Protein AF-0000000084383436 (afdb_homodimer)

Foldseek 3Di:
DAFDKFFQAFQFFRHTDDIDTFDDLVRLVCLLVLQQVLLVVLQVDDLVLLLQLLLQLLVLQLVCLLVQLVLLCRLFVAFSLCSSVLSVVLSVLLVVCSVCLPVLQDWAFDDDDPQWGKIKGWGFQEEEEEEEESLSGSNGCSLQPNLLSSRRYAYEYEYDSSRPCVLVSSVVSSVVSPDDPSSYHYTYDDDLVSVLVSLLDPSHAEYEYEEALVVQVSSCVSNVVDPHYYWYFHAFQAEEEEEPAFPLLLVLLQLLCQCCRSQNQDRFRHQYYEYEQVCQVVNLVSNLVNLQCAAEERSHPSRHRHTFGRDPVLLVLLVVLVVQQVVVPKDFSHYDHPCQVDYDPRRHTHRQTEIEPGDDVGCSLEPDSSGRYYYYYYDHDLVRSQVSLQPYQWAQEYEYEHPPVVVRVVSQVSHRHPYYYYNHTDDDDQQDWGAIDGSSIDATTHHSRNSVSRTDMDIDIGGRDDD/DAFDKFFQAFQFFRHTDDIDTFDDLVRLVCLLVLQQVLLVVLQVDDLVLLLQLLLQLLVVQLVCLLVQLVLLCRLFVAFSLCSSVLSVVLSVLLVVCSVCLPVLQDWAFDDDDPQWGWIKGWGFQEEEEEEEESLSGSNGCSLQPNLLSSRRYAYEYEYDSSRPCVLVSSVVSSVVSPDDPSSYHYTYDDDLVSVLVSLLDPSHAEYEYEEALVVQVSSCVSNVVDPHYYWYFHAFQAEEEEEPAFDLLLVLLQLLCQCCRSQNQDRFGHQEYEYEQVCQVVNLVSNLVNLQCAAEERSHPSRHRHTFGRDPVLLVLLVVLVVQQVVVPKDFSHDDHPCQVPYDPRRHTHRQTEIEPGDDVGCSLEPDSSGRYYYYYYDHDLVRRQVSLQPYQWAQEYEYEHPPVVVRVVSQVSHRHPYYYYNHTDDDDQQDWGAIDGSSIDATTHHSRNSVSRTDMDIDIGGRDPD

Radius of gyration: 29.97 Å; Cα contacts (8 Å, |Δi|>4): 2295; chains: 2; bounding box: 59×89×69 Å

InterPro domains:
  IPR015590 Aldehyde dehydrogenase domain [PF00171] (6-459)
  IPR016161 Aldehyde/histidinol dehydrogenase [SSF53720] (5-465)
  IPR016162 Aldehyde dehydrogenase, N-terminal [G3DSA:3.40.605.10] (6-454)
  IPR016163 Aldehyde dehydrogenase, C-terminal [G3DSA:3.40.309.10] (238-431)
  IPR029510 Aldehyde dehydrogenase, glutamic acid active site [PS00687] (232-239)

pLDDT: mean 97.5, std 3.69, range [47.88, 98.94]

Nearest PDB structures (foldseek):
  3k2w-assembly1_D  TM=9.476E-01  e=6.023E-53  Paraglaciecola sp. T6c
  6j76-assembly1_B  TM=9.454E-01  e=7.874E-52  Vibrio variabilis
  5eyu-assembly1_A  TM=9.416E-01  e=7.130E-51  Staphylococcus aureus
  4mpy-assembly1_C  TM=9.404E-01  e=8.567E-51  Staphylococcus aureus subsp. aureus COL
  4o6r-assembly1_C  TM=9.472E-01  e=2.982E-49  Burkholderia cenocepacia J2315

Secondary structure (DSSP, 8-state):
-PPPEEEEEPTTTSSEEEEEEPPPHHHHHHHHHHHHHHHHHHTTS-HHHHHHHHHHHHHHHHHTHHHHHHHHHHHH---HHHHHHHHHHHHHHHHHHHHHHHHHTS-EE----TTEEEEEEEEE-SEEEEE--SSSHHHHHHHHHHHHHHHT-EEEEE--TTSTHHHHHHHHHHHHTTPPTTSEEE-----HHHHHHHHH-TT--EEEEES-HHHHHHHHHHTTTSS-EEEEE----EEEEE-TTS-HHHHHHHHHHHHHGGGG--TT-EEEEEEEGGGHHHHHHHHHHHHHT--BS-TTSTT-SB---S-HHHHHHHHHHHHHHHHTT-EE-PPP-HHHHS--SSS-----EEEES--TTSGGGTS---SSEEEEEEESSHHHHHHHHH-SSEESEEEEE-S-HHHHHHHHHHS--SEEEES--S---TTS-B--EETTEES-BSTGGGGGGGEEEEEEEEEPP--/-PPPEEEEEPTTTSSEEEEEEPPPHHHHHHHHHHHHHHHHHHTTS-HHHHHHHHHHHHHHHHHTHHHHHHHHHHHH---HHHHHHHHHHHHHHHHHHHHHHHHHTS-EE----TTEEEEEEEEE-SEEEEE--SSSHHHHHHHHHHHHHHHT-EEEEE--TTSTHHHHHHHHHHHHTTPPTTSEEE-----HHHHHHHHH-TT--EEEEES-HHHHHHHHHHTTTSS-EEEEE----EEEEE-TTS-HHHHHHHHHHHHHGGGG--TT-EEEEEEEGGGHHHHHHHHHHHHHT--BS-TTSTT-SB---S-HHHHHHHHHHHHHHHHTT-EE-PPP-HHHHS--SSS-----EEEES--TTSGGGTS---SSEEEEEEESSHHHHHHHHH-SSEESEEEEE-S-HHHHHHHHHHS--SEEEES--S---TTS-B--EETTEES-BSTGGGGGGGEEEEEEEEEPS--

Solvent-accessible surface area (backbone atoms only — not comparable to full-atom values): 45049 Å² total; per-residue (Å²): 132,86,54,53,76,43,66,19,48,20,6,54,62,66,40,74,76,46,76,45,67,26,55,42,72,71,58,55,66,41,49,47,55,43,16,49,61,27,28,68,56,47,50,69,51,50,59,69,60,42,48,52,27,51,53,45,18,41,53,51,48,50,74,40,21,66,65,53,12,53,51,45,23,55,36,44,11,36,24,46,73,51,35,34,53,44,43,47,49,24,38,50,41,38,49,50,55,58,67,46,41,67,70,63,58,43,68,46,75,30,74,91,46,92,63,46,52,44,32,30,37,63,35,44,59,40,22,29,36,39,37,39,44,58,72,49,43,58,45,59,44,35,44,52,51,45,42,28,43,57,46,24,25,11,37,38,37,34,49,27,66,53,41,56,62,56,60,57,54,52,51,50,31,33,46,74,34,61,49,62,80,41,32,66,46,70,51,45,63,89,50,67,69,60,53,40,51,57,55,51,33,82,61,44,42,31,39,38,35,35,42,47,50,70,59,44,39,50,53,42,44,44,33,26,85,52,74,58,58,68,35,31,43,30,39,25,60,13,29,32,38,39,44,74,67,38,60,50,62,58,51,24,48,53,49,50,48,34,13,30,47,61,22,6,43,43,63,50,22,38,35,32,35,35,25,28,56,92,37,33,68,61,34,53,52,35,35,28,56,50,54,47,73,55,33,42,35,58,25,82,40,71,78,29,57,24,16,22,32,63,31,65,66,53,39,51,51,36,51,48,29,52,49,49,28,42,76,72,60,23,42,82,58,50,55,81,37,71,34,58,77,56,49,63,88,50,39,19,67,61,61,70,38,33,32,32,67,51,54,75,89,27,52,50,54,61,44,66,59,64,32,25,39,45,39,35,25,76,29,90,43,73,67,56,42,46,53,54,59,46,64,48,68,37,8,24,32,35,24,28,34,34,55,52,46,69,59,26,48,60,54,44,71,71,42,63,32,6,26,32,20,20,58,48,65,71,70,92,48,52,58,34,50,47,31,24,27,58,51,2,21,39,63,53,26,32,27,73,65,22,40,53,83,33,34,41,65,29,18,41,43,38,31,52,42,86,124,129,84,53,52,75,44,66,20,48,19,6,53,60,66,40,74,76,45,76,42,67,26,57,41,71,72,59,55,65,42,48,48,53,43,16,50,61,29,29,68,57,46,51,68,50,51,60,69,60,41,46,52,28,50,53,45,18,41,51,50,48,51,74,39,20,65,65,51,10,52,52,44,24,56,35,45,10,38,25,45,74,50,35,34,54,45,42,48,49,21,37,50,40,39,49,50,54,57,67,47,42,68,69,65,58,44,68,44,76,31,74,90,47,93,64,47,54,43,34,29,36,62,37,42,59,40,23,29,37,38,38,38,42,57,74,49,43,58,45,60,44,35,44,53,50,46,42,27,43,56,48,24,24,12,36,37,38,34,50,28,67,53,42,57,62,58,61,56,53,52,50,49,32,33,47,75,34,62,50,62,80,40,33,64,45,69,52,45,62,89,50,67,68,60,53,41,52,57,56,50,33,84,61,44,42,31,39,39,36,35,43,48,51,69,57,45,40,52,53,42,45,43,33,27,86,53,73,56,56,69,35,33,44,30,38,26,61,12,30,33,38,39,46,74,67,39,61,49,62,59,51,24,50,52,49,49,47,33,12,28,46,63,21,7,44,42,64,49,22,38,35,30,35,35,26,28,54,90,38,31,69,60,34,52,51,35,34,30,58,50,54,46,72,54,33,44,36,59,22,81,41,70,78,30,58,25,17,21,33,61,31,65,66,52,38,51,52,37,52,47,30,52,48,47,27,42,76,72,60,24,41,81,58,48,53,77,36,72,35,58,77,55,48,63,90,50,38,19,69,63,58,72,37,34,32,32,67,50,54,76,88,26,51,49,55,61,45,66,58,63,30,27,41,45,39,35,24,76,29,89,42,72,66,54,43,47,53,54,60,47,64,49,68,36,8,26,32,34,24,28,34,35,55,52,46,70,59,27,50,60,54,43,71,72,41,64,33,6,27,32,19,20,59,47,66,69,69,91,48,52,60,32,50,47,30,22,28,56,51,3,20,40,64,52,26,32,26,74,65,21,40,55,84,33,36,42,64,30,18,40,43,37,31,52,38,89,124

Structure (mmCIF, N/CA/C/O backbone):
data_AF-0000000084383436-model_v1
#
loop_
_entity.id
_entity.type
_entity.pdbx_description
1 polymer 'aldehyde dehydrogenase (NAD(+))'
#
loop_
_atom_site.group_PDB
_atom_site.id
_atom_site.type_symbol
_atom_site.label_atom_id
_atom_site.label_alt_id
_atom_site.label_comp_id
_atom_site.label_asym_id
_atom_site.label_entity_id
_atom_site.label_seq_id
_atom_site.pdbx_PDB_ins_code
_atom_site.Cartn_x
_atom_site.Cartn_y
_atom_site.Cartn_z
_atom_site.occupancy
_atom_site.B_iso_or_equiv
_atom_site.auth_seq_id
_atom_site.auth_comp_id
_atom_site.auth_asym_id
_atom_site.auth_atom_id
_atom_site.pdbx_PDB_model_num
ATOM 1 N N . MET A 1 1 ? -29.438 0.866 -24.297 1 54.78 1 MET A N 1
ATOM 2 C CA . MET A 1 1 ? -28.469 0.108 -25.062 1 54.78 1 MET A CA 1
ATOM 3 C C . MET A 1 1 ? -28.375 -1.333 -24.578 1 54.78 1 MET A C 1
ATOM 5 O O . MET A 1 1 ? -28.516 -1.596 -23.391 1 54.78 1 MET A O 1
ATOM 9 N N . SER A 1 2 ? -28.328 -2.24 -25.422 1 75.88 2 SER A N 1
ATOM 10 C CA . SER A 1 2 ? -28.359 -3.664 -25.109 1 75.88 2 SER A CA 1
ATOM 11 C C . SER A 1 2 ? -27.125 -4.082 -24.328 1 75.88 2 SER A C 1
ATOM 13 O O . SER A 1 2 ? -26.047 -3.529 -24.531 1 75.88 2 SER A O 1
ATOM 15 N N . VAL A 1 3 ? -27.344 -4.91 -23.203 1 86.81 3 VAL A N 1
ATOM 16 C CA . VAL A 1 3 ? -26.25 -5.387 -22.375 1 86.81 3 VAL A CA 1
ATOM 17 C C . VAL A 1 3 ? -25.438 -6.438 -23.141 1 86.81 3 VAL A C 1
ATOM 19 O O . VAL A 1 3 ? -25.969 -7.109 -24.016 1 86.81 3 VAL A O 1
ATOM 22 N N . GLU A 1 4 ? -24.156 -6.363 -22.906 1 91.62 4 GLU A N 1
ATOM 23 C CA . GLU A 1 4 ? -23.312 -7.371 -23.547 1 91.62 4 GLU A CA 1
ATOM 24 C C . GLU A 1 4 ? -23.734 -8.781 -23.156 1 91.62 4 GLU A C 1
ATOM 26 O O . GLU A 1 4 ? -24.281 -8.984 -22.062 1 91.62 4 GLU A O 1
ATOM 31 N N . VAL A 1 5 ? -23.641 -9.664 -24.078 1 95.81 5 VAL A N 1
ATOM 32 C CA . VAL A 1 5 ? -23.859 -11.078 -23.797 1 95.81 5 VAL A CA 1
ATOM 33 C C . VAL A 1 5 ? -22.516 -11.805 -23.719 1 95.81 5 VAL A C 1
ATOM 35 O O . VAL A 1 5 ? -21.766 -11.828 -24.688 1 95.81 5 VAL A O 1
ATOM 38 N N . LEU A 1 6 ? -22.344 -12.32 -22.516 1 97.25 6 LEU A N 1
ATOM 39 C CA . LEU A 1 6 ? -21.094 -13.023 -22.266 1 97.25 6 LEU A CA 1
ATOM 40 C C . LEU A 1 6 ? -21.281 -14.531 -22.406 1 97.25 6 LEU A C 1
ATOM 42 O O . LEU A 1 6 ? -22.172 -15.102 -21.781 1 97.25 6 LEU A O 1
ATOM 46 N N . LYS A 1 7 ? -20.469 -15.086 -23.219 1 97.44 7 LYS A N 1
ATOM 47 C CA . LYS A 1 7 ? -20.516 -16.531 -23.391 1 97.44 7 LYS A CA 1
ATOM 48 C C . LYS A 1 7 ? -19.25 -17.188 -22.844 1 97.44 7 LYS A C 1
ATOM 50 O O . LYS A 1 7 ? -18.141 -16.797 -23.203 1 97.44 7 LYS A O 1
ATOM 55 N N . THR A 1 8 ? -19.484 -18.109 -21.953 1 97.75 8 THR A N 1
ATOM 56 C CA . THR A 1 8 ? -18.375 -18.938 -21.516 1 97.75 8 THR A CA 1
ATOM 57 C C . THR A 1 8 ? -18.156 -20.109 -22.484 1 97.75 8 THR A C 1
ATOM 59 O O . THR A 1 8 ? -19.078 -20.891 -22.734 1 97.75 8 THR A O 1
ATOM 62 N N . ILE A 1 9 ? -16.953 -20.188 -23.031 1 97.81 9 ILE A N 1
ATOM 63 C CA . ILE A 1 9 ? -16.625 -21.234 -24 1 97.81 9 ILE A CA 1
ATOM 64 C C . ILE A 1 9 ? -15.906 -22.375 -23.281 1 97.81 9 ILE A C 1
ATOM 66 O O . ILE A 1 9 ? -14.953 -22.156 -22.531 1 97.81 9 ILE A O 1
ATOM 70 N N . SER A 1 10 ? -16.391 -23.594 -23.469 1 97.44 10 SER A N 1
ATOM 71 C CA . SER A 1 10 ? -15.758 -24.766 -22.875 1 97.44 10 SER A CA 1
ATOM 72 C C . SER A 1 10 ? -14.367 -24.984 -23.453 1 97.44 10 SER A C 1
ATOM 74 O O . SER A 1 10 ? -14.211 -25.141 -24.672 1 97.44 10 SER A O 1
ATOM 76 N N . PRO A 1 11 ? -13.359 -25.062 -22.578 1 98 11 PRO A N 1
ATOM 77 C CA . PRO A 1 11 ? -12.023 -25.391 -23.094 1 98 11 PRO A CA 1
ATOM 78 C C . PRO A 1 11 ? -11.938 -26.812 -23.625 1 98 11 PRO A C 1
ATOM 80 O O . PRO A 1 11 ? -11.023 -27.141 -24.391 1 98 11 PRO A O 1
ATOM 83 N N . THR A 1 12 ? -12.867 -27.656 -23.234 1 97.44 12 THR A N 1
ATOM 84 C CA . THR A 1 12 ? -12.859 -29.078 -23.578 1 97.44 12 THR A CA 1
ATOM 85 C C . THR A 1 12 ? -13.469 -29.297 -24.969 1 97.44 12 THR A C 1
ATOM 87 O O . THR A 1 12 ? -13.047 -30.188 -25.688 1 97.44 12 THR A O 1
ATOM 90 N N . THR A 1 13 ? -14.484 -28.422 -25.375 1 96.44 13 THR A N 1
ATOM 91 C CA . THR A 1 13 ? -15.219 -28.688 -26.609 1 96.44 13 THR A CA 1
ATOM 92 C C . THR A 1 13 ? -15.156 -27.484 -27.531 1 96.44 13 THR A C 1
ATOM 94 O O . THR A 1 13 ? -15.492 -27.594 -28.719 1 96.44 13 THR A O 1
ATOM 97 N N . ASN A 1 14 ? -14.773 -26.297 -27.016 1 96.69 14 ASN A N 1
ATOM 98 C CA . ASN A 1 14 ? -14.781 -25.016 -27.734 1 96.69 14 ASN A CA 1
ATOM 99 C C . ASN A 1 14 ? -16.203 -24.578 -28.078 1 96.69 14 ASN A C 1
ATOM 101 O O . ASN A 1 14 ? -16.406 -23.844 -29.047 1 96.69 14 ASN A O 1
ATOM 105 N N . GLU A 1 15 ? -17.141 -25.047 -27.375 1 97.06 15 GLU A N 1
ATOM 106 C CA . GLU A 1 15 ? -18.531 -24.672 -27.531 1 97.06 15 GLU A CA 1
ATOM 107 C C . GLU A 1 15 ? -19.016 -23.812 -26.359 1 97.06 15 GLU A C 1
ATOM 109 O O . GLU A 1 15 ? -18.516 -23.969 -25.234 1 97.06 15 GLU A O 1
ATOM 114 N N . PRO A 1 16 ? -19.969 -22.922 -26.609 1 97.25 16 PRO A N 1
ATOM 115 C CA . PRO A 1 16 ? -20.516 -22.172 -25.484 1 97.25 16 PRO A CA 1
ATOM 116 C C . PRO A 1 16 ? -21.266 -23.047 -24.484 1 97.25 16 PRO A C 1
ATOM 118 O O . PRO A 1 16 ? -21.969 -23.984 -24.891 1 97.25 16 PRO A O 1
ATOM 121 N N . ILE A 1 17 ? -21.141 -22.797 -23.234 1 97 17 ILE A N 1
ATOM 122 C CA . ILE A 1 17 ? -21.766 -23.656 -22.234 1 97 17 ILE A CA 1
ATOM 123 C C . ILE A 1 17 ? -22.578 -22.797 -21.266 1 97 17 ILE A C 1
ATOM 125 O O . ILE A 1 17 ? -23.516 -23.297 -20.625 1 97 17 ILE A O 1
ATOM 129 N N . ILE A 1 18 ? -22.219 -21.594 -21.031 1 97.19 18 ILE A N 1
ATOM 130 C CA . ILE A 1 18 ? -22.922 -20.688 -20.125 1 97.19 18 ILE A CA 1
ATOM 131 C C . ILE A 1 18 ? -23.062 -19.312 -20.781 1 97.19 18 ILE A C 1
ATOM 133 O O . ILE A 1 18 ? -22.156 -18.859 -21.484 1 97.19 18 ILE A O 1
ATOM 137 N N . THR A 1 19 ? -24.141 -18.766 -20.641 1 97.38 19 THR A N 1
ATOM 138 C CA . THR A 1 19 ? -24.375 -17.391 -21.094 1 97.38 19 THR A CA 1
ATOM 139 C C . THR A 1 19 ? -24.797 -16.5 -19.922 1 97.38 19 THR A C 1
ATOM 141 O O . THR A 1 19 ? -25.625 -16.906 -19.094 1 97.38 19 THR A O 1
ATOM 144 N N . ARG A 1 20 ? -24.234 -15.359 -19.797 1 97.44 20 ARG A N 1
ATOM 145 C CA . ARG A 1 20 ? -24.641 -14.336 -18.844 1 97.44 20 ARG A CA 1
ATOM 146 C C . ARG A 1 20 ? -24.812 -12.984 -19.547 1 97.44 20 ARG A C 1
ATOM 148 O O . ARG A 1 20 ? -24.047 -12.648 -20.453 1 97.44 20 ARG A O 1
ATOM 155 N N . ASN A 1 21 ? -25.828 -12.312 -19.094 1 96.38 21 ASN A N 1
ATOM 156 C CA . ASN A 1 21 ? -25.922 -10.914 -19.484 1 96.38 21 ASN A CA 1
ATOM 157 C C . ASN A 1 21 ? -24.938 -10.047 -18.703 1 96.38 21 ASN A C 1
ATOM 159 O O . ASN A 1 21 ? -24.797 -10.211 -17.484 1 96.38 21 ASN A O 1
ATOM 163 N N . GLY A 1 22 ? -24.234 -9.227 -19.406 1 97.25 22 GLY A N 1
ATOM 164 C CA . GLY A 1 22 ? -23.422 -8.234 -18.734 1 97.25 22 GLY A CA 1
ATOM 165 C C . GLY A 1 22 ? -24.219 -7.195 -17.984 1 97.25 22 GLY A C 1
ATOM 166 O O . GLY A 1 22 ? -25.438 -7.078 -18.188 1 97.25 22 GLY A O 1
ATOM 167 N N . VAL A 1 23 ? -23.531 -6.48 -17.156 1 97.56 23 VAL A N 1
ATOM 168 C CA . VAL A 1 23 ? -24.172 -5.441 -16.344 1 97.56 23 VAL A CA 1
ATOM 169 C C . VAL A 1 23 ? -24.531 -4.25 -17.234 1 97.56 23 VAL A C 1
ATOM 171 O O . VAL A 1 23 ? -23.781 -3.908 -18.156 1 97.56 23 VAL A O 1
ATOM 174 N N . SER A 1 24 ? -25.656 -3.66 -16.984 1 96.5 24 SER A N 1
ATOM 175 C CA . SER A 1 24 ? -25.984 -2.389 -17.625 1 96.5 24 SER A CA 1
ATOM 176 C C . SER A 1 24 ? -25.234 -1.235 -16.969 1 96.5 24 SER A C 1
ATOM 178 O O . SER A 1 24 ? -24.781 -1.346 -15.828 1 96.5 24 SER A O 1
ATOM 180 N N . GLN A 1 25 ? -25.094 -0.161 -17.719 1 94.38 25 GLN A N 1
ATOM 181 C CA . GLN A 1 25 ? -24.438 1.01 -17.156 1 94.38 25 GLN A CA 1
ATOM 182 C C . GLN A 1 25 ? -25.141 1.495 -15.891 1 94.38 25 GLN A C 1
ATOM 184 O O . GLN A 1 25 ? -24.484 1.831 -14.898 1 94.38 25 GLN A O 1
ATOM 189 N N . ALA A 1 26 ? -26.406 1.541 -15.969 1 95.94 26 ALA A N 1
ATOM 190 C CA . ALA A 1 26 ? -27.203 2.002 -14.828 1 95.94 26 ALA A CA 1
ATOM 191 C C . ALA A 1 26 ? -26.969 1.121 -13.609 1 95.94 26 ALA A C 1
ATOM 193 O O . ALA A 1 26 ? -26.797 1.626 -12.492 1 95.94 26 ALA A O 1
ATOM 194 N N . ASP A 1 27 ? -26.984 -0.179 -13.797 1 97.06 27 ASP A N 1
ATOM 195 C CA . ASP A 1 27 ? -26.766 -1.111 -12.695 1 97.06 27 ASP A CA 1
ATOM 196 C C . ASP A 1 27 ? -25.344 -0.991 -12.156 1 97.06 27 ASP A C 1
ATOM 198 O O . ASP A 1 27 ? -25.125 -1.06 -10.945 1 97.06 27 ASP A O 1
ATOM 202 N N . LEU A 1 28 ? -24.453 -0.84 -13.125 1 97.94 28 LEU A N 1
ATOM 203 C CA . LEU A 1 28 ? -23.047 -0.693 -12.742 1 97.94 28 LEU A CA 1
ATOM 204 C C . LEU A 1 28 ? -22.859 0.521 -11.836 1 97.94 28 LEU A C 1
ATOM 206 O O . LEU A 1 28 ? -22.141 0.45 -10.836 1 97.94 28 LEU A O 1
ATOM 210 N N . ASP A 1 29 ? -23.5 1.6 -12.133 1 96.44 29 ASP A N 1
ATOM 211 C CA . ASP A 1 29 ? -23.375 2.855 -11.398 1 96.44 29 ASP A CA 1
ATOM 212 C C . ASP A 1 29 ? -23.969 2.736 -10 1 96.44 29 ASP A C 1
ATOM 214 O O . ASP A 1 29 ? -23.562 3.457 -9.086 1 96.44 29 ASP A O 1
ATOM 218 N N . GLU A 1 30 ? -24.859 1.827 -9.805 1 98.19 30 GLU A N 1
ATOM 219 C CA . GLU A 1 30 ? -25.578 1.698 -8.539 1 98.19 30 GLU A CA 1
ATOM 220 C C . GLU A 1 30 ? -24.812 0.812 -7.562 1 98.19 30 GLU A C 1
ATOM 222 O O . GLU A 1 30 ? -25.031 0.881 -6.352 1 98.19 30 GLU A O 1
ATOM 227 N N . LEU A 1 31 ? -23.938 -0.003 -8.062 1 98.75 31 LEU A N 1
ATOM 228 C CA . LEU A 1 31 ? -23.25 -0.975 -7.219 1 98.75 31 LEU A CA 1
ATOM 229 C C . LEU A 1 31 ? -22.5 -0.279 -6.09 1 98.75 31 LEU A C 1
ATOM 231 O O . LEU A 1 31 ? -22.703 -0.612 -4.918 1 98.75 31 LEU A O 1
ATOM 235 N N . PRO A 1 32 ? -21.688 0.751 -6.402 1 98.75 32 PRO A N 1
ATOM 236 C CA . PRO A 1 32 ? -20.969 1.429 -5.316 1 98.75 32 PRO A CA 1
ATOM 237 C C . PRO A 1 32 ? -21.906 2.152 -4.355 1 98.75 32 PRO A C 1
ATOM 239 O O . PRO A 1 32 ? -21.609 2.262 -3.162 1 98.75 32 PRO A O 1
ATOM 242 N N . ASN A 1 33 ? -23.016 2.668 -4.836 1 98.62 33 ASN A N 1
ATOM 243 C CA . ASN A 1 33 ? -24 3.303 -3.969 1 98.62 33 ASN A CA 1
ATOM 244 C C . ASN A 1 33 ? -24.578 2.314 -2.961 1 98.62 33 ASN A C 1
ATOM 246 O O . ASN A 1 33 ? -24.688 2.621 -1.771 1 98.62 33 ASN A O 1
ATOM 250 N N . THR A 1 34 ? -24.969 1.174 -3.479 1 98.81 34 THR A N 1
ATOM 251 C CA . THR A 1 34 ? -25.531 0.119 -2.635 1 98.81 34 THR A CA 1
ATOM 252 C C . THR A 1 34 ? -24.5 -0.336 -1.6 1 98.81 34 THR A C 1
ATOM 254 O O . THR A 1 34 ? -24.828 -0.498 -0.422 1 98.81 34 THR A O 1
ATOM 257 N N . ALA A 1 35 ? -23.297 -0.529 -2.031 1 98.88 35 ALA A N 1
ATOM 258 C CA . ALA A 1 35 ? -22.219 -0.95 -1.138 1 98.88 35 ALA A CA 1
ATOM 259 C C . ALA A 1 35 ? -21.969 0.088 -0.046 1 98.88 35 ALA A C 1
ATOM 261 O O . ALA A 1 35 ? -21.75 -0.263 1.117 1 98.88 35 ALA A O 1
ATOM 262 N N . THR A 1 36 ? -21.984 1.363 -0.411 1 98.69 36 THR A N 1
ATOM 263 C CA . THR A 1 36 ? -21.75 2.455 0.529 1 98.69 36 THR A CA 1
ATOM 264 C C . THR A 1 36 ? -22.844 2.496 1.591 1 98.69 36 THR A C 1
ATOM 266 O O . THR A 1 36 ? -22.562 2.676 2.777 1 98.69 36 THR A O 1
ATOM 269 N N . LYS A 1 37 ? -24.062 2.363 1.145 1 98.56 37 LYS A N 1
ATOM 270 C CA . LYS A 1 37 ? -25.188 2.361 2.074 1 98.56 37 LYS A CA 1
ATOM 271 C C . LYS A 1 37 ? -25.094 1.193 3.051 1 98.56 37 LYS A C 1
ATOM 273 O O . LYS A 1 37 ? -25.281 1.368 4.258 1 98.56 37 LYS A O 1
ATOM 278 N N . ALA A 1 38 ? -24.781 0.001 2.561 1 98.88 38 ALA A N 1
ATOM 279 C CA . ALA A 1 38 ? -24.656 -1.186 3.402 1 98.88 38 ALA A CA 1
ATOM 280 C C . ALA A 1 38 ? -23.484 -1.038 4.379 1 98.88 38 ALA A C 1
ATOM 282 O O . ALA A 1 38 ? -23.531 -1.564 5.492 1 98.88 38 ALA A O 1
ATOM 283 N N . PHE A 1 39 ? -22.516 -0.359 4 1 98.75 39 PHE A N 1
ATOM 284 C CA . PHE A 1 39 ? -21.297 -0.149 4.793 1 98.75 39 PHE A CA 1
ATOM 285 C C . PHE A 1 39 ? -21.625 0.546 6.105 1 98.75 39 PHE A C 1
ATOM 287 O O . PHE A 1 39 ? -21 0.281 7.129 1 98.75 39 PHE A O 1
ATOM 294 N N . GLU A 1 40 ? -22.594 1.434 6.094 1 97.12 40 GLU A N 1
ATOM 295 C CA . GLU A 1 40 ? -22.953 2.242 7.254 1 97.12 40 GLU A CA 1
ATOM 296 C C . GLU A 1 40 ? -23.266 1.363 8.461 1 97.12 40 GLU A C 1
ATOM 298 O O . GLU A 1 40 ? -22.828 1.657 9.578 1 97.12 40 GLU A O 1
ATOM 303 N N . SER A 1 41 ? -23.938 0.313 8.211 1 97.81 41 SER A N 1
ATOM 304 C CA . SER A 1 41 ? -24.312 -0.579 9.297 1 97.81 41 SER A CA 1
ATOM 305 C C . SER A 1 41 ? -23.344 -1.74 9.43 1 97.81 41 SER A C 1
ATOM 307 O O . SER A 1 41 ? -23 -2.148 10.539 1 97.81 41 SER A O 1
ATOM 309 N N . TRP A 1 42 ? -22.828 -2.262 8.328 1 98.69 42 TRP A N 1
ATOM 310 C CA . TRP A 1 42 ? -21.953 -3.428 8.328 1 98.69 42 TRP A CA 1
ATOM 311 C C . TRP A 1 42 ? -20.641 -3.129 9.055 1 98.69 42 TRP A C 1
ATOM 313 O O . TRP A 1 42 ? -20.156 -3.957 9.82 1 98.69 42 TRP A O 1
ATOM 323 N N . SER A 1 43 ? -20.109 -1.962 8.852 1 98.06 43 SER A N 1
ATOM 324 C CA . SER A 1 43 ? -18.828 -1.574 9.461 1 98.06 43 SER A CA 1
ATOM 325 C C . SER A 1 43 ? -18.953 -1.493 10.977 1 98.06 43 SER A C 1
ATOM 327 O O . SER A 1 43 ? -17.938 -1.513 11.688 1 98.06 43 SER A O 1
ATOM 329 N N . LYS A 1 44 ? -20.156 -1.375 11.469 1 96.88 44 LYS A N 1
ATOM 330 C CA . LYS A 1 44 ? -20.391 -1.248 12.906 1 96.88 44 LYS A CA 1
ATOM 331 C C . LYS A 1 44 ? -20.766 -2.594 13.523 1 96.88 44 LYS A C 1
ATOM 333 O O . LYS A 1 44 ? -20.891 -2.709 14.742 1 96.88 44 LYS A O 1
ATOM 338 N N . THR A 1 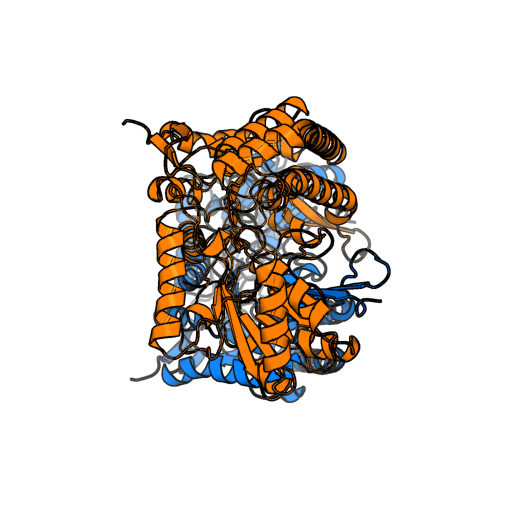45 ? -21 -3.607 12.641 1 98.25 45 THR A N 1
ATOM 339 C CA . THR A 1 45 ? -21.234 -4.961 13.125 1 98.25 45 THR A CA 1
ATOM 340 C C . THR A 1 45 ? -20 -5.496 13.852 1 98.25 45 THR A C 1
ATOM 342 O O . THR A 1 45 ? -18.875 -5.301 13.398 1 98.25 45 THR A O 1
ATOM 345 N N . SER A 1 46 ? -20.172 -6.148 15.008 1 98.25 46 SER A N 1
ATOM 346 C CA . SER A 1 46 ? -19.047 -6.637 15.797 1 98.25 46 SER A CA 1
ATOM 347 C C . SER A 1 46 ? -18.219 -7.664 15.023 1 98.25 46 SER A C 1
ATOM 349 O O . SER A 1 46 ? -18.75 -8.359 14.156 1 98.25 46 SER A O 1
ATOM 351 N N . LEU A 1 47 ? -16.984 -7.746 15.352 1 98.62 47 LEU A N 1
ATOM 352 C CA . LEU A 1 47 ? -16.141 -8.758 14.719 1 98.62 47 LEU A CA 1
ATOM 353 C C . LEU A 1 47 ? -16.703 -10.156 14.953 1 98.62 47 LEU A C 1
ATOM 355 O O . LEU A 1 47 ? -16.688 -10.992 14.039 1 98.62 47 LEU A O 1
ATOM 359 N N . ALA A 1 48 ? -17.188 -10.391 16.125 1 98.75 48 ALA A N 1
ATOM 360 C CA . ALA A 1 48 ? -17.75 -11.695 16.469 1 98.75 48 ALA A CA 1
ATOM 361 C C . ALA A 1 48 ? -18.906 -12.047 15.539 1 98.75 48 ALA A C 1
ATOM 363 O O . ALA A 1 48 ? -19.016 -13.18 15.062 1 98.75 48 ALA A O 1
ATOM 364 N N . ASP A 1 49 ? -19.781 -11.086 15.25 1 98.81 49 ASP A N 1
ATOM 365 C CA . ASP A 1 49 ? -20.922 -11.32 14.359 1 98.81 49 ASP A CA 1
ATOM 366 C C . ASP A 1 49 ? -20.453 -11.547 12.93 1 98.81 49 ASP A C 1
ATOM 368 O O . ASP A 1 49 ? -20.984 -12.414 12.227 1 98.81 49 ASP A O 1
ATOM 372 N N . ARG A 1 50 ? -19.484 -10.797 12.477 1 98.88 50 ARG A N 1
ATOM 373 C CA . ARG A 1 50 ? -18.938 -11 11.141 1 98.88 50 ARG A CA 1
ATOM 374 C C . ARG A 1 50 ? -18.281 -12.367 11.023 1 98.88 50 ARG A C 1
ATOM 376 O O . ARG A 1 50 ? -18.453 -13.062 10.016 1 98.88 50 ARG A O 1
ATOM 383 N N . GLN A 1 51 ? -17.547 -12.758 12.094 1 98.88 51 GLN A N 1
ATOM 384 C CA . GLN A 1 51 ? -16.891 -14.062 12.148 1 98.88 51 GLN A CA 1
ATOM 385 C C . GLN A 1 51 ? -17.906 -15.188 12.039 1 98.88 51 GLN A C 1
ATOM 387 O O . GLN A 1 51 ? -17.688 -16.172 11.336 1 98.88 51 GLN A O 1
ATOM 392 N N . ALA A 1 52 ? -19.016 -15.039 12.711 1 98.88 52 ALA A N 1
ATOM 393 C CA . ALA A 1 52 ? -20.047 -16.062 12.695 1 98.88 52 ALA A CA 1
ATOM 394 C C . ALA A 1 52 ? -20.609 -16.25 11.289 1 98.88 52 ALA A C 1
ATOM 396 O O . ALA A 1 52 ? -20.828 -17.375 10.844 1 98.88 52 ALA A O 1
ATOM 397 N N . ILE A 1 53 ? -20.859 -15.164 10.609 1 98.88 53 ILE A N 1
ATOM 398 C CA . ILE A 1 53 ? -21.391 -15.203 9.25 1 98.88 53 ILE A CA 1
ATOM 399 C C . ILE A 1 53 ? -20.375 -15.867 8.32 1 98.88 53 ILE A C 1
ATOM 401 O O . ILE A 1 53 ? -20.719 -16.75 7.535 1 98.88 53 ILE A O 1
ATOM 405 N N . VAL A 1 54 ? -19.094 -15.477 8.422 1 98.94 54 VAL A N 1
ATOM 406 C CA . VAL A 1 54 ? -18.031 -16.016 7.574 1 98.94 54 VAL A CA 1
ATOM 407 C C . VAL A 1 54 ? -17.875 -17.516 7.832 1 98.94 54 VAL A C 1
ATOM 409 O O . VAL A 1 54 ? -17.781 -18.297 6.891 1 98.94 54 VAL A O 1
ATOM 412 N N . LYS A 1 55 ? -17.859 -17.891 9.094 1 98.88 55 LYS A N 1
ATOM 413 C CA . LYS A 1 55 ? -17.719 -19.297 9.469 1 98.88 55 LYS A CA 1
ATOM 414 C C . LYS A 1 55 ? -18.844 -20.125 8.852 1 98.88 55 LYS A C 1
ATOM 416 O O . LYS A 1 55 ? -18.578 -21.188 8.266 1 98.88 55 LYS A O 1
ATOM 421 N N . LYS A 1 56 ? -20.062 -19.656 8.984 1 98.88 56 LYS A N 1
ATOM 422 C CA . LYS A 1 56 ? -21.203 -20.359 8.43 1 98.88 56 LYS A CA 1
ATOM 423 C C . LYS A 1 56 ? -21.125 -20.438 6.906 1 98.88 56 LYS A C 1
ATOM 425 O O . LYS A 1 56 ? -21.391 -21.5 6.324 1 98.88 56 LYS A O 1
ATOM 430 N N . ALA A 1 57 ? -20.766 -19.391 6.281 1 98.88 57 ALA A N 1
ATOM 431 C CA . ALA A 1 57 ? -20.641 -19.359 4.824 1 98.88 57 ALA A CA 1
ATOM 432 C C . ALA A 1 57 ? -19.578 -20.359 4.348 1 98.88 57 ALA A C 1
ATOM 434 O O . ALA A 1 57 ? -19.797 -21.062 3.355 1 98.88 57 ALA A O 1
ATOM 435 N N . LEU A 1 58 ? -18.422 -20.391 5.027 1 98.81 58 LEU A N 1
ATOM 436 C CA . LEU A 1 58 ? -17.375 -21.328 4.656 1 98.81 58 LEU A CA 1
ATOM 437 C C . LEU A 1 58 ? -17.844 -22.766 4.77 1 98.81 58 LEU A C 1
ATOM 439 O O . LEU A 1 58 ? -17.562 -23.594 3.9 1 98.81 58 LEU A O 1
ATOM 443 N N . ASN A 1 59 ? -18.594 -23.047 5.77 1 98.75 59 ASN A N 1
ATOM 444 C CA . ASN A 1 59 ? -19.156 -24.391 5.938 1 98.75 59 ASN A CA 1
ATOM 445 C C . ASN A 1 59 ? -20.125 -24.734 4.809 1 98.75 59 ASN A C 1
ATOM 447 O O . ASN A 1 59 ? -20.078 -25.844 4.266 1 98.75 59 ASN A O 1
ATOM 451 N N . LEU A 1 60 ? -20.969 -23.797 4.477 1 98.69 60 LEU A N 1
ATOM 452 C CA . LEU A 1 60 ? -21.938 -24 3.4 1 98.69 60 LEU A CA 1
ATOM 453 C C . LEU A 1 60 ? -21.219 -24.219 2.07 1 98.69 60 LEU A C 1
ATOM 455 O O . LEU A 1 60 ? -21.656 -25.031 1.251 1 98.69 60 LEU A O 1
ATOM 459 N N . LEU A 1 61 ? -20.203 -23.5 1.885 1 98.38 61 LEU A N 1
ATOM 460 C CA . LEU A 1 61 ? -19.406 -23.672 0.671 1 98.38 61 LEU A CA 1
ATOM 461 C C . LEU A 1 61 ? -18.812 -25.078 0.599 1 98.38 61 LEU A C 1
ATOM 463 O O . LEU A 1 61 ? -18.844 -25.719 -0.459 1 98.38 61 LEU A O 1
ATOM 467 N N . LEU A 1 62 ? -18.25 -25.531 1.685 1 98.56 62 LEU A N 1
ATOM 468 C CA . LEU A 1 62 ? -17.641 -26.859 1.757 1 98.56 62 LEU A CA 1
ATOM 469 C C . LEU A 1 62 ? -18.672 -27.938 1.472 1 98.56 62 LEU A C 1
ATOM 471 O O . LEU A 1 62 ? -18.359 -28.938 0.819 1 98.56 62 LEU A O 1
ATOM 475 N N . GLU A 1 63 ? -19.859 -27.734 1.893 1 98.31 63 GLU A N 1
ATOM 476 C CA . GLU A 1 63 ? -20.953 -28.703 1.671 1 98.31 63 GLU A CA 1
ATOM 477 C C . GLU A 1 63 ? -21.266 -28.844 0.184 1 98.31 63 GLU A C 1
ATOM 479 O O . GLU A 1 63 ? -21.766 -29.875 -0.254 1 98.31 63 GLU A O 1
ATOM 484 N N . LYS A 1 64 ? -20.953 -27.828 -0.567 1 97.56 64 LYS A N 1
ATOM 485 C CA . LYS A 1 64 ? -21.266 -27.828 -1.994 1 97.56 64 LYS A CA 1
ATOM 486 C C . LYS A 1 64 ? -20.047 -28.219 -2.82 1 97.56 64 LYS A C 1
ATOM 488 O O . LYS A 1 64 ? -20.047 -28.094 -4.047 1 97.56 64 LYS A O 1
ATOM 493 N N . LYS A 1 65 ? -19.062 -28.672 -2.223 1 97.38 65 LYS A N 1
ATOM 494 C CA . LYS A 1 65 ? -17.734 -28.891 -2.807 1 97.38 65 LYS A CA 1
ATOM 495 C C . LYS A 1 65 ? -17.828 -29.703 -4.102 1 97.38 65 LYS A C 1
ATOM 497 O O . LYS A 1 65 ? -17.25 -29.312 -5.117 1 97.38 65 LYS A O 1
ATOM 502 N N . ASP A 1 66 ? -18.578 -30.781 -4.145 1 96.56 66 ASP A N 1
ATOM 503 C CA . ASP A 1 66 ? -18.625 -31.672 -5.297 1 96.56 66 ASP A CA 1
ATOM 504 C C . ASP A 1 66 ? -19.344 -31.031 -6.469 1 96.56 66 ASP A C 1
ATOM 506 O O . ASP A 1 66 ? -18.922 -31.156 -7.621 1 96.56 66 ASP A O 1
ATOM 510 N N . GLU A 1 67 ? -20.422 -30.359 -6.156 1 97.25 67 GLU A N 1
ATOM 511 C CA . GLU A 1 67 ? -21.141 -29.625 -7.191 1 97.25 67 GLU A CA 1
ATOM 512 C C . GLU A 1 67 ? -20.266 -28.531 -7.793 1 97.25 67 GLU A C 1
ATOM 514 O O . GLU A 1 67 ? -20.219 -28.375 -9.016 1 97.25 67 GLU A O 1
ATOM 519 N N . LEU A 1 68 ? -19.641 -27.812 -6.941 1 98 68 LEU A N 1
ATOM 520 C CA . LEU A 1 68 ? -18.766 -26.719 -7.387 1 98 68 LEU A CA 1
ATOM 521 C C . LEU A 1 68 ? -17.594 -27.266 -8.188 1 98 68 LEU A C 1
ATOM 523 O O . LEU A 1 68 ? -17.156 -26.625 -9.148 1 98 68 LEU A O 1
ATOM 527 N N . ALA A 1 69 ? -17.094 -28.438 -7.836 1 97 69 ALA A N 1
ATOM 528 C CA . ALA A 1 69 ? -15.992 -29.094 -8.539 1 97 69 ALA A CA 1
ATOM 529 C C . ALA A 1 69 ? -16.359 -29.375 -9.992 1 97 69 ALA A C 1
ATOM 531 O O . ALA A 1 69 ? -15.562 -29.125 -10.898 1 97 69 ALA A O 1
ATOM 532 N N . GLU A 1 70 ? -17.516 -29.891 -10.172 1 97.31 70 GLU A N 1
ATOM 533 C CA . GLU A 1 70 ? -17.984 -30.203 -11.523 1 97.31 70 GLU A CA 1
ATOM 534 C C . GLU A 1 70 ? -18.094 -28.938 -12.367 1 97.31 70 GLU A C 1
ATOM 536 O O . GLU A 1 70 ? -17.703 -28.922 -13.539 1 97.31 70 GLU A O 1
ATOM 541 N N . GLU A 1 71 ? -18.609 -27.906 -11.805 1 97 71 GLU A N 1
ATOM 542 C CA . GLU A 1 71 ? -18.734 -26.641 -12.516 1 97 71 GLU A CA 1
ATOM 543 C C . GLU A 1 71 ? -17.375 -26.078 -12.922 1 97 71 GLU A C 1
ATOM 545 O O . GLU A 1 71 ? -17.219 -25.547 -14.016 1 97 71 GLU A O 1
ATOM 550 N N . LEU A 1 72 ? -16.438 -26.219 -12.031 1 97.56 72 LEU A N 1
ATOM 551 C CA . LEU A 1 72 ? -15.086 -25.766 -12.336 1 97.56 72 LEU A CA 1
ATOM 552 C C . LEU A 1 72 ? -14.508 -26.531 -13.523 1 97.56 72 LEU A C 1
ATOM 554 O O . LEU A 1 72 ? -13.953 -25.922 -14.445 1 97.56 72 LEU A O 1
ATOM 558 N N . THR A 1 73 ? -14.68 -27.828 -13.492 1 97.88 73 THR A N 1
ATOM 559 C CA . THR A 1 73 ? -14.141 -28.656 -14.57 1 97.88 73 THR A CA 1
ATOM 560 C C . THR A 1 73 ? -14.805 -28.297 -15.898 1 97.88 73 THR A C 1
ATOM 562 O O . THR A 1 73 ? -14.125 -28.188 -16.922 1 97.88 73 THR A O 1
ATOM 565 N N . VAL A 1 74 ? -16.094 -28.047 -15.844 1 97.31 74 VAL A N 1
ATOM 566 C CA . VAL A 1 74 ? -16.828 -27.688 -17.047 1 97.31 74 VAL A CA 1
ATOM 567 C C . VAL A 1 74 ? -16.312 -26.359 -17.609 1 97.31 74 VAL A C 1
ATOM 569 O O . VAL A 1 74 ? -16.109 -26.219 -18.812 1 97.31 74 VAL A O 1
ATOM 572 N N . GLN A 1 75 ? -16.062 -25.469 -16.734 1 97.5 75 GLN A N 1
ATOM 573 C CA . GLN A 1 75 ? -15.812 -24.078 -17.141 1 97.5 75 GLN A CA 1
ATOM 574 C C . GLN A 1 75 ? -14.344 -23.859 -17.469 1 97.5 75 GLN A C 1
ATOM 576 O O . GLN A 1 75 ? -14.008 -23.016 -18.297 1 97.5 75 GLN A O 1
ATOM 581 N N . MET A 1 76 ? -13.43 -24.578 -16.844 1 96.62 76 MET A N 1
ATOM 582 C CA . MET A 1 76 ? -12.031 -24.203 -17.031 1 96.62 76 MET A CA 1
ATOM 583 C C . MET A 1 76 ? -11.203 -25.406 -17.484 1 96.62 76 MET A C 1
ATOM 585 O O . MET A 1 76 ? -10 -25.281 -17.734 1 96.62 76 MET A O 1
ATOM 589 N N . GLY A 1 77 ? -11.766 -26.625 -17.484 1 97.38 77 GLY A N 1
ATOM 590 C CA . GLY A 1 77 ? -11.117 -27.797 -18.078 1 97.38 77 GLY A CA 1
ATOM 591 C C . GLY A 1 77 ? -10.125 -28.469 -17.156 1 97.38 77 GLY A C 1
ATOM 592 O O . GLY A 1 77 ? -9.461 -29.422 -17.531 1 97.38 77 GLY A O 1
ATOM 593 N N . ARG A 1 78 ? -9.992 -27.984 -15.883 1 97.31 78 ARG A N 1
ATOM 594 C CA . ARG A 1 78 ? -9.141 -28.672 -14.914 1 97.31 78 ARG A CA 1
ATOM 595 C C . ARG A 1 78 ? -9.703 -30.062 -14.586 1 97.31 78 ARG A C 1
ATOM 597 O O . ARG A 1 78 ? -10.906 -30.203 -14.352 1 97.31 78 ARG A O 1
ATOM 604 N N . PRO A 1 79 ? -8.859 -31.047 -14.531 1 97.75 79 PRO A N 1
ATOM 605 C CA . PRO A 1 79 ? -9.352 -32.406 -14.297 1 97.75 79 PRO A CA 1
ATOM 606 C C . PRO A 1 79 ? -10.156 -32.531 -13 1 97.75 79 PRO A C 1
ATOM 608 O O . PRO A 1 79 ? -9.758 -31.984 -11.969 1 97.75 79 PRO A O 1
ATOM 611 N N . ILE A 1 80 ? -11.25 -33.219 -13.016 1 97.75 80 ILE A N 1
ATOM 612 C CA . ILE A 1 80 ? -12.281 -33.344 -11.984 1 97.75 80 ILE A CA 1
ATOM 613 C C . ILE A 1 80 ? -11.664 -33.906 -10.711 1 97.75 80 ILE A C 1
ATOM 615 O O . ILE A 1 80 ? -12.148 -33.656 -9.609 1 97.75 80 ILE A O 1
ATOM 619 N N . ALA A 1 81 ? -10.578 -34.625 -10.852 1 96.31 81 ALA A N 1
ATOM 620 C CA . ALA A 1 81 ? -9.922 -35.25 -9.703 1 96.31 81 ALA A CA 1
ATOM 621 C C . ALA A 1 81 ? -9.367 -34.188 -8.75 1 96.31 81 ALA A C 1
ATOM 623 O O . ALA A 1 81 ? -9.125 -34.469 -7.574 1 96.31 81 ALA A O 1
ATOM 624 N N . TYR A 1 82 ? -9.227 -32.938 -9.219 1 95.62 82 TYR A N 1
ATOM 625 C CA . TYR A 1 82 ? -8.484 -31.938 -8.445 1 95.62 82 TYR A CA 1
ATOM 626 C C . TYR A 1 82 ? -9.383 -30.766 -8.062 1 95.62 82 TYR A C 1
ATOM 628 O O . TYR A 1 82 ? -9.047 -29.984 -7.172 1 95.62 82 TYR A O 1
ATOM 636 N N . THR A 1 83 ? -10.539 -30.562 -8.672 1 97 83 THR A N 1
ATOM 637 C CA . THR A 1 83 ? -11.32 -29.344 -8.531 1 97 83 THR A CA 1
ATOM 638 C C . THR A 1 83 ? -12.023 -29.312 -7.172 1 97 83 THR A C 1
ATOM 640 O O . THR A 1 83 ? -12.227 -28.234 -6.602 1 97 83 THR A O 1
ATOM 643 N N . GLY A 1 84 ? -12.406 -30.484 -6.656 1 96.56 84 GLY A N 1
ATOM 644 C CA . GLY A 1 84 ? -12.945 -30.516 -5.309 1 96.56 84 GLY A CA 1
ATOM 645 C C . GLY A 1 84 ? -11.953 -30.078 -4.25 1 96.56 84 GLY A C 1
ATOM 646 O O . GLY A 1 84 ? -12.328 -29.453 -3.258 1 96.56 84 GLY A O 1
ATOM 647 N N . VAL A 1 85 ? -10.711 -30.422 -4.473 1 96.06 85 VAL A N 1
ATOM 648 C CA . VAL A 1 85 ? -9.633 -30.047 -3.566 1 96.06 85 VAL A CA 1
ATOM 649 C C . VAL A 1 85 ? -9.484 -28.531 -3.518 1 96.06 85 VAL A C 1
ATOM 651 O O . VAL A 1 85 ? -9.203 -27.969 -2.461 1 96.06 85 VAL A O 1
ATOM 654 N N . GLU A 1 86 ? -9.672 -27.891 -4.625 1 96.31 86 GLU A N 1
ATOM 655 C CA . GLU A 1 86 ? -9.609 -26.438 -4.645 1 96.31 86 GLU A CA 1
ATOM 656 C C . GLU A 1 86 ? -10.633 -25.812 -3.695 1 96.31 86 GLU A C 1
ATOM 658 O O . GLU A 1 86 ? -10.305 -24.938 -2.902 1 96.31 86 GLU A O 1
ATOM 663 N N . VAL A 1 87 ? -11.859 -26.281 -3.779 1 97.88 87 VAL A N 1
ATOM 664 C CA . VAL A 1 87 ? -12.93 -25.75 -2.941 1 97.88 87 VAL A CA 1
ATOM 665 C C . VAL A 1 87 ? -12.602 -25.984 -1.469 1 97.88 87 VAL A C 1
ATOM 667 O O . VAL A 1 87 ? -12.695 -25.062 -0.654 1 97.88 87 VAL A O 1
ATOM 670 N N . ALA A 1 88 ? -12.156 -27.172 -1.199 1 98.25 88 ALA A N 1
ATOM 671 C CA . ALA A 1 88 ? -11.805 -27.5 0.179 1 98.25 88 ALA A CA 1
ATOM 672 C C . ALA A 1 88 ? -10.641 -26.641 0.667 1 98.25 88 ALA A C 1
ATOM 674 O O . ALA A 1 88 ? -10.641 -26.188 1.813 1 98.25 88 ALA A O 1
ATOM 675 N N . THR A 1 89 ? -9.664 -26.453 -0.173 1 97.81 89 THR A N 1
ATOM 676 C CA . THR A 1 89 ? -8.508 -25.656 0.185 1 97.81 89 THR A CA 1
ATOM 677 C C . THR A 1 89 ? -8.906 -24.188 0.377 1 97.81 89 THR A C 1
ATOM 679 O O . THR A 1 89 ? -8.383 -23.5 1.26 1 97.81 89 THR A O 1
ATOM 682 N N . ALA A 1 90 ? -9.781 -23.703 -0.45 1 98.25 90 ALA A N 1
ATOM 683 C CA . ALA A 1 90 ? -10.297 -22.344 -0.292 1 98.25 90 ALA A CA 1
ATOM 684 C C . ALA A 1 90 ? -10.945 -22.156 1.076 1 98.25 90 ALA A C 1
ATOM 686 O O . ALA A 1 90 ? -10.727 -21.141 1.744 1 98.25 90 ALA A O 1
ATOM 687 N N . VAL A 1 91 ? -11.719 -23.125 1.478 1 98.56 91 VAL A N 1
ATOM 688 C CA . VAL A 1 91 ? -12.375 -23.094 2.779 1 98.56 91 VAL A CA 1
ATOM 689 C C . VAL A 1 91 ? -11.328 -23.078 3.889 1 98.56 91 VAL A C 1
ATOM 691 O O . VAL A 1 91 ? -11.422 -22.297 4.832 1 98.56 91 VAL A O 1
ATOM 694 N N . LYS A 1 92 ? -10.328 -23.875 3.727 1 98 92 LYS A N 1
ATOM 695 C CA . LYS A 1 92 ? -9.258 -23.938 4.719 1 98 92 LYS A CA 1
ATOM 696 C C . LYS A 1 92 ? -8.539 -22.594 4.836 1 98 92 LYS A C 1
ATOM 698 O O . LYS A 1 92 ? -8.211 -22.156 5.941 1 98 92 LYS A O 1
ATOM 703 N N . ARG A 1 93 ? -8.258 -22 3.717 1 98.06 93 ARG A N 1
ATOM 704 C CA . ARG A 1 93 ? -7.66 -20.672 3.721 1 98.06 93 ARG A CA 1
ATOM 705 C C . ARG A 1 93 ? -8.539 -19.672 4.473 1 98.06 93 ARG A C 1
ATOM 707 O O . ARG A 1 93 ? -8.047 -18.906 5.309 1 98.06 93 ARG A O 1
ATOM 714 N N . GLY A 1 94 ? -9.789 -19.688 4.172 1 98.62 94 GLY A N 1
ATOM 715 C CA . GLY A 1 94 ? -10.734 -18.828 4.852 1 98.62 94 GLY A CA 1
ATOM 716 C C . GLY A 1 94 ? -10.789 -19.062 6.352 1 98.62 94 GLY A C 1
ATOM 717 O O . GLY A 1 94 ? -10.859 -18.109 7.133 1 98.62 94 GLY A O 1
ATOM 718 N N . GLU A 1 95 ? -10.734 -20.344 6.711 1 98.75 95 GLU A N 1
ATOM 719 C CA . GLU A 1 95 ? -10.773 -20.703 8.125 1 98.75 95 GLU A CA 1
ATOM 720 C C . GLU A 1 95 ? -9.547 -20.172 8.859 1 98.75 95 GLU A C 1
ATOM 722 O O . GLU A 1 95 ? -9.641 -19.75 10.016 1 98.75 95 GLU A O 1
ATOM 727 N N . TYR A 1 96 ? -8.453 -20.234 8.258 1 98.62 96 TYR A N 1
ATOM 728 C CA . TYR A 1 96 ? -7.25 -19.688 8.875 1 98.62 96 TYR A CA 1
ATOM 729 C C . TYR A 1 96 ? -7.387 -18.188 9.094 1 98.62 96 TYR A C 1
ATOM 731 O O . TYR A 1 96 ? -7.078 -17.688 10.172 1 98.62 96 TYR A O 1
ATOM 739 N N . LEU A 1 97 ? -7.766 -17.5 8.039 1 98.69 97 LEU A N 1
ATOM 740 C CA . LEU A 1 97 ? -7.938 -16.047 8.141 1 98.69 97 LEU A CA 1
ATOM 741 C C . LEU A 1 97 ? -8.961 -15.695 9.219 1 98.69 97 LEU A C 1
ATOM 743 O O . LEU A 1 97 ? -8.781 -14.719 9.953 1 98.69 97 LEU A O 1
ATOM 747 N N . LEU A 1 98 ? -9.992 -16.5 9.234 1 98.75 98 LEU A N 1
ATOM 748 C CA . LEU A 1 98 ? -10.984 -16.344 10.297 1 98.75 98 LEU A CA 1
ATOM 749 C C . LEU A 1 98 ? -10.344 -16.516 11.664 1 98.75 98 LEU A C 1
ATOM 751 O O . LEU A 1 98 ? -10.562 -15.695 12.562 1 98.75 98 LEU A O 1
ATOM 755 N N . LYS A 1 99 ? -9.555 -17.484 11.805 1 98.31 99 LYS A N 1
ATOM 756 C CA . LYS A 1 99 ? -8.922 -17.844 13.07 1 98.31 99 LYS A CA 1
ATOM 757 C C . LYS A 1 99 ? -8.047 -16.703 13.594 1 98.31 99 LYS A C 1
ATOM 759 O O . LYS A 1 99 ? -8.062 -16.406 14.789 1 98.31 99 LYS A O 1
ATOM 764 N N . ILE A 1 100 ? -7.336 -16.047 12.773 1 98.44 100 ILE A N 1
ATOM 765 C CA . ILE A 1 100 ? -6.336 -15.102 13.242 1 98.44 100 ILE A CA 1
ATOM 766 C C . ILE A 1 100 ? -6.934 -13.695 13.281 1 98.44 100 ILE A C 1
ATOM 768 O O . ILE A 1 100 ? -6.27 -12.742 13.695 1 98.44 100 ILE A O 1
ATOM 772 N N . SER A 1 101 ? -8.164 -13.523 12.844 1 98.69 101 SER A N 1
ATOM 773 C CA . SER A 1 101 ? -8.766 -12.203 12.633 1 98.69 101 SER A CA 1
ATOM 774 C C . SER A 1 101 ? -8.844 -11.422 13.938 1 98.69 101 SER A C 1
ATOM 776 O O . SER A 1 101 ? -8.664 -10.203 13.945 1 98.69 101 SER A O 1
ATOM 778 N N . ASP A 1 102 ? -9.055 -12.086 15.094 1 98.38 102 ASP A N 1
ATOM 779 C CA . ASP A 1 102 ? -9.109 -11.398 16.375 1 98.38 102 ASP A CA 1
ATOM 780 C C . ASP A 1 102 ? -7.785 -10.695 16.688 1 98.38 102 ASP A C 1
ATOM 782 O O . ASP A 1 102 ? -7.777 -9.531 17.078 1 98.38 102 ASP A O 1
ATOM 786 N N . GLU A 1 103 ? -6.781 -11.43 16.453 1 98.06 103 GLU A N 1
ATOM 787 C CA . GLU A 1 103 ? -5.457 -10.906 16.781 1 98.06 103 GLU A CA 1
ATOM 788 C C . GLU A 1 103 ? -5.031 -9.828 15.789 1 98.06 103 GLU A C 1
ATOM 790 O O . GLU A 1 103 ? -4.488 -8.797 16.188 1 98.06 103 GLU A O 1
ATOM 795 N N . VAL A 1 104 ? -5.27 -10.047 14.609 1 98.06 104 VAL A N 1
ATOM 796 C CA . VAL A 1 104 ? -4.758 -9.195 13.539 1 98.06 104 VAL A CA 1
ATOM 797 C C . VAL A 1 104 ? -5.488 -7.855 13.555 1 98.06 104 VAL A C 1
ATOM 799 O O . VAL A 1 104 ? -4.902 -6.816 13.25 1 98.06 104 VAL A O 1
ATOM 802 N N . LEU A 1 105 ? -6.758 -7.812 13.938 1 98.44 105 LEU A N 1
ATOM 803 C CA . LEU A 1 105 ? -7.586 -6.621 13.82 1 98.44 105 LEU A CA 1
ATOM 804 C C . LEU A 1 105 ? -7.68 -5.887 15.156 1 98.44 105 LEU A C 1
ATOM 806 O O . LEU A 1 105 ? -8.422 -4.906 15.281 1 98.44 105 LEU A O 1
ATOM 810 N N . LYS A 1 106 ? -6.902 -6.32 16.094 1 97.88 106 LYS A N 1
ATOM 811 C CA . LYS A 1 106 ? -6.91 -5.688 17.406 1 97.88 106 LYS A CA 1
ATOM 812 C C . LYS A 1 106 ? -6.203 -4.336 17.375 1 97.88 106 LYS A C 1
ATOM 814 O O . LYS A 1 106 ? -5.332 -4.105 16.531 1 97.88 106 LYS A O 1
ATOM 819 N N . ASP A 1 107 ? -6.582 -3.471 18.281 1 98.25 107 ASP A N 1
ATOM 820 C CA . ASP A 1 107 ? -5.914 -2.182 18.453 1 98.25 107 ASP A CA 1
ATOM 821 C C . ASP A 1 107 ? -4.449 -2.367 18.828 1 98.25 107 ASP A C 1
ATOM 823 O O . ASP A 1 107 ? -4.086 -3.363 19.453 1 98.25 107 ASP A O 1
ATOM 827 N N . THR A 1 108 ? -3.611 -1.489 18.406 1 98.06 108 THR A N 1
ATOM 828 C CA . THR A 1 108 ? -2.211 -1.42 18.797 1 98.06 108 THR A CA 1
ATOM 829 C C . THR A 1 108 ? -1.981 -0.265 19.766 1 98.06 108 THR A C 1
ATOM 831 O O . THR A 1 108 ? -2.152 0.901 19.406 1 98.06 108 THR A O 1
ATOM 834 N N . ASP A 1 109 ? -1.547 -0.561 20.922 1 97.75 109 ASP A N 1
ATOM 835 C CA . ASP A 1 109 ? -1.363 0.463 21.953 1 97.75 109 ASP A CA 1
ATOM 836 C C . ASP A 1 109 ? -0.164 1.352 21.625 1 97.75 109 ASP A C 1
ATOM 838 O O . ASP A 1 109 ? 0.865 0.867 21.156 1 97.75 109 ASP A O 1
ATOM 842 N N . GLY A 1 110 ? -0.319 2.656 21.844 1 97.12 110 GLY A N 1
ATOM 843 C CA . GLY A 1 110 ? 0.835 3.541 21.875 1 97.12 110 GLY A CA 1
ATOM 844 C C . GLY A 1 110 ? 1.655 3.4 23.141 1 97.12 110 GLY A C 1
ATOM 845 O O . GLY A 1 110 ? 1.288 2.646 24.047 1 97.12 110 GLY A O 1
ATOM 846 N N . GLU A 1 111 ? 2.785 4.125 23.125 1 96.69 111 GLU A N 1
ATOM 847 C CA . GLU A 1 111 ? 3.574 4.148 24.359 1 96.69 111 GLU A CA 1
ATOM 848 C C . GLU A 1 111 ? 2.789 4.777 25.5 1 96.69 111 GLU A C 1
ATOM 850 O O . GLU A 1 111 ? 2.1 5.781 25.312 1 96.69 111 GLU A O 1
ATOM 855 N N . PRO A 1 112 ? 2.889 4.117 26.703 1 96 112 PRO A N 1
ATOM 856 C CA . PRO A 1 112 ? 2.154 4.676 27.844 1 96 112 PRO A CA 1
ATOM 857 C C . PRO A 1 112 ? 2.582 6.102 28.172 1 96 112 PRO A C 1
ATOM 859 O O . PRO A 1 112 ? 3.771 6.422 28.125 1 96 112 PRO A O 1
ATOM 862 N N . GLU A 1 113 ? 1.686 6.93 28.344 1 94.75 113 GLU A N 1
ATOM 863 C CA . GLU A 1 113 ? 1.868 8.305 28.797 1 94.75 113 GLU A CA 1
ATOM 864 C C . GLU A 1 113 ? 0.798 8.703 29.797 1 94.75 113 GLU A C 1
ATOM 866 O O . GLU A 1 113 ? -0.398 8.555 29.547 1 94.75 113 GLU A O 1
ATOM 871 N N . LYS A 1 114 ? 1.205 9.227 30.984 1 95.5 114 LYS A N 1
ATOM 872 C CA . LYS A 1 114 ? 0.262 9.602 32.031 1 95.5 114 LYS A CA 1
ATOM 873 C C . LYS A 1 114 ? -0.733 10.641 31.547 1 95.5 114 LYS A C 1
ATOM 875 O O . LYS A 1 114 ? -0.344 11.633 30.906 1 95.5 114 LYS A O 1
ATOM 880 N N . GLY A 1 115 ? -1.999 10.414 31.797 1 95.81 115 GLY A N 1
ATOM 881 C CA . GLY A 1 115 ? -3.041 11.359 31.422 1 95.81 115 GLY A CA 1
ATOM 882 C C . GLY A 1 115 ? -3.492 11.203 29.969 1 95.81 115 GLY A C 1
ATOM 883 O O . GLY A 1 115 ? -4.289 12.008 29.484 1 95.81 115 GLY A O 1
ATOM 884 N N . PHE A 1 116 ? -2.988 10.133 29.359 1 96.31 116 PHE A N 1
ATOM 885 C CA . PHE A 1 116 ? -3.328 9.914 27.953 1 96.31 116 PHE A CA 1
ATOM 886 C C . PHE A 1 116 ? -3.734 8.469 27.719 1 96.31 116 PHE A C 1
ATOM 888 O O . PHE A 1 116 ? -3.182 7.551 28.328 1 96.31 116 PHE A O 1
ATOM 895 N N . LYS A 1 117 ? -4.699 8.273 26.984 1 97.06 117 LYS A N 1
ATOM 896 C CA . LYS A 1 117 ? -4.922 7.008 26.297 1 97.06 117 LYS A CA 1
ATOM 897 C C . LYS A 1 117 ? -4.633 7.137 24.797 1 97.06 117 LYS A C 1
ATOM 899 O O . LYS A 1 117 ? -5.258 7.941 24.109 1 97.06 117 LYS A O 1
ATOM 904 N N . ARG A 1 118 ? -3.654 6.398 24.281 1 98.06 118 ARG A N 1
ATOM 905 C CA . ARG A 1 118 ? -3.199 6.5 22.891 1 98.06 118 ARG A CA 1
ATOM 906 C C . ARG A 1 118 ? -3.1 5.121 22.25 1 98.06 118 ARG A C 1
ATOM 908 O O . ARG A 1 118 ? -2.559 4.188 22.859 1 98.06 118 ARG A O 1
ATOM 915 N N . PHE A 1 119 ? -3.645 4.996 21.109 1 98.56 119 PHE A N 1
ATOM 916 C CA . PHE A 1 119 ? -3.59 3.721 20.406 1 98.56 119 PHE A CA 1
ATOM 917 C C . PHE A 1 119 ? -3.893 3.91 18.922 1 98.56 119 PHE A C 1
ATOM 919 O O . PHE A 1 119 ? -4.281 5 18.5 1 98.56 119 PHE A O 1
ATOM 926 N N . ILE A 1 120 ? -3.631 2.947 18.141 1 98.81 120 ILE A N 1
ATOM 927 C CA . ILE A 1 120 ? -3.92 2.875 16.703 1 98.81 120 ILE A CA 1
ATOM 928 C C . ILE A 1 120 ? -5.008 1.835 16.453 1 98.81 120 ILE A C 1
ATOM 930 O O . ILE A 1 120 ? -4.918 0.703 16.938 1 98.81 120 ILE A O 1
ATOM 934 N N . ARG A 1 121 ? -6.039 2.23 15.836 1 98.69 121 ARG A N 1
ATOM 935 C CA . ARG A 1 121 ? -7.121 1.326 15.469 1 98.69 121 ARG A CA 1
ATOM 936 C C . ARG A 1 121 ? -7.121 1.045 13.969 1 98.69 121 ARG A C 1
ATOM 938 O O . ARG A 1 121 ? -6.879 1.946 13.164 1 98.69 121 ARG A O 1
ATOM 945 N N . LYS A 1 122 ? -7.32 -0.229 13.594 1 98.44 122 LYS A N 1
ATOM 946 C CA . LYS A 1 122 ? -7.586 -0.615 12.211 1 98.44 122 LYS A CA 1
ATOM 947 C C . LYS A 1 122 ? -9.062 -0.464 11.875 1 98.44 122 LYS A C 1
ATOM 949 O O . LYS A 1 122 ? -9.922 -1.052 12.539 1 98.44 122 LYS A O 1
ATOM 954 N N . VAL A 1 123 ? -9.328 0.341 10.906 1 98.25 123 VAL A N 1
ATOM 955 C CA . VAL A 1 123 ? -10.695 0.622 10.477 1 98.25 123 VAL A CA 1
ATOM 956 C C . VAL A 1 123 ? -10.898 0.163 9.039 1 98.25 123 VAL A C 1
ATOM 958 O O . VAL A 1 123 ? -9.984 0.257 8.219 1 98.25 123 VAL A O 1
ATOM 961 N N . PRO A 1 124 ? -12.133 -0.411 8.727 1 98.62 124 PRO A N 1
ATOM 962 C CA . PRO A 1 124 ? -12.352 -0.829 7.34 1 98.62 124 PRO A CA 1
ATOM 963 C C . PRO A 1 124 ? -12.242 0.33 6.348 1 98.62 124 PRO A C 1
ATOM 965 O O . PRO A 1 124 ? -12.617 1.459 6.672 1 98.62 124 PRO A O 1
ATOM 968 N N . VAL A 1 125 ? -11.836 0.066 5.145 1 98.31 125 VAL A N 1
ATOM 969 C CA . VAL A 1 125 ? -11.578 1.104 4.152 1 98.31 125 VAL A CA 1
ATOM 970 C C . VAL A 1 125 ? -12.898 1.55 3.521 1 98.31 125 VAL A C 1
ATOM 972 O O . VAL A 1 125 ? -13.023 2.691 3.068 1 98.31 125 VAL A O 1
ATOM 975 N N . GLY A 1 126 ? -13.875 0.688 3.361 1 98.56 126 GLY A N 1
ATOM 976 C CA . GLY A 1 126 ? -15.125 0.971 2.67 1 98.56 126 GLY A CA 1
ATOM 977 C C . GLY A 1 126 ? -15.484 -0.081 1.64 1 98.56 126 GLY A C 1
ATOM 978 O O . GLY A 1 126 ? -15.227 -1.27 1.842 1 98.56 126 GLY A O 1
ATOM 979 N N . PRO A 1 127 ? -16.172 0.291 0.522 1 98.88 127 PRO A N 1
ATOM 980 C CA . PRO A 1 127 ? -16.453 -0.642 -0.572 1 98.88 127 PRO A CA 1
ATOM 981 C C . PRO A 1 127 ? -15.188 -1.07 -1.315 1 98.88 127 PRO A C 1
ATOM 983 O O . PRO A 1 127 ? -14.398 -0.222 -1.738 1 98.88 127 PRO A O 1
ATOM 986 N N . VAL A 1 128 ? -15.047 -2.352 -1.435 1 98.88 128 VAL A N 1
ATOM 987 C CA . VAL A 1 128 ? -13.891 -2.945 -2.092 1 98.88 128 VAL A CA 1
ATOM 988 C C . VAL A 1 128 ? -14.32 -3.596 -3.406 1 98.88 128 VAL A C 1
ATOM 990 O O . VAL A 1 128 ? -15.305 -4.336 -3.445 1 98.88 128 VAL A O 1
ATOM 993 N N . LEU A 1 129 ? -13.633 -3.268 -4.473 1 98.94 129 LEU A N 1
ATOM 994 C CA . LEU A 1 129 ? -13.812 -3.936 -5.758 1 98.94 129 LEU A CA 1
ATOM 995 C C . LEU A 1 129 ? -12.773 -5.031 -5.953 1 98.94 129 LEU 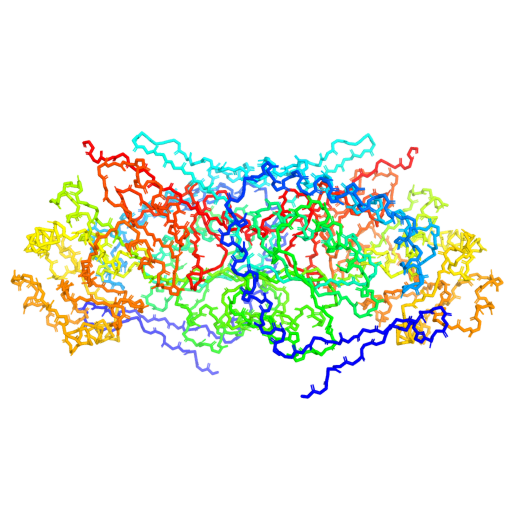A C 1
ATOM 997 O O . LEU A 1 129 ? -11.57 -4.762 -5.918 1 98.94 129 LEU A O 1
ATOM 1001 N N . VAL A 1 130 ? -13.234 -6.258 -6.152 1 98.88 130 VAL A N 1
ATOM 1002 C CA . VAL A 1 130 ? -12.344 -7.402 -6.34 1 98.88 130 VAL A CA 1
ATOM 1003 C C . VAL A 1 130 ? -12.531 -7.977 -7.742 1 98.88 130 VAL A C 1
ATOM 1005 O O . VAL A 1 130 ? -13.617 -8.43 -8.094 1 98.88 130 VAL A O 1
ATOM 1008 N N . LEU A 1 131 ? -11.539 -7.867 -8.578 1 98.81 131 LEU A N 1
ATOM 1009 C CA . LEU A 1 131 ? -11.453 -8.523 -9.875 1 98.81 131 LEU A CA 1
ATOM 1010 C C . LEU A 1 131 ? -10.492 -9.711 -9.828 1 98.81 131 LEU A C 1
ATOM 1012 O O . LEU A 1 131 ? -9.32 -9.539 -9.492 1 98.81 131 LEU A O 1
ATOM 1016 N N . PHE A 1 132 ? -10.969 -10.898 -10.094 1 98.25 132 PHE A N 1
ATOM 1017 C CA . PHE A 1 132 ? -10.102 -12.039 -9.828 1 98.25 132 PHE A CA 1
ATOM 1018 C C . PHE A 1 132 ? -10.102 -13.016 -11 1 98.25 132 PHE A C 1
ATOM 1020 O O . PHE A 1 132 ? -11.055 -13.047 -11.781 1 98.25 132 PHE A O 1
ATOM 1027 N N . ALA A 1 133 ? -9.125 -13.789 -11.156 1 97.62 133 ALA A N 1
ATOM 1028 C CA . ALA A 1 133 ? -8.805 -14.609 -12.32 1 97.62 133 ALA A CA 1
ATOM 1029 C C . ALA A 1 133 ? -9.562 -15.93 -12.281 1 97.62 133 ALA A C 1
ATOM 1031 O O . ALA A 1 133 ? -10.156 -16.281 -11.258 1 97.62 133 ALA A O 1
ATOM 1032 N N . TRP A 1 134 ? -9.438 -16.719 -13.328 1 97.88 134 TRP A N 1
ATOM 1033 C CA . TRP A 1 134 ? -10.273 -17.891 -13.562 1 97.88 134 TRP A CA 1
ATOM 1034 C C . TRP A 1 134 ? -9.578 -19.156 -13.094 1 97.88 134 TRP A C 1
ATOM 1036 O O . TRP A 1 134 ? -10.227 -20.188 -12.875 1 97.88 134 TRP A O 1
ATOM 1046 N N . ASN A 1 135 ? -8.328 -19.141 -12.93 1 97.31 135 ASN A N 1
ATOM 1047 C CA . ASN A 1 135 ? -7.586 -20.391 -12.914 1 97.31 135 ASN A CA 1
ATOM 1048 C C . ASN A 1 135 ? -7.672 -21.078 -11.547 1 97.31 135 ASN A C 1
ATOM 1050 O O . ASN A 1 135 ? -7.496 -22.281 -11.438 1 97.31 135 ASN A O 1
ATOM 1054 N N . TYR A 1 136 ? -7.859 -20.375 -10.516 1 97.31 136 TYR A N 1
ATOM 1055 C CA . TYR A 1 136 ? -8.195 -20.828 -9.164 1 97.31 136 TYR A CA 1
ATOM 1056 C C . TYR A 1 136 ? -9.211 -19.891 -8.523 1 97.31 136 TYR A C 1
ATOM 1058 O O . TYR A 1 136 ? -8.938 -19.281 -7.48 1 97.31 136 TYR A O 1
ATOM 1066 N N . PRO A 1 137 ? -10.328 -19.859 -9.094 1 97.62 137 PRO A N 1
ATOM 1067 C CA . PRO A 1 137 ? -11.227 -18.75 -8.781 1 97.62 137 PRO A CA 1
ATOM 1068 C C . PRO A 1 137 ? -11.688 -18.75 -7.324 1 97.62 137 PRO A C 1
ATOM 1070 O O . PRO A 1 137 ? -11.859 -17.688 -6.723 1 97.62 137 PRO A O 1
ATOM 1073 N N . TYR A 1 138 ? -11.914 -19.953 -6.695 1 98.06 138 TYR A N 1
ATOM 1074 C CA . TYR A 1 138 ? -12.32 -19.969 -5.293 1 98.06 138 TYR A CA 1
ATOM 1075 C C . TYR A 1 138 ? -11.156 -19.594 -4.383 1 98.06 138 TYR A C 1
ATOM 1077 O O . TYR A 1 138 ? -11.328 -18.844 -3.418 1 98.06 138 TYR A O 1
ATOM 1085 N N . LEU A 1 139 ? -9.953 -20.094 -4.703 1 97.5 139 LEU A N 1
ATOM 1086 C CA . LEU A 1 139 ? -8.766 -19.812 -3.902 1 97.5 139 LEU A CA 1
ATOM 1087 C C . LEU A 1 139 ? -8.43 -18.312 -3.951 1 97.5 139 LEU A C 1
ATOM 1089 O O . LEU A 1 139 ? -8.211 -17.688 -2.912 1 97.5 139 LEU A O 1
ATOM 1093 N N . ILE A 1 140 ? -8.398 -17.797 -5.156 1 97.69 140 ILE A N 1
ATOM 1094 C CA . ILE A 1 140 ? -8.031 -16.406 -5.367 1 97.69 140 ILE A CA 1
ATOM 1095 C C . ILE A 1 140 ? -9.062 -15.492 -4.699 1 97.69 140 ILE A C 1
ATOM 1097 O O . ILE A 1 140 ? -8.695 -14.531 -4.016 1 97.69 140 ILE A O 1
ATOM 1101 N N . LEU A 1 141 ? -10.297 -15.836 -4.816 1 98.31 141 LEU A N 1
ATOM 1102 C CA . LEU A 1 141 ? -11.375 -15 -4.297 1 98.31 141 LEU A CA 1
ATOM 1103 C C . LEU A 1 141 ? -11.32 -14.93 -2.773 1 98.31 141 LEU A C 1
ATOM 1105 O O . LEU A 1 141 ? -11.414 -13.844 -2.195 1 98.31 141 LEU A O 1
ATOM 1109 N N . VAL A 1 142 ? -11.117 -16.062 -2.094 1 98.19 142 VAL A N 1
ATOM 1110 C CA . VAL A 1 142 ? -11.188 -16.094 -0.636 1 98.19 142 VAL A CA 1
ATOM 1111 C C . VAL A 1 142 ? -10.039 -15.289 -0.041 1 98.19 142 VAL A C 1
ATOM 1113 O O . VAL A 1 142 ? -10.164 -14.734 1.052 1 98.19 142 VAL A O 1
ATOM 1116 N N . ASN A 1 143 ? -8.922 -15.172 -0.788 1 98.12 143 ASN A N 1
ATOM 1117 C CA . ASN A 1 143 ? -7.762 -14.414 -0.321 1 98.12 143 ASN A CA 1
ATOM 1118 C C . ASN A 1 143 ? -8.125 -12.961 -0.033 1 98.12 143 ASN A C 1
ATOM 1120 O O . ASN A 1 143 ? -7.547 -12.336 0.86 1 98.12 143 ASN A O 1
ATOM 1124 N N . SER A 1 144 ? -9.047 -12.438 -0.829 1 98.56 144 SER A N 1
ATOM 1125 C CA . SER A 1 144 ? -9.445 -11.039 -0.684 1 98.56 144 SER A CA 1
ATOM 1126 C C . SER A 1 144 ? -10.789 -10.922 0.029 1 98.56 144 SER A C 1
ATOM 1128 O O . SER A 1 144 ? -10.961 -10.062 0.898 1 98.56 144 SER A O 1
ATOM 1130 N N . LEU A 1 145 ? -11.695 -11.789 -0.257 1 98.88 145 LEU A N 1
ATOM 1131 C CA . LEU A 1 145 ? -13.07 -11.688 0.211 1 98.88 145 LEU A CA 1
ATOM 1132 C C . LEU A 1 145 ? -13.141 -11.812 1.729 1 98.88 145 LEU A C 1
ATOM 1134 O O . LEU A 1 145 ? -13.781 -11 2.396 1 98.88 145 LEU A O 1
ATOM 1138 N N . ILE A 1 146 ? -12.492 -12.789 2.268 1 98.88 146 ILE A N 1
ATOM 1139 C CA . ILE A 1 146 ? -12.641 -13.125 3.68 1 98.88 146 ILE A CA 1
ATOM 1140 C C . ILE A 1 146 ? -12.055 -12.008 4.543 1 98.88 146 ILE A C 1
ATOM 1142 O O . ILE A 1 146 ? -12.734 -11.461 5.41 1 98.88 146 ILE A O 1
ATOM 1146 N N . PRO A 1 147 ? -10.797 -11.617 4.289 1 98.88 147 PRO A N 1
ATOM 1147 C CA . PRO A 1 147 ? -10.289 -10.523 5.117 1 98.88 147 PRO A CA 1
ATOM 1148 C C . PRO A 1 147 ? -11.062 -9.219 4.918 1 98.88 147 PRO A C 1
ATOM 1150 O O . PRO A 1 147 ? -11.203 -8.43 5.855 1 98.88 147 PRO A O 1
ATOM 1153 N N . ALA A 1 148 ? -11.562 -8.977 3.725 1 98.94 148 ALA A N 1
ATOM 1154 C CA . ALA A 1 148 ? -12.359 -7.777 3.475 1 98.94 148 ALA A CA 1
ATOM 1155 C C . ALA A 1 148 ? -13.609 -7.762 4.344 1 98.94 148 ALA A C 1
ATOM 1157 O O . ALA A 1 148 ? -13.898 -6.766 5.012 1 98.94 148 ALA A O 1
ATOM 1158 N N . LEU A 1 149 ? -14.328 -8.852 4.352 1 98.94 149 LEU A N 1
ATOM 1159 C CA . LEU A 1 149 ? -15.562 -8.945 5.125 1 98.94 149 LEU A CA 1
ATOM 1160 C C . LEU A 1 149 ? -15.273 -8.898 6.621 1 98.94 149 LEU A C 1
ATOM 1162 O O . LEU A 1 149 ? -15.969 -8.211 7.375 1 98.94 149 LEU A O 1
ATOM 1166 N N . LEU A 1 150 ? -14.25 -9.617 7.047 1 98.94 150 LEU A N 1
ATOM 1167 C CA . LEU A 1 150 ? -13.906 -9.672 8.461 1 98.94 150 LEU A CA 1
ATOM 1168 C C . LEU A 1 150 ? -13.492 -8.297 8.977 1 98.94 150 LEU A C 1
ATOM 1170 O O . LEU A 1 150 ? -13.781 -7.945 10.117 1 98.94 150 LEU A O 1
ATOM 1174 N N . ALA A 1 151 ? -12.836 -7.535 8.156 1 98.81 151 ALA A N 1
ATOM 1175 C CA . ALA A 1 151 ? -12.398 -6.195 8.547 1 98.81 151 ALA A CA 1
ATOM 1176 C C . ALA A 1 151 ? -13.578 -5.23 8.617 1 98.81 151 ALA A C 1
ATOM 1178 O O . ALA A 1 151 ? -13.461 -4.137 9.18 1 98.81 151 ALA A O 1
ATOM 1179 N N . GLY A 1 152 ? -14.703 -5.586 7.965 1 98.88 152 GLY A N 1
ATOM 1180 C CA . GLY A 1 152 ? -15.898 -4.762 8.039 1 98.88 152 GLY A CA 1
ATOM 1181 C C . GLY A 1 152 ? -16.188 -4.016 6.754 1 98.88 152 GLY A C 1
ATOM 1182 O O . GLY A 1 152 ? -16.984 -3.07 6.742 1 98.88 152 GLY A O 1
ATOM 1183 N N . ASN A 1 153 ? -15.547 -4.371 5.66 1 98.94 153 ASN A N 1
ATOM 1184 C CA . ASN A 1 153 ? -15.773 -3.75 4.359 1 98.94 153 ASN A CA 1
ATOM 1185 C C . ASN A 1 153 ? -16.953 -4.383 3.635 1 98.94 153 ASN A C 1
ATOM 1187 O O . ASN A 1 153 ? -17.359 -5.508 3.945 1 98.94 153 ASN A O 1
ATOM 1191 N N . THR A 1 154 ? -17.547 -3.654 2.709 1 98.94 154 THR A N 1
ATOM 1192 C CA . THR A 1 154 ? -18.422 -4.238 1.702 1 98.94 154 THR A CA 1
ATOM 1193 C C . THR A 1 154 ? -17.641 -4.578 0.435 1 98.94 154 THR A C 1
ATOM 1195 O O . THR A 1 154 ? -16.578 -4.027 0.195 1 98.94 154 THR A O 1
ATOM 1198 N N . VAL A 1 155 ? -18.188 -5.523 -0.331 1 98.94 155 VAL A N 1
ATOM 1199 C CA . VAL A 1 155 ? -17.391 -6.055 -1.422 1 98.94 155 VAL A CA 1
ATOM 1200 C C . VAL A 1 155 ? -18.219 -6.137 -2.697 1 98.94 155 VAL A C 1
ATOM 1202 O O . VAL A 1 155 ? -19.375 -6.559 -2.66 1 98.94 155 VAL A O 1
ATOM 1205 N N . ILE A 1 156 ? -17.688 -5.691 -3.787 1 98.94 156 ILE A N 1
ATOM 1206 C CA . ILE A 1 156 ? -18.203 -5.875 -5.137 1 98.94 156 ILE A CA 1
ATOM 1207 C C . ILE A 1 156 ? -17.281 -6.797 -5.93 1 98.94 156 ILE A C 1
ATOM 1209 O O . ILE A 1 156 ? -16.094 -6.5 -6.098 1 98.94 156 ILE A O 1
ATOM 1213 N N . LEU A 1 157 ? -17.828 -7.883 -6.414 1 98.88 157 LEU A N 1
ATOM 1214 C CA . LEU A 1 157 ? -17.031 -8.906 -7.074 1 98.88 157 LEU A CA 1
ATOM 1215 C C . LEU A 1 157 ? -17.25 -8.875 -8.586 1 98.88 157 LEU A C 1
ATOM 1217 O O . LEU A 1 157 ? -18.391 -8.797 -9.055 1 98.88 157 LEU A O 1
ATOM 1221 N N . LYS A 1 158 ? -16.219 -8.898 -9.312 1 98.81 158 LYS A N 1
ATOM 1222 C CA . LYS A 1 158 ? -16.219 -9.117 -10.758 1 98.81 158 LYS A CA 1
ATOM 1223 C C . LYS A 1 158 ? -15.438 -10.375 -11.125 1 98.81 158 LYS A C 1
ATOM 1225 O O . LYS A 1 158 ? -14.211 -10.352 -11.172 1 98.81 158 LYS A O 1
ATOM 1230 N N . PRO A 1 159 ? -16.109 -11.445 -11.5 1 98.38 159 PRO A N 1
ATOM 1231 C CA . PRO A 1 159 ? -15.43 -12.672 -11.906 1 98.38 159 PRO A CA 1
ATOM 1232 C C . PRO A 1 159 ? -14.906 -12.617 -13.344 1 98.38 159 PRO A C 1
ATOM 1234 O O . PRO A 1 159 ? -15.258 -11.695 -14.086 1 98.38 159 PRO A O 1
ATOM 1237 N N . SER A 1 160 ? -14.008 -13.547 -13.656 1 97.69 160 SER A N 1
ATOM 1238 C CA . SER A 1 160 ? -13.695 -13.781 -15.062 1 97.69 160 SER A CA 1
ATOM 1239 C C . SER A 1 160 ? -14.922 -14.266 -15.828 1 97.69 160 SER A C 1
ATOM 1241 O O . SER A 1 160 ? -15.703 -15.07 -15.312 1 97.69 160 SER A O 1
ATOM 1243 N N . PRO A 1 161 ? -15.062 -13.797 -17.078 1 97 161 PRO A N 1
ATOM 1244 C CA . PRO A 1 161 ? -16.156 -14.352 -17.891 1 97 161 PRO A CA 1
ATOM 1245 C C . PRO A 1 161 ? -16.016 -15.852 -18.109 1 97 161 PRO A C 1
ATOM 1247 O O . PRO A 1 161 ? -16.984 -16.516 -18.484 1 97 161 PRO A O 1
ATOM 1250 N N . GLN A 1 162 ? -14.891 -16.359 -17.828 1 97.44 162 GLN A N 1
ATOM 1251 C CA . GLN A 1 162 ? -14.641 -17.781 -18.016 1 97.44 162 GLN A CA 1
ATOM 1252 C C . GLN A 1 162 ? -15.234 -18.594 -16.875 1 97.44 162 GLN A C 1
ATOM 1254 O O . GLN A 1 162 ? -15.586 -19.766 -17.047 1 97.44 162 GLN A O 1
ATOM 1259 N N . THR A 1 163 ? -15.297 -18.016 -15.672 1 97.81 163 THR A N 1
ATOM 1260 C CA . THR A 1 163 ? -15.844 -18.688 -14.5 1 97.81 163 THR A CA 1
ATOM 1261 C C . THR A 1 163 ? -16.891 -17.828 -13.812 1 97.81 163 THR A C 1
ATOM 1263 O O . THR A 1 163 ? -16.75 -17.5 -12.633 1 97.81 163 THR A O 1
ATOM 1266 N N . PRO A 1 164 ? -17.953 -17.594 -14.477 1 98.06 164 PRO A N 1
ATOM 1267 C CA . PRO A 1 164 ? -18.922 -16.625 -13.984 1 98.06 164 PRO A CA 1
ATOM 1268 C C . PRO A 1 164 ? -19.734 -17.141 -12.812 1 98.06 164 PRO A C 1
ATOM 1270 O O . PRO A 1 164 ? -20.25 -16.344 -12.008 1 98.06 164 PRO A O 1
ATOM 1273 N N . THR A 1 165 ? -19.891 -18.422 -12.641 1 97.94 165 THR A N 1
ATOM 1274 C CA . THR A 1 165 ? -20.828 -18.969 -11.664 1 97.94 165 THR A CA 1
ATOM 1275 C C . THR A 1 165 ? -20.266 -18.875 -10.25 1 97.94 165 THR A C 1
ATOM 1277 O O . THR A 1 165 ? -21 -18.984 -9.273 1 97.94 165 THR A O 1
ATOM 1280 N N . ILE A 1 166 ? -18.969 -18.641 -10.133 1 97.56 166 ILE A N 1
ATOM 1281 C CA . ILE A 1 166 ? -18.281 -18.641 -8.852 1 97.56 166 ILE A CA 1
ATOM 1282 C C . ILE A 1 166 ? -18.922 -17.594 -7.934 1 97.56 166 ILE A C 1
ATOM 1284 O O . ILE A 1 166 ? -19.312 -17.906 -6.805 1 97.56 166 ILE A O 1
ATOM 1288 N N . VAL A 1 167 ? -19.094 -16.422 -8.383 1 98.25 167 VAL A N 1
ATOM 1289 C CA . VAL A 1 167 ? -19.578 -15.312 -7.57 1 98.25 167 VAL A CA 1
ATOM 1290 C C . VAL A 1 167 ? -21.047 -15.523 -7.223 1 98.25 167 VAL A C 1
ATOM 1292 O O . VAL A 1 167 ? -21.516 -15.086 -6.168 1 98.25 167 VAL A O 1
ATOM 1295 N N . GLU A 1 168 ? -21.766 -16.234 -8.125 1 98.38 168 GLU A N 1
ATOM 1296 C CA . GLU A 1 168 ? -23.172 -16.531 -7.875 1 98.38 168 GLU A CA 1
ATOM 1297 C C . GLU A 1 168 ? -23.328 -17.5 -6.699 1 98.38 168 GLU A C 1
ATOM 1299 O O . GLU A 1 168 ? -24.156 -17.266 -5.809 1 98.38 168 GLU A O 1
ATOM 1304 N N . HIS A 1 169 ? -22.5 -18.531 -6.703 1 98.31 169 HIS A N 1
ATOM 1305 C CA . HIS A 1 169 ? -22.516 -19.5 -5.609 1 98.31 169 HIS A CA 1
ATOM 1306 C C . HIS A 1 169 ? -22.047 -18.859 -4.305 1 98.31 169 HIS A C 1
ATOM 1308 O O . HIS A 1 169 ? -22.656 -19.094 -3.252 1 98.31 169 HIS A O 1
ATOM 1314 N N . VAL A 1 170 ? -21.016 -18.062 -4.344 1 98.62 170 VAL A N 1
ATOM 1315 C CA . VAL A 1 170 ? -20.469 -17.406 -3.156 1 98.62 170 VAL A CA 1
ATOM 1316 C C . VAL A 1 170 ? -21.5 -16.438 -2.576 1 98.62 170 VAL A C 1
ATOM 1318 O O . VAL A 1 170 ? -21.719 -16.422 -1.363 1 98.62 170 VAL A O 1
ATOM 1321 N N . ALA A 1 171 ? -22.109 -15.656 -3.426 1 98.5 171 ALA A N 1
ATOM 1322 C CA . ALA A 1 171 ? -23.141 -14.727 -2.967 1 98.5 171 ALA A CA 1
ATOM 1323 C C . ALA A 1 171 ? -24.281 -15.477 -2.275 1 98.5 171 ALA A C 1
ATOM 1325 O O . ALA A 1 171 ? -24.75 -15.055 -1.219 1 98.5 171 ALA A O 1
ATOM 1326 N N . LYS A 1 172 ? -24.703 -16.609 -2.852 1 98.38 172 LYS A N 1
ATOM 1327 C CA . LYS A 1 172 ? -25.797 -17.391 -2.303 1 98.38 172 LYS A CA 1
ATOM 1328 C C . LYS A 1 172 ? -25.438 -17.953 -0.928 1 98.38 172 LYS A C 1
ATOM 1330 O O . LYS A 1 172 ? -26.266 -17.938 -0.013 1 98.38 172 LYS A O 1
ATOM 1335 N N . VAL A 1 173 ? -24.25 -18.484 -0.794 1 98.44 173 VAL A N 1
ATOM 1336 C CA . VAL A 1 173 ? -23.844 -19.094 0.467 1 98.44 173 VAL A CA 1
ATOM 1337 C C . VAL A 1 173 ? -23.734 -18.016 1.549 1 98.44 173 VAL A C 1
ATOM 1339 O O . VAL A 1 173 ? -24.094 -18.25 2.703 1 98.44 173 VAL A O 1
ATOM 1342 N N . PHE A 1 174 ? -23.234 -16.844 1.24 1 98.81 174 PHE A N 1
ATOM 1343 C CA . PHE A 1 174 ? -23.125 -15.781 2.225 1 98.81 174 PHE A CA 1
ATOM 1344 C C . PHE A 1 174 ? -24.5 -15.234 2.592 1 98.81 174 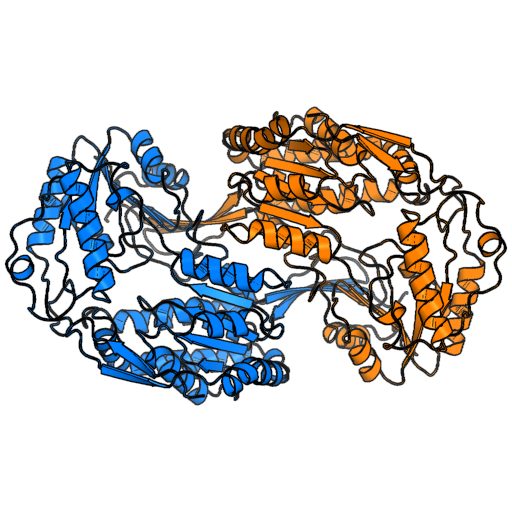PHE A C 1
ATOM 1346 O O . PHE A 1 174 ? -24.734 -14.867 3.744 1 98.81 174 PHE A O 1
ATOM 1353 N N . GLU A 1 175 ? -25.344 -15.141 1.594 1 98.69 175 GLU A N 1
ATOM 1354 C CA . GLU A 1 175 ? -26.734 -14.781 1.893 1 98.69 175 GLU A CA 1
ATOM 1355 C C . GLU A 1 175 ? -27.359 -15.773 2.865 1 98.69 175 GLU A C 1
ATOM 1357 O O . GLU A 1 175 ? -27.969 -15.367 3.859 1 98.69 175 GLU A O 1
ATOM 1362 N N . ALA A 1 176 ? -27.203 -17.031 2.582 1 98.69 176 ALA A N 1
ATOM 1363 C CA . ALA A 1 176 ? -27.734 -18.094 3.432 1 98.69 176 ALA A CA 1
ATOM 1364 C C . ALA A 1 176 ? -27.125 -18.031 4.828 1 98.69 176 ALA A C 1
ATOM 1366 O O . ALA A 1 176 ? -27.766 -18.406 5.812 1 98.69 176 ALA A O 1
ATOM 1367 N N . ALA A 1 177 ? -25.922 -17.547 4.922 1 98.81 177 ALA A N 1
ATOM 1368 C CA . ALA A 1 177 ? -25.203 -17.453 6.191 1 98.81 177 ALA A CA 1
ATOM 1369 C C . ALA A 1 177 ? -25.656 -16.234 6.988 1 98.81 177 ALA A C 1
ATOM 1371 O O . ALA A 1 177 ? -25.266 -16.062 8.141 1 98.81 177 ALA A O 1
ATOM 1372 N N . GLY A 1 178 ? -26.422 -15.359 6.355 1 98.75 178 GLY A N 1
ATOM 1373 C CA . GLY A 1 178 ? -26.984 -14.234 7.082 1 98.75 178 GLY A CA 1
ATOM 1374 C C . GLY A 1 178 ? -26.297 -12.922 6.766 1 98.75 178 GLY A C 1
ATOM 1375 O O . GLY A 1 178 ? -26.453 -11.938 7.492 1 98.75 178 GLY A O 1
ATOM 1376 N N . LEU A 1 179 ? -25.5 -12.883 5.734 1 98.88 179 LEU A N 1
ATOM 1377 C CA . LEU A 1 179 ? -24.875 -11.617 5.348 1 98.88 179 LEU A CA 1
ATOM 1378 C C . LEU A 1 179 ? -25.922 -10.594 4.93 1 98.88 179 LEU A C 1
ATOM 1380 O O . LEU A 1 179 ? -26.781 -10.883 4.086 1 98.88 179 LEU A O 1
ATOM 1384 N N . PRO A 1 180 ? -25.875 -9.406 5.508 1 98.81 180 PRO A N 1
ATOM 1385 C CA . PRO A 1 180 ? -26.875 -8.398 5.16 1 98.81 180 PRO A CA 1
ATOM 1386 C C . PRO A 1 180 ? -26.844 -8.023 3.68 1 98.81 180 PRO A C 1
ATOM 1388 O O . PRO A 1 180 ? -25.797 -8.07 3.047 1 98.81 180 PRO A O 1
ATOM 1391 N N . ALA A 1 181 ? -28.016 -7.656 3.141 1 98.31 181 ALA A N 1
ATOM 1392 C CA . ALA A 1 181 ? -28.141 -7.246 1.743 1 98.31 181 ALA A CA 1
ATOM 1393 C C . ALA A 1 181 ? -27.203 -6.082 1.428 1 98.31 181 ALA A C 1
ATOM 1395 O O . ALA A 1 181 ? -27.047 -5.168 2.242 1 98.31 181 ALA A O 1
ATOM 1396 N N . GLY A 1 182 ? -26.578 -6.141 0.289 1 98.62 182 GLY A N 1
ATOM 1397 C CA . GLY A 1 182 ? -25.75 -5.039 -0.186 1 98.62 182 GLY A CA 1
ATOM 1398 C C . GLY A 1 182 ? -24.312 -5.148 0.245 1 98.62 182 GLY A C 1
ATOM 1399 O O . GLY A 1 182 ? -23.438 -4.461 -0.295 1 98.62 182 GLY A O 1
ATOM 1400 N N . VAL A 1 183 ? -23.953 -5.926 1.291 1 98.94 183 VAL A N 1
ATOM 1401 C CA . VAL A 1 183 ? -22.594 -6.066 1.785 1 98.94 183 VAL A CA 1
ATOM 1402 C C . VAL A 1 183 ? -21.734 -6.77 0.736 1 98.94 183 VAL A C 1
ATOM 1404 O O . VAL A 1 183 ? -20.547 -6.453 0.583 1 98.94 183 VAL A O 1
ATOM 1407 N N . LEU A 1 184 ? -22.312 -7.699 0.073 1 98.94 184 LEU A N 1
ATOM 1408 C CA . LEU A 1 184 ? -21.656 -8.422 -1.017 1 98.94 184 LEU A CA 1
ATOM 1409 C C . LEU A 1 184 ? -22.484 -8.312 -2.301 1 98.94 184 LEU A C 1
ATOM 1411 O O . LEU A 1 184 ? -23.672 -8.641 -2.314 1 98.94 184 LEU A O 1
ATOM 1415 N N . GLN A 1 185 ? -21.875 -7.773 -3.293 1 98.88 185 GLN A N 1
ATOM 1416 C CA . GLN A 1 185 ? -22.453 -7.66 -4.629 1 98.88 185 GLN A CA 1
ATOM 1417 C C . GLN A 1 185 ? -21.531 -8.258 -5.68 1 98.88 185 GLN A C 1
ATOM 1419 O O . GLN A 1 185 ? -20.344 -8.484 -5.414 1 98.88 185 GLN A O 1
ATOM 1424 N N . TYR A 1 186 ? -22.109 -8.594 -6.809 1 98.75 186 TYR A N 1
ATOM 1425 C CA . TYR A 1 186 ? -21.281 -9.008 -7.934 1 98.75 186 TYR A CA 1
ATOM 1426 C C . TYR A 1 186 ? -21.906 -8.57 -9.258 1 98.75 186 TYR A C 1
ATOM 1428 O O . TYR A 1 186 ? -23.078 -8.203 -9.305 1 98.75 186 TYR A O 1
ATOM 1436 N N . PHE A 1 187 ? -21.078 -8.531 -10.289 1 98.62 187 PHE A N 1
ATOM 1437 C CA . PHE A 1 187 ? -21.578 -8.234 -11.625 1 98.62 187 PHE A CA 1
ATOM 1438 C C . PHE A 1 187 ? -20.719 -8.945 -12.68 1 98.62 187 PHE A C 1
ATOM 1440 O O . PHE A 1 187 ? -19.578 -9.289 -12.422 1 98.62 187 PHE A O 1
ATOM 1447 N N . HIS A 1 188 ? -21.328 -9.242 -13.836 1 98.5 188 HIS A N 1
ATOM 1448 C CA . HIS A 1 188 ? -20.641 -9.789 -14.992 1 98.5 188 HIS A CA 1
ATOM 1449 C C . HIS A 1 188 ? -20.344 -8.695 -16.016 1 98.5 188 HIS A C 1
ATOM 1451 O O . HIS A 1 188 ? -21.188 -7.84 -16.281 1 98.5 188 HIS A O 1
ATOM 1457 N N . CYS A 1 189 ? -19.156 -8.688 -16.469 1 97.94 189 CYS A N 1
ATOM 1458 C CA . CYS A 1 189 ? -18.75 -7.645 -17.406 1 97.94 189 CYS A CA 1
ATOM 1459 C C . CYS A 1 189 ? -17.516 -8.07 -18.203 1 97.94 189 CYS A C 1
ATOM 1461 O O . CYS A 1 189 ? -16.562 -8.602 -17.641 1 97.94 189 CYS A O 1
ATOM 1463 N N . GLY A 1 190 ? -17.578 -7.934 -19.531 1 95.69 190 GLY A N 1
ATOM 1464 C CA . GLY A 1 190 ? -16.422 -8.172 -20.391 1 95.69 190 GLY A CA 1
ATOM 1465 C C . GLY A 1 190 ? -15.859 -6.902 -21 1 95.69 190 GLY A C 1
ATOM 1466 O O . GLY A 1 190 ? -14.805 -6.93 -21.641 1 95.69 190 GLY A O 1
ATOM 1467 N N . SER A 1 191 ? -16.438 -5.762 -20.75 1 95.38 191 SER A N 1
ATOM 1468 C CA . SER A 1 191 ? -16.078 -4.488 -21.359 1 95.38 191 SER A CA 1
ATOM 1469 C C . SER A 1 191 ? -14.992 -3.773 -20.547 1 95.38 191 SER A C 1
ATOM 1471 O O . SER A 1 191 ? -15.242 -3.338 -19.422 1 95.38 191 SER A O 1
ATOM 1473 N N . PRO A 1 192 ? -13.828 -3.58 -21.172 1 95.44 192 PRO A N 1
ATOM 1474 C CA . PRO A 1 192 ? -12.781 -2.846 -20.469 1 95.44 192 PRO A CA 1
ATOM 1475 C C . PRO A 1 192 ? -13.211 -1.433 -20.078 1 95.44 192 PRO A C 1
ATOM 1477 O O . PRO A 1 192 ? -12.836 -0.942 -19.016 1 95.44 192 PRO A O 1
ATOM 1480 N N . ILE A 1 193 ? -13.977 -0.804 -20.875 1 95.81 193 ILE A N 1
ATOM 1481 C CA . ILE A 1 193 ? -14.422 0.567 -20.641 1 95.81 193 ILE A CA 1
ATOM 1482 C C . ILE A 1 193 ? -15.32 0.615 -19.406 1 95.81 193 ILE A C 1
ATOM 1484 O O . ILE A 1 193 ? -15.203 1.525 -18.578 1 95.81 193 ILE A O 1
ATOM 1488 N N . MET A 1 194 ? -16.203 -0.363 -19.297 1 96.88 194 MET A N 1
ATOM 1489 C CA . MET A 1 194 ? -17.094 -0.413 -18.156 1 96.88 194 MET A CA 1
ATOM 1490 C C . MET A 1 194 ? -16.328 -0.743 -16.875 1 96.88 194 MET A C 1
ATOM 1492 O O . MET A 1 194 ? -16.594 -0.171 -15.82 1 96.88 194 MET A O 1
ATOM 1496 N N . ILE A 1 195 ? -15.398 -1.629 -17 1 97.75 195 ILE A N 1
ATOM 1497 C CA . ILE A 1 195 ? -14.562 -1.974 -15.859 1 97.75 195 ILE A CA 1
ATOM 1498 C C . ILE A 1 195 ? -13.789 -0.742 -15.398 1 97.75 195 ILE A C 1
ATOM 1500 O O . ILE A 1 195 ? -13.719 -0.458 -14.203 1 97.75 195 ILE A O 1
ATOM 1504 N N . GLU A 1 196 ? -13.219 -0.042 -16.344 1 97.81 196 GLU A N 1
ATOM 1505 C CA . GLU A 1 196 ? -12.5 1.188 -16.031 1 97.81 196 GLU A CA 1
ATOM 1506 C C . GLU A 1 196 ? -13.398 2.182 -15.297 1 97.81 196 GLU A C 1
ATOM 1508 O O . GLU A 1 196 ? -12.953 2.844 -14.359 1 97.81 196 GLU A O 1
ATOM 1513 N N . SER A 1 197 ? -14.594 2.291 -15.703 1 97.5 197 SER A N 1
ATOM 1514 C CA . SER A 1 197 ? -15.523 3.264 -15.133 1 97.5 197 SER A CA 1
ATOM 1515 C C . SER A 1 197 ? -15.773 2.984 -13.656 1 97.5 197 SER A C 1
ATOM 1517 O O . SER A 1 197 ? -15.812 3.908 -12.836 1 97.5 197 SER A O 1
ATOM 1519 N N . ILE A 1 198 ? -15.977 1.754 -13.25 1 98.44 198 ILE A N 1
ATOM 1520 C CA . ILE A 1 198 ? -16.25 1.458 -11.852 1 98.44 198 ILE A CA 1
ATOM 1521 C C . ILE A 1 198 ? -14.961 1.609 -11.039 1 98.44 198 ILE A C 1
ATOM 1523 O O . ILE A 1 198 ? -14.992 2.029 -9.883 1 98.44 198 ILE A O 1
ATOM 1527 N N . VAL A 1 199 ? -13.82 1.315 -11.633 1 98.5 199 VAL A N 1
ATOM 1528 C CA . VAL A 1 199 ? -12.547 1.516 -10.961 1 98.5 199 VAL A CA 1
ATOM 1529 C C . VAL A 1 199 ? -12.359 2.996 -10.641 1 98.5 199 VAL A C 1
ATOM 1531 O O . VAL A 1 199 ? -11.828 3.346 -9.578 1 98.5 199 VAL A O 1
ATOM 1534 N N . ARG A 1 200 ? -12.836 3.855 -11.453 1 97.56 200 ARG A N 1
ATOM 1535 C CA . ARG A 1 200 ? -12.68 5.297 -11.312 1 97.56 200 ARG A CA 1
ATOM 1536 C C . ARG A 1 200 ? -13.672 5.859 -10.297 1 97.56 200 ARG A C 1
ATOM 1538 O O . ARG A 1 200 ? -13.531 7 -9.852 1 97.56 200 ARG A O 1
ATOM 1545 N N . ASN A 1 201 ? -14.68 5.086 -9.938 1 98.06 201 ASN A N 1
ATOM 1546 C CA . ASN A 1 201 ? -15.727 5.578 -9.047 1 98.06 201 ASN A CA 1
ATOM 1547 C C . ASN A 1 201 ? -15.164 5.906 -7.66 1 98.06 201 ASN A C 1
ATOM 1549 O O . ASN A 1 201 ? -14.586 5.043 -7 1 98.06 201 ASN A O 1
ATOM 1553 N N . PRO A 1 202 ? -15.352 7.094 -7.16 1 96.56 202 PRO A N 1
ATOM 1554 C CA . PRO A 1 202 ? -14.75 7.52 -5.895 1 96.56 202 PRO A CA 1
ATOM 1555 C C . PRO A 1 202 ? -15.328 6.777 -4.691 1 96.56 202 PRO A C 1
ATOM 1557 O O . PRO A 1 202 ? -14.758 6.832 -3.598 1 96.56 202 PRO A O 1
ATOM 1560 N N . LYS A 1 203 ? -16.453 6.102 -4.852 1 97.94 203 LYS A N 1
ATOM 1561 C CA . LYS A 1 203 ? -17.062 5.359 -3.748 1 97.94 203 LYS A CA 1
ATOM 1562 C C . LYS A 1 203 ? -16.359 4.023 -3.539 1 97.94 203 LYS A C 1
ATOM 1564 O O . LYS A 1 203 ? -16.516 3.389 -2.492 1 97.94 203 LYS A O 1
ATOM 1569 N N . VAL A 1 204 ? -15.609 3.572 -4.578 1 98.62 204 VAL A N 1
ATOM 1570 C CA . VAL A 1 204 ? -14.75 2.406 -4.418 1 98.62 204 VAL A CA 1
ATOM 1571 C C . VAL A 1 204 ? -13.469 2.803 -3.684 1 98.62 204 VAL A C 1
ATOM 1573 O O . VAL A 1 204 ? -12.688 3.621 -4.18 1 98.62 204 VAL A O 1
ATOM 1576 N N . LYS A 1 205 ? -13.258 2.158 -2.564 1 98.44 205 LYS A N 1
ATOM 1577 C CA . LYS A 1 205 ? -12.203 2.645 -1.687 1 98.44 205 LYS A CA 1
ATOM 1578 C C . LYS A 1 205 ? -10.969 1.749 -1.765 1 98.44 205 LYS A C 1
ATOM 1580 O O . LYS A 1 205 ? -9.914 2.08 -1.212 1 98.44 205 LYS A O 1
ATOM 1585 N N . LEU A 1 206 ? -11.055 0.653 -2.404 1 98.62 206 LEU A N 1
ATOM 1586 C CA . LEU A 1 206 ? -9.961 -0.277 -2.662 1 98.62 206 LEU A CA 1
ATOM 1587 C C . LEU A 1 206 ? -10.25 -1.133 -3.891 1 98.62 206 LEU A C 1
ATOM 1589 O O . LEU A 1 206 ? -11.375 -1.605 -4.07 1 98.62 206 LEU A O 1
ATOM 1593 N N . VAL A 1 207 ? -9.266 -1.331 -4.711 1 98.75 207 VAL A N 1
ATOM 1594 C CA . VAL A 1 207 ? -9.375 -2.268 -5.824 1 98.75 207 VAL A CA 1
ATOM 1595 C C . VAL A 1 207 ? -8.352 -3.393 -5.652 1 98.75 207 VAL A C 1
ATOM 1597 O O . VAL A 1 207 ? -7.164 -3.137 -5.461 1 98.75 207 VAL A O 1
ATOM 1600 N N . ALA A 1 208 ? -8.781 -4.594 -5.602 1 98.69 208 ALA A N 1
ATOM 1601 C CA . ALA A 1 208 ? -7.941 -5.789 -5.594 1 98.69 208 ALA A CA 1
ATOM 1602 C C . ALA A 1 208 ? -8.039 -6.535 -6.922 1 98.69 208 ALA A C 1
ATOM 1604 O O . ALA A 1 208 ? -9.125 -6.949 -7.328 1 98.69 208 ALA A O 1
ATOM 1605 N N . PHE A 1 209 ? -6.926 -6.691 -7.547 1 98.69 209 PHE A N 1
ATOM 1606 C CA . PHE A 1 209 ? -6.902 -7.301 -8.875 1 98.69 209 PHE A CA 1
ATOM 1607 C C . PHE A 1 209 ? -5.965 -8.5 -8.898 1 98.69 209 PHE A C 1
ATOM 1609 O O . PHE A 1 209 ? -4.836 -8.43 -8.406 1 98.69 209 PHE A O 1
ATOM 1616 N N . THR A 1 210 ? -6.402 -9.57 -9.367 1 98.38 210 THR A N 1
ATOM 1617 C CA . THR A 1 210 ? -5.578 -10.734 -9.703 1 98.38 210 THR A CA 1
ATOM 1618 C C . THR A 1 210 ? -5.723 -11.094 -11.18 1 98.38 210 THR A C 1
ATOM 1620 O O . THR A 1 210 ? -6.832 -11.359 -11.648 1 98.38 210 THR A O 1
ATOM 1623 N N . GLY A 1 211 ? -4.656 -11.109 -11.922 1 97.19 211 GLY A N 1
ATOM 1624 C CA . GLY A 1 211 ? -4.691 -11.422 -13.336 1 97.19 211 GLY A CA 1
ATOM 1625 C C . GLY A 1 211 ? -3.385 -11.125 -14.047 1 97.19 211 GLY A C 1
ATOM 1626 O O . GLY A 1 211 ? -2.307 -11.32 -13.484 1 97.19 211 GLY A O 1
ATOM 1627 N N . SER A 1 212 ? -3.48 -10.742 -15.312 1 96 212 SER A N 1
ATOM 1628 C CA . SER A 1 212 ? -2.297 -10.484 -16.125 1 96 212 SER A CA 1
ATOM 1629 C C . SER A 1 212 ? -1.654 -9.148 -15.766 1 96 212 SER A C 1
ATOM 1631 O O . SER A 1 212 ? -2.303 -8.281 -15.172 1 96 212 SER A O 1
ATOM 1633 N N . VAL A 1 213 ? -0.373 -8.984 -16.125 1 96.31 213 VAL A N 1
ATOM 1634 C CA . VAL A 1 213 ? 0.343 -7.734 -15.906 1 96.31 213 VAL A CA 1
ATOM 1635 C C . VAL A 1 213 ? -0.362 -6.598 -16.641 1 96.31 213 VAL A C 1
ATOM 1637 O O . VAL A 1 213 ? -0.606 -5.535 -16.062 1 96.31 213 VAL A O 1
ATOM 1640 N N . ALA A 1 214 ? -0.758 -6.844 -17.859 1 96.06 214 ALA A N 1
ATOM 1641 C CA . ALA A 1 214 ? -1.434 -5.828 -18.656 1 96.06 214 ALA A CA 1
ATOM 1642 C C . ALA A 1 214 ? -2.74 -5.391 -18 1 96.06 214 ALA A C 1
ATOM 1644 O O . ALA A 1 214 ? -3.037 -4.199 -17.922 1 96.06 214 ALA A O 1
ATOM 1645 N N . GLY A 1 215 ? -3.51 -6.391 -17.562 1 96.75 215 GLY A N 1
ATOM 1646 C CA . GLY A 1 215 ? -4.754 -6.082 -16.875 1 96.75 215 GLY A CA 1
ATOM 1647 C C . GLY A 1 215 ? -4.547 -5.309 -15.594 1 96.75 215 GLY A C 1
ATOM 1648 O O . GLY A 1 215 ? -5.281 -4.359 -15.305 1 96.75 215 GLY A O 1
ATOM 1649 N N . GLY A 1 216 ? -3.568 -5.723 -14.805 1 97.69 216 GLY A N 1
ATOM 1650 C CA . GLY A 1 216 ? -3.256 -5.031 -13.562 1 97.69 216 GLY A CA 1
ATOM 1651 C C . GLY A 1 216 ? -2.846 -3.586 -13.766 1 97.69 216 GLY A C 1
ATOM 1652 O O . GLY A 1 216 ? -3.297 -2.699 -13.039 1 97.69 216 GLY A O 1
ATOM 1653 N N . LEU A 1 217 ? -1.998 -3.355 -14.758 1 97.12 217 LEU A N 1
ATOM 1654 C CA . LEU A 1 217 ? -1.534 -2.006 -15.055 1 97.12 217 LEU A CA 1
ATOM 1655 C C . LEU A 1 217 ? -2.686 -1.131 -15.547 1 97.12 217 LEU A C 1
ATOM 1657 O O . LEU A 1 217 ? -2.744 0.058 -15.219 1 97.12 217 LEU A O 1
ATOM 1661 N N . ALA A 1 218 ? -3.609 -1.72 -16.266 1 97.75 218 ALA A N 1
ATOM 1662 C CA . ALA A 1 218 ? -4.789 -0.983 -16.703 1 97.75 218 ALA A CA 1
ATOM 1663 C C . ALA A 1 218 ? -5.629 -0.527 -15.516 1 97.75 218 ALA A C 1
ATOM 1665 O O . ALA A 1 218 ? -6.094 0.614 -15.477 1 97.75 218 ALA A O 1
ATOM 1666 N N . VAL A 1 219 ? -5.812 -1.402 -14.602 1 98.06 219 VAL A N 1
ATOM 1667 C CA . VAL A 1 219 ? -6.574 -1.094 -13.398 1 98.06 219 VAL A CA 1
ATOM 1668 C C . VAL A 1 219 ? -5.875 0.012 -12.609 1 98.06 219 VAL A C 1
ATOM 1670 O O . VAL A 1 219 ? -6.512 0.974 -12.18 1 98.06 219 VAL A O 1
ATOM 1673 N N . GLN A 1 220 ? -4.594 -0.131 -12.445 1 97.69 220 GLN A N 1
ATOM 1674 C CA . GLN A 1 220 ? -3.801 0.862 -11.727 1 97.69 220 GLN A CA 1
ATOM 1675 C C . GLN A 1 220 ? -3.891 2.229 -12.398 1 97.69 220 GLN A C 1
ATOM 1677 O O . GLN A 1 220 ? -4.027 3.25 -11.727 1 97.69 220 GLN A O 1
ATOM 1682 N N . GLN A 1 221 ? -3.766 2.24 -13.664 1 97.69 221 GLN A N 1
ATOM 1683 C CA . GLN A 1 221 ? -3.846 3.488 -14.414 1 97.69 221 GLN A CA 1
ATOM 1684 C C . GLN A 1 221 ? -5.223 4.129 -14.266 1 97.69 221 GLN A C 1
ATOM 1686 O O . GLN A 1 221 ? -5.336 5.344 -14.094 1 97.69 221 GLN A O 1
ATOM 1691 N N . ALA A 1 222 ? -6.25 3.283 -14.289 1 97.69 222 ALA A N 1
ATOM 1692 C CA . ALA A 1 222 ? -7.613 3.779 -14.125 1 97.69 222 ALA A CA 1
ATOM 1693 C C . ALA A 1 222 ? -7.805 4.41 -12.75 1 97.69 222 ALA A C 1
ATOM 1695 O O . ALA A 1 222 ? -8.602 5.34 -12.586 1 97.69 222 ALA A O 1
ATOM 1696 N N . ALA A 1 223 ? -7.07 3.932 -11.781 1 97.44 223 ALA A N 1
ATOM 1697 C CA . ALA A 1 223 ? -7.215 4.391 -10.398 1 97.44 223 ALA A CA 1
ATOM 1698 C C . ALA A 1 223 ? -6.273 5.555 -10.109 1 97.44 223 ALA A C 1
ATOM 1700 O O . ALA A 1 223 ? -6.293 6.117 -9.008 1 97.44 223 ALA A O 1
ATOM 1701 N N . SER A 1 224 ? -5.438 6.027 -11.039 1 96.38 224 SER A N 1
ATOM 1702 C CA . SER A 1 224 ? -4.289 6.879 -10.758 1 96.38 224 SER A CA 1
ATOM 1703 C C . SER A 1 224 ? -4.707 8.336 -10.602 1 96.38 224 SER A C 1
ATOM 1705 O O . SER A 1 224 ? -3.918 9.172 -10.148 1 96.38 224 SER A O 1
ATOM 1707 N N . ASP A 1 225 ? -5.965 8.68 -10.852 1 95 225 ASP A N 1
ATOM 1708 C CA . ASP A 1 225 ? -6.395 10.07 -10.773 1 95 225 ASP A CA 1
ATOM 1709 C C . ASP A 1 225 ? -7.074 10.367 -9.438 1 95 225 ASP A C 1
ATOM 1711 O O . ASP A 1 225 ? -7.574 11.469 -9.219 1 95 225 ASP A O 1
ATOM 1715 N N . ARG A 1 226 ? -7.113 9.43 -8.57 1 96.19 226 ARG A N 1
ATOM 1716 C CA . ARG A 1 226 ? -7.664 9.625 -7.23 1 96.19 226 ARG A CA 1
ATOM 1717 C C . ARG A 1 226 ? -6.801 8.945 -6.176 1 96.19 226 ARG A C 1
ATOM 1719 O O . ARG A 1 226 ? -5.965 8.102 -6.5 1 96.19 226 ARG A O 1
ATOM 1726 N N . VAL A 1 227 ? -6.984 9.297 -4.98 1 97.06 227 VAL A N 1
ATOM 1727 C CA . VAL A 1 227 ? -6.234 8.703 -3.879 1 97.06 227 VAL A CA 1
ATOM 1728 C C . VAL A 1 227 ? -6.91 7.414 -3.428 1 97.06 227 VAL A C 1
ATOM 1730 O O . VAL A 1 227 ? -7.883 7.445 -2.67 1 97.06 227 VAL A O 1
ATOM 1733 N N . VAL A 1 228 ? -6.438 6.262 -3.971 1 96.12 228 VAL A N 1
ATOM 1734 C CA . VAL A 1 228 ? -6.996 4.953 -3.646 1 96.12 228 VAL A CA 1
ATOM 1735 C C . VAL A 1 228 ? -5.914 3.883 -3.773 1 96.12 228 VAL A C 1
ATOM 1737 O O . VAL A 1 228 ? -5.027 3.984 -4.625 1 96.12 228 VAL A O 1
ATOM 1740 N N . ASN A 1 229 ? -5.953 2.881 -2.9 1 96.06 229 ASN A N 1
ATOM 1741 C CA . ASN A 1 229 ? -5.012 1.769 -2.979 1 96.06 229 ASN A CA 1
ATOM 1742 C C . ASN A 1 229 ? -5.457 0.73 -4.004 1 96.06 229 ASN A C 1
ATOM 1744 O O . ASN A 1 229 ? -6.652 0.497 -4.18 1 96.06 229 ASN A O 1
ATOM 1748 N N . VAL A 1 230 ? -4.488 0.161 -4.664 1 97.62 230 VAL A N 1
ATOM 1749 C CA . VAL A 1 230 ? -4.691 -0.926 -5.617 1 97.62 230 VAL A CA 1
ATOM 1750 C C . VAL A 1 230 ? -3.771 -2.094 -5.27 1 97.62 230 VAL A C 1
ATOM 1752 O O . VAL A 1 230 ? -2.551 -1.934 -5.199 1 97.62 230 VAL A O 1
ATOM 1755 N N . GLY A 1 231 ? -4.371 -3.236 -4.938 1 97.81 231 GLY A N 1
ATOM 1756 C CA . GLY A 1 231 ? -3.621 -4.473 -4.801 1 97.81 231 GLY A CA 1
ATOM 1757 C C . GLY A 1 231 ? -3.541 -5.266 -6.094 1 97.81 231 GLY A C 1
ATOM 1758 O O . GLY A 1 231 ? -4.547 -5.445 -6.781 1 97.81 231 GLY A O 1
ATOM 1759 N N . LEU A 1 232 ? -2.311 -5.699 -6.422 1 98.25 232 LEU A N 1
ATOM 1760 C CA . LEU A 1 232 ? -2.082 -6.402 -7.68 1 98.25 232 LEU A CA 1
ATOM 1761 C C . LEU A 1 232 ? -1.403 -7.746 -7.438 1 98.25 232 LEU A C 1
ATOM 1763 O O . LEU A 1 232 ? -0.305 -7.801 -6.879 1 98.25 232 LEU A O 1
ATOM 1767 N N . GLU A 1 233 ? -2.053 -8.766 -7.711 1 97.88 233 GLU A N 1
ATOM 1768 C CA . GLU A 1 233 ? -1.46 -10.094 -7.863 1 97.88 233 GLU A CA 1
ATOM 1769 C C . GLU A 1 233 ? -1.396 -10.5 -9.328 1 97.88 233 GLU A C 1
ATOM 1771 O O . GLU A 1 233 ? -2.428 -10.758 -9.953 1 97.88 233 GLU A O 1
ATOM 1776 N N . LEU A 1 234 ? -0.177 -10.617 -9.844 1 97.56 234 LEU A N 1
ATOM 1777 C CA . LEU A 1 234 ? -0.025 -10.734 -11.289 1 97.56 234 LEU A CA 1
ATOM 1778 C C . LEU A 1 234 ? 0.777 -11.977 -11.656 1 97.56 234 LEU A C 1
ATOM 1780 O O . LEU A 1 234 ? 0.914 -12.898 -10.844 1 97.56 234 LEU A O 1
ATOM 1784 N N . GLY A 1 235 ? 1.124 -12.078 -12.875 1 94.25 235 GLY A N 1
ATOM 1785 C CA . GLY A 1 235 ? 1.722 -13.297 -13.398 1 94.25 235 GLY A CA 1
ATOM 1786 C C . GLY A 1 235 ? 3.129 -13.539 -12.883 1 94.25 235 GLY A C 1
ATOM 1787 O O . GLY A 1 235 ? 3.67 -12.727 -12.133 1 94.25 235 GLY A O 1
ATOM 1788 N N . GLY A 1 236 ? 3.654 -14.711 -13.188 1 95.38 236 GLY A N 1
ATOM 1789 C CA . GLY A 1 236 ? 5.004 -15.109 -12.82 1 95.38 236 GLY A CA 1
ATOM 1790 C C . GLY A 1 236 ? 5.719 -15.875 -13.922 1 95.38 236 GLY A C 1
ATOM 1791 O O . GLY A 1 236 ? 5.133 -16.156 -14.961 1 95.38 236 GLY A O 1
ATOM 1792 N N . LYS A 1 237 ? 6.945 -16.078 -13.828 1 98.12 237 LYS A N 1
ATOM 1793 C CA . LYS A 1 237 ? 7.824 -16.953 -14.586 1 98.12 237 LYS A CA 1
ATOM 1794 C C . LYS A 1 237 ? 8.758 -17.734 -13.664 1 98.12 237 LYS A C 1
ATOM 1796 O O . LYS A 1 237 ? 9.977 -17.594 -13.734 1 98.12 237 LYS A O 1
ATOM 1801 N N . ASP A 1 238 ? 8.18 -18.578 -12.867 1 98.69 238 ASP A N 1
ATOM 1802 C CA . ASP A 1 238 ? 8.727 -19.109 -11.625 1 98.69 238 ASP A CA 1
ATOM 1803 C C . ASP A 1 238 ? 9.82 -20.141 -11.898 1 98.69 238 ASP A C 1
ATOM 1805 O O . ASP A 1 238 ? 9.562 -21.172 -12.5 1 98.69 238 ASP A O 1
ATOM 1809 N N . PRO A 1 239 ? 11.047 -19.906 -11.438 1 98.88 239 PRO A N 1
ATOM 1810 C CA . PRO A 1 239 ? 12.188 -20.797 -11.703 1 98.88 239 PRO A CA 1
ATOM 1811 C C . PRO A 1 239 ? 12.328 -21.906 -10.656 1 98.88 239 PRO A C 1
ATOM 1813 O O . PRO A 1 239 ? 11.93 -21.719 -9.5 1 98.88 239 PRO A O 1
ATOM 1816 N N . ALA A 1 240 ? 12.852 -23 -11.086 1 98.94 240 ALA A N 1
ATOM 1817 C CA . ALA A 1 240 ? 13.328 -24.078 -10.219 1 98.94 240 ALA A CA 1
ATOM 1818 C C . ALA A 1 240 ? 14.797 -24.391 -10.5 1 98.94 240 ALA A C 1
ATOM 1820 O O . ALA A 1 240 ? 15.227 -24.391 -11.656 1 98.94 240 ALA A O 1
ATOM 1821 N N . TYR A 1 241 ? 15.555 -24.609 -9.477 1 98.94 241 TYR A N 1
ATOM 1822 C CA . TYR A 1 241 ? 16.938 -25.031 -9.625 1 98.94 241 TYR A CA 1
ATOM 1823 C C . TYR A 1 241 ? 17.172 -26.391 -8.969 1 98.94 241 TYR A C 1
ATOM 1825 O O . TYR A 1 241 ? 16.906 -26.562 -7.773 1 98.94 241 TYR A O 1
ATOM 1833 N N . ILE A 1 242 ? 17.625 -27.312 -9.75 1 98.88 242 ILE A N 1
ATOM 1834 C CA . ILE A 1 242 ? 17.922 -28.672 -9.297 1 98.88 242 ILE A CA 1
ATOM 1835 C C . ILE A 1 242 ? 19.422 -28.844 -9.102 1 98.88 242 ILE A C 1
ATOM 1837 O O . ILE A 1 242 ? 20.172 -28.938 -10.078 1 98.88 242 ILE A O 1
ATOM 1841 N N . ARG A 1 243 ? 19.797 -28.969 -7.91 1 98.5 243 ARG A N 1
ATOM 1842 C CA . ARG A 1 243 ? 21.203 -29.156 -7.59 1 98.5 243 ARG A CA 1
ATOM 1843 C C . ARG A 1 243 ? 21.625 -30.609 -7.824 1 98.5 243 ARG A C 1
ATOM 1845 O O . ARG A 1 243 ? 20.781 -31.484 -7.992 1 98.5 243 ARG A O 1
ATOM 1852 N N . ASP A 1 244 ? 22.953 -30.922 -7.785 1 98 244 ASP A N 1
ATOM 1853 C CA . ASP A 1 244 ? 23.453 -32.219 -8.25 1 98 244 ASP A CA 1
ATOM 1854 C C . ASP A 1 244 ? 23.391 -33.25 -7.137 1 98 244 ASP A C 1
ATOM 1856 O O . ASP A 1 244 ? 23.672 -34.438 -7.367 1 98 244 ASP A O 1
ATOM 1860 N N . ASP A 1 245 ? 22.938 -32.875 -5.945 1 97.69 245 ASP A N 1
ATOM 1861 C CA . ASP A 1 245 ? 22.938 -33.812 -4.824 1 97.69 245 ASP A CA 1
ATOM 1862 C C . ASP A 1 245 ? 21.531 -34.375 -4.574 1 97.69 245 ASP A C 1
ATOM 1864 O O . ASP A 1 245 ? 21.312 -35.125 -3.629 1 97.69 245 ASP A O 1
ATOM 1868 N N . VAL A 1 246 ? 20.562 -34.094 -5.414 1 96.75 246 VAL A N 1
ATOM 1869 C CA . VAL A 1 246 ? 19.188 -34.469 -5.18 1 96.75 246 VAL A CA 1
ATOM 1870 C C . VAL A 1 246 ? 18.969 -35.938 -5.602 1 96.75 246 VAL A C 1
ATOM 1872 O O . VAL A 1 246 ? 19.797 -36.5 -6.328 1 96.75 246 VAL A O 1
ATOM 1875 N N . ASP A 1 247 ? 17.891 -36.469 -5.043 1 97.44 247 ASP A N 1
ATOM 1876 C CA . ASP A 1 247 ? 17.312 -37.656 -5.688 1 97.44 247 ASP A CA 1
ATOM 1877 C C . ASP A 1 247 ? 16.656 -37.281 -7.016 1 97.44 247 ASP A C 1
ATOM 1879 O O . ASP A 1 247 ? 15.602 -36.625 -7.031 1 97.44 247 ASP A O 1
ATOM 1883 N N . ILE A 1 248 ? 17.234 -37.719 -8.031 1 98 248 ILE A N 1
ATOM 1884 C CA . ILE A 1 248 ? 16.875 -37.25 -9.367 1 98 248 ILE A CA 1
ATOM 1885 C C . ILE A 1 248 ? 15.445 -37.656 -9.688 1 98 248 ILE A C 1
ATOM 1887 O O . ILE A 1 248 ? 14.664 -36.875 -10.203 1 98 248 ILE A O 1
ATOM 1891 N N . ASP A 1 249 ? 15.086 -38.906 -9.383 1 97.94 249 ASP A N 1
ATOM 1892 C CA . ASP A 1 249 ? 13.75 -39.406 -9.695 1 97.94 249 ASP A CA 1
ATOM 1893 C C . ASP A 1 249 ? 12.688 -38.625 -8.914 1 97.94 249 ASP A C 1
ATOM 1895 O O . ASP A 1 249 ? 11.648 -38.281 -9.461 1 97.94 249 ASP A O 1
ATOM 1899 N N . TRP A 1 250 ? 13 -38.406 -7.707 1 97.75 250 TRP A N 1
ATOM 1900 C CA . TRP A 1 250 ? 12.078 -37.656 -6.863 1 97.75 250 TRP A CA 1
ATOM 1901 C C . TRP A 1 250 ? 11.922 -36.25 -7.375 1 97.75 250 TRP A C 1
ATOM 1903 O O . TRP A 1 250 ? 10.797 -35.75 -7.508 1 97.75 250 TRP A O 1
ATOM 1913 N N . ALA A 1 251 ? 13.008 -35.562 -7.629 1 98 251 ALA A N 1
ATOM 1914 C CA . ALA A 1 251 ? 12.977 -34.188 -8.109 1 98 251 ALA A CA 1
ATOM 1915 C C . ALA A 1 251 ? 12.211 -34.094 -9.43 1 98 251 ALA A C 1
ATOM 1917 O O . ALA A 1 251 ? 11.43 -33.156 -9.633 1 98 251 ALA A O 1
ATOM 1918 N N . ALA A 1 252 ? 12.461 -35.031 -10.305 1 98.62 252 ALA A N 1
ATOM 1919 C CA . ALA A 1 252 ? 11.797 -35.031 -11.602 1 98.62 252 ALA A CA 1
ATOM 1920 C C . ALA A 1 252 ? 10.281 -35.125 -11.438 1 98.62 252 ALA A C 1
ATOM 1922 O O . ALA A 1 252 ? 9.539 -34.375 -12.094 1 98.62 252 ALA A O 1
ATOM 1923 N N . ALA A 1 253 ? 9.859 -36.062 -10.562 1 98.12 253 ALA A N 1
ATOM 1924 C CA . ALA A 1 253 ? 8.43 -36.188 -10.32 1 98.12 253 ALA A CA 1
ATOM 1925 C C . ALA A 1 253 ? 7.82 -34.906 -9.789 1 98.12 253 ALA A C 1
ATOM 1927 O O . ALA A 1 253 ? 6.754 -34.469 -10.234 1 98.12 253 ALA A O 1
ATOM 1928 N N . GLU A 1 254 ? 8.477 -34.281 -8.844 1 97.69 254 GLU A N 1
ATOM 1929 C CA . GLU A 1 254 ? 8 -33.031 -8.234 1 97.69 254 GLU A CA 1
ATOM 1930 C C . GLU A 1 254 ? 7.957 -31.891 -9.25 1 97.69 254 GLU A C 1
ATOM 1932 O O . GLU A 1 254 ? 7.008 -31.109 -9.266 1 97.69 254 GLU A O 1
ATOM 1937 N N . ILE A 1 255 ? 8.945 -31.781 -10.055 1 98.56 255 ILE A N 1
ATOM 1938 C CA . ILE A 1 255 ? 9.055 -30.703 -11.016 1 98.56 255 ILE A CA 1
ATOM 1939 C C . ILE A 1 255 ? 7.984 -30.859 -12.094 1 98.56 255 ILE A C 1
ATOM 1941 O O . ILE A 1 255 ? 7.367 -29.875 -12.516 1 98.56 255 ILE A O 1
ATOM 1945 N N . VAL A 1 256 ? 7.789 -32.125 -12.562 1 98.69 256 VAL A N 1
ATOM 1946 C CA . VAL A 1 256 ? 6.746 -32.375 -13.562 1 98.69 256 VAL A CA 1
ATOM 1947 C C . VAL A 1 256 ? 5.391 -31.953 -12.992 1 98.69 256 VAL A C 1
ATOM 1949 O O . VAL A 1 256 ? 4.629 -31.234 -13.641 1 98.69 256 VAL A O 1
ATOM 1952 N N . ASP A 1 257 ? 5.129 -32.375 -11.812 1 97.75 257 ASP A N 1
ATOM 1953 C CA . ASP A 1 257 ? 3.873 -32 -11.164 1 97.75 257 ASP A CA 1
ATOM 1954 C C . ASP A 1 257 ? 3.744 -30.5 -11.047 1 97.75 257 ASP A C 1
ATOM 1956 O O . ASP A 1 257 ? 2.715 -29.922 -11.414 1 97.75 257 ASP A O 1
ATOM 1960 N N . GLY A 1 258 ? 4.762 -29.828 -10.586 1 98.06 258 GLY A N 1
ATOM 1961 C CA . GLY A 1 258 ? 4.766 -28.391 -10.398 1 98.06 258 GLY A CA 1
ATOM 1962 C C . GLY A 1 258 ? 4.602 -27.625 -11.688 1 98.06 258 GLY A C 1
ATOM 1963 O O . GLY A 1 258 ? 4.086 -26.5 -11.688 1 98.06 258 GLY A O 1
ATOM 1964 N N . ALA A 1 259 ? 5 -28.188 -12.789 1 98.38 259 ALA A N 1
ATOM 1965 C CA . ALA A 1 259 ? 4.996 -27.484 -14.07 1 98.38 259 ALA A CA 1
ATOM 1966 C C . ALA A 1 259 ? 3.703 -27.75 -14.836 1 98.38 259 ALA A C 1
ATOM 1968 O O . ALA A 1 259 ? 3.244 -26.906 -15.609 1 98.38 259 ALA A O 1
ATOM 1969 N N . VAL A 1 260 ? 3.141 -28.953 -14.578 1 97.75 260 VAL A N 1
ATOM 1970 C CA . VAL A 1 260 ? 2.115 -29.438 -15.5 1 97.75 260 VAL A CA 1
ATOM 1971 C C . VAL A 1 260 ? 0.756 -29.438 -14.797 1 97.75 260 VAL A C 1
ATOM 1973 O O . VAL A 1 260 ? -0.287 -29.453 -15.461 1 97.75 260 VAL A O 1
ATOM 1976 N N . PHE A 1 261 ? 0.771 -29.406 -13.438 1 96.75 261 PHE A N 1
ATOM 1977 C CA . PHE A 1 261 ? -0.484 -29.391 -12.695 1 96.75 261 PHE A CA 1
ATOM 1978 C C . PHE A 1 261 ? -1.383 -28.266 -13.195 1 96.75 261 PHE A C 1
ATOM 1980 O O . PHE A 1 261 ? -0.909 -27.156 -13.469 1 96.75 261 PHE A O 1
ATOM 1987 N N . ASN A 1 262 ? -2.713 -28.594 -13.375 1 97.31 262 ASN A N 1
ATOM 1988 C CA . ASN A 1 262 ? -3.697 -27.672 -13.945 1 97.31 262 ASN A CA 1
ATOM 1989 C C . ASN A 1 262 ? -3.307 -27.234 -15.344 1 97.31 262 ASN A C 1
ATOM 1991 O O . ASN A 1 262 ? -3.521 -26.078 -15.719 1 97.31 262 ASN A O 1
ATOM 1995 N N . SER A 1 263 ? -2.662 -28.141 -16.094 1 98.19 263 SER A N 1
ATOM 1996 C CA . SER A 1 263 ? -2.164 -27.891 -17.438 1 98.19 263 SER A CA 1
ATOM 1997 C C . SER A 1 263 ? -1.199 -26.703 -17.469 1 98.19 263 SER A C 1
ATOM 1999 O O . SER A 1 263 ? -1.178 -25.938 -18.422 1 98.19 263 SER A O 1
ATOM 2001 N N . GLY A 1 264 ? -0.528 -26.5 -16.375 1 98.06 264 GLY A N 1
ATOM 2002 C CA . GLY A 1 264 ? 0.448 -25.422 -16.25 1 98.06 264 GLY A CA 1
ATOM 2003 C C . GLY A 1 264 ? -0.185 -24.062 -16.078 1 98.06 264 GLY A C 1
ATOM 2004 O O . GLY A 1 264 ? 0.513 -23.047 -16.062 1 98.06 264 GLY A O 1
ATOM 2005 N N . GLN A 1 265 ? -1.515 -23.984 -15.898 1 97.88 265 GLN A N 1
ATOM 2006 C CA . GLN A 1 265 ? -2.232 -22.719 -15.797 1 97.88 265 GLN A CA 1
ATOM 2007 C C . GLN A 1 265 ? -2.383 -22.281 -14.336 1 97.88 265 GLN A C 1
ATOM 2009 O O . GLN A 1 265 ? -3.5 -22.062 -13.859 1 97.88 265 GLN A O 1
ATOM 2014 N N . SER A 1 266 ? -1.261 -22.141 -13.695 1 96.69 266 SER A N 1
ATOM 2015 C CA . SER A 1 266 ? -1.131 -21.688 -12.32 1 96.69 266 SER A CA 1
ATOM 2016 C C . SER A 1 266 ? -0.119 -20.547 -12.203 1 96.69 266 SER A C 1
ATOM 2018 O O . SER A 1 266 ? 0.942 -20.594 -12.828 1 96.69 266 SER A O 1
ATOM 2020 N N . CYS A 1 267 ? -0.432 -19.578 -11.43 1 95.06 267 CYS A N 1
ATOM 2021 C CA . CYS A 1 267 ? 0.452 -18.422 -11.297 1 95.06 267 CYS A CA 1
ATOM 2022 C C . CYS A 1 267 ? 1.802 -18.844 -10.719 1 95.06 267 CYS A C 1
ATOM 2024 O O . CYS A 1 267 ? 2.826 -18.219 -11.023 1 95.06 267 CYS A O 1
ATOM 2026 N N . CYS A 1 268 ? 1.808 -19.875 -9.883 1 95.62 268 CYS A N 1
ATOM 2027 C CA . CYS A 1 268 ? 3.053 -20.281 -9.234 1 95.62 268 CYS A CA 1
ATOM 2028 C C . CYS A 1 268 ? 3.58 -21.578 -9.82 1 95.62 268 CYS A C 1
ATOM 2030 O O . CYS A 1 268 ? 4.324 -22.312 -9.156 1 95.62 268 CYS A O 1
ATOM 2032 N N . SER A 1 269 ? 3.176 -21.969 -10.977 1 97.56 269 SER A N 1
ATOM 2033 C CA . SER A 1 269 ? 3.723 -23.125 -11.672 1 97.56 269 SER A CA 1
ATOM 2034 C C . SER A 1 269 ? 5.207 -22.938 -11.969 1 97.56 269 SER A C 1
ATOM 2036 O O . SER A 1 269 ? 5.66 -21.828 -12.227 1 97.56 269 SER A O 1
ATOM 2038 N N . VAL A 1 270 ? 5.977 -24.047 -11.984 1 98.56 270 VAL A N 1
ATOM 2039 C CA . VAL A 1 270 ? 7.363 -24 -12.43 1 98.56 270 VAL A CA 1
ATOM 2040 C C . VAL A 1 270 ? 7.414 -23.781 -13.938 1 98.56 270 VAL A C 1
ATOM 2042 O O . VAL A 1 270 ? 6.867 -24.562 -14.719 1 98.56 270 VAL A O 1
ATOM 2045 N N . GLU A 1 271 ? 8.102 -22.734 -14.367 1 98.38 271 GLU A N 1
ATOM 2046 C CA . GLU A 1 271 ? 8.062 -22.391 -15.781 1 98.38 271 GLU A CA 1
ATOM 2047 C C . GLU A 1 271 ? 9.469 -22.359 -16.375 1 98.38 271 GLU A C 1
ATOM 2049 O O . GLU A 1 271 ? 9.633 -22.234 -17.594 1 98.38 271 GLU A O 1
ATOM 2054 N N . ARG A 1 272 ? 10.477 -22.359 -15.562 1 98.69 272 ARG A N 1
ATOM 2055 C CA . ARG A 1 272 ? 11.883 -22.453 -15.938 1 98.69 272 ARG A CA 1
ATOM 2056 C C . ARG A 1 272 ? 12.641 -23.391 -15.008 1 98.69 272 ARG A C 1
ATOM 2058 O O . ARG A 1 272 ? 12.57 -23.25 -13.781 1 98.69 272 ARG A O 1
ATOM 2065 N N . VAL A 1 273 ? 13.359 -24.297 -15.617 1 98.94 273 VAL A N 1
ATOM 2066 C CA . VAL A 1 273 ? 14.055 -25.266 -14.781 1 98.94 273 VAL A CA 1
ATOM 2067 C C . VAL A 1 273 ? 15.555 -25.219 -15.086 1 98.94 273 VAL A C 1
ATOM 2069 O O . VAL A 1 273 ? 15.969 -25.422 -16.234 1 98.94 273 VAL A O 1
ATOM 2072 N N . TYR A 1 274 ? 16.328 -24.875 -14.102 1 98.94 274 TYR A N 1
ATOM 2073 C CA . TYR A 1 274 ? 17.781 -24.922 -14.18 1 98.94 274 TYR A CA 1
ATOM 2074 C C . TYR A 1 274 ? 18.328 -26.172 -13.484 1 98.94 274 TYR A C 1
ATOM 2076 O O . TYR A 1 274 ? 17.938 -26.484 -12.352 1 98.94 274 TYR A O 1
ATOM 2084 N N . VAL A 1 275 ? 19.203 -26.938 -14.141 1 98.94 275 VAL A N 1
ATOM 2085 C CA . VAL A 1 275 ? 19.703 -28.188 -13.609 1 98.94 275 VAL A CA 1
ATOM 2086 C C . VAL A 1 275 ? 21.219 -28.188 -13.617 1 98.94 275 VAL A C 1
ATOM 2088 O O . VAL A 1 275 ? 21.844 -27.812 -14.609 1 98.94 275 VAL A O 1
ATOM 2091 N N . ALA A 1 276 ? 21.797 -28.625 -12.539 1 98.81 276 ALA A N 1
ATOM 2092 C CA . ALA A 1 276 ? 23.25 -28.75 -12.461 1 98.81 276 ALA A CA 1
ATOM 2093 C C . ALA A 1 276 ? 23.797 -29.609 -13.594 1 98.81 276 ALA A C 1
ATOM 2095 O O . ALA A 1 276 ? 23.219 -30.641 -13.938 1 98.81 276 ALA A O 1
ATOM 2096 N N . ASP A 1 277 ? 24.906 -29.234 -14.117 1 98.38 277 ASP A N 1
ATOM 2097 C CA . ASP A 1 277 ? 25.516 -29.844 -15.297 1 98.38 277 ASP A CA 1
ATOM 2098 C C . ASP A 1 277 ? 25.703 -31.344 -15.117 1 98.38 277 ASP A C 1
ATOM 2100 O O . ASP A 1 277 ? 25.344 -32.125 -15.992 1 98.38 277 ASP A O 1
ATOM 2104 N N . LYS A 1 278 ? 26.141 -31.734 -14.039 1 98.06 278 LYS A N 1
ATOM 2105 C CA . LYS A 1 278 ? 26.531 -33.125 -13.75 1 98.06 278 LYS A CA 1
ATOM 2106 C C . LYS A 1 278 ? 25.328 -34.062 -13.875 1 98.06 278 LYS A C 1
ATOM 2108 O O . LYS A 1 278 ? 25.5 -35.25 -14.219 1 98.06 278 LYS A O 1
ATOM 2113 N N . ILE A 1 279 ? 24.156 -33.562 -13.617 1 98.5 279 ILE A N 1
ATOM 2114 C CA . ILE A 1 279 ? 23.031 -34.5 -13.547 1 98.5 279 ILE A CA 1
ATOM 2115 C C . ILE A 1 279 ? 22 -34.125 -14.609 1 98.5 279 ILE A C 1
ATOM 2117 O O . ILE A 1 279 ? 20.906 -34.719 -14.648 1 98.5 279 ILE A O 1
ATOM 2121 N N . HIS A 1 280 ? 22.281 -33.188 -15.453 1 98.62 280 HIS A N 1
ATOM 2122 C CA . HIS A 1 280 ? 21.328 -32.625 -16.391 1 98.62 280 HIS A CA 1
ATOM 2123 C C . HIS A 1 280 ? 20.672 -33.75 -17.234 1 98.62 280 HIS A C 1
ATOM 2125 O O . HIS A 1 280 ? 19.453 -33.844 -17.281 1 98.62 280 HIS A O 1
ATOM 2131 N N . ASP A 1 281 ? 21.5 -34.594 -17.875 1 98.69 281 ASP A N 1
ATOM 2132 C CA . ASP A 1 281 ? 20.984 -35.625 -18.797 1 98.69 281 ASP A CA 1
ATOM 2133 C C . ASP A 1 281 ? 20.172 -36.656 -18.047 1 98.69 281 ASP A C 1
ATOM 2135 O O . ASP A 1 281 ? 19.125 -37.125 -18.531 1 98.69 281 ASP A O 1
ATOM 2139 N N . ALA A 1 282 ? 20.672 -37.031 -16.875 1 98.75 282 ALA A N 1
ATOM 2140 C CA . ALA A 1 282 ? 19.938 -37.969 -16.062 1 98.75 282 ALA A CA 1
ATOM 2141 C C . ALA A 1 282 ? 18.594 -37.406 -15.617 1 98.75 282 ALA A C 1
ATOM 2143 O O . ALA A 1 282 ? 17.594 -38.125 -15.555 1 98.75 282 ALA A O 1
ATOM 2144 N N . PHE A 1 283 ? 18.609 -36.156 -15.266 1 98.81 283 PHE A N 1
ATOM 2145 C CA . PHE A 1 283 ? 17.375 -35.5 -14.859 1 98.81 283 PHE A CA 1
ATOM 2146 C C . PHE A 1 283 ? 16.375 -35.438 -16.016 1 98.81 283 PHE A C 1
ATOM 2148 O O . PHE A 1 283 ? 15.195 -35.719 -15.82 1 98.81 283 PHE A O 1
ATOM 2155 N N . VAL A 1 284 ? 16.812 -35.062 -17.188 1 98.88 284 VAL A N 1
ATOM 2156 C CA . VAL A 1 284 ? 15.961 -35 -18.375 1 98.88 284 VAL A CA 1
ATOM 2157 C C . VAL A 1 284 ? 15.336 -36.344 -18.625 1 98.88 284 VAL A C 1
ATOM 2159 O O . VAL A 1 284 ? 14.133 -36.469 -18.875 1 98.88 284 VAL A O 1
ATOM 2162 N N . ALA A 1 285 ? 16.156 -37.406 -18.516 1 98.81 285 ALA A N 1
ATOM 2163 C CA . ALA A 1 285 ? 15.664 -38.781 -18.719 1 98.81 285 ALA A CA 1
ATOM 2164 C C . ALA A 1 285 ? 14.602 -39.125 -17.672 1 98.81 285 ALA A C 1
ATOM 2166 O O . ALA A 1 285 ? 13.609 -39.781 -17.984 1 98.81 285 ALA A O 1
ATOM 2167 N N . ALA A 1 286 ? 14.875 -38.688 -16.484 1 98.81 286 ALA A N 1
ATOM 2168 C CA . ALA A 1 286 ? 13.922 -38.969 -15.406 1 98.81 286 ALA A CA 1
ATOM 2169 C C . ALA A 1 286 ? 12.602 -38.219 -15.656 1 98.81 286 ALA A C 1
ATOM 2171 O O . ALA A 1 286 ? 11.523 -38.781 -15.406 1 98.81 286 ALA A O 1
ATOM 2172 N N . VAL A 1 287 ? 12.664 -37 -16.109 1 98.88 287 VAL A N 1
ATOM 2173 C CA . VAL A 1 287 ? 11.469 -36.219 -16.438 1 98.88 287 VAL A CA 1
ATOM 2174 C C . VAL A 1 287 ? 10.695 -36.938 -17.547 1 98.88 287 VAL A C 1
ATOM 2176 O O . VAL A 1 287 ? 9.469 -37.031 -17.5 1 98.88 287 VAL A O 1
ATOM 2179 N N . GLN A 1 288 ? 11.438 -37.438 -18.562 1 98.81 288 GLN A N 1
ATOM 2180 C CA . GLN A 1 288 ? 10.797 -38.156 -19.656 1 98.81 288 GLN A CA 1
ATOM 2181 C C . GLN A 1 288 ? 10.031 -39.375 -19.125 1 98.81 288 GLN A C 1
ATOM 2183 O O . GLN A 1 288 ? 8.898 -39.625 -19.531 1 98.81 288 GLN A O 1
ATOM 2188 N N . LYS A 1 289 ? 10.695 -40.062 -18.234 1 98.69 289 LYS A N 1
ATOM 2189 C CA . LYS A 1 289 ? 10.07 -41.25 -17.641 1 98.69 289 LYS A CA 1
ATOM 2190 C C . LYS A 1 289 ? 8.766 -40.875 -16.938 1 98.69 289 LYS A C 1
ATOM 2192 O O . LYS A 1 289 ? 7.77 -41.594 -17.062 1 98.69 289 LYS A O 1
ATOM 2197 N N . VAL A 1 290 ? 8.773 -39.812 -16.203 1 98.69 290 VAL A N 1
ATOM 2198 C CA . VAL A 1 290 ? 7.574 -39.375 -15.492 1 98.69 290 VAL A CA 1
ATOM 2199 C C . VAL A 1 290 ? 6.492 -39 -16.5 1 98.69 290 VAL A C 1
ATOM 2201 O O . VAL A 1 290 ? 5.336 -39.406 -16.359 1 98.69 290 VAL A O 1
ATOM 2204 N N . LEU A 1 291 ? 6.805 -38.25 -17.547 1 98.56 291 LEU A N 1
ATOM 2205 C CA . LEU A 1 291 ? 5.863 -37.75 -18.547 1 98.56 291 LEU A CA 1
ATOM 2206 C C . LEU A 1 291 ? 5.234 -38.906 -19.328 1 98.56 291 LEU A C 1
ATOM 2208 O O . LEU A 1 291 ? 4.098 -38.812 -19.797 1 98.56 291 LEU A O 1
ATOM 2212 N N . GLU A 1 292 ? 6 -40 -19.453 1 98.12 292 GLU A N 1
ATOM 2213 C CA . GLU A 1 292 ? 5.457 -41.188 -20.125 1 98.12 292 GLU A CA 1
ATOM 2214 C C . GLU A 1 292 ? 4.203 -41.688 -19.422 1 98.12 292 GLU A C 1
ATOM 2216 O O . GLU A 1 292 ? 3.328 -42.281 -20.047 1 98.12 292 GLU A O 1
ATOM 2221 N N . GLY A 1 293 ? 4.113 -41.438 -18.141 1 96.88 293 GLY A N 1
ATOM 2222 C CA . GLY A 1 293 ? 3 -41.938 -17.344 1 96.88 293 GLY A CA 1
ATOM 2223 C C . GLY A 1 293 ? 1.852 -40.938 -17.25 1 96.88 293 GLY A C 1
ATOM 2224 O O . GLY A 1 293 ? 0.793 -41.25 -16.703 1 96.88 293 GLY A O 1
ATOM 2225 N N . TYR A 1 294 ? 1.989 -39.75 -17.781 1 97.94 294 TYR A N 1
ATOM 2226 C CA . TYR A 1 294 ? 0.948 -38.75 -17.703 1 97.94 294 TYR A CA 1
ATOM 2227 C C . TYR A 1 294 ? -0.122 -38.969 -18.766 1 97.94 294 TYR A C 1
ATOM 2229 O O . TYR A 1 294 ? 0.183 -39.406 -19.875 1 97.94 294 TYR A O 1
ATOM 2237 N N . LYS A 1 295 ? -1.351 -38.656 -18.422 1 98.06 295 LYS A N 1
ATOM 2238 C CA . LYS A 1 295 ? -2.465 -38.812 -19.359 1 98.06 295 LYS A CA 1
ATOM 2239 C C . LYS A 1 295 ? -3.072 -37.469 -19.703 1 98.06 295 LYS A C 1
ATOM 2241 O O . LYS A 1 295 ? -3.561 -36.75 -18.828 1 98.06 295 LYS A O 1
ATOM 2246 N N . LEU A 1 296 ? -3 -37.062 -20.969 1 98.25 296 LEU A N 1
ATOM 2247 C CA . LEU A 1 296 ? -3.697 -35.938 -21.547 1 98.25 296 LEU A CA 1
ATOM 2248 C C . LEU A 1 296 ? -5.059 -36.344 -22.094 1 98.25 296 LEU A C 1
ATOM 2250 O O . LEU A 1 296 ? -5.145 -37.25 -22.938 1 98.25 296 LEU A O 1
ATOM 2254 N N . GLY A 1 297 ? -6.094 -35.75 -21.547 1 97.81 297 GLY A N 1
ATOM 2255 C CA . GLY A 1 297 ? -7.363 -36.219 -22.062 1 97.81 297 GLY A CA 1
ATOM 2256 C C . GLY A 1 297 ? -8.562 -35.531 -21.453 1 97.81 297 GLY A C 1
ATOM 2257 O O . GLY A 1 297 ? -8.477 -34.375 -21.062 1 97.81 297 GLY A O 1
ATOM 2258 N N . ASP A 1 298 ? -9.703 -36.219 -21.469 1 97.19 298 ASP A N 1
ATOM 2259 C CA . ASP A 1 298 ? -10.977 -35.719 -20.969 1 97.19 298 ASP A CA 1
ATOM 2260 C C . ASP A 1 298 ? -10.891 -35.344 -19.484 1 97.19 298 ASP A C 1
ATOM 2262 O O . ASP A 1 298 ? -10.633 -36.219 -18.641 1 97.19 298 ASP A O 1
ATOM 2266 N N . PRO A 1 299 ? -11.125 -34.094 -19.141 1 98 299 PRO A N 1
ATOM 2267 C CA . PRO A 1 299 ? -10.969 -33.688 -17.75 1 98 299 PRO A CA 1
ATOM 2268 C C . PRO A 1 299 ? -11.977 -34.375 -16.812 1 98 299 PRO A C 1
ATOM 2270 O O . PRO A 1 299 ? -11.82 -34.312 -15.594 1 98 299 PRO A O 1
ATOM 2273 N N . PHE A 1 300 ? -12.977 -35 -17.344 1 96.81 300 PHE A N 1
ATOM 2274 C CA . PHE A 1 300 ? -13.969 -35.656 -16.5 1 96.81 300 PHE A CA 1
ATOM 2275 C C . PHE A 1 300 ? -13.578 -37.094 -16.219 1 96.81 300 PHE A C 1
ATOM 2277 O O . PHE A 1 300 ? -14.203 -37.781 -15.406 1 96.81 300 PHE A O 1
ATOM 2284 N N . ASP A 1 301 ? -12.547 -37.594 -16.938 1 97.06 301 ASP A N 1
ATOM 2285 C CA . ASP A 1 301 ? -11.938 -38.875 -16.578 1 97.06 301 ASP A CA 1
ATOM 2286 C C . ASP A 1 301 ? -11.039 -38.719 -15.352 1 97.06 301 ASP A C 1
ATOM 2288 O O . ASP A 1 301 ? -10.07 -37.969 -15.367 1 97.06 301 ASP A O 1
ATOM 2292 N N . LYS A 1 302 ? -11.281 -39.438 -14.328 1 95.94 302 LYS A N 1
ATOM 2293 C CA . LYS A 1 302 ? -10.57 -39.344 -13.055 1 95.94 302 LYS A CA 1
ATOM 2294 C C . LYS A 1 302 ? -9.094 -39.688 -13.219 1 95.94 302 LYS A C 1
ATOM 2296 O O . LYS A 1 302 ? -8.266 -39.312 -12.383 1 95.94 302 LYS A O 1
ATOM 2301 N N . GLY A 1 303 ? -8.758 -40.375 -14.273 1 96.38 303 GLY A N 1
ATOM 2302 C CA . GLY A 1 303 ? -7.375 -40.75 -14.523 1 96.38 303 GLY A CA 1
ATOM 2303 C C . GLY A 1 303 ? -6.598 -39.719 -15.305 1 96.38 303 GLY A C 1
ATOM 2304 O O . GLY A 1 303 ? -5.383 -39.844 -15.477 1 96.38 303 GLY A O 1
ATOM 2305 N N . THR A 1 304 ? -7.312 -38.656 -15.766 1 97.62 304 THR A N 1
ATOM 2306 C CA . THR A 1 304 ? -6.676 -37.625 -16.547 1 97.62 304 THR A CA 1
ATOM 2307 C C . THR A 1 304 ? -5.77 -36.75 -15.664 1 97.62 304 THR A C 1
ATOM 2309 O O . THR A 1 304 ? -6.188 -36.281 -14.609 1 97.62 304 THR A O 1
ATOM 2312 N N . HIS A 1 305 ? -4.527 -36.562 -16.078 1 97.38 305 HIS A N 1
ATOM 2313 C CA . HIS A 1 305 ? -3.578 -35.719 -15.391 1 97.38 305 HIS A CA 1
ATOM 2314 C C . HIS A 1 305 ? -3.621 -34.281 -15.938 1 97.38 305 HIS A C 1
ATOM 2316 O O . HIS A 1 305 ? -3.469 -33.312 -15.188 1 97.38 305 HIS A O 1
ATOM 2322 N N . VAL A 1 306 ? -3.754 -34.188 -17.234 1 98.12 306 VAL A N 1
ATOM 2323 C CA . VAL A 1 306 ? -3.666 -32.906 -17.922 1 98.12 306 VAL A CA 1
ATOM 2324 C C . VAL A 1 306 ? -4.914 -32.688 -18.781 1 98.12 306 VAL A C 1
ATOM 2326 O O . VAL A 1 306 ? -5.234 -33.5 -19.641 1 98.12 306 VAL A O 1
ATOM 2329 N N . GLY A 1 307 ? -5.668 -31.656 -18.453 1 98.38 307 GLY A N 1
ATOM 2330 C CA . GLY A 1 307 ? -6.805 -31.25 -19.25 1 98.38 307 GLY A CA 1
ATOM 2331 C C . GLY A 1 307 ? -6.449 -30.188 -20.281 1 98.38 307 GLY A C 1
ATOM 2332 O O . GLY A 1 307 ? -5.273 -29.969 -20.578 1 98.38 307 GLY A O 1
ATOM 2333 N N . PRO A 1 308 ? -7.465 -29.609 -20.906 1 98.56 308 PRO A N 1
ATOM 2334 C CA . PRO A 1 308 ? -7.207 -28.547 -21.875 1 98.56 308 PRO A CA 1
ATOM 2335 C C . PRO A 1 308 ? -6.727 -27.25 -21.219 1 98.56 308 PRO A C 1
ATOM 2337 O O . PRO A 1 308 ? -6.895 -27.078 -20 1 98.56 308 PRO A O 1
ATOM 2340 N N . VAL A 1 309 ? -6.031 -26.453 -22.016 1 98.5 309 VAL A N 1
ATOM 2341 C CA . VAL A 1 309 ? -5.805 -25.078 -21.578 1 98.5 309 VAL A CA 1
ATOM 2342 C C . VAL A 1 309 ? -7.055 -24.234 -21.828 1 98.5 309 VAL A C 1
ATOM 2344 O O . VAL A 1 309 ? -7.965 -24.672 -22.547 1 98.5 309 VAL A O 1
ATOM 2347 N N . ILE A 1 310 ? -7.129 -23.078 -21.312 1 98.12 310 ILE A N 1
ATOM 2348 C CA . ILE A 1 310 ? -8.359 -22.359 -21.016 1 98.12 310 ILE A CA 1
ATOM 2349 C C . ILE A 1 310 ? -9.039 -21.938 -22.328 1 98.12 310 ILE A C 1
ATOM 2351 O O . ILE A 1 310 ? -10.266 -21.844 -22.391 1 98.12 310 ILE A O 1
ATOM 2355 N N . SER A 1 311 ? -8.219 -21.656 -23.422 1 97.75 311 SER A N 1
ATOM 2356 C CA . SER A 1 311 ? -8.797 -21.094 -24.641 1 97.75 311 SER A CA 1
ATOM 2357 C C . SER A 1 311 ? -7.949 -21.422 -25.859 1 97.75 311 SER A C 1
ATOM 2359 O O . SER A 1 311 ? -6.816 -21.891 -25.719 1 97.75 311 SER A O 1
ATOM 2361 N N . LYS A 1 312 ? -8.57 -21.125 -27 1 97.38 312 LYS A N 1
ATOM 2362 C CA . LYS A 1 312 ? -7.836 -21.312 -28.25 1 97.38 312 LYS A CA 1
ATOM 2363 C C . LYS A 1 312 ? -6.648 -20.359 -28.328 1 97.38 312 LYS A C 1
ATOM 2365 O O . LYS A 1 312 ? -5.559 -20.75 -28.75 1 97.38 312 LYS A O 1
ATOM 2370 N N . ARG A 1 313 ? -6.91 -19.203 -27.922 1 97.25 313 ARG A N 1
ATOM 2371 C CA . ARG A 1 313 ? -5.844 -18.203 -27.922 1 97.25 313 ARG A CA 1
ATOM 2372 C C . ARG A 1 313 ? -4.68 -18.656 -27.031 1 97.25 313 ARG A C 1
ATOM 2374 O O . ARG A 1 313 ? -3.516 -18.484 -27.406 1 97.25 313 ARG A O 1
ATOM 2381 N N . SER A 1 314 ? -4.969 -19.156 -25.828 1 98 314 SER A N 1
ATOM 2382 C CA . SER A 1 314 ? -3.939 -19.672 -24.938 1 98 314 SER A CA 1
ATOM 2383 C C . SER A 1 314 ? -3.166 -20.812 -25.578 1 98 314 SER A C 1
ATOM 2385 O O . SER A 1 314 ? -1.938 -20.875 -25.469 1 98 314 SER A O 1
ATOM 2387 N N . LYS A 1 315 ? -3.893 -21.734 -26.203 1 98.38 315 LYS A N 1
ATOM 2388 C CA . LYS A 1 315 ? -3.252 -22.859 -26.906 1 98.38 315 LYS A CA 1
ATOM 2389 C C . LYS A 1 315 ? -2.262 -22.359 -27.953 1 98.38 315 LYS A C 1
ATOM 2391 O O . LYS A 1 315 ? -1.107 -22.781 -27.969 1 98.38 315 LYS A O 1
ATOM 2396 N N . GLU A 1 316 ? -2.732 -21.422 -28.703 1 98.25 316 GLU A N 1
ATOM 2397 C CA . GLU A 1 316 ? -1.899 -20.875 -29.766 1 98.25 316 GLU A CA 1
ATOM 2398 C C . GLU A 1 316 ? -0.679 -20.156 -29.203 1 98.25 316 GLU A C 1
ATOM 2400 O O . GLU A 1 316 ? 0.424 -20.266 -29.734 1 98.25 316 GLU A O 1
ATOM 2405 N N . ALA A 1 317 ? -0.855 -19.422 -28.172 1 98.25 317 ALA A N 1
ATOM 2406 C CA . ALA A 1 317 ? 0.248 -18.703 -27.531 1 98.25 317 ALA A CA 1
ATOM 2407 C C . ALA A 1 317 ? 1.287 -19.672 -26.984 1 98.25 317 ALA A C 1
ATOM 2409 O O . ALA A 1 317 ? 2.49 -19.484 -27.156 1 98.25 317 ALA A O 1
ATOM 2410 N N . ILE A 1 318 ? 0.852 -20.719 -26.266 1 98.75 318 ILE A N 1
ATOM 2411 C CA . ILE A 1 318 ? 1.739 -21.719 -25.703 1 98.75 318 ILE A CA 1
ATOM 2412 C C . ILE A 1 318 ? 2.531 -22.406 -26.812 1 98.75 318 ILE A C 1
ATOM 2414 O O . ILE A 1 318 ? 3.752 -22.547 -26.719 1 98.75 318 ILE A O 1
ATOM 2418 N N . GLU A 1 319 ? 1.834 -22.797 -27.859 1 98.38 319 GLU A N 1
ATOM 2419 C CA . GLU A 1 319 ? 2.482 -23.453 -28.984 1 98.38 319 GLU A CA 1
ATOM 2420 C C . GLU A 1 319 ? 3.484 -22.516 -29.672 1 98.38 319 GLU A C 1
ATOM 2422 O O . GLU A 1 319 ? 4.535 -22.953 -30.125 1 98.38 319 GLU A O 1
ATOM 2427 N N . SER A 1 320 ? 3.141 -21.281 -29.703 1 98.75 320 SER A N 1
ATOM 2428 C CA . SER A 1 320 ? 4.055 -20.297 -30.297 1 98.75 320 SER A CA 1
ATOM 2429 C C . SER A 1 320 ? 5.336 -20.188 -29.469 1 98.75 320 SER A C 1
ATOM 2431 O O . SER A 1 320 ? 6.418 -19.984 -30.031 1 98.75 320 SER A O 1
ATOM 2433 N N . HIS A 1 321 ? 5.242 -20.219 -28.141 1 98.75 321 HIS A N 1
ATOM 2434 C CA . HIS A 1 321 ? 6.422 -20.234 -27.281 1 98.75 321 HIS A CA 1
ATOM 2435 C C . HIS A 1 321 ? 7.312 -21.422 -27.578 1 98.75 321 HIS A C 1
ATOM 2437 O O . HIS A 1 321 ? 8.539 -21.297 -27.672 1 98.75 321 HIS A O 1
ATOM 2443 N N . ILE A 1 322 ? 6.723 -22.594 -27.75 1 98.75 322 ILE A N 1
ATOM 2444 C CA . ILE A 1 322 ? 7.438 -23.828 -28.031 1 98.75 322 ILE A CA 1
ATOM 2445 C C . ILE A 1 322 ? 8.133 -23.719 -29.391 1 98.75 322 ILE A C 1
ATOM 2447 O O . ILE A 1 322 ? 9.32 -24.031 -29.516 1 98.75 322 ILE A O 1
ATOM 2451 N N . GLN A 1 323 ? 7.387 -23.25 -30.375 1 98.69 323 GLN A N 1
ATOM 2452 C CA . GLN A 1 323 ? 7.922 -23.125 -31.734 1 98.69 323 GLN A CA 1
ATOM 2453 C C . GLN A 1 323 ? 9.094 -22.156 -31.766 1 98.69 323 GLN A C 1
ATOM 2455 O O . GLN A 1 323 ? 10.094 -22.406 -32.438 1 98.69 323 GLN A O 1
ATOM 2460 N N . ASP A 1 324 ? 8.922 -21.078 -31.094 1 98.81 324 ASP A N 1
ATOM 2461 C CA . ASP A 1 324 ? 10.008 -20.125 -31 1 98.81 324 ASP A CA 1
ATOM 2462 C C . ASP A 1 324 ? 11.273 -20.766 -30.438 1 98.81 324 ASP A C 1
ATOM 2464 O O . ASP A 1 324 ? 12.367 -20.562 -30.969 1 98.81 324 ASP A O 1
ATOM 2468 N N . ALA A 1 325 ? 11.164 -21.531 -29.359 1 98.81 325 ALA A N 1
ATOM 2469 C CA . ALA A 1 325 ? 12.305 -22.203 -28.734 1 98.81 325 ALA A CA 1
ATOM 2470 C C . ALA A 1 325 ? 12.977 -23.156 -29.703 1 98.81 325 ALA A C 1
ATOM 2472 O O . ALA A 1 325 ? 14.203 -23.156 -29.844 1 98.81 325 ALA A O 1
ATOM 2473 N N . ILE A 1 326 ? 12.188 -23.938 -30.422 1 98.75 326 ILE A N 1
ATOM 2474 C CA . ILE A 1 326 ? 12.711 -24.922 -31.375 1 98.75 326 ILE A CA 1
ATOM 2475 C C . ILE A 1 326 ? 13.422 -24.203 -32.531 1 98.75 326 ILE A C 1
ATOM 2477 O O . ILE A 1 326 ? 14.523 -24.594 -32.906 1 98.75 326 ILE A O 1
ATOM 2481 N N . ALA A 1 327 ? 12.773 -23.203 -33 1 98.69 327 ALA A N 1
ATOM 2482 C CA . ALA A 1 327 ? 13.352 -22.406 -34.094 1 98.69 327 ALA A CA 1
ATOM 2483 C C . ALA A 1 327 ? 14.703 -21.828 -33.656 1 98.69 327 ALA A C 1
ATOM 2485 O O . ALA A 1 327 ? 15.586 -21.656 -34.5 1 98.69 327 ALA A O 1
ATOM 2486 N N . LYS A 1 328 ? 14.867 -21.625 -32.438 1 98.69 328 LYS A N 1
ATOM 2487 C CA . LYS A 1 328 ? 16.094 -20.984 -31.938 1 98.69 328 LYS A CA 1
ATOM 2488 C C . LYS A 1 328 ? 17.078 -22.031 -31.422 1 98.69 328 LYS A C 1
ATOM 2490 O O . LYS A 1 328 ? 18.078 -21.688 -30.781 1 98.69 328 LYS A O 1
ATOM 2495 N N . GLY A 1 329 ? 16.766 -23.266 -31.547 1 98.56 329 GLY A N 1
ATOM 2496 C CA . GLY A 1 329 ? 17.781 -24.281 -31.344 1 98.56 329 GLY A CA 1
ATOM 2497 C C . GLY A 1 329 ? 17.438 -25.234 -30.203 1 98.56 329 GLY A C 1
ATOM 2498 O O . GLY A 1 329 ? 18.172 -26.188 -29.953 1 98.56 329 GLY A O 1
ATOM 2499 N N . ALA A 1 330 ? 16.344 -25.094 -29.531 1 98.81 330 ALA A N 1
ATOM 2500 C CA . ALA A 1 330 ? 15.93 -26.031 -28.484 1 98.81 330 ALA A CA 1
ATOM 2501 C C . ALA A 1 330 ? 15.516 -27.375 -29.078 1 98.81 330 ALA A C 1
ATOM 2503 O O . ALA A 1 330 ? 15.188 -27.453 -30.266 1 98.81 330 ALA A O 1
ATOM 2504 N N . THR A 1 331 ? 15.594 -28.344 -28.297 1 98.75 331 THR A N 1
ATOM 2505 C CA . THR A 1 331 ? 15.172 -29.672 -28.672 1 98.75 331 THR A CA 1
ATOM 2506 C C . THR A 1 331 ? 13.898 -30.078 -27.938 1 98.75 331 THR A C 1
ATOM 2508 O O . THR A 1 331 ? 13.82 -29.953 -26.719 1 98.75 331 THR A O 1
ATOM 2511 N N . ASP A 1 332 ? 12.891 -30.484 -28.672 1 98.69 332 ASP A N 1
ATOM 2512 C CA . ASP A 1 332 ? 11.727 -31.125 -28.062 1 98.69 332 ASP A CA 1
ATOM 2513 C C . ASP A 1 332 ? 12.062 -32.531 -27.578 1 98.69 332 ASP A C 1
ATOM 2515 O O . ASP A 1 332 ? 12.102 -33.469 -28.375 1 98.69 332 ASP A O 1
ATOM 2519 N N . ALA A 1 333 ? 12.234 -32.656 -26.328 1 98.69 333 ALA A N 1
ATOM 2520 C CA . ALA A 1 333 ? 12.633 -33.938 -25.719 1 98.69 333 ALA A CA 1
ATOM 2521 C C . ALA A 1 333 ? 11.43 -34.656 -25.109 1 98.69 333 ALA A C 1
ATOM 2523 O O . ALA A 1 333 ? 11.594 -35.531 -24.25 1 98.69 333 ALA A O 1
ATOM 2524 N N . THR A 1 334 ? 10.258 -34.312 -25.469 1 98.62 334 THR A N 1
ATOM 2525 C CA . THR A 1 334 ? 9.047 -34.969 -24.969 1 98.62 334 THR A CA 1
ATOM 2526 C C . THR A 1 334 ? 9.023 -36.438 -25.359 1 98.62 334 THR A C 1
ATOM 2528 O O . THR A 1 334 ? 9.273 -36.781 -26.516 1 98.62 334 THR A O 1
ATOM 2531 N N . PRO A 1 335 ? 8.82 -37.281 -24.391 1 98.25 335 PRO A N 1
ATOM 2532 C CA . PRO A 1 335 ? 8.789 -38.688 -24.734 1 98.25 335 PRO A CA 1
ATOM 2533 C C . PRO A 1 335 ? 7.535 -39.094 -25.516 1 98.25 335 PRO A C 1
ATOM 2535 O O . PRO A 1 335 ? 6.539 -38.344 -25.484 1 98.25 335 PRO A O 1
ATOM 2538 N N . ALA A 1 336 ? 7.668 -40.25 -26.125 1 96.38 336 ALA A N 1
ATOM 2539 C CA . ALA A 1 336 ? 6.473 -40.812 -26.766 1 96.38 336 ALA A CA 1
ATOM 2540 C C . ALA A 1 336 ? 5.391 -41.094 -25.734 1 96.38 336 ALA A C 1
ATOM 2542 O O . ALA A 1 336 ? 5.684 -41.562 -24.625 1 96.38 336 ALA A O 1
ATOM 2543 N N . ASN A 1 337 ? 4.238 -40.719 -26.047 1 96.38 337 ASN A N 1
ATOM 2544 C CA . ASN A 1 337 ? 3.053 -40.875 -25.203 1 96.38 337 ASN A CA 1
ATOM 2545 C C . ASN A 1 337 ? 1.777 -40.906 -26.047 1 96.38 337 ASN A C 1
ATOM 2547 O O . ASN A 1 337 ? 1.522 -39.969 -26.797 1 96.38 337 ASN A O 1
ATOM 2551 N N . GLU A 1 338 ? 1.043 -41.969 -25.969 1 96.62 338 GLU A N 1
ATOM 2552 C CA . GLU A 1 338 ? -0.125 -42.156 -26.828 1 96.62 338 GLU A CA 1
ATOM 2553 C C . GLU A 1 338 ? -1.127 -41.031 -26.656 1 96.62 338 GLU A C 1
ATOM 2555 O O . GLU A 1 338 ? -1.675 -40.531 -27.656 1 96.62 338 GLU A O 1
ATOM 2560 N N . SER A 1 339 ? -1.368 -40.625 -25.438 1 97.06 339 SER A N 1
ATOM 2561 C CA . SER A 1 339 ? -2.355 -39.562 -25.203 1 97.06 339 SER A CA 1
ATOM 2562 C C . SER A 1 339 ? -1.855 -38.219 -25.719 1 97.06 339 SER A C 1
ATOM 2564 O O . SER A 1 339 ? -2.65 -37.375 -26.109 1 97.06 339 SER A O 1
ATOM 2566 N N . PHE A 1 340 ? -0.54 -38.031 -25.672 1 96.94 340 PHE A N 1
ATOM 2567 C CA . PHE A 1 340 ? 0.04 -36.781 -26.188 1 96.94 340 PHE A CA 1
ATOM 2568 C C . PHE A 1 340 ? -0.104 -36.719 -27.703 1 96.94 340 PHE A C 1
ATOM 2570 O O . PHE A 1 340 ? -0.338 -35.625 -28.25 1 96.94 340 PHE A O 1
ATOM 2577 N N . ASN A 1 341 ? 0.027 -37.812 -28.328 1 94.69 341 ASN A N 1
ATOM 2578 C CA . ASN A 1 341 ? 0.009 -37.906 -29.781 1 94.69 341 ASN A CA 1
ATOM 2579 C C . ASN A 1 341 ? -1.416 -37.875 -30.328 1 94.69 341 ASN A C 1
ATOM 2581 O O . ASN A 1 341 ? -1.636 -37.562 -31.5 1 94.69 341 ASN A O 1
ATOM 2585 N N . ASN A 1 342 ? -2.322 -38.281 -29.5 1 95.12 342 ASN A N 1
ATOM 2586 C CA . ASN A 1 342 ? -3.721 -38.344 -29.906 1 95.12 342 ASN A CA 1
ATOM 2587 C C . ASN A 1 342 ? -4.633 -37.656 -28.906 1 95.12 342 ASN A C 1
ATOM 2589 O O . ASN A 1 342 ? -5.516 -38.281 -28.312 1 95.12 342 ASN A O 1
ATOM 2593 N N . PRO A 1 343 ? -4.449 -36.406 -28.797 1 94.12 343 PRO A N 1
ATOM 2594 C CA . PRO A 1 343 ? -5.344 -35.688 -27.875 1 94.12 343 PRO A CA 1
ATOM 2595 C C . PRO A 1 343 ? -6.789 -35.656 -28.375 1 94.12 343 PRO A C 1
ATOM 2597 O O . PRO A 1 343 ? -7.047 -35.906 -29.562 1 94.12 343 PRO A O 1
ATOM 2600 N N . PRO A 1 344 ? -7.711 -35.406 -27.438 1 93.81 344 PRO A N 1
ATOM 2601 C CA . PRO A 1 344 ? -9.086 -35.25 -27.906 1 93.81 344 PRO A CA 1
ATOM 2602 C C . PRO A 1 344 ? -9.203 -34.25 -29.062 1 93.81 344 PRO A C 1
ATOM 2604 O O . PRO A 1 344 ? -8.523 -33.219 -29.078 1 93.81 344 PRO A O 1
ATOM 2607 N N . PRO A 1 345 ? -9.992 -34.625 -30 1 89.62 345 PRO A N 1
ATOM 2608 C CA . PRO A 1 345 ? -10.039 -33.812 -31.234 1 89.62 345 PRO A CA 1
ATOM 2609 C C . PRO A 1 345 ? -10.656 -32.438 -31.016 1 89.62 345 PRO A C 1
ATOM 2611 O O . PRO A 1 345 ? -10.367 -31.516 -31.766 1 89.62 345 PRO A O 1
ATOM 2614 N N . LYS A 1 346 ? -11.492 -32.375 -30.141 1 92.81 346 LYS A N 1
ATOM 2615 C CA . LYS A 1 346 ? -12.117 -31.094 -29.844 1 92.81 346 LYS A CA 1
ATOM 2616 C C . LYS A 1 346 ? -11.492 -30.453 -28.594 1 92.81 346 LYS A C 1
ATOM 2618 O O . LYS A 1 346 ? -11 -31.141 -27.719 1 92.81 346 LYS A O 1
ATOM 2623 N N . GLY A 1 347 ? -11.398 -29.141 -28.562 1 95.44 347 GLY A N 1
ATOM 2624 C CA . GLY A 1 347 ? -10.961 -28.422 -27.375 1 95.44 347 GLY A CA 1
ATOM 2625 C C . GLY A 1 347 ? -9.523 -27.938 -27.469 1 95.44 347 GLY A C 1
ATOM 2626 O O . GLY A 1 347 ? -8.891 -28.062 -28.516 1 95.44 347 GLY A O 1
ATOM 2627 N N . ASN A 1 348 ? -9.055 -27.344 -26.375 1 98.19 348 ASN A N 1
ATOM 2628 C CA . ASN A 1 348 ? -7.77 -26.656 -26.359 1 98.19 348 ASN A CA 1
ATOM 2629 C C . ASN A 1 348 ? -6.703 -27.469 -25.641 1 98.19 348 ASN A C 1
ATOM 2631 O O . ASN A 1 348 ? -6.125 -27.016 -24.656 1 98.19 348 ASN A O 1
ATOM 2635 N N . PHE A 1 349 ? -6.418 -28.688 -26.188 1 98.44 349 PHE A N 1
ATOM 2636 C CA . PHE A 1 349 ? -5.461 -29.578 -25.547 1 98.44 349 PHE A CA 1
ATOM 2637 C C . PHE A 1 349 ? -4.047 -29.297 -26.047 1 98.44 349 PHE A C 1
ATOM 2639 O O . PHE A 1 349 ? -3.812 -29.219 -27.25 1 98.44 349 PHE A O 1
ATOM 2646 N N . VAL A 1 350 ? -3.145 -29.078 -25.141 1 98.19 350 VAL A N 1
ATOM 2647 C CA . VAL A 1 350 ? -1.718 -28.906 -25.406 1 98.19 350 VAL A CA 1
ATOM 2648 C C . VAL A 1 350 ? -0.927 -29.984 -24.672 1 98.19 350 VAL A C 1
ATOM 2650 O O . VAL A 1 350 ? -1.068 -30.141 -23.453 1 98.19 350 VAL A O 1
ATOM 2653 N N . LYS A 1 351 ? -0.168 -30.781 -25.375 1 97.75 351 LYS A N 1
ATOM 2654 C CA . LYS A 1 351 ? 0.609 -31.812 -24.703 1 97.75 351 LYS A CA 1
ATOM 2655 C C . LYS A 1 351 ? 1.696 -31.203 -23.828 1 97.75 351 LYS A C 1
ATOM 2657 O O . LYS A 1 351 ? 2.293 -30.188 -24.172 1 97.75 351 LYS A O 1
ATOM 2662 N N . PRO A 1 352 ? 1.936 -31.875 -22.656 1 98.56 352 PRO A N 1
ATOM 2663 C CA . PRO A 1 352 ? 3.139 -31.484 -21.922 1 98.56 352 PRO A CA 1
ATOM 2664 C C . PRO A 1 352 ? 4.402 -31.547 -22.766 1 98.56 352 PRO A C 1
ATOM 2666 O O . PRO A 1 352 ? 4.609 -32.531 -23.5 1 98.56 352 PRO A O 1
ATOM 2669 N N . THR A 1 353 ? 5.156 -30.516 -22.766 1 98.81 353 THR A N 1
ATOM 2670 C CA . THR A 1 353 ? 6.312 -30.438 -23.641 1 98.81 353 THR A CA 1
ATOM 2671 C C . THR A 1 353 ? 7.59 -30.188 -22.844 1 98.81 353 THR A C 1
ATOM 2673 O O . THR A 1 353 ? 7.664 -29.25 -22.062 1 98.81 353 THR A O 1
ATOM 2676 N N . LEU A 1 354 ? 8.5 -31.141 -22.969 1 98.88 354 LEU A N 1
ATOM 2677 C CA . LEU A 1 354 ? 9.828 -31.016 -22.391 1 98.88 354 LEU A CA 1
ATOM 2678 C C . LEU A 1 354 ? 10.82 -30.453 -23.406 1 98.88 354 LEU A C 1
ATOM 2680 O O . LEU A 1 354 ? 11 -31.016 -24.484 1 98.88 354 LEU A O 1
ATOM 2684 N N . LEU A 1 355 ? 11.383 -29.281 -23.078 1 98.94 355 LEU A N 1
ATOM 2685 C CA . LEU A 1 355 ? 12.359 -28.656 -23.969 1 98.94 355 LEU A CA 1
ATOM 2686 C C . LEU A 1 355 ? 13.75 -28.656 -23.328 1 98.94 355 LEU A C 1
ATOM 2688 O O . LEU A 1 355 ? 13.891 -28.359 -22.141 1 98.94 355 LEU A O 1
ATOM 2692 N N . THR A 1 356 ? 14.758 -29.047 -24.047 1 98.81 356 THR A N 1
ATOM 2693 C CA . THR A 1 356 ? 16.141 -28.922 -23.641 1 98.81 356 THR A CA 1
ATOM 2694 C C . THR A 1 356 ? 16.906 -28 -24.578 1 98.81 356 THR A C 1
ATOM 2696 O O . THR A 1 356 ? 16.406 -27.641 -25.656 1 98.81 356 THR A O 1
ATOM 2699 N N . GLY A 1 357 ? 18.078 -27.562 -24.172 1 98.38 357 GLY A N 1
ATOM 2700 C CA . GLY A 1 357 ? 18.859 -26.641 -24.984 1 98.38 357 GLY A CA 1
ATOM 2701 C C . GLY A 1 357 ? 18.25 -25.25 -25.047 1 98.38 357 GLY A C 1
ATOM 2702 O O . GLY A 1 357 ? 18.344 -24.562 -26.062 1 98.38 357 GLY A O 1
ATOM 2703 N N . VAL A 1 358 ? 17.547 -24.891 -24.031 1 98.75 358 VAL A N 1
ATOM 2704 C CA . VAL A 1 358 ? 16.891 -23.578 -23.984 1 98.75 358 VAL A CA 1
ATOM 2705 C C . VAL A 1 358 ? 17.812 -22.547 -23.344 1 98.75 358 VAL A C 1
ATOM 2707 O O . VAL A 1 358 ? 18.766 -22.922 -22.641 1 98.75 358 VAL A O 1
ATOM 2710 N N . ASP A 1 359 ? 17.562 -21.281 -23.594 1 98.5 359 ASP A N 1
ATOM 2711 C CA . ASP A 1 359 ? 18.25 -20.172 -22.938 1 98.5 359 ASP A CA 1
ATOM 2712 C C . ASP A 1 359 ? 17.375 -18.922 -22.922 1 98.5 359 ASP A C 1
ATOM 2714 O O . ASP A 1 359 ? 16.234 -18.953 -23.375 1 98.5 359 ASP A O 1
ATOM 2718 N N . HIS A 1 360 ? 17.891 -17.891 -22.406 1 98.5 360 HIS A N 1
ATOM 2719 C CA . HIS A 1 360 ? 17.078 -16.703 -22.109 1 98.5 360 HIS A CA 1
ATOM 2720 C C . HIS A 1 360 ? 16.844 -15.859 -23.344 1 98.5 360 HIS A C 1
ATOM 2722 O O . HIS A 1 360 ? 16.234 -14.789 -23.281 1 98.5 360 HIS A O 1
ATOM 2728 N N . SER A 1 361 ? 17.266 -16.203 -24.5 1 98.44 361 SER A N 1
ATOM 2729 C CA . SER A 1 361 ? 16.875 -15.531 -25.734 1 98.44 361 SER A CA 1
ATOM 2730 C C . SER A 1 361 ? 15.531 -16.031 -26.234 1 98.44 361 SER A C 1
ATOM 2732 O O . SER A 1 361 ? 14.938 -15.43 -27.141 1 98.44 361 SER A O 1
ATOM 2734 N N . MET A 1 362 ? 15.078 -17.094 -25.688 1 98.75 362 MET A N 1
ATOM 2735 C CA . MET A 1 362 ? 13.844 -17.75 -26.109 1 98.75 362 MET A CA 1
ATOM 2736 C C . MET A 1 362 ? 12.656 -17.266 -25.297 1 98.75 362 MET A C 1
ATOM 2738 O O . MET A 1 362 ? 12.766 -17.094 -24.078 1 98.75 362 MET A O 1
ATOM 2742 N N . THR A 1 363 ? 11.453 -17.141 -25.844 1 98.56 363 THR A N 1
ATOM 2743 C CA . THR A 1 363 ? 10.258 -16.609 -25.203 1 98.56 363 THR A CA 1
ATOM 2744 C C . THR A 1 363 ? 9.812 -17.5 -24.047 1 98.56 363 THR A C 1
ATOM 2746 O O . THR A 1 363 ? 9.344 -17 -23.016 1 98.56 363 THR A O 1
ATOM 2749 N N . VAL A 1 364 ? 10.016 -18.797 -24.125 1 98.62 364 VAL A N 1
ATOM 2750 C CA . VAL A 1 364 ? 9.602 -19.766 -23.125 1 98.62 364 VAL A CA 1
ATOM 2751 C C . VAL A 1 364 ? 10.406 -19.547 -21.844 1 98.62 364 VAL A C 1
ATOM 2753 O O . VAL A 1 364 ? 10 -20 -20.766 1 98.62 364 VAL A O 1
ATOM 2756 N N . MET A 1 365 ? 11.531 -18.766 -21.938 1 98.75 365 MET A N 1
ATOM 2757 C CA . MET A 1 365 ? 12.383 -18.547 -20.766 1 98.75 365 MET A CA 1
ATOM 2758 C C . MET A 1 365 ? 12.203 -17.141 -20.203 1 98.75 365 MET A C 1
ATOM 2760 O O . MET A 1 365 ? 12.734 -16.812 -19.141 1 98.75 365 MET A O 1
ATOM 2764 N N . THR A 1 366 ? 11.375 -16.297 -20.906 1 98.12 366 THR A N 1
ATOM 2765 C CA . THR A 1 366 ? 11.344 -14.891 -20.484 1 98.12 366 THR A CA 1
ATOM 2766 C C . THR A 1 366 ? 9.906 -14.438 -20.266 1 98.12 366 THR A C 1
ATOM 2768 O O . THR A 1 366 ? 9.641 -13.625 -19.359 1 98.12 366 THR A O 1
ATOM 2771 N N . GLU A 1 367 ? 8.945 -14.938 -21.031 1 97.81 367 GLU A N 1
ATOM 2772 C CA . GLU A 1 367 ? 7.543 -14.555 -20.906 1 97.81 367 GLU A CA 1
ATOM 2773 C C . GLU A 1 367 ? 6.73 -15.641 -20.219 1 97.81 367 GLU A C 1
ATOM 2775 O O . GLU A 1 367 ? 7.078 -16.828 -20.281 1 97.81 367 GLU A O 1
ATOM 2780 N N . GLU A 1 368 ? 5.719 -15.242 -19.531 1 97.88 368 GLU A N 1
ATOM 2781 C CA . GLU A 1 368 ? 4.836 -16.219 -18.922 1 97.88 368 GLU A CA 1
ATOM 2782 C C . GLU A 1 368 ? 4.156 -17.094 -19.969 1 97.88 368 GLU A C 1
ATOM 2784 O O . GLU A 1 368 ? 3.457 -16.578 -20.844 1 97.88 368 GLU A O 1
ATOM 2789 N N . THR A 1 369 ? 4.402 -18.359 -19.875 1 98.38 369 THR A N 1
ATOM 2790 C CA . THR A 1 369 ? 3.799 -19.297 -20.812 1 98.38 369 THR A CA 1
ATOM 2791 C C . THR A 1 369 ? 2.393 -19.688 -20.359 1 98.38 369 THR A C 1
ATOM 2793 O O . THR A 1 369 ? 1.469 -19.734 -21.172 1 98.38 369 THR A O 1
ATOM 2796 N N . PHE A 1 370 ? 2.258 -19.922 -19.062 1 98.31 370 PHE A N 1
ATOM 2797 C CA . PHE A 1 370 ? 0.985 -20.312 -18.469 1 98.31 370 PHE A CA 1
ATOM 2798 C C . PHE A 1 370 ? 0.413 -21.531 -19.172 1 98.31 370 PHE A C 1
ATOM 2800 O O . PHE A 1 370 ? -0.746 -21.531 -19.594 1 98.31 370 PHE A O 1
ATOM 2807 N N . GLY A 1 371 ? 1.184 -22.547 -19.344 1 98.62 371 GLY A N 1
ATOM 2808 C CA . GLY A 1 371 ? 0.899 -23.812 -20.016 1 98.62 371 GLY A CA 1
ATOM 2809 C C . GLY A 1 371 ? 1.83 -24.922 -19.594 1 98.62 371 GLY A C 1
ATOM 2810 O O . GLY A 1 371 ? 2.77 -24.703 -18.828 1 98.62 371 GLY A O 1
ATOM 2811 N N . PRO A 1 372 ? 1.563 -26.125 -20.031 1 98.69 372 PRO A N 1
ATOM 2812 C CA . PRO A 1 372 ? 2.312 -27.297 -19.562 1 98.69 372 PRO A CA 1
ATOM 2813 C C . PRO A 1 372 ? 3.629 -27.5 -20.312 1 98.69 372 PRO A C 1
ATOM 2815 O O . PRO A 1 372 ? 3.826 -28.531 -20.953 1 98.69 372 PRO A O 1
ATOM 2818 N N . VAL A 1 373 ? 4.543 -26.531 -20.203 1 98.88 373 VAL A N 1
ATOM 2819 C CA . VAL A 1 373 ? 5.855 -26.562 -20.844 1 98.88 373 VAL A CA 1
ATOM 2820 C C . VAL A 1 373 ? 6.949 -26.609 -19.781 1 98.88 373 VAL A C 1
ATOM 2822 O O . VAL A 1 373 ? 6.867 -25.906 -18.766 1 98.88 373 VAL A O 1
ATOM 2825 N N . ILE A 1 374 ? 7.934 -27.453 -19.953 1 98.88 374 ILE A N 1
ATOM 2826 C CA . ILE A 1 374 ? 9.031 -27.641 -19.016 1 98.88 374 ILE A CA 1
ATOM 2827 C C . ILE A 1 374 ? 10.359 -27.359 -19.719 1 98.88 374 ILE A C 1
ATOM 2829 O O . ILE A 1 374 ? 11.055 -28.281 -20.141 1 98.88 374 ILE A O 1
ATOM 2833 N N . PRO A 1 375 ? 10.719 -26.156 -19.828 1 98.88 375 PRO A N 1
ATOM 2834 C CA . PRO A 1 375 ? 12.047 -25.844 -20.375 1 98.88 375 PRO A CA 1
ATOM 2835 C C . PRO A 1 375 ? 13.164 -26.094 -19.359 1 98.88 375 PRO A C 1
ATOM 2837 O O . PRO A 1 375 ? 13.117 -25.594 -18.234 1 98.88 375 PRO A O 1
ATOM 2840 N N . VAL A 1 376 ? 14.172 -26.828 -19.75 1 98.94 376 VAL A N 1
ATOM 2841 C CA . VAL A 1 376 ? 15.258 -27.234 -18.859 1 98.94 376 VAL A CA 1
ATOM 2842 C C . VAL A 1 376 ? 16.578 -26.703 -19.391 1 98.94 376 VAL A C 1
ATOM 2844 O O . VAL A 1 376 ? 16.969 -26.984 -20.531 1 98.94 376 VAL A O 1
ATOM 2847 N N . GLN A 1 377 ? 17.219 -25.938 -18.672 1 98.88 377 GLN A N 1
ATOM 2848 C CA . GLN A 1 377 ? 18.516 -25.359 -19.016 1 98.88 377 GLN A CA 1
ATOM 2849 C C . GLN A 1 377 ? 19.609 -25.859 -18.078 1 98.88 377 GLN A C 1
ATOM 2851 O O . GLN A 1 377 ? 19.422 -25.891 -16.859 1 98.88 377 GLN A O 1
ATOM 2856 N N . ARG A 1 378 ? 20.703 -26.281 -18.688 1 98.25 378 ARG A N 1
ATOM 2857 C CA . ARG A 1 378 ? 21.891 -26.703 -17.953 1 98.25 378 ARG A CA 1
ATOM 2858 C C . ARG A 1 378 ? 22.625 -25.516 -17.359 1 98.25 378 ARG A C 1
ATOM 2860 O O . ARG A 1 378 ? 22.781 -24.484 -18.016 1 98.25 378 ARG A O 1
ATOM 2867 N N . VAL A 1 379 ? 23.094 -25.625 -16.078 1 98.81 379 VAL A N 1
ATOM 2868 C CA . VAL A 1 379 ? 23.906 -24.578 -15.453 1 98.81 379 VAL A CA 1
ATOM 2869 C C . VAL A 1 379 ? 25.172 -25.203 -14.852 1 98.81 379 VAL A C 1
ATOM 2871 O O . VAL A 1 379 ? 25.156 -26.375 -14.453 1 98.81 379 VAL A O 1
ATOM 2874 N N . LYS A 1 380 ? 26.203 -24.375 -14.641 1 98.25 380 LYS A N 1
ATOM 2875 C CA . LYS A 1 380 ? 27.516 -24.891 -14.273 1 98.25 380 LYS A CA 1
ATOM 2876 C C . LYS A 1 380 ? 27.781 -24.703 -12.781 1 98.25 380 LYS A C 1
ATOM 2878 O O . LYS A 1 380 ? 28.719 -25.297 -12.234 1 98.25 380 LYS A O 1
ATOM 2883 N N . SER A 1 381 ? 26.969 -23.859 -12.117 1 98.38 381 SER A N 1
ATOM 2884 C CA . SER A 1 381 ? 27.219 -23.547 -10.711 1 98.38 381 SER A CA 1
ATOM 2885 C C . SER A 1 381 ? 25.969 -23 -10.039 1 98.38 381 SER A C 1
ATOM 2887 O O . SER A 1 381 ? 25.016 -22.609 -10.711 1 98.38 381 SER A O 1
ATOM 2889 N N . ASP A 1 382 ? 26.031 -23.062 -8.711 1 98.62 382 ASP A N 1
ATOM 2890 C CA . ASP A 1 382 ? 24.969 -22.422 -7.922 1 98.62 382 ASP A CA 1
ATOM 2891 C C . ASP A 1 382 ? 24.828 -20.953 -8.273 1 98.62 382 ASP A C 1
ATOM 2893 O O . ASP A 1 382 ? 23.719 -20.438 -8.422 1 98.62 382 ASP A O 1
ATOM 2897 N N . ASP A 1 383 ? 25.922 -20.266 -8.461 1 98.5 383 ASP A N 1
ATOM 2898 C CA . ASP A 1 383 ? 25.922 -18.828 -8.766 1 98.5 383 ASP A CA 1
ATOM 2899 C C . ASP A 1 383 ? 25.25 -18.547 -10.102 1 98.5 383 ASP A C 1
ATOM 2901 O O . ASP A 1 383 ? 24.469 -17.609 -10.227 1 98.5 383 ASP A O 1
ATOM 2905 N N . GLU A 1 384 ? 25.594 -19.344 -11.062 1 98.69 384 GLU A N 1
ATOM 2906 C CA . GLU A 1 384 ? 24.969 -19.172 -12.375 1 98.69 384 GLU A CA 1
ATOM 2907 C C . GLU A 1 384 ? 23.469 -19.422 -12.305 1 98.69 384 GLU A C 1
ATOM 2909 O O . GLU A 1 384 ? 22.688 -18.688 -12.938 1 98.69 384 GLU A O 1
ATOM 2914 N N . ALA A 1 385 ? 23.062 -20.453 -11.539 1 98.81 385 ALA A N 1
ATOM 2915 C CA . ALA A 1 385 ? 21.641 -20.75 -11.391 1 98.81 385 ALA A CA 1
ATOM 2916 C C . ALA A 1 385 ? 20.875 -19.562 -10.797 1 98.81 385 ALA A C 1
ATOM 2918 O O . ALA A 1 385 ? 19.875 -19.141 -11.352 1 98.81 385 ALA A O 1
ATOM 2919 N N . VAL A 1 386 ? 21.391 -19.031 -9.758 1 98.75 386 VAL A N 1
ATOM 2920 C CA . VAL A 1 386 ? 20.734 -17.922 -9.078 1 98.75 386 VAL A CA 1
ATOM 2921 C C . VAL A 1 386 ? 20.688 -16.703 -9.992 1 98.75 386 VAL A C 1
ATOM 2923 O O . VAL A 1 386 ? 19.688 -16 -10.055 1 98.75 386 VAL A O 1
ATOM 2926 N N . GLN A 1 387 ? 21.797 -16.438 -10.672 1 98.56 387 GLN A N 1
ATOM 2927 C CA . GLN A 1 387 ? 21.844 -15.328 -11.625 1 98.56 387 GLN A CA 1
ATOM 2928 C C . GLN A 1 387 ? 20.734 -15.461 -12.672 1 98.56 387 GLN A C 1
ATOM 2930 O O . GLN A 1 387 ? 20.031 -14.492 -12.969 1 98.56 387 GLN A O 1
ATOM 2935 N N . LEU A 1 388 ? 20.594 -16.609 -13.227 1 98.81 388 LEU A N 1
ATOM 2936 C CA . LEU A 1 388 ? 19.594 -16.859 -14.266 1 98.81 388 LEU A CA 1
ATOM 2937 C C . LEU A 1 388 ? 18.188 -16.828 -13.688 1 98.81 388 LEU A C 1
ATOM 2939 O O . LEU A 1 388 ? 17.25 -16.359 -14.328 1 98.81 388 LEU A O 1
ATOM 2943 N N . MET A 1 389 ? 18 -17.391 -12.492 1 98.88 389 MET A N 1
ATOM 2944 C CA . MET A 1 389 ? 16.703 -17.328 -11.82 1 98.88 389 MET A CA 1
ATOM 2945 C C . MET A 1 389 ? 16.25 -15.883 -11.641 1 98.88 389 MET A C 1
ATOM 2947 O O . MET A 1 389 ? 15.07 -15.578 -11.773 1 98.88 389 MET A O 1
ATOM 2951 N N . ASN A 1 390 ? 17.188 -15 -11.391 1 98.44 390 ASN A N 1
ATOM 2952 C CA . ASN A 1 390 ? 16.875 -13.602 -11.133 1 98.44 390 ASN A CA 1
ATOM 2953 C C . ASN A 1 390 ? 16.734 -12.805 -12.43 1 98.44 390 ASN A C 1
ATOM 2955 O O . ASN A 1 390 ? 16.219 -11.688 -12.422 1 98.44 390 ASN A O 1
ATOM 2959 N N . ASP A 1 391 ? 17.234 -13.375 -13.539 1 98.38 391 ASP A N 1
ATOM 2960 C CA . ASP A 1 391 ? 17.125 -12.727 -14.844 1 98.38 391 ASP A CA 1
ATOM 2961 C C . ASP A 1 391 ? 15.711 -12.859 -15.406 1 98.38 391 ASP A C 1
ATOM 2963 O O . ASP A 1 391 ? 15.492 -13.594 -16.375 1 98.38 391 ASP A O 1
ATOM 2967 N N . SER A 1 392 ? 14.781 -12.148 -14.789 1 98 392 SER A N 1
ATOM 2968 C CA . SER A 1 392 ? 13.359 -12.156 -15.125 1 98 392 SER A CA 1
ATOM 2969 C C . SER A 1 392 ? 12.68 -10.867 -14.68 1 98 392 SER A C 1
ATOM 2971 O O . SER A 1 392 ? 13.094 -10.25 -13.688 1 98 392 SER A O 1
ATOM 2973 N N . GLU A 1 393 ? 11.672 -10.422 -15.414 1 97.12 393 GLU A N 1
ATOM 2974 C CA . GLU A 1 393 ? 10.883 -9.273 -14.992 1 97.12 393 GLU A CA 1
ATOM 2975 C C . GLU A 1 393 ? 9.852 -9.672 -13.938 1 97.12 393 GLU A C 1
ATOM 2977 O O . GLU A 1 393 ? 9.141 -8.82 -13.414 1 97.12 393 GLU A O 1
ATOM 2982 N N . PHE A 1 394 ? 9.797 -10.945 -13.609 1 98.06 394 PHE A N 1
ATOM 2983 C CA . PHE A 1 394 ? 8.836 -11.469 -12.656 1 98.06 394 PHE A CA 1
ATOM 2984 C C . PHE A 1 394 ? 9.531 -11.922 -11.375 1 98.06 394 PHE A C 1
ATOM 2986 O O . PHE A 1 394 ? 10.758 -12.07 -11.352 1 98.06 394 PHE A O 1
ATOM 2993 N N . GLY A 1 395 ? 8.797 -12.055 -10.297 1 98.38 395 GLY A N 1
ATOM 2994 C CA . GLY A 1 395 ? 9.305 -12.523 -9.016 1 98.38 395 GLY A CA 1
ATOM 2995 C C . GLY A 1 395 ? 8.211 -13.031 -8.094 1 98.38 395 GLY A C 1
ATOM 2996 O O . GLY A 1 395 ? 8.141 -12.633 -6.93 1 98.38 395 GLY A O 1
ATOM 2997 N N . LEU A 1 396 ? 7.387 -13.977 -8.578 1 98.19 396 LEU A N 1
ATOM 2998 C CA . LEU A 1 396 ? 6.301 -14.5 -7.75 1 98.19 396 LEU A CA 1
ATOM 2999 C C . LEU A 1 396 ? 6.805 -15.602 -6.82 1 98.19 396 LEU A C 1
ATOM 3001 O O . LEU A 1 396 ? 6.855 -15.414 -5.605 1 98.19 396 LEU A O 1
ATOM 3005 N N . THR A 1 397 ? 7.258 -16.766 -7.418 1 98.56 397 THR A N 1
ATOM 3006 C CA . THR A 1 397 ? 7.82 -17.828 -6.594 1 98.56 397 THR A CA 1
ATOM 3007 C C . THR A 1 397 ? 9.117 -18.359 -7.207 1 98.56 397 THR A C 1
ATOM 3009 O O . THR A 1 397 ? 9.469 -18 -8.336 1 98.56 397 THR A O 1
ATOM 3012 N N . ALA A 1 398 ? 9.82 -19.125 -6.469 1 98.81 398 ALA A N 1
ATOM 3013 C CA . ALA A 1 398 ? 11 -19.875 -6.902 1 98.81 398 ALA A CA 1
ATOM 3014 C C . ALA A 1 398 ? 11.242 -21.094 -6.016 1 98.81 398 ALA A C 1
ATOM 3016 O O . ALA A 1 398 ? 10.82 -21.109 -4.859 1 98.81 398 ALA A O 1
ATOM 3017 N N . SER A 1 399 ? 11.914 -22.078 -6.555 1 98.75 399 SER A N 1
ATOM 3018 C CA . SER A 1 399 ? 12.172 -23.266 -5.758 1 98.75 399 SER A CA 1
ATOM 3019 C C . SER A 1 399 ? 13.586 -23.797 -5.992 1 98.75 399 SER A C 1
ATOM 3021 O O . SER A 1 399 ? 14.102 -23.719 -7.109 1 98.75 399 SER A O 1
ATOM 3023 N N . ILE A 1 400 ? 14.188 -24.219 -4.938 1 98.81 400 ILE A N 1
ATOM 3024 C CA . ILE A 1 400 ? 15.492 -24.875 -4.949 1 98.81 400 ILE A CA 1
ATOM 3025 C C . ILE A 1 400 ? 15.352 -26.312 -4.465 1 98.81 400 ILE A C 1
ATOM 3027 O O . ILE A 1 400 ? 14.711 -26.578 -3.443 1 98.81 400 ILE A O 1
ATOM 3031 N N . TRP A 1 401 ? 15.961 -27.25 -5.168 1 98.69 401 TRP A N 1
ATOM 3032 C CA . TRP A 1 401 ? 15.875 -28.672 -4.855 1 98.69 401 TRP A CA 1
ATOM 3033 C C . TRP A 1 401 ? 17.266 -29.25 -4.562 1 98.69 401 TRP A C 1
ATOM 3035 O O . TRP A 1 401 ? 18.141 -29.25 -5.43 1 98.69 401 TRP A O 1
ATOM 3045 N N . THR A 1 402 ? 17.438 -29.734 -3.355 1 98.5 402 THR A N 1
ATOM 3046 C CA . THR A 1 402 ? 18.766 -30.156 -2.904 1 98.5 402 THR A CA 1
ATOM 3047 C C . THR A 1 402 ? 18.672 -31 -1.635 1 98.5 402 THR A C 1
ATOM 3049 O O . THR A 1 402 ? 17.734 -30.828 -0.844 1 98.5 402 THR A O 1
ATOM 3052 N N . LYS A 1 403 ? 19.562 -31.891 -1.453 1 97.75 403 LYS A N 1
ATOM 3053 C CA . LYS A 1 403 ? 19.703 -32.656 -0.212 1 97.75 403 LYS A CA 1
ATOM 3054 C C . LYS A 1 403 ? 20.203 -31.766 0.922 1 97.75 403 LYS A C 1
ATOM 3056 O O . LYS A 1 403 ? 19.859 -31.969 2.084 1 97.75 403 LYS A O 1
ATOM 3061 N N . ASP A 1 404 ? 21.016 -30.828 0.628 1 97.69 404 ASP A N 1
ATOM 3062 C CA . ASP A 1 404 ? 21.562 -29.875 1.591 1 97.69 404 ASP A CA 1
ATOM 3063 C C . ASP A 1 404 ? 20.594 -28.719 1.812 1 97.69 404 ASP A C 1
ATOM 3065 O O . ASP A 1 404 ? 20.781 -27.641 1.241 1 97.69 404 ASP A O 1
ATOM 3069 N N . THR A 1 405 ? 19.688 -28.891 2.732 1 97.31 405 THR A N 1
ATOM 3070 C CA . THR A 1 405 ? 18.594 -27.922 2.926 1 97.31 405 THR A CA 1
ATOM 3071 C C . THR A 1 405 ? 19.141 -26.594 3.402 1 97.31 405 THR A C 1
ATOM 3073 O O . THR A 1 405 ? 18.594 -25.531 3.086 1 97.31 405 THR A O 1
ATOM 3076 N N . ASP A 1 406 ? 20.266 -26.594 4.148 1 97.81 406 ASP A N 1
ATOM 3077 C CA . ASP A 1 406 ? 20.891 -25.344 4.574 1 97.81 406 ASP A CA 1
ATOM 3078 C C . ASP A 1 406 ? 21.406 -24.547 3.375 1 97.81 406 ASP A C 1
ATOM 3080 O O . ASP A 1 406 ? 21.234 -23.328 3.309 1 97.81 406 ASP A O 1
ATOM 3084 N N . GLN A 1 407 ? 22.062 -25.312 2.471 1 97.88 407 GLN A N 1
ATOM 3085 C CA . GLN A 1 407 ? 22.5 -24.656 1.244 1 97.88 407 GLN A CA 1
ATOM 3086 C C . GLN A 1 407 ? 21.312 -24.188 0.41 1 97.88 407 GLN A C 1
ATOM 3088 O O . GLN A 1 407 ? 21.375 -23.141 -0.232 1 97.88 407 GLN A O 1
ATOM 3093 N N . GLY A 1 408 ? 20.266 -25.047 0.371 1 98.5 408 GLY A N 1
ATOM 3094 C CA . GLY A 1 408 ? 19.047 -24.625 -0.293 1 98.5 408 GLY A CA 1
ATOM 3095 C C . GLY A 1 408 ? 18.5 -23.297 0.228 1 98.5 408 GLY A C 1
ATOM 3096 O O . GLY A 1 408 ? 18.125 -22.422 -0.554 1 98.5 408 GLY A O 1
ATOM 3097 N N . TYR A 1 409 ? 18.516 -23.156 1.516 1 98.5 409 TYR A N 1
ATOM 3098 C CA . TYR A 1 409 ? 18.078 -21.922 2.148 1 98.5 409 TYR A CA 1
ATOM 3099 C C . TYR A 1 409 ? 18.953 -20.75 1.727 1 98.5 409 TYR A C 1
ATOM 3101 O O . TYR A 1 409 ? 18.453 -19.688 1.362 1 98.5 409 TYR A O 1
ATOM 3109 N N . ALA A 1 410 ? 20.25 -20.906 1.763 1 98.44 410 ALA A N 1
ATOM 3110 C CA . ALA A 1 410 ? 21.188 -19.859 1.406 1 98.44 410 ALA A CA 1
ATOM 3111 C C . ALA A 1 410 ? 20.953 -19.375 -0.028 1 98.44 410 ALA A C 1
ATOM 3113 O O . ALA A 1 410 ? 21.016 -18.172 -0.307 1 98.44 410 ALA A O 1
ATOM 3114 N N . LEU A 1 411 ? 20.75 -20.312 -0.946 1 98.69 411 LEU A N 1
ATOM 3115 C CA . LEU A 1 411 ? 20.484 -19.969 -2.344 1 98.69 411 LEU A CA 1
ATOM 3116 C C . LEU A 1 411 ? 19.141 -19.281 -2.504 1 98.69 411 LEU A C 1
ATOM 3118 O O . LEU A 1 411 ? 19.031 -18.281 -3.205 1 98.69 411 LEU A O 1
ATOM 3122 N N . ALA A 1 412 ? 18.094 -19.844 -1.831 1 98.38 412 ALA A N 1
ATOM 3123 C CA . ALA A 1 412 ? 16.75 -19.266 -1.898 1 98.38 412 ALA A CA 1
ATOM 3124 C C . ALA A 1 412 ? 16.75 -17.828 -1.411 1 98.38 412 ALA A C 1
ATOM 3126 O O . ALA A 1 412 ? 16 -16.984 -1.925 1 98.38 412 ALA A O 1
ATOM 3127 N N . ASP A 1 413 ? 17.547 -17.562 -0.441 1 98 413 ASP A N 1
ATOM 3128 C CA . ASP A 1 413 ? 17.641 -16.234 0.138 1 98 413 ASP A CA 1
ATOM 3129 C C . ASP A 1 413 ? 18.156 -15.219 -0.887 1 98 413 ASP A C 1
ATOM 3131 O O . ASP A 1 413 ? 17.859 -14.023 -0.789 1 98 413 ASP A O 1
ATOM 3135 N N . GLN A 1 414 ? 18.859 -15.664 -1.896 1 97.88 414 GLN A N 1
ATOM 3136 C CA . GLN A 1 414 ? 19.453 -14.797 -2.912 1 97.88 414 GLN A CA 1
ATOM 3137 C C . GLN A 1 414 ? 18.5 -14.602 -4.09 1 97.88 414 GLN A C 1
ATOM 3139 O O . GLN A 1 414 ? 18.734 -13.75 -4.949 1 97.88 414 GLN A O 1
ATOM 3144 N N . VAL A 1 415 ? 17.438 -15.375 -4.113 1 98.62 415 VAL A N 1
ATOM 3145 C CA . VAL A 1 415 ? 16.516 -15.328 -5.25 1 98.62 415 VAL A CA 1
ATOM 3146 C C . VAL A 1 415 ? 15.516 -14.188 -5.055 1 98.62 415 VAL A C 1
ATOM 3148 O O . VAL A 1 415 ? 15.016 -13.977 -3.951 1 98.62 415 VAL A O 1
ATOM 3151 N N . GLU A 1 416 ? 15.242 -13.453 -6.109 1 98.06 416 GLU A N 1
ATOM 3152 C CA . GLU A 1 416 ? 14.336 -12.305 -6.07 1 98.06 416 GLU A CA 1
ATOM 3153 C C . GLU A 1 416 ? 12.898 -12.727 -6.359 1 98.06 416 GLU A C 1
ATOM 3155 O O . GLU A 1 416 ? 12.383 -12.492 -7.453 1 98.06 416 GLU A O 1
ATOM 3160 N N . ALA A 1 417 ? 12.203 -13.25 -5.324 1 98.56 417 ALA A N 1
ATOM 3161 C CA . ALA A 1 417 ? 10.82 -13.688 -5.438 1 98.56 417 ALA A CA 1
ATOM 3162 C C . ALA A 1 417 ? 10.078 -13.523 -4.109 1 98.56 417 ALA A C 1
ATOM 3164 O O . ALA A 1 417 ? 10.695 -13.539 -3.043 1 98.56 417 ALA A O 1
ATOM 3165 N N . GLY A 1 418 ? 8.789 -13.375 -4.23 1 98.38 418 GLY A N 1
ATOM 3166 C CA . GLY A 1 418 ? 7.965 -13.164 -3.049 1 98.38 418 GLY A CA 1
ATOM 3167 C C . GLY A 1 418 ? 7.844 -14.406 -2.18 1 98.38 418 GLY A C 1
ATOM 3168 O O . GLY A 1 418 ? 7.711 -14.305 -0.958 1 98.38 418 GLY A O 1
ATOM 3169 N N . THR A 1 419 ? 7.84 -15.555 -2.787 1 98.69 419 THR A N 1
ATOM 3170 C CA . THR A 1 419 ? 7.828 -16.828 -2.078 1 98.69 419 THR A CA 1
ATOM 3171 C C . THR A 1 419 ? 8.93 -17.75 -2.604 1 98.69 419 THR A C 1
ATOM 3173 O O . THR A 1 419 ? 9.047 -17.953 -3.812 1 98.69 419 THR A O 1
ATOM 3176 N N . VAL A 1 420 ? 9.711 -18.266 -1.692 1 98.75 420 VAL A N 1
ATOM 3177 C CA . VAL A 1 420 ? 10.773 -19.172 -2.082 1 98.75 420 VAL A CA 1
ATOM 3178 C C . VAL A 1 420 ? 10.602 -20.516 -1.362 1 98.75 420 VAL A C 1
ATOM 3180 O O . VAL A 1 420 ? 10.219 -20.547 -0.19 1 98.75 420 VAL A O 1
ATOM 3183 N N . PHE A 1 421 ? 10.852 -21.562 -2.111 1 98.56 421 PHE A N 1
ATOM 3184 C CA . PHE A 1 421 ? 10.703 -22.938 -1.641 1 98.56 421 PHE A CA 1
ATOM 3185 C C . PHE A 1 421 ? 12.039 -23.672 -1.681 1 98.56 421 PHE A C 1
ATOM 3187 O O . PHE A 1 421 ? 12.852 -23.453 -2.58 1 98.56 421 PHE A O 1
ATOM 3194 N N . VAL A 1 422 ? 12.25 -24.484 -0.709 1 98.56 422 VAL A N 1
ATOM 3195 C CA . VAL A 1 422 ? 13.25 -25.547 -0.776 1 98.56 422 VAL A CA 1
ATOM 3196 C C . VAL A 1 422 ? 12.57 -26.906 -0.696 1 98.56 422 VAL A C 1
ATOM 3198 O O . VAL A 1 422 ? 11.789 -27.172 0.223 1 98.56 422 VAL A O 1
ATOM 3201 N N . ASN A 1 423 ? 12.766 -27.703 -1.73 1 98.19 423 ASN A N 1
ATOM 3202 C CA . ASN A 1 423 ? 12.281 -29.078 -1.814 1 98.19 423 ASN A CA 1
ATOM 3203 C C . ASN A 1 423 ? 10.758 -29.141 -1.838 1 98.19 423 ASN A C 1
ATOM 3205 O O . ASN A 1 423 ? 10.156 -30.062 -1.288 1 98.19 423 ASN A O 1
ATOM 3209 N N . ARG A 1 424 ? 10.195 -28.125 -2.41 1 96.06 424 ARG A N 1
ATOM 3210 C CA . ARG A 1 424 ? 8.766 -27.984 -2.646 1 96.06 424 ARG A CA 1
ATOM 3211 C C . ARG A 1 424 ? 8.484 -26.906 -3.688 1 96.06 424 ARG A C 1
ATOM 3213 O O . ARG A 1 424 ? 9.344 -26.078 -3.982 1 96.06 424 ARG A O 1
ATOM 3220 N N . CYS A 1 425 ? 7.352 -26.906 -4.219 1 95.69 425 CYS A N 1
ATOM 3221 C CA . CYS A 1 425 ? 6.871 -25.844 -5.086 1 95.69 425 CYS A CA 1
ATOM 3222 C C . CYS A 1 425 ? 5.348 -25.812 -5.125 1 95.69 425 CYS A C 1
ATOM 3224 O O . CYS A 1 425 ? 4.691 -26.688 -4.57 1 95.69 425 CYS A O 1
ATOM 3226 N N . ASP A 1 426 ? 4.816 -24.672 -5.617 1 92.44 426 ASP A N 1
ATOM 3227 C CA . ASP A 1 426 ? 3.398 -24.562 -5.934 1 92.44 426 ASP A CA 1
ATOM 3228 C C . ASP A 1 426 ? 2.535 -24.828 -4.703 1 92.44 426 ASP A C 1
ATOM 3230 O O . ASP A 1 426 ? 1.602 -25.625 -4.754 1 92.44 426 ASP A O 1
ATOM 3234 N N . TYR A 1 427 ? 2.91 -24.172 -3.586 1 92.19 427 TYR A N 1
ATOM 3235 C CA . TYR A 1 427 ? 2.186 -24.391 -2.342 1 92.19 427 TYR A CA 1
ATOM 3236 C C . TYR A 1 427 ? 1.993 -23.094 -1.571 1 92.19 427 TYR A C 1
ATOM 3238 O O . TYR A 1 427 ? 2.678 -22.859 -0.574 1 92.19 427 TYR A O 1
ATOM 3246 N N . PRO A 1 428 ? 1.028 -22.234 -1.949 1 93.31 428 PRO A N 1
ATOM 3247 C CA . PRO A 1 428 ? 0.699 -21.094 -1.11 1 93.31 428 PRO A CA 1
ATOM 3248 C C . PRO A 1 428 ? 0.089 -21.484 0.231 1 93.31 428 PRO A C 1
ATOM 3250 O O . PRO A 1 428 ? -0.91 -22.203 0.268 1 93.31 428 PRO A O 1
ATOM 3253 N N . SER A 1 429 ? 0.706 -21.125 1.267 1 95.75 429 SER A N 1
ATOM 3254 C CA . SER A 1 429 ? 0.234 -21.453 2.609 1 95.75 429 SER A CA 1
ATOM 3255 C C . SER A 1 429 ? -0.548 -20.297 3.217 1 95.75 429 SER A C 1
ATOM 3257 O O . SER A 1 429 ? -0.13 -19.141 3.121 1 95.75 429 SER A O 1
ATOM 3259 N N . PRO A 1 430 ? -1.659 -20.609 3.877 1 97.12 430 PRO A N 1
ATOM 3260 C CA . PRO A 1 430 ? -2.494 -19.531 4.422 1 97.12 430 PRO A CA 1
ATOM 3261 C C . PRO A 1 430 ? -1.761 -18.688 5.457 1 97.12 430 PRO A C 1
ATOM 3263 O O . PRO A 1 430 ? -2.086 -17.516 5.637 1 97.12 430 PRO A O 1
ATOM 3266 N N . ASP A 1 431 ? -0.795 -19.266 6.121 1 97.88 431 ASP A N 1
ATOM 3267 C CA . ASP A 1 431 ? -0.131 -18.578 7.23 1 97.88 431 ASP A CA 1
ATOM 3268 C C . ASP A 1 431 ? 1.085 -17.797 6.742 1 97.88 431 ASP A C 1
ATOM 3270 O O . ASP A 1 431 ? 1.766 -17.141 7.531 1 97.88 431 ASP A O 1
ATOM 3274 N N . LEU A 1 432 ? 1.398 -17.844 5.484 1 98.25 432 LEU A N 1
ATOM 3275 C CA . LEU A 1 432 ? 2.492 -17.078 4.898 1 98.25 432 LEU A CA 1
ATOM 3276 C C . LEU A 1 432 ? 1.967 -16.047 3.9 1 98.25 432 LEU A C 1
ATOM 3278 O O . LEU A 1 432 ? 0.885 -16.234 3.334 1 98.25 432 LEU A O 1
ATOM 3282 N N . ALA A 1 433 ? 2.744 -15.055 3.736 1 98.19 433 ALA A N 1
ATOM 3283 C CA . ALA A 1 433 ? 2.336 -13.977 2.834 1 98.19 433 ALA A CA 1
ATOM 3284 C C . ALA A 1 433 ? 2.41 -14.43 1.378 1 98.19 433 ALA A C 1
ATOM 3286 O O . ALA A 1 433 ? 3.361 -15.102 0.978 1 98.19 433 ALA A O 1
ATOM 3287 N N . TRP A 1 434 ? 1.393 -14.156 0.667 1 98 434 TRP A N 1
ATOM 3288 C CA . TRP A 1 434 ? 1.375 -14.328 -0.783 1 98 434 TRP A CA 1
ATOM 3289 C C . TRP A 1 434 ? 1.533 -12.984 -1.492 1 98 434 TRP A C 1
ATOM 3291 O O . TRP A 1 434 ? 0.638 -12.141 -1.438 1 98 434 TRP A O 1
ATOM 3301 N N . THR A 1 435 ? 2.721 -12.789 -2.035 1 96.25 435 THR A N 1
ATOM 3302 C CA . THR A 1 435 ? 3.045 -11.508 -2.652 1 96.25 435 THR A CA 1
ATOM 3303 C C . THR A 1 435 ? 3.998 -11.703 -3.828 1 96.25 435 THR A C 1
ATOM 3305 O O . THR A 1 435 ? 4.797 -12.641 -3.84 1 96.25 435 THR A O 1
ATOM 3308 N N . GLY A 1 436 ? 3.867 -10.914 -4.871 1 97 436 GLY A N 1
ATOM 3309 C CA . GLY A 1 436 ? 4.77 -10.906 -6.012 1 97 436 GLY A CA 1
ATOM 3310 C C . GLY A 1 436 ? 5.773 -9.766 -5.973 1 97 436 GLY A C 1
ATOM 3311 O O . GLY A 1 436 ? 5.445 -8.656 -5.555 1 97 436 GLY A O 1
ATOM 3312 N N . TRP A 1 437 ? 6.996 -10.125 -6.328 1 97.81 437 TRP A N 1
ATOM 3313 C CA . TRP A 1 437 ? 8.031 -9.109 -6.531 1 97.81 437 TRP A CA 1
ATOM 3314 C C . TRP A 1 437 ? 8.102 -8.703 -8 1 97.81 437 TRP A C 1
ATOM 3316 O O . TRP A 1 437 ? 7.602 -9.406 -8.875 1 97.81 437 TRP A O 1
ATOM 3326 N N . LYS A 1 438 ? 8.727 -7.488 -8.305 1 97.5 438 LYS A N 1
ATOM 3327 C CA . LYS A 1 438 ? 8.883 -7.004 -9.672 1 97.5 438 LYS A CA 1
ATOM 3328 C C . LYS A 1 438 ? 7.531 -6.887 -10.367 1 97.5 438 LYS A C 1
ATOM 3330 O O . LYS A 1 438 ? 6.59 -6.312 -9.82 1 97.5 438 LYS A O 1
ATOM 3335 N N . ASN A 1 439 ? 7.367 -7.379 -11.57 1 97.56 439 ASN A N 1
ATOM 3336 C CA . ASN A 1 439 ? 6.113 -7.234 -12.312 1 97.56 439 ASN A CA 1
ATOM 3337 C C . ASN A 1 439 ? 5.086 -8.273 -11.875 1 97.56 439 ASN A C 1
ATOM 3339 O O . ASN A 1 439 ? 3.975 -8.312 -12.414 1 97.56 439 ASN A O 1
ATOM 3343 N N . SER A 1 440 ? 5.406 -9.055 -10.852 1 98.12 440 SER A N 1
ATOM 3344 C CA . SER A 1 440 ? 4.457 -10.055 -10.367 1 98.12 440 SER A CA 1
ATOM 3345 C C . SER A 1 440 ? 3.453 -9.445 -9.398 1 98.12 440 SER A C 1
ATOM 3347 O O . SER A 1 440 ? 2.479 -10.094 -9.016 1 98.12 440 SER A O 1
ATOM 3349 N N . GLY A 1 441 ? 3.723 -8.211 -8.992 1 96.62 441 GLY A N 1
ATOM 3350 C CA . GLY A 1 441 ? 2.619 -7.594 -8.273 1 96.62 441 GLY A CA 1
ATOM 3351 C C . GLY A 1 441 ? 3.074 -6.609 -7.215 1 96.62 441 GLY A C 1
ATOM 3352 O O . GLY A 1 441 ? 4.254 -6.258 -7.152 1 96.62 441 GLY A O 1
ATOM 3353 N N . LYS A 1 442 ? 2.117 -6.027 -6.512 1 96.19 442 LYS A N 1
ATOM 3354 C CA . LYS A 1 442 ? 2.275 -5.203 -5.316 1 96.19 442 LYS A CA 1
ATOM 3355 C C . LYS A 1 442 ? 1.113 -5.41 -4.348 1 96.19 442 LYS A C 1
ATOM 3357 O O . LYS A 1 442 ? -0.026 -5.617 -4.773 1 96.19 442 LYS A O 1
ATOM 3362 N N . GLY A 1 443 ? 1.4 -5.352 -3.094 1 94.81 443 GLY A N 1
ATOM 3363 C CA . GLY A 1 443 ? 0.47 -5.766 -2.057 1 94.81 443 GLY A CA 1
ATOM 3364 C C . GLY A 1 443 ? 0.637 -7.219 -1.649 1 94.81 443 GLY A C 1
ATOM 3365 O O . GLY A 1 443 ? 1.627 -7.859 -2.01 1 94.81 443 GLY A O 1
ATOM 3366 N N . GLN A 1 444 ? -0.187 -7.66 -0.775 1 96.38 444 GLN A N 1
ATOM 3367 C CA . GLN A 1 444 ? -0.09 -9.031 -0.288 1 96.38 444 GLN A CA 1
ATOM 3368 C C . GLN A 1 444 ? -1.458 -9.57 0.126 1 96.38 444 GLN A C 1
ATOM 3370 O O . GLN A 1 444 ? -2.35 -8.797 0.487 1 96.38 444 GLN A O 1
ATOM 3375 N N . THR A 1 445 ? -1.587 -10.773 0.008 1 97.56 445 THR A N 1
ATOM 3376 C CA . THR A 1 445 ? -2.713 -11.523 0.549 1 97.56 445 THR A CA 1
ATOM 3377 C C . THR A 1 445 ? -2.223 -12.664 1.436 1 97.56 445 THR A C 1
ATOM 3379 O O . THR A 1 445 ? -1.018 -12.898 1.547 1 97.56 445 THR A O 1
ATOM 3382 N N . LEU A 1 446 ? -3.184 -13.297 2.139 1 98.06 446 LEU A N 1
ATOM 3383 C CA . LEU A 1 446 ? -2.92 -14.383 3.074 1 98.06 446 LEU A CA 1
ATOM 3384 C C . LEU A 1 446 ? -2.09 -13.898 4.258 1 98.06 446 LEU A C 1
ATOM 3386 O O . LEU A 1 446 ? -1.723 -12.719 4.32 1 98.06 446 LEU A O 1
ATOM 3390 N N . SER A 1 447 ? -1.89 -14.797 5.297 1 98.12 447 SER A N 1
ATOM 3391 C CA . SER A 1 447 ? -1.159 -14.492 6.523 1 98.12 447 SER A CA 1
ATOM 3392 C C . SER A 1 447 ? -1.796 -13.328 7.273 1 98.12 447 SER A C 1
ATOM 3394 O O . SER A 1 447 ? -2.875 -12.859 6.902 1 98.12 447 SER A O 1
ATOM 3396 N N . ARG A 1 448 ? -1.206 -12.93 8.289 1 97.56 448 ARG A N 1
ATOM 3397 C CA . ARG A 1 448 ? -1.657 -11.766 9.055 1 97.56 448 ARG A CA 1
ATOM 3398 C C . ARG A 1 448 ? -1.535 -10.492 8.227 1 97.56 448 ARG A C 1
ATOM 3400 O O . ARG A 1 448 ? -2.32 -9.555 8.398 1 97.56 448 ARG A O 1
ATOM 3407 N N . PHE A 1 449 ? -0.6 -10.438 7.281 1 98 449 PHE A N 1
ATOM 3408 C CA . PHE A 1 449 ? -0.333 -9.242 6.5 1 98 449 PHE A CA 1
ATOM 3409 C C . PHE A 1 449 ? -1.38 -9.062 5.406 1 98 449 PHE A C 1
ATOM 3411 O O . PHE A 1 449 ? -1.523 -7.973 4.844 1 98 449 PHE A O 1
ATOM 3418 N N . GLY A 1 450 ? -2.104 -10.133 5.102 1 98 450 GLY A N 1
ATOM 3419 C CA . GLY A 1 450 ? -3.125 -10.07 4.07 1 98 450 GLY A CA 1
ATOM 3420 C C . GLY A 1 450 ? -4.312 -9.211 4.457 1 98 450 GLY A C 1
ATOM 3421 O O . GLY A 1 450 ? -5.117 -8.836 3.602 1 98 450 GLY A O 1
ATOM 3422 N N . PHE A 1 451 ? -4.496 -8.836 5.746 1 98.5 451 PHE A N 1
ATOM 3423 C CA . PHE A 1 451 ? -5.57 -7.98 6.234 1 98.5 451 PHE A CA 1
ATOM 3424 C C . PHE A 1 451 ? -5.25 -6.516 5.977 1 98.5 451 PHE A C 1
ATOM 3426 O O . PHE A 1 451 ? -6.148 -5.672 5.977 1 98.5 451 PHE A O 1
ATOM 3433 N N . ASP A 1 452 ? -3.992 -6.227 5.75 1 97.62 452 ASP A N 1
ATOM 3434 C CA . ASP A 1 452 ? -3.51 -4.852 5.812 1 97.62 452 ASP A CA 1
ATOM 3435 C C . ASP A 1 452 ? -4.16 -3.988 4.734 1 97.62 452 ASP A C 1
ATOM 3437 O O . ASP A 1 452 ? -4.434 -2.807 4.957 1 97.62 452 ASP A O 1
ATOM 3441 N N . GLN A 1 453 ? -4.367 -4.535 3.564 1 97.44 453 GLN A N 1
ATOM 3442 C CA . GLN A 1 453 ? -4.902 -3.713 2.484 1 97.44 453 GLN A CA 1
ATOM 3443 C C . GLN A 1 453 ? -6.383 -3.408 2.707 1 97.44 453 GLN A C 1
ATOM 3445 O O . GLN A 1 453 ? -6.938 -2.502 2.08 1 97.44 453 GLN A O 1
ATOM 3450 N N . PHE A 1 454 ? -7.008 -4.086 3.666 1 98.69 454 PHE A N 1
ATOM 3451 C CA . PHE A 1 454 ? -8.453 -3.957 3.832 1 98.69 454 PHE A CA 1
ATOM 3452 C C . PHE A 1 454 ? -8.781 -3.088 5.039 1 98.69 454 PHE A C 1
ATOM 3454 O O . PHE A 1 454 ? -9.945 -2.984 5.438 1 98.69 454 PHE A O 1
ATOM 3461 N N . VAL A 1 455 ? -7.727 -2.543 5.617 1 98.38 455 VAL A N 1
ATOM 3462 C CA . VAL A 1 455 ? -7.914 -1.631 6.738 1 98.38 455 VAL A CA 1
ATOM 3463 C C . VAL A 1 455 ? -7.121 -0.347 6.504 1 98.38 455 VAL A C 1
ATOM 3465 O O . VAL A 1 455 ? -6.195 -0.325 5.691 1 98.38 455 VAL A O 1
ATOM 3468 N N . LYS A 1 456 ? -7.516 0.677 7.07 1 98.06 456 LYS A N 1
ATOM 3469 C CA . LYS A 1 456 ? -6.742 1.904 7.238 1 98.06 456 LYS A CA 1
ATOM 3470 C C . LYS A 1 456 ? -6.57 2.248 8.711 1 98.06 456 LYS A C 1
ATOM 3472 O O . LYS A 1 456 ? -7.406 1.882 9.547 1 98.06 456 LYS A O 1
ATOM 3477 N N . LEU A 1 457 ? -5.492 2.895 9.016 1 98.56 457 LEU A N 1
ATOM 3478 C CA . LEU A 1 457 ? -5.145 3.141 10.406 1 98.56 457 LEU A CA 1
ATOM 3479 C C . LEU A 1 457 ? -5.762 4.445 10.898 1 98.56 457 LEU A C 1
ATOM 3481 O O . LEU A 1 457 ? -5.887 5.406 10.133 1 98.56 457 LEU A O 1
ATOM 3485 N N . LYS A 1 458 ? -6.203 4.434 12.055 1 98.69 458 LYS A N 1
ATOM 3486 C CA . LYS A 1 458 ? -6.652 5.621 12.773 1 98.69 458 LYS A CA 1
ATOM 3487 C C . LYS A 1 458 ? -5.938 5.754 14.117 1 98.69 458 LYS A C 1
ATOM 3489 O O . LYS A 1 458 ? -6 4.852 14.953 1 98.69 458 LYS A O 1
ATOM 3494 N N . SER A 1 459 ? -5.23 6.828 14.305 1 98.75 459 SER A N 1
ATOM 3495 C CA . SER A 1 459 ? -4.52 7.09 15.555 1 98.75 459 SER A CA 1
ATOM 3496 C C . SER A 1 459 ? -5.375 7.906 16.516 1 98.75 459 SER A C 1
ATOM 3498 O O . SER A 1 459 ? -5.965 8.914 16.125 1 98.75 459 SER A O 1
ATOM 3500 N N . TYR A 1 460 ? -5.445 7.496 17.75 1 98.62 460 TYR A N 1
ATOM 3501 C CA . TYR A 1 460 ? -6.203 8.172 18.812 1 98.62 460 TYR A CA 1
ATOM 3502 C C . TYR A 1 460 ? -5.273 8.781 19.844 1 98.62 460 TYR A C 1
ATOM 3504 O O . TYR A 1 460 ? -4.414 8.094 20.406 1 98.62 460 TYR A O 1
ATOM 3512 N N . HIS A 1 461 ? -5.363 10.086 20.047 1 97.94 461 HIS A N 1
ATOM 3513 C CA . HIS A 1 461 ? -4.738 10.836 21.141 1 97.94 461 HIS A CA 1
ATOM 3514 C C . HIS A 1 461 ? -5.785 11.367 22.109 1 97.94 461 HIS A C 1
ATOM 3516 O O . HIS A 1 461 ? -6.293 12.484 21.938 1 97.94 461 HIS A O 1
ATOM 3522 N N . LEU A 1 462 ? -6.105 10.594 23.109 1 98.12 462 LEU A N 1
ATOM 3523 C CA . LEU A 1 462 ? -7.121 10.992 24.078 1 98.12 462 LEU A CA 1
ATOM 3524 C C . LEU A 1 462 ? -6.48 11.539 25.359 1 98.12 462 LEU A C 1
ATOM 3526 O O . LEU A 1 462 ? -5.98 10.773 26.172 1 98.12 462 LEU A O 1
ATOM 3530 N N . LYS A 1 463 ? -6.477 12.766 25.438 1 97.56 463 LYS A N 1
ATOM 3531 C CA . LYS A 1 463 ? -5.898 13.445 26.594 1 97.56 463 LYS A CA 1
ATOM 3532 C C . LYS A 1 463 ? -6.957 13.734 27.656 1 97.56 463 LYS A C 1
ATOM 3534 O O . LYS A 1 463 ? -8.047 14.211 27.328 1 97.56 463 LYS A O 1
ATOM 3539 N N . ASP A 1 464 ? -6.57 13.406 28.859 1 95.81 464 ASP A N 1
ATOM 3540 C CA . ASP A 1 464 ? -7.441 13.797 29.953 1 95.81 464 ASP A CA 1
ATOM 3541 C C . ASP A 1 464 ? -7.664 15.312 29.969 1 95.81 464 ASP A C 1
ATOM 3543 O O . ASP A 1 464 ? -6.793 16.078 29.547 1 95.81 464 ASP A O 1
ATOM 3547 N N . TYR A 1 465 ? -8.945 15.609 30.219 1 90.5 465 TYR A N 1
ATOM 3548 C CA . TYR A 1 465 ? -9.289 17.031 30.266 1 90.5 465 TYR A CA 1
ATOM 3549 C C . TYR A 1 465 ? -8.359 17.781 31.219 1 90.5 465 TYR A C 1
ATOM 3551 O O . TYR A 1 465 ? -7.992 17.266 32.281 1 90.5 465 TYR A O 1
ATOM 3559 N N . PRO A 1 466 ? -7.848 18.875 30.641 1 70.56 466 PRO A N 1
ATOM 3560 C CA . PRO A 1 466 ? -6.777 19.594 31.328 1 70.56 466 PRO A CA 1
ATOM 3561 C C . PRO A 1 466 ? -7 19.688 32.844 1 70.56 466 PRO A C 1
ATOM 3563 O O . PRO A 1 466 ? -8.07 20.109 33.281 1 70.56 466 PRO A O 1
ATOM 3566 N N . LYS A 1 467 ? -6.344 18.703 33.594 1 49.47 467 LYS A N 1
ATOM 3567 C CA . LYS A 1 467 ? -6.191 18.922 35.031 1 49.47 467 LYS A CA 1
ATOM 3568 C C . LYS A 1 467 ? -5.234 20.078 35.312 1 49.47 467 LYS A C 1
ATOM 3570 O O . LYS A 1 467 ? -4.367 20.375 34.5 1 49.47 467 LYS A O 1
ATOM 3575 N N . MET B 1 1 ? 22.766 21.469 -22.312 1 55.16 1 MET B N 1
ATOM 3576 C CA . MET B 1 1 ? 21.719 22.422 -21.969 1 55.16 1 MET B CA 1
ATOM 3577 C C . MET B 1 1 ? 21.922 22.938 -20.547 1 55.16 1 MET B C 1
ATOM 3579 O O . MET B 1 1 ? 22.375 22.219 -19.672 1 55.16 1 MET B O 1
ATOM 3583 N N . SER B 1 2 ? 21.781 24.156 -20.359 1 76.19 2 SER B N 1
ATOM 3584 C CA . SER B 1 2 ? 22.031 24.812 -19.078 1 76.19 2 SER B CA 1
ATOM 3585 C C . SER B 1 2 ? 21.078 24.328 -18 1 76.19 2 SER B C 1
ATOM 3587 O O . SER B 1 2 ? 19.922 24 -18.281 1 76.19 2 SER B O 1
ATOM 3589 N N . VAL B 1 3 ? 21.656 24.016 -16.75 1 87.12 3 VAL B N 1
ATOM 3590 C CA . VAL B 1 3 ? 20.844 23.547 -15.633 1 87.12 3 VAL B CA 1
ATOM 3591 C C . VAL B 1 3 ? 20 24.688 -15.078 1 87.12 3 VAL B C 1
ATOM 3593 O O . VAL B 1 3 ? 20.375 25.859 -15.211 1 87.12 3 VAL B O 1
ATOM 3596 N N . GLU B 1 4 ? 18.812 24.312 -14.688 1 91.81 4 GLU B N 1
ATOM 3597 C CA . GLU B 1 4 ? 17.969 25.344 -14.078 1 91.81 4 GLU B CA 1
ATOM 3598 C C . GLU B 1 4 ? 18.641 25.969 -12.867 1 91.81 4 GLU B C 1
ATOM 3600 O O . GLU B 1 4 ? 19.469 25.328 -12.203 1 91.81 4 GLU B O 1
ATOM 3605 N N . VAL B 1 5 ? 18.422 27.234 -12.711 1 95.88 5 VAL B N 1
ATOM 3606 C CA . VAL B 1 5 ? 18.875 27.922 -11.508 1 95.88 5 VAL B CA 1
ATOM 3607 C C . VAL B 1 5 ? 17.688 28.141 -10.562 1 95.88 5 VAL B C 1
ATOM 3609 O O . VAL B 1 5 ? 16.719 28.828 -10.922 1 95.88 5 VAL B O 1
ATOM 3612 N N . LEU B 1 6 ? 17.875 27.516 -9.422 1 97.25 6 LEU B N 1
ATOM 3613 C CA . LEU B 1 6 ? 16.812 27.609 -8.422 1 97.25 6 LEU B CA 1
ATOM 3614 C C . LEU B 1 6 ? 17.141 28.688 -7.383 1 97.25 6 LEU B C 1
ATOM 3616 O O . LEU B 1 6 ? 18.234 28.672 -6.801 1 97.25 6 LEU B O 1
ATOM 3620 N N . LYS B 1 7 ? 16.234 29.578 -7.23 1 97.44 7 LYS B N 1
ATOM 3621 C CA . LYS B 1 7 ? 16.406 30.625 -6.23 1 97.44 7 LYS B CA 1
ATOM 3622 C C . LYS B 1 7 ? 15.398 30.453 -5.09 1 97.44 7 LYS B C 1
ATOM 3624 O O . LYS B 1 7 ? 14.195 30.344 -5.328 1 97.44 7 LYS B O 1
ATOM 3629 N N . THR B 1 8 ? 15.945 30.375 -3.922 1 97.75 8 THR B N 1
ATOM 3630 C CA . THR B 1 8 ? 15.086 30.438 -2.742 1 97.75 8 THR B CA 1
ATOM 3631 C C . THR B 1 8 ? 14.773 31.875 -2.361 1 97.75 8 THR B C 1
ATOM 3633 O O . THR B 1 8 ? 15.688 32.688 -2.137 1 97.75 8 THR B O 1
ATOM 3636 N N . ILE B 1 9 ? 13.477 32.188 -2.33 1 97.75 9 ILE B N 1
ATOM 3637 C CA . ILE B 1 9 ? 13.055 33.562 -2.008 1 97.75 9 ILE B CA 1
ATOM 3638 C C . ILE B 1 9 ? 12.68 33.656 -0.53 1 97.75 9 ILE B C 1
ATOM 3640 O O . ILE B 1 9 ? 11.922 32.812 -0.026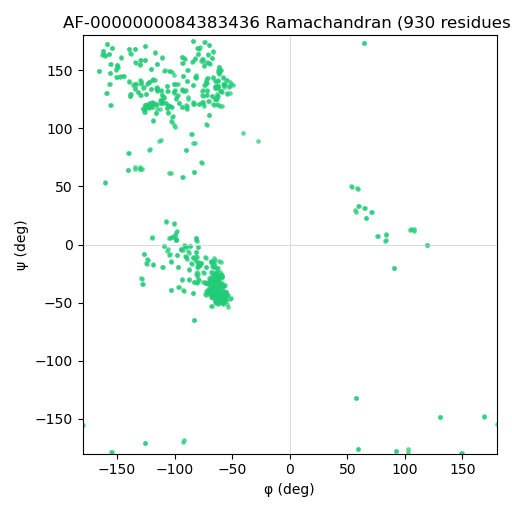 1 97.75 9 ILE B O 1
ATOM 3644 N N . SER B 1 10 ? 13.25 34.625 0.18 1 97.38 10 SER B N 1
ATOM 3645 C CA . SER B 1 10 ? 12.93 34.812 1.59 1 97.38 10 SER B CA 1
ATOM 3646 C C . SER B 1 10 ? 11.477 35.219 1.769 1 97.38 10 SER B C 1
ATOM 3648 O O . SER B 1 10 ? 11.039 36.219 1.198 1 97.38 10 SER B O 1
ATOM 3650 N N . PRO B 1 11 ? 10.727 34.469 2.592 1 98 11 PRO B N 1
ATOM 3651 C CA . PRO B 1 11 ? 9.359 34.906 2.869 1 98 11 PRO B CA 1
ATOM 3652 C C . PRO B 1 11 ? 9.312 36.219 3.676 1 98 11 PRO B C 1
ATOM 3654 O O . PRO B 1 11 ? 8.281 36.906 3.703 1 98 11 PRO B O 1
ATOM 3657 N N . THR B 1 12 ? 10.406 36.562 4.328 1 97.44 12 THR B N 1
ATOM 3658 C CA . THR B 1 12 ? 10.484 37.719 5.215 1 97.44 12 THR B CA 1
ATOM 3659 C C . THR B 1 12 ? 10.75 38.969 4.422 1 97.44 12 THR B C 1
ATOM 3661 O O . THR B 1 12 ? 10.273 40.062 4.781 1 97.44 12 THR B O 1
ATOM 3664 N N . THR B 1 13 ? 11.523 38.875 3.26 1 96.38 13 THR B N 1
ATOM 3665 C CA . THR B 1 13 ? 11.953 40.062 2.555 1 96.38 13 THR B CA 1
ATOM 3666 C C . THR B 1 13 ? 11.508 40.031 1.096 1 96.38 13 THR B C 1
ATOM 3668 O O . THR B 1 13 ? 11.547 41.031 0.399 1 96.38 13 THR B O 1
ATOM 3671 N N . ASN B 1 14 ? 11.125 38.844 0.58 1 96.62 14 ASN B N 1
ATOM 3672 C CA . ASN B 1 14 ? 10.805 38.594 -0.82 1 96.62 14 ASN B CA 1
ATOM 3673 C C . ASN B 1 14 ? 12.023 38.75 -1.718 1 96.62 14 ASN B C 1
ATOM 3675 O O . ASN B 1 14 ? 11.891 39.062 -2.904 1 96.62 14 ASN B O 1
ATOM 3679 N N . GLU B 1 15 ? 13.156 38.625 -1.181 1 97.06 15 GLU B N 1
ATOM 3680 C CA . GLU B 1 15 ? 14.422 38.688 -1.916 1 97.06 15 GLU B CA 1
ATOM 3681 C C . GLU B 1 15 ? 15.07 37.312 -1.995 1 97.06 15 GLU B C 1
ATOM 3683 O O . GLU B 1 15 ? 14.898 36.469 -1.099 1 97.06 15 GLU B O 1
ATOM 3688 N N . PRO B 1 16 ? 15.812 37.031 -3.062 1 97.31 16 PRO B N 1
ATOM 3689 C CA . PRO B 1 16 ? 16.531 35.781 -3.129 1 97.31 16 PRO B CA 1
ATOM 3690 C C . PRO B 1 16 ? 17.609 35.656 -2.049 1 97.31 16 PRO B C 1
ATOM 3692 O O . PRO B 1 16 ? 18.297 36.625 -1.746 1 97.31 16 PRO B O 1
ATOM 3695 N N . ILE B 1 17 ? 17.766 34.5 -1.475 1 96.94 17 ILE B N 1
ATOM 3696 C CA . ILE B 1 17 ? 18.719 34.344 -0.386 1 96.94 17 ILE B CA 1
ATOM 3697 C C . ILE B 1 17 ? 19.641 33.156 -0.673 1 96.94 17 ILE B C 1
ATOM 3699 O O . ILE B 1 17 ? 20.766 33.094 -0.146 1 96.94 17 ILE B O 1
ATOM 3703 N N . ILE B 1 18 ? 19.203 32.188 -1.38 1 97.19 18 ILE B N 1
ATOM 3704 C CA . ILE B 1 18 ? 20 31 -1.714 1 97.19 18 ILE B CA 1
ATOM 3705 C C . ILE B 1 18 ? 19.812 30.656 -3.189 1 97.19 18 ILE B C 1
ATOM 3707 O O . ILE B 1 18 ? 18.703 30.797 -3.73 1 97.19 18 ILE B O 1
ATOM 3711 N N . THR B 1 19 ? 20.828 30.344 -3.803 1 97.38 19 THR B N 1
ATOM 3712 C CA . THR B 1 19 ? 20.766 29.859 -5.18 1 97.38 19 THR B CA 1
ATOM 3713 C C . THR B 1 19 ? 21.359 28.453 -5.285 1 97.38 19 THR B C 1
ATOM 3715 O O . THR B 1 19 ? 22.406 28.172 -4.691 1 97.38 19 THR B O 1
ATOM 3718 N N . ARG B 1 20 ? 20.719 27.562 -5.941 1 97.44 20 ARG B N 1
ATOM 3719 C CA . ARG B 1 20 ? 21.219 26.25 -6.277 1 97.44 20 ARG B CA 1
ATOM 3720 C C . ARG B 1 20 ? 21.047 25.953 -7.766 1 97.44 20 ARG B C 1
ATOM 3722 O O . ARG B 1 20 ? 20.047 26.344 -8.367 1 97.44 20 ARG B O 1
ATOM 3729 N N . ASN B 1 21 ? 22.078 25.312 -8.266 1 96.38 21 ASN B N 1
ATOM 3730 C CA . ASN B 1 21 ? 21.906 24.75 -9.602 1 96.38 21 ASN B CA 1
ATOM 3731 C C . ASN B 1 21 ? 21.047 23.484 -9.562 1 96.38 21 ASN B C 1
ATOM 3733 O O . ASN B 1 21 ? 21.234 22.641 -8.695 1 96.38 21 ASN B O 1
ATOM 3737 N N . GLY B 1 22 ? 20.109 23.422 -10.445 1 97.25 22 GLY B N 1
ATOM 3738 C CA . GLY B 1 22 ? 19.375 22.188 -10.617 1 97.25 22 GLY B CA 1
ATOM 3739 C C . GLY B 1 22 ? 20.203 21.062 -11.172 1 97.25 22 GLY B C 1
ATOM 3740 O O . GLY B 1 22 ? 21.312 21.281 -11.672 1 97.25 22 GLY B O 1
ATOM 3741 N N . VAL B 1 23 ? 19.656 19.891 -11.07 1 97.56 23 VAL B N 1
ATOM 3742 C CA . VAL B 1 23 ? 20.344 18.688 -11.555 1 97.56 23 VAL B CA 1
ATOM 3743 C C . VAL B 1 23 ? 20.328 18.672 -13.078 1 97.56 23 VAL B C 1
ATOM 3745 O O . VAL B 1 23 ? 19.344 19.094 -13.703 1 97.56 23 VAL B O 1
ATOM 3748 N N . SER B 1 24 ? 21.422 18.266 -13.664 1 96.5 24 SER B N 1
ATOM 3749 C CA . SER B 1 24 ? 21.422 18 -15.102 1 96.5 24 SER B CA 1
ATOM 3750 C C . SER B 1 24 ? 20.719 16.672 -15.414 1 96.5 24 SER B C 1
ATOM 3752 O O . SER B 1 24 ? 20.578 15.82 -14.547 1 96.5 24 SER B O 1
ATOM 3754 N N . GLN B 1 25 ? 20.266 16.562 -16.656 1 94.38 25 GLN B N 1
ATOM 3755 C CA . GLN B 1 25 ? 19.625 15.312 -17.062 1 94.38 25 GLN B CA 1
ATOM 3756 C C . GLN B 1 25 ? 20.547 14.117 -16.859 1 94.38 25 GLN B C 1
ATOM 3758 O O . GLN B 1 25 ? 20.125 13.07 -16.375 1 94.38 25 GLN B O 1
ATOM 3763 N N . ALA B 1 26 ? 21.75 14.305 -17.266 1 96 26 ALA B N 1
ATOM 3764 C CA . ALA B 1 26 ? 22.734 13.234 -17.141 1 96 26 ALA B CA 1
ATOM 3765 C C . ALA B 1 26 ? 22.906 12.812 -15.688 1 96 26 ALA B C 1
ATOM 3767 O O . ALA B 1 26 ? 22.969 11.617 -15.383 1 96 26 ALA B O 1
ATOM 3768 N N . ASP B 1 27 ? 23.047 13.773 -14.797 1 97.12 27 ASP B N 1
ATOM 3769 C CA . ASP B 1 27 ? 23.203 13.484 -13.375 1 97.12 27 ASP B CA 1
ATOM 3770 C C . ASP B 1 27 ? 21.953 12.82 -12.805 1 97.12 27 ASP B C 1
ATOM 3772 O O . ASP B 1 27 ? 22.047 11.906 -11.984 1 97.12 27 ASP B O 1
ATOM 3776 N N . LEU B 1 28 ? 20.844 13.367 -13.273 1 97.94 28 LEU B N 1
ATOM 3777 C CA . LEU B 1 28 ? 19.578 12.812 -12.82 1 97.94 28 LEU B CA 1
ATOM 3778 C C . LEU B 1 28 ? 19.469 11.328 -13.18 1 97.94 28 LEU B C 1
ATOM 3780 O O . LEU B 1 28 ? 19.031 10.523 -12.359 1 97.94 28 LEU B O 1
ATOM 3784 N N . ASP B 1 29 ? 19.875 10.969 -14.336 1 96.44 29 ASP B N 1
ATOM 3785 C CA . ASP B 1 29 ? 19.797 9.602 -14.844 1 96.44 29 ASP B CA 1
ATOM 3786 C C . ASP B 1 29 ? 20.734 8.672 -14.078 1 96.44 29 ASP B C 1
ATOM 3788 O O . ASP B 1 29 ? 20.484 7.461 -14 1 96.44 29 ASP B O 1
ATOM 3792 N N . GLU B 1 30 ? 21.734 9.195 -13.492 1 98.12 30 GLU B N 1
ATOM 3793 C CA . GLU B 1 30 ? 22.75 8.391 -12.828 1 98.12 30 GLU B CA 1
ATOM 3794 C C . GLU B 1 30 ? 22.359 8.094 -11.383 1 98.12 30 GLU B C 1
ATOM 3796 O O . GLU B 1 30 ? 22.875 7.145 -10.781 1 98.12 30 GLU B O 1
ATOM 3801 N N . LEU B 1 31 ? 21.5 8.891 -10.828 1 98.75 31 LEU B N 1
ATOM 3802 C CA . LEU B 1 31 ? 21.172 8.758 -9.414 1 98.75 31 LEU B CA 1
ATOM 3803 C C . LEU B 1 31 ? 20.641 7.363 -9.102 1 98.75 31 LEU B C 1
ATOM 3805 O O . LEU B 1 31 ? 21.156 6.691 -8.203 1 98.75 31 LEU B O 1
ATOM 3809 N N . PRO B 1 32 ? 19.656 6.859 -9.875 1 98.75 32 PRO B N 1
ATOM 3810 C CA . PRO B 1 32 ? 19.156 5.516 -9.586 1 98.75 32 PRO B CA 1
ATOM 3811 C C . PRO B 1 32 ? 20.219 4.434 -9.805 1 98.75 32 PRO B C 1
ATOM 3813 O O . PRO B 1 32 ? 20.219 3.41 -9.117 1 98.75 32 PRO B O 1
ATOM 3816 N N . ASN B 1 33 ? 21.094 4.613 -10.766 1 98.62 33 ASN B N 1
ATOM 3817 C CA . ASN B 1 33 ? 22.188 3.666 -10.984 1 98.62 33 ASN B CA 1
ATOM 3818 C C . ASN B 1 33 ? 23.109 3.576 -9.773 1 98.62 33 ASN B C 1
ATOM 3820 O O . ASN B 1 33 ? 23.469 2.48 -9.336 1 98.62 33 ASN B O 1
ATOM 3824 N N . THR B 1 34 ? 23.5 4.738 -9.297 1 98.81 34 THR B N 1
ATOM 3825 C CA . THR B 1 34 ? 24.359 4.812 -8.125 1 98.81 34 THR B CA 1
ATOM 3826 C C . THR B 1 34 ? 23.688 4.176 -6.914 1 98.81 34 THR B C 1
ATOM 3828 O O . THR B 1 34 ? 24.312 3.41 -6.18 1 98.81 34 THR B O 1
ATOM 3831 N N . ALA B 1 35 ? 22.438 4.488 -6.723 1 98.88 35 ALA B N 1
ATOM 3832 C CA . ALA B 1 35 ? 21.672 3.936 -5.605 1 98.88 35 ALA B CA 1
ATOM 3833 C C . ALA B 1 35 ? 21.578 2.414 -5.707 1 98.88 35 ALA B C 1
ATOM 3835 O O . ALA B 1 35 ? 21.703 1.712 -4.699 1 98.88 35 ALA B O 1
ATOM 3836 N N . THR B 1 36 ? 21.344 1.898 -6.902 1 98.69 36 THR B N 1
ATOM 3837 C CA . THR B 1 36 ? 21.234 0.463 -7.133 1 98.69 36 THR B CA 1
ATOM 3838 C C . THR B 1 36 ? 22.547 -0.25 -6.812 1 98.69 36 THR B C 1
ATOM 3840 O O . THR B 1 36 ? 22.531 -1.311 -6.184 1 98.69 36 THR B O 1
ATOM 3843 N N . LYS B 1 37 ? 23.625 0.324 -7.277 1 98.56 37 LYS B N 1
ATOM 3844 C CA . LYS B 1 37 ? 24.938 -0.255 -7.004 1 98.56 37 LYS B CA 1
ATOM 3845 C C . LYS B 1 37 ? 25.219 -0.291 -5.508 1 98.56 37 LYS B C 1
ATOM 3847 O O . LYS B 1 37 ? 25.672 -1.31 -4.98 1 98.56 37 LYS B O 1
ATOM 3852 N N . ALA B 1 38 ? 24.938 0.799 -4.797 1 98.88 38 ALA B N 1
ATOM 3853 C CA . ALA B 1 38 ? 25.172 0.875 -3.355 1 98.88 38 ALA B CA 1
ATOM 3854 C C . ALA B 1 38 ? 24.266 -0.109 -2.611 1 98.88 38 ALA B C 1
ATOM 3856 O O . ALA B 1 38 ? 24.656 -0.637 -1.563 1 98.88 38 ALA B O 1
ATOM 3857 N N . PHE B 1 39 ? 23.156 -0.356 -3.115 1 98.75 39 PHE B N 1
ATOM 3858 C CA . PHE B 1 39 ? 22.156 -1.243 -2.516 1 98.75 39 PHE B CA 1
ATOM 3859 C C . PHE B 1 39 ? 22.719 -2.652 -2.361 1 98.75 39 PHE B C 1
ATOM 3861 O O . PHE B 1 39 ? 22.391 -3.352 -1.4 1 98.75 39 PHE B O 1
ATOM 3868 N N . GLU B 1 40 ? 23.531 -3.084 -3.289 1 97.12 40 GLU B N 1
ATOM 3869 C CA . GLU B 1 40 ? 24.062 -4.441 -3.318 1 97.12 40 GLU B CA 1
ATOM 3870 C C . GLU B 1 40 ? 24.781 -4.785 -2.01 1 97.12 40 GLU B C 1
ATOM 3872 O O . GLU B 1 40 ? 24.609 -5.883 -1.476 1 97.12 40 GLU B O 1
ATOM 3877 N N . SER B 1 41 ? 25.5 -3.846 -1.521 1 97.81 41 SER B N 1
ATOM 3878 C CA . SER B 1 41 ? 26.234 -4.082 -0.285 1 97.81 41 SER B CA 1
ATOM 3879 C C . SER B 1 41 ? 25.469 -3.574 0.927 1 97.81 41 SER B C 1
ATOM 3881 O O . SER B 1 41 ? 25.453 -4.215 1.979 1 97.81 41 SER B O 1
ATOM 3883 N N . TRP B 1 42 ? 24.766 -2.471 0.807 1 98.69 42 TRP B N 1
ATOM 3884 C CA . TRP B 1 42 ? 24.062 -1.847 1.923 1 98.69 42 TRP B CA 1
ATOM 3885 C C . TRP B 1 42 ? 22.953 -2.75 2.439 1 98.69 42 TRP B C 1
ATOM 3887 O O . TRP B 1 42 ? 22.766 -2.887 3.65 1 98.69 42 TRP B O 1
ATOM 3897 N N . SER B 1 43 ? 22.234 -3.389 1.55 1 98.06 43 SER B N 1
ATOM 3898 C CA . SER B 1 43 ? 21.109 -4.254 1.921 1 98.06 43 SER B CA 1
ATOM 3899 C C . SER B 1 43 ? 21.594 -5.461 2.723 1 98.06 43 SER B C 1
ATOM 3901 O O . SER B 1 43 ? 20.797 -6.113 3.404 1 98.06 43 SER B O 1
ATOM 3903 N N . LYS B 1 44 ? 22.859 -5.766 2.625 1 96.88 44 LYS B N 1
ATOM 3904 C CA . LYS B 1 44 ? 23.438 -6.918 3.311 1 96.88 44 LYS B CA 1
ATOM 3905 C C . LYS B 1 44 ? 24.109 -6.504 4.617 1 96.88 44 LYS B C 1
ATOM 3907 O O . LYS B 1 44 ? 24.547 -7.355 5.395 1 96.88 44 LYS B O 1
ATOM 3912 N N . THR B 1 45 ? 24.234 -5.152 4.82 1 98.25 45 THR B N 1
ATOM 3913 C CA . THR B 1 45 ? 24.734 -4.652 6.094 1 98.25 45 THR B CA 1
ATOM 3914 C C . THR B 1 45 ? 23.797 -5.027 7.234 1 98.25 45 THR B C 1
ATOM 3916 O O . THR B 1 45 ? 22.578 -4.938 7.094 1 98.25 45 THR B O 1
ATOM 3919 N N . SER B 1 46 ? 24.328 -5.5 8.375 1 98.25 46 SER B N 1
ATOM 3920 C CA . SER B 1 46 ? 23.5 -5.941 9.492 1 98.25 46 SER B CA 1
ATOM 3921 C C . SER B 1 46 ? 22.641 -4.801 10.031 1 98.25 46 SER B C 1
ATOM 3923 O O . SER B 1 46 ? 23.031 -3.631 9.938 1 98.25 46 SER B O 1
ATOM 3925 N N . LEU B 1 47 ? 21.531 -5.152 10.594 1 98.62 47 LEU B N 1
ATOM 3926 C CA . LEU B 1 47 ? 20.688 -4.137 11.211 1 98.62 47 LEU B CA 1
ATOM 3927 C C . LEU B 1 47 ? 21.453 -3.375 12.289 1 98.62 47 LEU B C 1
ATOM 3929 O O . LEU B 1 47 ? 21.312 -2.154 12.398 1 98.62 47 LEU B O 1
ATOM 3933 N N . ALA B 1 48 ? 22.234 -4.07 13.047 1 98.75 48 ALA B N 1
ATOM 3934 C CA . ALA B 1 48 ? 23.016 -3.449 14.109 1 98.75 48 ALA B CA 1
ATOM 3935 C C . ALA B 1 48 ? 23.953 -2.373 13.555 1 98.75 48 ALA B C 1
ATOM 3937 O O . ALA B 1 48 ? 24.062 -1.287 14.125 1 98.75 48 ALA B O 1
ATOM 3938 N N . ASP B 1 49 ? 24.609 -2.648 12.43 1 98.81 49 ASP B N 1
ATOM 3939 C CA . ASP B 1 49 ? 25.5 -1.683 11.805 1 98.81 49 ASP B CA 1
ATOM 3940 C C . ASP B 1 49 ? 24.734 -0.487 11.258 1 98.81 49 ASP B C 1
ATOM 3942 O O . ASP B 1 49 ? 25.172 0.657 11.383 1 98.81 49 ASP B O 1
ATOM 3946 N N . ARG B 1 50 ? 23.594 -0.734 10.648 1 98.88 50 ARG B N 1
ATOM 3947 C CA . ARG B 1 50 ? 22.75 0.354 10.156 1 98.88 50 ARG B CA 1
ATOM 3948 C C . ARG B 1 50 ? 22.25 1.225 11.305 1 98.88 50 ARG B C 1
ATOM 3950 O O . ARG B 1 50 ? 22.25 2.453 11.203 1 98.88 50 ARG B O 1
ATOM 3957 N N . GLN B 1 51 ? 21.859 0.555 12.414 1 98.88 51 GLN B N 1
ATOM 3958 C CA . GLN B 1 51 ? 21.406 1.255 13.617 1 98.88 51 GLN B CA 1
ATOM 3959 C C . GLN B 1 51 ? 22.5 2.166 14.172 1 98.88 51 GLN B C 1
ATOM 3961 O O . GLN B 1 51 ? 22.219 3.299 14.57 1 98.88 51 GLN B O 1
ATOM 3966 N N . ALA B 1 52 ? 23.703 1.685 14.18 1 98.88 52 ALA B N 1
ATOM 3967 C CA . ALA B 1 52 ? 24.812 2.463 14.703 1 98.88 52 ALA B CA 1
ATOM 3968 C C . ALA B 1 52 ? 25.031 3.73 13.883 1 98.88 5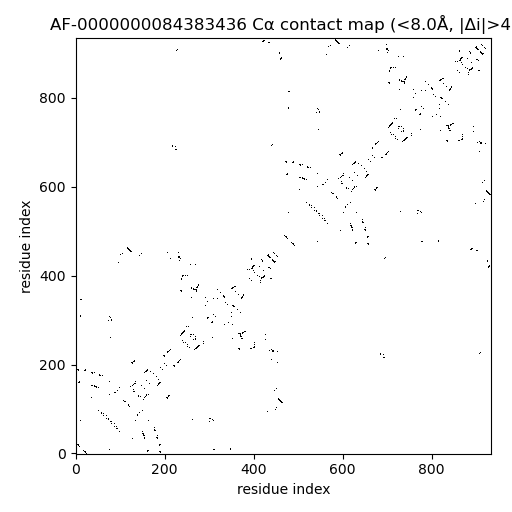2 ALA B C 1
ATOM 3970 O O . ALA B 1 52 ? 25.266 4.809 14.438 1 98.88 52 ALA B O 1
ATOM 3971 N N . ILE B 1 53 ? 24.969 3.607 12.586 1 98.88 53 ILE B N 1
ATOM 3972 C CA . ILE B 1 53 ? 25.141 4.742 11.688 1 98.88 53 ILE B CA 1
ATOM 3973 C C . ILE B 1 53 ? 24.016 5.75 11.898 1 98.88 53 ILE B C 1
ATOM 3975 O O . ILE B 1 53 ? 24.266 6.949 12.039 1 98.88 53 ILE B O 1
ATOM 3979 N N . VAL B 1 54 ? 22.766 5.277 11.977 1 98.94 54 VAL B N 1
ATOM 3980 C CA . VAL B 1 54 ? 21.609 6.141 12.156 1 98.94 54 VAL B CA 1
ATOM 3981 C C . VAL B 1 54 ? 21.703 6.859 13.5 1 98.94 54 VAL B C 1
ATOM 3983 O O . VAL B 1 54 ? 21.469 8.07 13.578 1 98.94 54 VAL B O 1
ATOM 3986 N N . LYS B 1 55 ? 22.031 6.121 14.539 1 98.88 55 LYS B N 1
ATOM 3987 C CA . LYS B 1 55 ? 22.172 6.695 15.867 1 98.88 55 LYS B CA 1
ATOM 3988 C C . LYS B 1 55 ? 23.188 7.832 15.875 1 98.88 55 LYS B C 1
ATOM 3990 O O . LYS B 1 55 ? 22.922 8.906 16.406 1 98.88 55 LYS B O 1
ATOM 3995 N N . LYS B 1 56 ? 24.328 7.57 15.289 1 98.88 56 LYS B N 1
ATOM 3996 C CA . LYS B 1 56 ? 25.391 8.578 15.219 1 98.88 56 LYS B CA 1
ATOM 3997 C C . LYS B 1 56 ? 24.938 9.797 14.422 1 98.88 56 LYS B C 1
ATOM 3999 O O . LYS B 1 56 ? 25.172 10.938 14.82 1 98.88 56 LYS B O 1
ATOM 4004 N N . ALA B 1 57 ? 24.312 9.57 13.32 1 98.88 57 ALA B N 1
ATOM 4005 C CA . ALA B 1 57 ? 23.828 10.664 12.477 1 98.88 57 ALA B CA 1
ATOM 4006 C C . ALA B 1 57 ? 22.812 11.531 13.227 1 98.88 57 ALA B C 1
ATOM 4008 O O . ALA B 1 57 ? 22.859 12.758 13.133 1 98.88 57 ALA B O 1
ATOM 4009 N N . LEU B 1 58 ? 21.875 10.891 13.938 1 98.81 58 LEU B N 1
ATOM 4010 C CA . LEU B 1 58 ? 20.875 11.633 14.703 1 98.81 58 LEU B CA 1
ATOM 4011 C C . LEU B 1 58 ? 21.547 12.5 15.766 1 98.81 58 LEU B C 1
ATOM 4013 O O . LEU B 1 58 ? 21.141 13.648 15.961 1 98.81 58 LEU B O 1
ATOM 4017 N N . ASN B 1 59 ? 22.531 12 16.391 1 98.75 59 ASN B N 1
ATOM 4018 C CA . ASN B 1 59 ? 23.266 12.773 17.375 1 98.75 59 ASN B CA 1
ATOM 4019 C C . ASN B 1 59 ? 23.969 13.977 16.75 1 98.75 59 ASN B C 1
ATOM 4021 O O . ASN B 1 59 ? 23.922 15.078 17.297 1 98.75 59 ASN B O 1
ATOM 4025 N N . LEU B 1 60 ? 24.594 13.742 15.617 1 98.69 60 LEU B N 1
ATOM 4026 C CA . LEU B 1 60 ? 25.266 14.82 14.914 1 98.69 60 LEU B CA 1
ATOM 4027 C C . LEU B 1 60 ? 24.281 15.898 14.469 1 98.69 60 LEU B C 1
ATOM 4029 O O . LEU B 1 60 ? 24.594 17.094 14.508 1 98.69 60 LEU B O 1
ATOM 4033 N N . LEU B 1 61 ? 23.172 15.469 14.07 1 98.31 61 LEU B N 1
ATOM 4034 C CA . LEU B 1 61 ? 22.141 16.406 13.672 1 98.31 61 LEU B CA 1
ATOM 4035 C C . LEU B 1 61 ? 21.719 17.281 14.859 1 98.31 61 LEU B C 1
ATOM 4037 O O . LEU B 1 61 ? 21.547 18.484 14.719 1 98.31 61 LEU B O 1
ATOM 4041 N N . LEU B 1 62 ? 21.484 16.656 15.977 1 98.56 62 LEU B N 1
ATOM 4042 C CA . LEU B 1 62 ? 21.078 17.359 17.188 1 98.56 62 LEU B CA 1
ATOM 4043 C C . LEU B 1 62 ? 22.125 18.391 17.609 1 98.56 62 LEU B C 1
ATOM 4045 O O . LEU B 1 62 ? 21.781 19.484 18.062 1 98.56 62 LEU B O 1
ATOM 4049 N N . GLU B 1 63 ? 23.344 18.078 17.406 1 98.25 63 GLU B N 1
ATOM 4050 C CA . GLU B 1 63 ? 24.453 18.984 17.75 1 98.25 63 GLU B CA 1
ATOM 4051 C C . GLU B 1 63 ? 24.406 20.266 16.906 1 98.25 63 GLU B C 1
ATOM 4053 O O . GLU B 1 63 ? 24.891 21.312 17.328 1 98.25 63 GLU B O 1
ATOM 4058 N N . LYS B 1 64 ? 23.812 20.172 15.766 1 97.56 64 LYS B N 1
ATOM 4059 C CA . LYS B 1 64 ? 23.75 21.312 14.852 1 97.56 64 LYS B CA 1
ATOM 4060 C C . LYS B 1 64 ? 22.422 22.047 14.969 1 97.56 64 LYS B C 1
ATOM 4062 O O . LYS B 1 64 ? 22.125 22.922 14.156 1 97.56 64 LYS B O 1
ATOM 4067 N N . LYS B 1 65 ? 21.688 21.75 15.922 1 97.31 65 LYS B N 1
ATOM 4068 C CA . LYS B 1 65 ? 20.297 22.172 16.062 1 97.31 65 LYS B CA 1
ATOM 4069 C C . LYS B 1 65 ? 20.156 23.688 15.898 1 97.31 65 LYS B C 1
ATOM 4071 O O . LYS B 1 65 ? 19.297 24.156 15.156 1 97.31 65 LYS B O 1
ATOM 4076 N N . ASP B 1 66 ? 20.984 24.484 16.531 1 96.5 66 ASP B N 1
ATOM 4077 C CA . ASP B 1 66 ? 20.859 25.938 16.531 1 96.5 66 ASP B CA 1
ATOM 4078 C C . ASP B 1 66 ? 21.188 26.531 15.156 1 96.5 66 ASP B C 1
ATOM 4080 O O . ASP B 1 66 ? 20.516 27.438 14.68 1 96.5 66 ASP B O 1
ATOM 4084 N N . GLU B 1 67 ? 22.219 26.016 14.562 1 97.19 67 GLU B N 1
ATOM 4085 C CA . GLU B 1 67 ? 22.562 26.438 13.203 1 97.19 67 GLU B CA 1
ATOM 4086 C C . GLU B 1 67 ? 21.453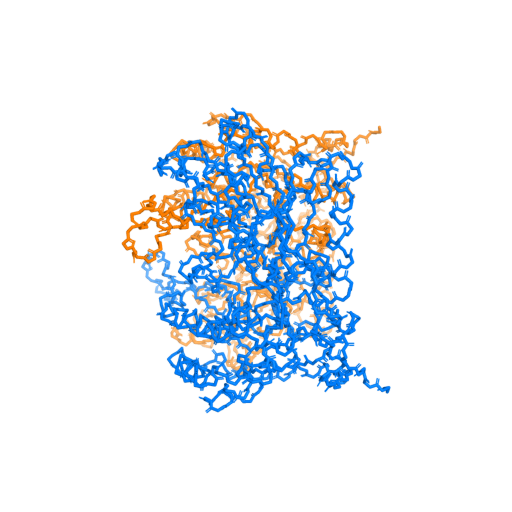 26.094 12.219 1 97.19 67 GLU B C 1
ATOM 4088 O O . GLU B 1 67 ? 21.078 26.938 11.391 1 97.19 67 GLU B O 1
ATOM 4093 N N . LEU B 1 68 ? 20.969 24.922 12.328 1 98 68 LEU B N 1
ATOM 4094 C CA . LEU B 1 68 ? 19.891 24.469 11.445 1 98 68 LEU B CA 1
ATOM 4095 C C . LEU B 1 68 ? 18.625 25.281 11.68 1 98 68 LEU B C 1
ATOM 4097 O O . LEU B 1 68 ? 17.891 25.562 10.734 1 98 68 LEU B O 1
ATOM 4101 N N . ALA B 1 69 ? 18.375 25.688 12.914 1 97 69 ALA B N 1
ATOM 4102 C CA . ALA B 1 69 ? 17.219 26.5 13.273 1 97 69 ALA B CA 1
ATOM 4103 C C . ALA B 1 69 ? 17.25 27.844 12.547 1 97 69 ALA B C 1
ATOM 4105 O O . ALA B 1 69 ? 16.234 28.281 12.023 1 97 69 ALA B O 1
ATOM 4106 N N . GLU B 1 70 ? 18.375 28.453 12.547 1 97.25 70 GLU B N 1
ATOM 4107 C CA . GLU B 1 70 ? 18.531 29.734 11.875 1 97.25 70 GLU B CA 1
ATOM 4108 C C . GLU B 1 70 ? 18.281 29.609 10.375 1 97.25 70 GLU B C 1
ATOM 4110 O O . GLU B 1 70 ? 17.609 30.453 9.781 1 97.25 70 GLU B O 1
ATOM 4115 N N . GLU B 1 71 ? 18.781 28.578 9.797 1 96.94 71 GLU B N 1
ATOM 4116 C CA . GLU B 1 71 ? 18.578 28.359 8.367 1 96.94 71 GLU B CA 1
ATOM 4117 C C . GLU B 1 71 ? 17.109 28.156 8.039 1 96.94 71 GLU B C 1
ATOM 4119 O O . GLU B 1 71 ? 16.625 28.641 7.012 1 96.94 71 GLU B O 1
ATOM 4124 N N . LEU B 1 72 ? 16.438 27.453 8.906 1 97.5 72 LEU B N 1
ATOM 4125 C CA . LEU B 1 72 ? 15.008 27.234 8.703 1 97.5 72 LEU B CA 1
ATOM 4126 C C . LEU B 1 72 ? 14.25 28.562 8.734 1 97.5 72 LEU B C 1
ATOM 4128 O O . LEU B 1 72 ? 13.422 28.828 7.867 1 97.5 72 LEU B O 1
ATOM 4132 N N . THR B 1 73 ? 14.586 29.375 9.719 1 97.88 73 THR B N 1
ATOM 4133 C CA . THR B 1 73 ? 13.906 30.656 9.859 1 97.88 73 THR B CA 1
ATOM 4134 C C . THR B 1 73 ? 14.156 31.531 8.641 1 97.88 73 THR B C 1
ATOM 4136 O O . THR B 1 73 ? 13.242 32.156 8.125 1 97.88 73 THR B O 1
ATOM 4139 N N . VAL B 1 74 ? 15.375 31.5 8.148 1 97.25 74 VAL B N 1
ATOM 4140 C CA . VAL B 1 74 ? 15.75 32.281 6.984 1 97.25 74 VAL B CA 1
ATOM 4141 C C . VAL B 1 74 ? 14.961 31.828 5.766 1 97.25 74 VAL B C 1
ATOM 4143 O O . VAL B 1 74 ? 14.445 32.656 5 1 97.25 74 VAL B O 1
ATOM 4146 N N . GLN B 1 75 ? 14.82 30.547 5.648 1 97.44 75 GLN B N 1
ATOM 4147 C CA . GLN B 1 75 ? 14.32 29.969 4.406 1 97.44 75 GLN B CA 1
ATOM 4148 C C . GLN B 1 75 ? 12.797 29.906 4.402 1 97.44 75 GLN B C 1
ATOM 4150 O O . GLN B 1 75 ? 12.172 29.984 3.346 1 97.44 75 GLN B O 1
ATOM 4155 N N . MET B 1 76 ? 12.164 29.766 5.562 1 96.62 76 MET B N 1
ATOM 4156 C CA . MET B 1 76 ? 10.734 29.5 5.512 1 96.62 76 MET B CA 1
ATOM 4157 C C . MET B 1 76 ? 9.969 30.5 6.371 1 96.62 76 MET B C 1
ATOM 4159 O O . MET B 1 76 ? 8.734 30.469 6.414 1 96.62 76 MET B O 1
ATOM 4163 N N . GLY B 1 77 ? 10.641 31.344 7.156 1 97.38 77 GLY B N 1
ATOM 4164 C CA . GLY B 1 77 ? 10.016 32.438 7.863 1 97.38 77 GLY B CA 1
ATOM 4165 C C . GLY B 1 77 ? 9.375 32.031 9.172 1 97.38 77 GLY B C 1
ATOM 4166 O O . GLY B 1 77 ? 8.75 32.844 9.852 1 97.38 77 GLY B O 1
ATOM 4167 N N . ARG B 1 78 ? 9.5 30.734 9.586 1 97.31 78 ARG B N 1
ATOM 4168 C CA . ARG B 1 78 ? 9.016 30.312 10.891 1 97.31 78 ARG B CA 1
ATOM 4169 C C . ARG B 1 78 ? 9.805 31 12.008 1 97.31 78 ARG B C 1
ATOM 4171 O O . ARG B 1 78 ? 11.031 31.062 11.961 1 97.31 78 ARG B O 1
ATOM 4178 N N . PRO B 1 79 ? 9.117 31.484 13.023 1 97.69 79 PRO B N 1
ATOM 4179 C CA . PRO B 1 79 ? 9.812 32.219 14.086 1 97.69 79 PRO B CA 1
ATOM 4180 C C . PRO B 1 79 ? 10.922 31.391 14.734 1 97.69 79 PRO B C 1
ATOM 4182 O O . PRO B 1 79 ? 10.734 30.203 15.023 1 97.69 79 PRO B O 1
ATOM 4185 N N . ILE B 1 80 ? 12.062 31.969 14.984 1 97.69 80 ILE B N 1
ATOM 4186 C CA . ILE B 1 80 ? 13.32 31.359 15.43 1 97.69 80 ILE B CA 1
ATOM 4187 C C . ILE B 1 80 ? 13.109 30.672 16.781 1 97.69 80 ILE B C 1
ATOM 4189 O O . ILE B 1 80 ? 13.812 29.703 17.094 1 97.69 80 ILE B O 1
ATOM 4193 N N . ALA B 1 81 ? 12.117 31.094 17.516 1 96.19 81 ALA B N 1
ATOM 4194 C CA . ALA B 1 81 ? 11.844 30.516 18.828 1 96.19 81 ALA B CA 1
ATOM 4195 C C . ALA B 1 81 ? 11.414 29.062 18.703 1 96.19 81 ALA B C 1
ATOM 4197 O O . ALA B 1 81 ? 11.508 28.297 19.672 1 96.19 81 ALA B O 1
ATOM 4198 N N . TYR B 1 82 ? 11.016 28.609 17.5 1 95.56 82 TYR B N 1
ATOM 4199 C CA . TYR B 1 82 ? 10.375 27.297 17.359 1 95.56 82 TYR B CA 1
ATOM 4200 C C . TYR B 1 82 ? 11.195 26.375 16.469 1 95.56 82 TYR B C 1
ATOM 4202 O O . TYR B 1 82 ? 10.992 25.172 16.484 1 95.56 82 TYR B O 1
ATOM 4210 N N . THR B 1 83 ? 12.117 26.859 15.664 1 96.88 83 THR B N 1
ATOM 4211 C CA . THR B 1 83 ? 12.766 26.078 14.617 1 96.88 83 THR B CA 1
ATOM 4212 C C . THR B 1 83 ? 13.766 25.094 15.211 1 96.88 83 THR B C 1
ATOM 4214 O O . THR B 1 83 ? 13.984 24.016 14.664 1 96.88 83 THR B O 1
ATOM 4217 N N . GLY B 1 84 ? 14.406 25.484 16.328 1 96.44 84 GLY B N 1
ATOM 4218 C CA . GLY B 1 84 ? 15.266 24.531 17.016 1 96.44 84 GLY B CA 1
ATOM 4219 C C . GLY B 1 84 ? 14.516 23.328 17.547 1 96.44 84 GLY B C 1
ATOM 4220 O O . GLY B 1 84 ? 15.047 22.219 17.562 1 96.44 84 GLY B O 1
ATOM 4221 N N . VAL B 1 85 ? 13.305 23.562 17.984 1 95.94 85 VAL B N 1
ATOM 4222 C CA . VAL B 1 85 ? 12.445 22.5 18.5 1 95.94 85 VAL B CA 1
ATOM 4223 C C . VAL B 1 85 ? 12.141 21.5 17.391 1 95.94 85 VAL B C 1
ATOM 4225 O O . VAL B 1 85 ? 12.062 20.297 17.641 1 95.94 85 VAL B O 1
ATOM 4228 N N . GLU B 1 86 ? 11.969 21.969 16.203 1 96.12 86 GLU B N 1
ATOM 4229 C CA . GLU B 1 86 ? 11.727 21.062 15.086 1 96.12 86 GLU B CA 1
ATOM 4230 C C . GLU B 1 86 ? 12.875 20.062 14.922 1 96.12 86 GLU B C 1
ATOM 4232 O O . GLU B 1 86 ? 12.648 18.859 14.781 1 96.12 86 GLU B O 1
ATOM 4237 N N . VAL B 1 87 ? 14.094 20.578 14.914 1 97.81 87 VAL B N 1
ATOM 4238 C CA . VAL B 1 87 ? 15.266 19.719 14.734 1 97.81 87 VAL B CA 1
ATOM 4239 C C . VAL B 1 87 ? 15.336 18.688 15.859 1 97.81 87 VAL B C 1
ATOM 4241 O O . VAL B 1 87 ? 15.523 17.5 15.602 1 97.81 87 VAL B O 1
ATOM 4244 N N . ALA B 1 88 ? 15.117 19.188 17.047 1 98.19 88 ALA B N 1
ATOM 4245 C CA . ALA B 1 88 ? 15.156 18.281 18.203 1 98.19 88 ALA B CA 1
ATOM 4246 C C . ALA B 1 88 ? 14.062 17.234 18.109 1 98.19 88 ALA B C 1
ATOM 4248 O O . ALA B 1 88 ? 14.289 16.062 18.438 1 98.19 88 ALA B O 1
ATOM 4249 N N . THR B 1 89 ? 12.891 17.641 17.719 1 97.81 89 THR B N 1
ATOM 4250 C CA . THR B 1 89 ? 11.766 16.719 17.594 1 97.81 89 THR B CA 1
ATOM 4251 C C . THR B 1 89 ? 12.031 15.703 16.484 1 97.81 89 THR B C 1
ATOM 4253 O O . THR B 1 89 ? 11.656 14.531 16.594 1 97.81 89 THR B O 1
ATOM 4256 N N . ALA B 1 90 ? 12.609 16.141 15.391 1 98.19 90 ALA B N 1
ATOM 4257 C CA . ALA B 1 90 ? 12.984 15.227 14.312 1 98.19 90 ALA B CA 1
ATOM 4258 C C . ALA B 1 90 ? 13.922 14.133 14.812 1 98.19 90 ALA B C 1
ATOM 4260 O O . ALA B 1 90 ? 13.758 12.961 14.484 1 98.19 90 ALA B O 1
ATOM 4261 N N . VAL B 1 91 ? 14.883 14.531 15.609 1 98.56 91 VAL B N 1
ATOM 4262 C CA . VAL B 1 91 ? 15.828 13.578 16.172 1 98.56 91 VAL B CA 1
ATOM 4263 C C . VAL B 1 91 ? 15.094 12.594 17.078 1 98.56 91 VAL B C 1
ATOM 4265 O O . VAL B 1 91 ? 15.328 11.383 17 1 98.56 91 VAL B O 1
ATOM 4268 N N . LYS B 1 92 ? 14.188 13.086 17.844 1 98 92 LYS B N 1
ATOM 4269 C CA . LYS B 1 92 ? 13.414 12.227 18.734 1 98 92 LYS B CA 1
ATOM 4270 C C . LYS B 1 92 ? 12.594 11.211 17.953 1 98 92 LYS B C 1
ATOM 4272 O O . LYS B 1 92 ? 12.492 10.047 18.344 1 98 92 LYS B O 1
ATOM 4277 N N . ARG B 1 93 ? 11.977 11.664 16.891 1 98.12 93 ARG B N 1
ATOM 4278 C CA . ARG B 1 93 ? 11.242 10.758 16.031 1 98.12 93 ARG B CA 1
ATOM 4279 C C . ARG B 1 93 ? 12.156 9.664 15.484 1 98.12 93 ARG B C 1
ATOM 4281 O O . ARG B 1 93 ? 11.805 8.477 15.508 1 98.12 93 ARG B O 1
ATOM 4288 N N . GLY B 1 94 ? 13.289 10.07 15.016 1 98.62 94 GLY B N 1
ATOM 4289 C CA . GLY B 1 94 ? 14.266 9.117 14.516 1 98.62 94 GLY B CA 1
ATOM 4290 C C . GLY B 1 94 ? 14.711 8.117 15.57 1 98.62 94 GLY B C 1
ATOM 4291 O O . GLY B 1 94 ? 14.859 6.926 15.281 1 98.62 94 GLY B O 1
ATOM 4292 N N . GLU B 1 95 ? 14.898 8.633 16.766 1 98.75 95 GLU B N 1
ATOM 4293 C CA . GLU B 1 95 ? 15.328 7.77 17.875 1 98.75 95 GLU B CA 1
ATOM 4294 C C . GLU B 1 95 ? 14.266 6.723 18.203 1 98.75 95 GLU B C 1
ATOM 4296 O O . GLU B 1 95 ? 14.594 5.582 18.531 1 98.75 95 GLU B O 1
ATOM 4301 N N . TYR B 1 96 ? 13.078 7.102 18.172 1 98.69 96 TYR B N 1
ATOM 4302 C CA . TYR B 1 96 ? 12.016 6.137 18.422 1 98.69 96 TYR B CA 1
ATOM 4303 C C . TYR B 1 96 ? 12.016 5.043 17.359 1 98.69 96 TYR B C 1
ATOM 4305 O O . TYR B 1 96 ? 11.93 3.855 17.672 1 98.69 96 TYR B O 1
ATOM 4313 N N . LEU B 1 97 ? 12.039 5.461 16.109 1 98.69 97 LEU B N 1
ATOM 4314 C CA . LEU B 1 97 ? 12.055 4.5 15.008 1 98.69 97 LEU B CA 1
ATOM 4315 C C . LEU B 1 97 ? 13.258 3.57 15.117 1 98.69 97 LEU B C 1
ATOM 4317 O O . LEU B 1 97 ? 13.156 2.373 14.844 1 98.69 97 LEU B O 1
ATOM 4321 N N . LEU B 1 98 ? 14.359 4.191 15.484 1 98.75 98 LEU B N 1
ATOM 4322 C CA . LEU B 1 98 ? 15.555 3.402 15.742 1 98.75 98 LEU B CA 1
ATOM 4323 C C . LEU B 1 98 ? 15.305 2.371 16.844 1 98.75 98 LEU B C 1
ATOM 4325 O O . LEU B 1 98 ? 15.633 1.195 16.688 1 98.75 98 LEU B O 1
ATOM 4329 N N . LYS B 1 99 ? 14.688 2.771 17.859 1 98.38 99 LYS B N 1
ATOM 4330 C CA . LYS B 1 99 ? 14.43 1.95 19.031 1 98.38 99 LYS B CA 1
ATOM 4331 C C . LYS B 1 99 ? 13.594 0.726 18.688 1 98.38 99 LYS B C 1
ATOM 4333 O O . LYS B 1 99 ? 13.867 -0.379 19.156 1 98.38 99 LYS B O 1
ATOM 4338 N N . ILE B 1 100 ? 12.633 0.858 17.875 1 98.44 100 ILE B N 1
ATOM 4339 C CA . ILE B 1 100 ? 11.664 -0.217 17.672 1 98.44 100 ILE B CA 1
ATOM 4340 C C . ILE B 1 100 ? 12.086 -1.057 16.469 1 98.44 100 ILE B C 1
ATOM 4342 O O . ILE B 1 100 ? 11.438 -2.055 16.141 1 98.44 100 ILE B O 1
ATOM 4346 N N . SER B 1 101 ? 13.133 -0.682 15.758 1 98.69 101 SER B N 1
ATOM 4347 C CA . SER B 1 101 ? 13.492 -1.268 14.477 1 98.69 101 SER B CA 1
ATOM 4348 C C . SER B 1 101 ? 13.805 -2.754 14.609 1 98.69 101 SER B C 1
ATOM 4350 O O . SER B 1 101 ? 13.492 -3.543 13.719 1 98.69 101 SER B O 1
ATOM 4352 N N . ASP B 1 102 ? 14.383 -3.203 15.766 1 98.44 102 ASP B N 1
ATOM 4353 C CA . ASP B 1 102 ? 14.664 -4.617 15.977 1 98.44 102 ASP B CA 1
ATOM 4354 C C . ASP B 1 102 ? 13.391 -5.449 15.93 1 98.44 102 ASP B C 1
ATOM 4356 O O . ASP B 1 102 ? 13.336 -6.488 15.273 1 98.44 102 ASP B O 1
ATOM 4360 N N . GLU B 1 103 ? 12.453 -4.934 16.609 1 98.12 103 GLU B N 1
ATOM 4361 C CA . GLU B 1 103 ? 11.195 -5.668 16.734 1 98.12 103 GLU B CA 1
ATOM 4362 C C . GLU B 1 103 ? 10.414 -5.629 15.422 1 98.12 103 GLU B C 1
ATOM 4364 O O . GLU B 1 103 ? 9.867 -6.648 14.984 1 98.12 103 GLU B O 1
ATOM 4369 N N . VAL B 1 104 ? 10.367 -4.555 14.836 1 98.06 104 VAL B N 1
ATOM 4370 C CA . VAL B 1 104 ? 9.508 -4.328 13.68 1 98.06 104 VAL B CA 1
ATOM 4371 C C . VAL B 1 104 ? 10.055 -5.094 12.477 1 98.06 104 VAL B C 1
ATOM 4373 O O . VAL B 1 104 ? 9.289 -5.578 11.641 1 98.06 104 VAL B O 1
ATOM 4376 N N . LEU B 1 105 ? 11.367 -5.258 12.352 1 98.44 105 LEU B N 1
ATOM 4377 C CA . LEU B 1 105 ? 11.992 -5.812 11.156 1 98.44 105 LEU B CA 1
ATOM 4378 C C . LEU B 1 105 ? 12.328 -7.289 11.352 1 98.44 105 LEU B C 1
ATOM 4380 O O . LEU B 1 105 ? 12.953 -7.906 10.484 1 98.44 105 LEU B O 1
ATOM 4384 N N . LYS B 1 106 ? 11.867 -7.832 12.43 1 97.88 106 LYS B N 1
ATOM 4385 C CA . LYS B 1 106 ? 12.125 -9.242 12.711 1 97.88 106 LYS B CA 1
ATOM 4386 C C . LYS B 1 106 ? 11.281 -10.148 11.828 1 97.88 106 LYS B C 1
ATOM 4388 O O . LYS B 1 106 ? 10.203 -9.75 11.375 1 97.88 106 LYS B O 1
ATOM 4393 N N . ASP B 1 107 ? 11.75 -11.344 11.602 1 98.25 107 ASP B N 1
ATOM 4394 C CA . ASP B 1 107 ? 11 -12.367 10.875 1 98.25 107 ASP B CA 1
ATOM 4395 C C . ASP B 1 107 ? 9.711 -12.719 11.602 1 98.25 107 ASP B C 1
ATOM 4397 O O . ASP B 1 107 ? 9.633 -12.609 12.828 1 98.25 107 ASP B O 1
ATOM 4401 N N . THR B 1 108 ? 8.695 -13.039 10.875 1 98.06 108 THR B N 1
ATOM 4402 C CA . THR B 1 108 ? 7.438 -13.555 11.406 1 98.06 108 THR B CA 1
ATOM 4403 C C . THR B 1 108 ? 7.316 -15.055 11.141 1 98.06 108 THR B C 1
ATOM 4405 O O . THR B 1 108 ? 7.254 -15.484 9.992 1 98.06 108 THR B O 1
ATOM 4408 N N . ASP B 1 109 ? 7.211 -15.812 12.172 1 97.75 109 ASP B N 1
ATOM 4409 C CA . ASP B 1 109 ? 7.16 -17.266 12.023 1 97.75 109 ASP B CA 1
ATOM 4410 C C . ASP B 1 109 ? 5.82 -17.703 11.445 1 97.75 109 ASP B C 1
ATOM 4412 O O . ASP B 1 109 ? 4.773 -17.156 11.797 1 97.75 109 ASP B O 1
ATOM 4416 N N . GLY B 1 110 ? 5.867 -18.672 10.523 1 97.06 110 GLY B N 1
ATOM 4417 C CA . GLY B 1 110 ? 4.656 -19.391 10.141 1 97.06 110 GLY B CA 1
ATOM 4418 C C . GLY B 1 110 ? 4.195 -20.375 11.195 1 97.06 110 GLY B C 1
ATOM 4419 O O . GLY B 1 110 ? 4.855 -20.547 12.227 1 97.06 110 GLY B O 1
ATOM 4420 N N . GLU B 1 111 ? 3.029 -20.953 10.906 1 96.62 111 GLU B N 1
ATOM 4421 C CA . GLU B 1 111 ? 2.574 -22.016 11.805 1 96.62 111 GLU B CA 1
ATOM 4422 C C . GLU B 1 111 ? 3.541 -23.203 11.805 1 96.62 111 GLU B C 1
ATOM 4424 O O . GLU B 1 111 ? 4.035 -23.594 10.75 1 96.62 111 GLU B O 1
ATOM 4429 N N . PRO B 1 112 ? 3.816 -23.719 13.047 1 95.94 112 PRO B N 1
ATOM 4430 C CA . PRO B 1 112 ? 4.738 -24.844 13.109 1 95.94 112 PRO B CA 1
ATOM 4431 C C . PRO B 1 112 ? 4.234 -26.062 12.32 1 95.94 112 PRO B C 1
ATOM 4433 O O . PRO B 1 112 ? 3.039 -26.359 12.336 1 95.94 112 PRO B O 1
ATOM 4436 N N . GLU B 1 113 ? 5.035 -26.609 11.555 1 94.69 113 GLU B N 1
ATOM 4437 C CA . GLU B 1 113 ? 4.797 -27.828 10.805 1 94.69 113 GLU B CA 1
ATOM 4438 C C . GLU B 1 113 ? 6.031 -28.734 10.82 1 94.69 113 GLU B C 1
ATOM 4440 O O . GLU B 1 113 ? 7.129 -28.297 10.477 1 94.69 113 GLU B O 1
ATOM 4445 N N . LYS B 1 114 ? 5.863 -30.031 11.211 1 95.38 114 LYS B N 1
ATOM 4446 C CA . LYS B 1 114 ? 6.984 -30.953 11.305 1 95.38 114 LYS B CA 1
ATOM 4447 C C . LYS B 1 114 ? 7.684 -31.109 9.961 1 95.38 114 LYS B C 1
ATOM 4449 O O . LYS B 1 114 ? 7.027 -31.297 8.93 1 95.38 114 LYS B O 1
ATOM 4454 N N . GLY B 1 115 ? 9 -31.016 9.953 1 95.88 115 GLY B N 1
ATOM 4455 C CA . GLY B 1 115 ? 9.789 -31.188 8.742 1 95.88 115 GLY B CA 1
ATOM 4456 C C . GLY B 1 115 ? 9.883 -29.938 7.898 1 95.88 115 GLY B C 1
ATOM 4457 O O . GLY B 1 115 ? 10.422 -29.969 6.793 1 95.88 115 GLY B O 1
ATOM 4458 N N . PHE B 1 116 ? 9.383 -28.844 8.5 1 96.38 116 PHE B N 1
ATOM 4459 C CA . PHE B 1 116 ? 9.391 -27.594 7.758 1 96.38 116 PHE B CA 1
ATOM 4460 C C . PHE B 1 116 ? 9.906 -26.453 8.633 1 96.38 116 PHE B C 1
ATOM 4462 O O . PHE B 1 116 ? 9.641 -26.422 9.836 1 96.38 116 PHE B O 1
ATOM 4469 N N . LYS B 1 117 ? 10.672 -25.656 8.102 1 97.06 117 LYS B N 1
ATOM 4470 C CA . LYS B 1 117 ? 10.875 -24.297 8.609 1 97.06 117 LYS B CA 1
ATOM 4471 C C . LYS B 1 117 ? 10.211 -23.266 7.715 1 97.06 117 LYS B C 1
ATOM 4473 O O . LYS B 1 117 ? 10.539 -23.156 6.531 1 97.06 117 LYS B O 1
ATOM 4478 N N . ARG B 1 118 ? 9.227 -22.516 8.227 1 98 118 ARG B N 1
ATOM 4479 C CA . ARG B 1 118 ? 8.438 -21.562 7.457 1 98 118 ARG B CA 1
ATOM 4480 C C . ARG B 1 118 ? 8.352 -20.219 8.172 1 98 118 ARG B C 1
ATOM 4482 O O . ARG B 1 118 ? 8.102 -20.172 9.375 1 98 118 ARG B O 1
ATOM 4489 N N . PHE B 1 119 ? 8.609 -19.188 7.453 1 98.56 119 PHE B N 1
ATOM 4490 C CA . PHE B 1 119 ? 8.539 -17.844 8.039 1 98.56 119 PHE B CA 1
ATOM 4491 C C . PHE B 1 119 ? 8.438 -16.781 6.949 1 98.56 119 PHE B C 1
ATOM 4493 O O . PHE B 1 119 ? 8.57 -17.094 5.762 1 98.56 119 PHE B O 1
ATOM 4500 N N . ILE B 1 120 ? 8.117 -15.617 7.297 1 98.81 120 ILE B N 1
ATOM 4501 C CA . ILE B 1 120 ? 8.047 -14.438 6.441 1 98.81 120 ILE B CA 1
ATOM 4502 C C . ILE B 1 120 ? 9.156 -13.453 6.82 1 98.81 120 ILE B C 1
ATOM 4504 O O . ILE B 1 120 ? 9.328 -13.125 7.996 1 98.81 120 ILE B O 1
ATOM 4508 N N . ARG B 1 121 ? 9.953 -13.094 5.895 1 98.69 121 ARG B N 1
ATOM 4509 C CA . ARG B 1 121 ? 11.008 -12.117 6.109 1 98.69 121 ARG B CA 1
ATOM 4510 C C . ARG B 1 121 ? 10.672 -10.781 5.445 1 98.69 121 ARG B C 1
ATOM 4512 O O . ARG B 1 121 ? 10.133 -10.758 4.336 1 98.69 121 ARG B O 1
ATOM 4519 N N . LYS B 1 122 ? 10.914 -9.688 6.16 1 98.44 122 LYS B N 1
ATOM 4520 C CA . LYS B 1 122 ? 10.875 -8.344 5.582 1 98.44 122 LYS B CA 1
ATOM 4521 C C . LYS B 1 122 ? 12.195 -8 4.898 1 98.44 122 LYS B C 1
ATOM 4523 O O . LYS B 1 122 ? 13.25 -8.047 5.527 1 98.44 122 LYS B O 1
ATOM 4528 N N . VAL B 1 123 ? 12.117 -7.711 3.648 1 98.25 123 VAL B N 1
ATOM 4529 C CA . VAL B 1 123 ? 13.289 -7.398 2.842 1 98.25 123 VAL B CA 1
ATOM 4530 C C . VAL B 1 123 ? 13.18 -5.977 2.299 1 98.25 123 VAL B C 1
ATOM 4532 O O . VAL B 1 123 ? 12.086 -5.516 1.965 1 98.25 123 VAL B O 1
ATOM 4535 N N . PRO B 1 124 ? 14.352 -5.23 2.26 1 98.62 124 PRO B N 1
ATOM 4536 C CA . PRO B 1 124 ? 14.266 -3.875 1.714 1 98.62 124 PRO B CA 1
ATOM 4537 C C . PRO B 1 124 ? 13.789 -3.85 0.265 1 98.62 124 PRO B C 1
ATOM 4539 O O . PRO B 1 124 ? 14.102 -4.762 -0.508 1 98.62 124 PRO B O 1
ATOM 4542 N N . VAL B 1 125 ? 13.125 -2.803 -0.137 1 98.31 125 VAL B N 1
ATOM 4543 C CA . VAL B 1 125 ? 12.516 -2.721 -1.458 1 98.31 125 VAL B CA 1
ATOM 4544 C C . VAL B 1 125 ? 13.57 -2.352 -2.496 1 98.31 125 VAL B C 1
ATOM 4546 O O . VAL B 1 125 ? 13.445 -2.703 -3.672 1 98.31 125 VAL B O 1
ATOM 4549 N N . GLY B 1 126 ? 14.578 -1.572 -2.172 1 98.62 126 GLY B N 1
ATOM 4550 C CA . GLY B 1 126 ? 15.57 -1.063 -3.104 1 98.62 126 GLY B CA 1
ATOM 4551 C C . GLY B 1 126 ? 15.789 0.433 -2.984 1 98.62 126 GLY B C 1
ATOM 4552 O O . GLY B 1 126 ? 15.734 0.988 -1.885 1 98.62 126 GLY B O 1
ATOM 4553 N N . PRO B 1 127 ? 16.125 1.148 -4.098 1 98.88 127 PRO B N 1
ATOM 4554 C CA . PRO B 1 127 ? 16.234 2.609 -4.09 1 98.88 127 PRO B CA 1
ATOM 4555 C C . PRO B 1 127 ? 14.891 3.299 -3.885 1 98.88 127 PRO B C 1
ATOM 4557 O O . PRO B 1 127 ? 13.93 3 -4.594 1 98.88 127 PRO B O 1
ATOM 4560 N N . VAL B 1 128 ? 14.875 4.168 -2.934 1 98.88 128 VAL B N 1
ATOM 4561 C CA . VAL B 1 128 ? 13.672 4.906 -2.576 1 98.88 128 VAL B CA 1
ATOM 4562 C C . VAL B 1 128 ? 13.836 6.379 -2.951 1 98.88 128 VAL B C 1
ATOM 4564 O O . VAL B 1 128 ? 14.859 6.992 -2.645 1 98.88 128 VAL B O 1
ATOM 4567 N N . LEU B 1 129 ? 12.883 6.914 -3.664 1 98.94 129 LEU B N 1
ATOM 4568 C CA . LEU B 1 129 ? 12.82 8.344 -3.951 1 98.94 129 LEU B CA 1
ATOM 4569 C C . LEU B 1 129 ? 11.898 9.055 -2.965 1 98.94 129 LEU B C 1
ATOM 4571 O O . LEU B 1 129 ? 10.719 8.711 -2.854 1 98.94 129 LEU B O 1
ATOM 4575 N N . VAL B 1 130 ? 12.43 10.031 -2.248 1 98.88 130 VAL B N 1
ATOM 4576 C CA . VAL B 1 130 ? 11.664 10.781 -1.26 1 98.88 130 VAL B CA 1
ATOM 4577 C C . VAL B 1 130 ? 11.562 12.242 -1.687 1 98.88 130 VAL B C 1
ATOM 4579 O O . VAL B 1 130 ? 12.578 12.93 -1.811 1 98.88 130 VAL B O 1
ATOM 4582 N N . LEU B 1 131 ? 10.398 12.703 -2.01 1 98.81 131 LEU B N 1
ATOM 4583 C CA . LEU B 1 131 ? 10.07 14.102 -2.244 1 98.81 131 LEU B CA 1
ATOM 4584 C C . LEU B 1 131 ? 9.305 14.688 -1.067 1 98.81 131 LEU B C 1
ATOM 4586 O O . LEU B 1 131 ? 8.234 14.188 -0.707 1 98.81 131 LEU B O 1
ATOM 4590 N N . PHE B 1 132 ? 9.828 15.695 -0.423 1 98.19 132 PHE B N 1
ATOM 4591 C CA . PHE B 1 132 ? 9.195 16.109 0.828 1 98.19 132 PHE B CA 1
ATOM 4592 C C . PHE B 1 132 ? 9.031 17.609 0.886 1 98.19 132 PHE B C 1
ATOM 4594 O O . PHE B 1 132 ? 9.758 18.359 0.213 1 98.19 132 PHE B O 1
ATOM 4601 N N . ALA B 1 133 ? 8.148 18.109 1.636 1 97.56 133 ALA B N 1
ATOM 4602 C CA . ALA B 1 133 ? 7.652 19.484 1.671 1 97.56 133 ALA B CA 1
ATOM 4603 C C . ALA B 1 133 ? 8.555 20.359 2.525 1 97.56 133 ALA B C 1
ATOM 4605 O O . ALA B 1 133 ? 9.414 19.875 3.254 1 97.56 133 ALA B O 1
ATOM 4606 N N . TRP B 1 134 ? 8.258 21.656 2.547 1 97.88 134 TRP B N 1
ATOM 4607 C CA . TRP B 1 134 ? 9.148 22.672 3.105 1 97.88 134 TRP B CA 1
ATOM 4608 C C . TRP B 1 134 ? 8.75 23.016 4.535 1 97.88 134 TRP B C 1
ATOM 4610 O O . TRP B 1 134 ? 9.547 23.562 5.297 1 97.88 134 TRP B O 1
ATOM 4620 N N . ASN B 1 135 ? 7.578 22.719 4.922 1 97.25 135 ASN B N 1
ATOM 4621 C CA . ASN B 1 135 ? 7.023 23.406 6.086 1 97.25 135 ASN B CA 1
ATOM 4622 C C . ASN B 1 135 ? 7.523 22.781 7.391 1 97.25 135 ASN B C 1
ATOM 4624 O O . ASN B 1 135 ? 7.52 23.438 8.438 1 97.25 135 ASN B O 1
ATOM 4628 N N . TYR B 1 136 ? 7.883 21.594 7.414 1 97.25 136 TYR B N 1
ATOM 4629 C CA . TYR B 1 136 ? 8.594 20.859 8.461 1 97.25 136 TYR B CA 1
ATOM 4630 C C . TYR B 1 136 ? 9.617 19.906 7.863 1 97.25 136 TYR B C 1
ATOM 4632 O O . TYR B 1 136 ? 9.539 18.688 8.07 1 97.25 136 TYR B O 1
ATOM 4640 N N . PRO B 1 137 ? 10.547 20.469 7.242 1 97.56 137 PRO B N 1
ATOM 4641 C CA . PRO B 1 137 ? 11.352 19.625 6.34 1 97.56 137 PRO B CA 1
ATOM 4642 C C . PRO B 1 137 ? 12.156 18.562 7.082 1 97.56 137 PRO B C 1
ATOM 4644 O O . PRO B 1 137 ? 12.352 17.469 6.566 1 97.56 137 PRO B O 1
ATOM 4647 N N . TYR B 1 138 ? 12.68 18.859 8.312 1 98.06 138 TYR B N 1
ATOM 4648 C CA . TYR B 1 138 ? 13.414 17.844 9.047 1 98.06 138 TYR B CA 1
ATOM 4649 C C . TYR B 1 138 ? 12.477 16.766 9.578 1 98.06 138 TYR B C 1
ATOM 4651 O O . TYR B 1 138 ? 12.789 15.57 9.523 1 98.06 138 TYR B O 1
ATOM 4659 N N . LEU B 1 139 ? 11.297 17.172 10.086 1 97.44 139 LEU B N 1
ATOM 4660 C CA . LEU B 1 139 ? 10.328 16.234 10.617 1 97.44 139 LEU B CA 1
ATOM 4661 C C . LEU B 1 139 ? 9.812 15.297 9.523 1 97.44 139 LEU B C 1
ATOM 4663 O O . LEU B 1 139 ? 9.781 14.078 9.703 1 97.44 139 LEU B O 1
ATOM 4667 N N . ILE B 1 140 ? 9.414 15.898 8.43 1 97.62 140 ILE B N 1
ATOM 4668 C CA . ILE B 1 140 ? 8.844 15.148 7.32 1 97.62 140 ILE B CA 1
ATOM 4669 C C . ILE B 1 140 ? 9.883 14.188 6.758 1 97.62 140 ILE B C 1
ATOM 4671 O O . ILE B 1 140 ? 9.586 13.016 6.504 1 97.62 140 ILE B O 1
ATOM 4675 N N . LEU B 1 141 ? 11.086 14.648 6.645 1 98.25 141 LEU B N 1
ATOM 4676 C CA . LEU B 1 141 ? 12.148 13.852 6.039 1 98.25 141 LEU B CA 1
ATOM 4677 C C . LEU B 1 141 ? 12.461 12.633 6.895 1 98.25 141 LEU B C 1
ATOM 4679 O O . LEU B 1 141 ? 12.57 11.516 6.375 1 98.25 141 LEU B O 1
ATOM 4683 N N . VAL B 1 142 ? 12.57 12.797 8.211 1 98.19 142 VAL B N 1
ATOM 4684 C CA . VAL B 1 142 ? 13 11.711 9.086 1 98.19 142 VAL B CA 1
ATOM 4685 C C . VAL B 1 142 ? 11.945 10.602 9.094 1 98.19 142 VAL B C 1
ATOM 4687 O O . VAL B 1 142 ? 12.273 9.422 9.258 1 98.19 142 VAL B O 1
ATOM 4690 N N . ASN B 1 143 ? 10.672 10.969 8.844 1 98.06 143 ASN B N 1
ATOM 4691 C CA . ASN B 1 143 ? 9.586 9.992 8.82 1 98.06 143 ASN B CA 1
ATOM 4692 C C . ASN B 1 143 ? 9.828 8.906 7.777 1 98.06 143 ASN B C 1
ATOM 4694 O O . ASN B 1 143 ? 9.422 7.754 7.969 1 98.06 143 ASN B O 1
ATOM 4698 N N . SER B 1 144 ? 10.461 9.297 6.688 1 98.56 144 SER B N 1
ATOM 4699 C CA . SER B 1 144 ? 10.711 8.359 5.602 1 98.56 144 SER B CA 1
ATOM 4700 C C . SER B 1 144 ? 12.164 7.895 5.594 1 98.56 144 SER B C 1
ATOM 4702 O O . SER B 1 144 ? 12.438 6.707 5.402 1 98.56 144 SER B O 1
ATOM 4704 N N . LEU B 1 145 ? 13.07 8.781 5.867 1 98.88 145 LEU B N 1
ATOM 4705 C CA . LEU B 1 145 ? 14.492 8.516 5.723 1 98.88 145 LEU B CA 1
ATOM 4706 C C . LEU B 1 145 ? 14.953 7.434 6.695 1 98.88 145 LEU B C 1
ATOM 4708 O O . LEU B 1 145 ? 15.633 6.484 6.297 1 98.88 145 LEU B O 1
ATOM 4712 N N . ILE B 1 146 ? 14.57 7.547 7.918 1 98.88 146 ILE B N 1
ATOM 4713 C CA . ILE B 1 146 ? 15.109 6.688 8.969 1 98.88 146 ILE B CA 1
ATOM 4714 C C . ILE B 1 146 ? 14.625 5.254 8.758 1 98.88 146 ILE B C 1
ATOM 4716 O O . ILE B 1 146 ? 15.43 4.324 8.68 1 98.88 146 ILE B O 1
ATOM 4720 N N . PRO B 1 147 ? 13.305 5.055 8.617 1 98.88 147 PRO B N 1
ATOM 4721 C CA . PRO B 1 147 ? 12.891 3.668 8.383 1 98.88 147 PRO B CA 1
ATOM 4722 C C . PRO B 1 147 ? 13.438 3.104 7.07 1 98.88 147 PRO B C 1
ATOM 4724 O O . PRO B 1 147 ? 13.711 1.904 6.98 1 98.88 147 PRO B O 1
ATOM 4727 N N . ALA B 1 148 ? 13.586 3.922 6.059 1 98.94 148 ALA B N 1
ATOM 4728 C CA . ALA B 1 148 ? 14.148 3.459 4.793 1 98.94 148 ALA B CA 1
ATOM 4729 C C . ALA B 1 148 ? 15.562 2.932 4.98 1 98.94 148 ALA B C 1
ATOM 4731 O O . ALA B 1 148 ? 15.891 1.827 4.535 1 98.94 148 ALA B O 1
ATOM 4732 N N . LEU B 1 149 ? 16.391 3.695 5.648 1 98.94 149 LEU B N 1
ATOM 4733 C CA . LEU B 1 149 ? 17.781 3.305 5.867 1 98.94 149 LEU B CA 1
ATOM 4734 C C . LEU B 1 149 ? 17.859 2.088 6.785 1 98.94 149 LEU B C 1
ATOM 4736 O O . LEU B 1 149 ? 18.625 1.162 6.523 1 98.94 149 LEU B O 1
ATOM 4740 N N . LEU B 1 150 ? 17.062 2.094 7.844 1 98.94 150 LEU B N 1
ATOM 4741 C CA . LEU B 1 150 ? 17.094 0.993 8.797 1 98.94 150 LEU B CA 1
ATOM 4742 C C . LEU B 1 150 ? 16.656 -0.312 8.141 1 98.94 150 LEU B C 1
ATOM 4744 O O . LEU B 1 150 ? 17.188 -1.382 8.469 1 98.94 150 LEU B O 1
ATOM 4748 N N . ALA B 1 151 ? 15.734 -0.246 7.238 1 98.81 151 ALA B N 1
ATOM 4749 C CA . ALA B 1 151 ? 15.25 -1.435 6.543 1 98.81 151 ALA B CA 1
ATOM 4750 C C . ALA B 1 151 ? 16.281 -1.952 5.551 1 98.81 151 ALA B C 1
ATOM 4752 O O . ALA B 1 151 ? 16.188 -3.086 5.074 1 98.81 151 ALA B O 1
ATOM 4753 N N . GLY B 1 152 ? 17.25 -1.084 5.164 1 98.88 152 GLY B N 1
ATOM 4754 C CA . GLY B 1 152 ? 18.312 -1.519 4.277 1 98.88 152 GLY B CA 1
ATOM 4755 C C . GLY B 1 152 ? 18.203 -0.957 2.875 1 98.88 152 GLY B C 1
ATOM 4756 O O . GLY B 1 152 ? 18.844 -1.445 1.946 1 98.88 152 GLY B O 1
ATOM 4757 N N . ASN B 1 153 ? 17.344 0.024 2.666 1 98.94 153 ASN B N 1
ATOM 4758 C CA . ASN B 1 153 ? 17.172 0.664 1.365 1 98.94 153 ASN B CA 1
ATOM 4759 C C . ASN B 1 153 ? 18.203 1.762 1.139 1 98.94 153 ASN B C 1
ATOM 4761 O O . ASN B 1 153 ? 18.797 2.268 2.092 1 98.94 153 ASN B O 1
ATOM 4765 N N . THR B 1 154 ? 18.453 2.1 -0.115 1 98.94 154 THR B N 1
ATOM 4766 C CA . THR B 1 154 ? 19.125 3.346 -0.471 1 98.94 154 THR B CA 1
ATOM 4767 C C . THR B 1 154 ? 18.109 4.441 -0.763 1 98.94 154 THR B C 1
ATOM 4769 O O . THR B 1 154 ? 16.953 4.152 -1.064 1 98.94 154 THR B O 1
ATOM 4772 N N . VAL B 1 155 ? 18.562 5.684 -0.618 1 98.94 155 VAL B N 1
ATOM 4773 C CA . VAL B 1 155 ? 17.562 6.758 -0.65 1 98.94 155 VAL B CA 1
ATOM 4774 C C . VAL B 1 155 ? 18.062 7.895 -1.542 1 98.94 155 VAL B C 1
ATOM 4776 O O . VAL B 1 155 ? 19.25 8.266 -1.481 1 98.94 155 VAL B O 1
ATOM 4779 N N . ILE B 1 156 ? 17.234 8.391 -2.385 1 98.94 156 ILE B N 1
ATOM 4780 C CA . ILE B 1 156 ? 17.422 9.609 -3.166 1 98.94 156 ILE B CA 1
ATOM 4781 C C . ILE B 1 156 ? 16.453 10.688 -2.693 1 98.94 156 ILE B C 1
ATOM 4783 O O . ILE B 1 156 ? 15.234 10.492 -2.727 1 98.94 156 ILE B O 1
ATOM 4787 N N . LEU B 1 157 ? 16.984 11.805 -2.275 1 98.88 157 LEU B N 1
ATOM 4788 C CA . LEU B 1 157 ? 16.172 12.859 -1.675 1 98.88 157 LEU B CA 1
ATOM 4789 C C . LEU B 1 157 ? 16 14.031 -2.641 1 98.88 157 LEU B C 1
ATOM 4791 O O . LEU B 1 157 ? 16.969 14.477 -3.26 1 98.88 157 LEU B O 1
ATOM 4795 N N . LYS B 1 158 ? 14.836 14.484 -2.799 1 98.81 158 LYS B N 1
ATOM 4796 C CA . LYS B 1 158 ? 14.508 15.734 -3.477 1 98.81 158 LYS B CA 1
ATOM 4797 C C . LYS B 1 158 ? 13.812 16.703 -2.531 1 98.81 158 LYS B C 1
ATOM 4799 O O . LYS B 1 158 ? 12.617 16.578 -2.268 1 98.81 158 LYS B O 1
ATOM 4804 N N . PRO B 1 159 ? 14.492 17.75 -2.09 1 98.38 159 PRO B N 1
ATOM 4805 C CA . PRO B 1 159 ? 13.883 18.75 -1.213 1 98.38 159 PRO B CA 1
ATOM 4806 C C . PRO B 1 159 ? 13.023 19.75 -1.973 1 98.38 159 PRO B C 1
ATOM 4808 O O . PRO B 1 159 ? 13.062 19.797 -3.205 1 98.38 159 PRO B O 1
ATOM 4811 N N . SER B 1 160 ? 12.188 20.469 -1.216 1 97.62 160 SER B N 1
ATOM 4812 C CA . SER B 1 160 ? 11.57 21.672 -1.781 1 97.62 160 SER B CA 1
ATOM 4813 C C . SER B 1 160 ? 12.609 22.719 -2.154 1 97.62 160 SER B C 1
ATOM 4815 O O . SER B 1 160 ? 13.586 22.906 -1.427 1 97.62 160 SER B O 1
ATOM 4817 N N . PRO B 1 161 ? 12.383 23.391 -3.285 1 96.94 161 PRO B N 1
ATOM 4818 C CA . PRO B 1 161 ? 13.289 24.5 -3.605 1 96.94 161 PRO B CA 1
ATOM 4819 C C . PRO B 1 161 ? 13.289 25.594 -2.537 1 96.94 161 PRO B C 1
ATOM 4821 O O . PRO B 1 161 ? 14.211 26.406 -2.492 1 96.94 161 PRO B O 1
ATOM 4824 N N . GLN B 1 162 ? 12.336 25.547 -1.709 1 97.38 162 GLN B N 1
ATOM 4825 C CA . GLN B 1 162 ? 12.219 26.547 -0.662 1 97.38 162 GLN B CA 1
ATOM 4826 C C . GLN B 1 162 ? 13.164 26.25 0.498 1 97.38 162 GLN B C 1
ATOM 4828 O O . GLN B 1 162 ? 13.586 27.172 1.211 1 97.38 162 GLN B O 1
ATOM 4833 N N . THR B 1 163 ? 13.461 24.969 0.729 1 97.81 163 THR B N 1
ATOM 4834 C CA . THR B 1 163 ? 14.359 24.578 1.805 1 97.81 163 THR B CA 1
ATOM 4835 C C . THR B 1 163 ? 15.438 23.625 1.284 1 97.81 163 THR B C 1
ATOM 4837 O O . THR B 1 163 ? 15.562 22.5 1.766 1 97.81 163 THR B O 1
ATOM 4840 N N . PRO B 1 164 ? 16.266 24.141 0.462 1 98 164 PRO B N 1
ATOM 4841 C CA . PRO B 1 164 ? 17.203 23.266 -0.248 1 98 164 PRO B CA 1
ATOM 4842 C C . PRO B 1 164 ? 18.344 22.781 0.641 1 98 164 PRO B C 1
ATOM 4844 O O . PRO B 1 164 ? 18.938 21.734 0.374 1 98 164 PRO B O 1
ATOM 4847 N N . THR B 1 165 ? 18.688 23.469 1.697 1 97.88 165 THR B N 1
ATOM 4848 C CA . THR B 1 165 ? 19.891 23.172 2.463 1 97.88 165 THR B CA 1
ATOM 4849 C C . THR B 1 165 ? 19.688 21.953 3.348 1 97.88 165 THR B C 1
ATOM 4851 O O . THR B 1 165 ? 20.656 21.359 3.834 1 97.88 165 THR B O 1
ATOM 4854 N N . ILE B 1 166 ? 18.438 21.547 3.557 1 97.5 166 ILE B N 1
ATOM 4855 C CA . ILE B 1 166 ? 18.094 20.469 4.469 1 97.5 166 ILE B CA 1
ATOM 4856 C C . ILE B 1 166 ? 18.812 19.188 4.047 1 97.5 166 ILE B C 1
ATOM 4858 O O . ILE B 1 166 ? 19.516 18.562 4.852 1 97.5 166 ILE B O 1
ATOM 4862 N N . VAL B 1 167 ? 18.719 18.812 2.83 1 98.19 167 VAL B N 1
ATOM 4863 C CA . VAL B 1 167 ? 19.266 17.547 2.336 1 98.19 167 VAL B CA 1
ATOM 4864 C C . VAL B 1 167 ? 20.781 17.594 2.348 1 98.19 167 VAL B C 1
ATOM 4866 O O . VAL B 1 167 ? 21.438 16.562 2.52 1 98.19 167 VAL B O 1
ATOM 4869 N N . GLU B 1 168 ? 21.344 18.828 2.191 1 98.38 168 GLU B N 1
ATOM 4870 C CA . GLU B 1 168 ? 22.797 18.984 2.229 1 98.38 168 GLU B CA 1
ATOM 4871 C C . GLU B 1 168 ? 23.344 18.703 3.621 1 98.38 168 GLU B C 1
ATOM 4873 O O . GLU B 1 168 ? 24.328 17.984 3.766 1 98.38 168 GLU B O 1
ATOM 4878 N N . HIS B 1 169 ? 22.672 19.266 4.621 1 98.25 169 HIS B N 1
ATOM 4879 C CA . HIS B 1 169 ? 23.062 19.031 6.004 1 98.25 169 HIS B CA 1
ATOM 4880 C C . HIS B 1 169 ? 22.875 17.562 6.391 1 98.25 169 HIS B C 1
ATOM 4882 O O . HIS B 1 169 ? 23.734 16.969 7.035 1 98.25 169 HIS B O 1
ATOM 4888 N N . VAL B 1 170 ? 21.766 16.969 6 1 98.56 170 VAL B N 1
ATOM 4889 C CA . VAL B 1 170 ? 21.453 15.578 6.332 1 98.56 170 VAL B CA 1
ATOM 4890 C C . VAL B 1 170 ? 22.469 14.648 5.672 1 98.56 170 VAL B C 1
ATOM 4892 O O . VAL B 1 170 ? 22.984 13.727 6.309 1 98.56 170 VAL B O 1
ATOM 4895 N N . ALA B 1 171 ? 22.75 14.883 4.418 1 98.5 171 ALA B N 1
ATOM 4896 C CA . ALA B 1 171 ? 23.75 14.078 3.717 1 98.5 171 ALA B CA 1
ATOM 4897 C C . ALA B 1 171 ? 25.109 14.148 4.422 1 98.5 171 ALA B C 1
ATOM 4899 O O . ALA B 1 171 ? 25.766 13.125 4.598 1 98.5 171 ALA B O 1
ATOM 4900 N N . LYS B 1 172 ? 25.5 15.352 4.848 1 98.38 172 LYS B N 1
ATOM 4901 C CA . LYS B 1 172 ? 26.781 15.555 5.508 1 98.38 172 LYS B CA 1
ATOM 4902 C C . LYS B 1 172 ? 26.844 14.805 6.836 1 98.38 172 LYS B C 1
ATOM 4904 O O . LYS B 1 172 ? 27.875 14.188 7.16 1 98.38 172 LYS B O 1
ATOM 4909 N N . VAL B 1 173 ? 25.797 14.883 7.621 1 98.44 173 VAL B N 1
ATOM 4910 C CA . VAL B 1 173 ? 25.797 14.242 8.93 1 98.44 173 VAL B CA 1
ATOM 4911 C C . VAL B 1 173 ? 25.828 12.727 8.766 1 98.44 173 VAL B C 1
ATOM 4913 O O . VAL B 1 173 ? 26.5 12.023 9.531 1 98.44 173 VAL B O 1
ATOM 4916 N N . PHE B 1 174 ? 25.141 12.18 7.801 1 98.81 174 PHE B N 1
ATOM 4917 C CA . PHE B 1 174 ? 25.141 10.734 7.582 1 98.81 174 PHE B CA 1
ATOM 4918 C C . PHE B 1 174 ? 26.484 10.281 7.031 1 98.81 174 PHE B C 1
ATOM 4920 O O . PHE B 1 174 ? 26.969 9.195 7.371 1 98.81 174 PHE B O 1
ATOM 4927 N N . GLU B 1 175 ? 27.047 11.094 6.164 1 98.62 175 GLU B N 1
ATOM 4928 C CA . GLU B 1 175 ? 28.406 10.797 5.719 1 98.62 175 GLU B CA 1
ATOM 4929 C C . GLU B 1 175 ? 29.375 10.75 6.895 1 98.62 175 GLU B C 1
ATOM 4931 O O . GLU B 1 175 ? 30.156 9.805 7.02 1 98.62 175 GLU B O 1
ATOM 4936 N N . ALA B 1 176 ? 29.297 11.734 7.75 1 98.69 176 ALA B N 1
ATOM 4937 C CA . ALA B 1 176 ? 30.156 11.805 8.93 1 98.69 176 ALA B CA 1
ATOM 4938 C C . ALA B 1 176 ? 29.906 10.617 9.859 1 98.69 176 ALA B C 1
ATOM 4940 O O . ALA B 1 176 ? 30.812 10.172 10.57 1 98.69 176 ALA B O 1
ATOM 4941 N N . ALA B 1 177 ? 28.719 10.094 9.828 1 98.81 177 ALA B N 1
ATOM 4942 C CA . ALA B 1 177 ? 28.328 8.969 10.68 1 98.81 177 ALA B CA 1
ATOM 4943 C C . ALA B 1 177 ? 28.812 7.648 10.086 1 98.81 177 ALA B C 1
ATOM 4945 O O . ALA B 1 177 ? 28.703 6.598 10.727 1 98.81 177 ALA B O 1
ATOM 4946 N N . GLY B 1 178 ? 29.297 7.688 8.867 1 98.75 178 GLY B N 1
ATOM 4947 C CA . GLY B 1 178 ? 29.875 6.492 8.281 1 98.75 178 GLY B CA 1
ATOM 4948 C C . GLY B 1 178 ? 28.984 5.828 7.254 1 98.75 178 GLY B C 1
ATOM 4949 O O . GLY B 1 178 ? 29.203 4.672 6.887 1 98.75 178 GLY B O 1
ATOM 4950 N N . LEU B 1 179 ? 27.953 6.496 6.816 1 98.88 179 LEU B N 1
ATOM 4951 C CA . LEU B 1 179 ? 27.109 5.926 5.777 1 98.88 179 LEU B CA 1
ATOM 4952 C C . LEU B 1 179 ? 27.891 5.734 4.48 1 98.88 179 LEU B C 1
ATOM 4954 O O . LEU B 1 179 ? 28.531 6.668 3.996 1 98.88 179 LEU B O 1
ATOM 4958 N N . PRO B 1 180 ? 27.828 4.551 3.912 1 98.81 180 PRO B N 1
ATOM 4959 C CA . PRO B 1 180 ? 28.594 4.309 2.684 1 98.81 180 PRO B CA 1
ATOM 4960 C C . PRO B 1 180 ? 28.156 5.211 1.533 1 98.81 180 PRO B C 1
ATOM 4962 O O . PRO B 1 180 ? 26.984 5.602 1.458 1 98.81 180 PRO B O 1
ATOM 4965 N N . ALA B 1 181 ? 29.094 5.527 0.643 1 98.31 181 ALA B N 1
ATOM 4966 C CA . ALA B 1 181 ? 28.828 6.359 -0.525 1 98.31 181 ALA B CA 1
ATOM 4967 C C . ALA B 1 181 ? 27.719 5.762 -1.377 1 98.31 181 ALA B C 1
ATOM 4969 O O . ALA B 1 181 ? 27.656 4.543 -1.562 1 98.31 181 ALA B O 1
ATOM 4970 N N . GLY B 1 182 ? 26.844 6.609 -1.841 1 98.62 182 GLY B N 1
ATOM 4971 C CA . GLY B 1 182 ? 25.797 6.184 -2.764 1 98.62 182 GLY B CA 1
ATOM 4972 C C . GLY B 1 182 ? 24.531 5.746 -2.066 1 98.62 182 GLY B C 1
ATOM 4973 O O . GLY B 1 182 ? 23.469 5.625 -2.699 1 98.62 182 GLY B O 1
ATOM 4974 N N . VAL B 1 183 ? 24.531 5.379 -0.769 1 98.94 183 VAL B N 1
ATOM 4975 C CA . VAL B 1 183 ? 23.359 4.922 -0.033 1 98.94 183 VAL B CA 1
ATOM 4976 C C . VAL B 1 183 ? 22.359 6.066 0.103 1 98.94 183 VAL B C 1
ATOM 4978 O O . VAL B 1 183 ? 21.156 5.844 0.063 1 98.94 183 VAL B O 1
ATOM 4981 N N . LEU B 1 184 ? 22.875 7.23 0.284 1 98.94 184 LEU B N 1
ATOM 4982 C CA . LEU B 1 184 ? 22.062 8.445 0.362 1 98.94 184 LEU B CA 1
ATOM 4983 C C . LEU B 1 184 ? 22.516 9.469 -0.673 1 98.94 184 LEU B C 1
ATOM 4985 O O . LEU B 1 184 ? 23.703 9.82 -0.721 1 98.94 184 LEU B O 1
ATOM 4989 N N . GLN B 1 185 ? 21.641 9.82 -1.523 1 98.88 185 GLN B N 1
ATOM 4990 C CA . GLN B 1 185 ? 21.844 10.852 -2.535 1 98.88 185 GLN B CA 1
ATOM 4991 C C . GLN B 1 185 ? 20.766 11.922 -2.463 1 98.88 185 GLN B C 1
ATOM 4993 O O . GLN B 1 185 ? 19.719 11.719 -1.846 1 98.88 185 GLN B O 1
ATOM 4998 N N . TYR B 1 186 ? 21.094 13.07 -3.014 1 98.69 186 TYR B N 1
ATOM 4999 C CA . TYR B 1 186 ? 20.062 14.102 -3.152 1 98.69 186 TYR B CA 1
ATOM 5000 C C . TYR B 1 186 ? 20.281 14.914 -4.418 1 98.69 186 TYR B C 1
ATOM 5002 O O . TYR B 1 186 ? 21.359 14.867 -5.02 1 98.69 186 TYR B O 1
ATOM 5010 N N . PHE B 1 187 ? 19.234 15.594 -4.848 1 98.62 187 PHE B N 1
ATOM 5011 C CA . PHE B 1 187 ? 19.344 16.5 -5.984 1 98.62 187 PHE B CA 1
ATOM 5012 C C . PHE B 1 187 ? 18.344 17.656 -5.848 1 98.62 187 PHE B C 1
ATOM 5014 O O . PHE B 1 187 ? 17.344 17.531 -5.141 1 98.62 187 PHE B O 1
ATOM 5021 N N . HIS B 1 188 ? 18.672 18.797 -6.438 1 98.5 188 HIS B N 1
ATOM 5022 C CA . HIS B 1 188 ? 17.781 19.953 -6.527 1 98.5 188 HIS B CA 1
ATOM 5023 C C . HIS B 1 188 ? 17.125 20.031 -7.895 1 98.5 188 HIS B C 1
ATOM 5025 O O . HIS B 1 188 ? 17.766 19.797 -8.922 1 98.5 188 HIS B O 1
ATOM 5031 N N . CYS B 1 189 ? 15.859 20.219 -7.879 1 97.88 189 CYS B N 1
ATOM 5032 C CA . CYS B 1 189 ? 15.117 20.25 -9.133 1 97.88 189 CYS B CA 1
ATOM 5033 C C . CYS B 1 189 ? 13.797 20.984 -8.969 1 97.88 189 CYS B C 1
ATOM 5035 O O . CYS B 1 189 ? 13.07 20.766 -7.996 1 97.88 189 CYS B O 1
ATOM 5037 N N . GLY B 1 190 ? 13.508 21.922 -9.859 1 95.62 190 GLY B N 1
ATOM 5038 C CA . GLY B 1 190 ? 12.219 22.594 -9.898 1 95.62 190 GLY B CA 1
ATOM 5039 C C . GLY B 1 190 ? 11.375 22.203 -11.102 1 95.62 190 GLY B C 1
ATOM 5040 O O . GLY B 1 190 ? 10.211 22.594 -11.211 1 95.62 190 GLY B O 1
ATOM 5041 N N . SER B 1 191 ? 11.844 21.359 -11.977 1 95.38 191 SER B N 1
ATOM 5042 C CA . SER B 1 191 ? 11.195 21 -13.227 1 95.38 191 SER B CA 1
ATOM 5043 C C . SER B 1 191 ? 10.273 19.797 -13.039 1 95.38 191 SER B C 1
ATOM 5045 O O . SER B 1 191 ? 10.742 18.688 -12.781 1 95.38 191 SER B O 1
ATOM 5047 N N . PRO B 1 192 ? 8.977 20.016 -13.273 1 95.38 192 PRO B N 1
ATOM 5048 C CA . PRO B 1 192 ? 8.055 18.875 -13.164 1 95.38 192 PRO B CA 1
ATOM 5049 C C . PRO B 1 192 ? 8.398 17.75 -14.133 1 95.38 192 PRO B C 1
ATOM 5051 O O . PRO B 1 192 ? 8.242 16.578 -13.797 1 95.38 192 PRO B O 1
ATOM 5054 N N . ILE B 1 193 ? 8.867 18.062 -15.273 1 95.81 193 ILE B N 1
ATOM 5055 C CA . ILE B 1 193 ? 9.188 17.078 -16.297 1 95.81 193 ILE B CA 1
ATOM 5056 C C . ILE B 1 193 ? 10.352 16.203 -15.836 1 95.81 193 ILE B C 1
ATOM 5058 O O . ILE B 1 193 ? 10.336 14.992 -16.031 1 95.81 193 ILE B O 1
ATOM 5062 N N . MET B 1 194 ? 11.352 16.844 -15.25 1 96.88 194 MET B N 1
ATOM 5063 C CA . MET B 1 194 ? 12.5 16.094 -14.75 1 96.88 194 MET B CA 1
ATOM 5064 C C . MET B 1 194 ? 12.109 15.227 -13.562 1 96.88 194 MET B C 1
ATOM 5066 O O . MET B 1 194 ? 12.555 14.086 -13.445 1 96.88 194 MET B O 1
ATOM 5070 N N . ILE B 1 195 ? 11.297 15.766 -12.719 1 97.75 195 ILE B N 1
ATOM 5071 C CA . ILE B 1 195 ? 10.812 15 -11.578 1 97.75 195 ILE B CA 1
ATOM 5072 C C . ILE B 1 195 ? 10.039 13.773 -12.062 1 97.75 195 ILE B C 1
ATOM 5074 O O . ILE B 1 195 ? 10.234 12.664 -11.562 1 97.75 195 ILE B O 1
ATOM 5078 N N . GLU B 1 196 ? 9.172 14.008 -13.016 1 97.81 196 GLU B N 1
ATOM 5079 C CA . GLU B 1 196 ? 8.406 12.906 -13.602 1 97.81 196 GLU B CA 1
ATOM 5080 C C . GLU B 1 196 ? 9.336 11.828 -14.156 1 97.81 196 GLU B C 1
ATOM 5082 O O . GLU B 1 196 ? 9.062 10.633 -14 1 97.81 196 GLU B O 1
ATOM 5087 N N . SER B 1 197 ? 10.375 12.211 -14.773 1 97.5 197 SER B N 1
ATOM 5088 C CA . SER B 1 197 ? 11.289 11.273 -15.414 1 97.5 197 SER B CA 1
ATOM 5089 C C . SER B 1 197 ? 11.93 10.344 -14.391 1 97.5 197 SER B C 1
ATOM 5091 O O . SER B 1 197 ? 12.055 9.141 -14.641 1 97.5 197 SER B O 1
ATOM 5093 N N . ILE B 1 198 ? 12.375 10.828 -13.266 1 98.44 198 ILE B N 1
ATOM 5094 C CA . ILE B 1 198 ? 13.008 9.961 -12.273 1 98.44 198 ILE B CA 1
ATOM 5095 C C . ILE B 1 198 ? 11.953 9.086 -11.602 1 98.44 198 ILE B C 1
ATOM 5097 O O . ILE B 1 198 ? 12.227 7.938 -11.25 1 98.44 198 ILE B O 1
ATOM 5101 N N . VAL B 1 199 ? 10.75 9.594 -11.445 1 98.5 199 VAL B N 1
ATOM 5102 C CA . VAL B 1 199 ? 9.664 8.797 -10.891 1 98.5 199 VAL B CA 1
ATOM 5103 C C . VAL B 1 199 ? 9.391 7.594 -11.797 1 98.5 199 VAL B C 1
ATOM 5105 O O . VAL B 1 199 ? 9.102 6.496 -11.312 1 98.5 199 VAL B O 1
ATOM 5108 N N . ARG B 1 200 ? 9.539 7.746 -13.047 1 97.56 200 ARG B N 1
ATOM 5109 C CA . ARG B 1 200 ? 9.25 6.715 -14.039 1 97.56 200 ARG B CA 1
ATOM 5110 C C . ARG B 1 200 ? 10.391 5.703 -14.117 1 97.56 200 ARG B C 1
ATOM 5112 O O . ARG B 1 200 ? 10.234 4.629 -14.703 1 97.56 200 ARG B O 1
ATOM 5119 N N . ASN B 1 201 ? 11.547 6.035 -13.578 1 98.06 201 ASN B N 1
ATOM 5120 C CA . ASN B 1 201 ? 12.711 5.164 -13.688 1 98.06 201 ASN B CA 1
ATOM 5121 C C . ASN B 1 201 ? 12.477 3.826 -12.992 1 98.06 201 ASN B C 1
ATOM 5123 O O . ASN B 1 201 ? 12.18 3.785 -11.797 1 98.06 201 ASN B O 1
ATOM 5127 N N . PRO B 1 202 ? 12.648 2.713 -13.664 1 96.62 202 PRO B N 1
ATOM 5128 C CA . PRO B 1 202 ? 12.328 1.398 -13.102 1 96.62 202 PRO B CA 1
ATOM 5129 C C . PRO B 1 202 ? 13.266 1.003 -11.961 1 96.62 202 PRO B C 1
ATOM 5131 O O . PRO B 1 202 ? 12.984 0.055 -11.227 1 96.62 202 PRO B O 1
ATOM 5134 N N . LYS B 1 203 ? 14.391 1.685 -11.812 1 97.94 203 LYS B N 1
ATOM 5135 C CA . LYS B 1 203 ? 15.328 1.372 -10.734 1 97.94 203 LYS B CA 1
ATOM 5136 C C . LYS B 1 203 ? 14.867 1.966 -9.406 1 97.94 203 LYS B C 1
ATOM 5138 O O . LYS B 1 203 ? 15.352 1.579 -8.344 1 97.94 203 LYS B O 1
ATOM 5143 N N . VAL B 1 204 ? 13.938 2.955 -9.492 1 98.62 204 VAL B N 1
ATOM 5144 C CA . VAL B 1 204 ? 13.289 3.457 -8.281 1 98.62 204 VAL B CA 1
ATOM 5145 C C . VAL B 1 204 ? 12.195 2.488 -7.844 1 98.62 204 VAL B C 1
ATOM 5147 O O . VAL B 1 204 ? 11.227 2.266 -8.57 1 98.62 204 VAL B O 1
ATOM 5150 N N . LYS B 1 205 ? 12.359 2.004 -6.637 1 98.44 205 LYS B N 1
ATOM 5151 C CA . LYS B 1 205 ? 11.492 0.896 -6.238 1 98.44 205 LYS B CA 1
ATOM 5152 C C . LYS B 1 205 ? 10.398 1.368 -5.289 1 98.44 205 LYS B C 1
ATOM 5154 O O . LYS B 1 205 ? 9.484 0.608 -4.957 1 98.44 205 LYS B O 1
ATOM 5159 N N . LEU B 1 206 ? 10.445 2.559 -4.848 1 98.62 206 LEU B N 1
ATOM 5160 C CA . LEU B 1 206 ? 9.438 3.205 -4.008 1 98.62 206 LEU B CA 1
ATOM 5161 C C . LEU B 1 206 ? 9.516 4.723 -4.141 1 98.62 206 LEU B C 1
ATOM 5163 O O . LEU B 1 206 ? 10.609 5.293 -4.156 1 98.62 206 LEU B O 1
ATOM 5167 N N . VAL B 1 207 ? 8.398 5.359 -4.223 1 98.75 207 VAL B N 1
ATOM 5168 C CA . VAL B 1 207 ? 8.328 6.816 -4.18 1 98.75 207 VAL B CA 1
ATOM 5169 C C . VAL B 1 207 ? 7.527 7.266 -2.959 1 98.75 207 VAL B C 1
ATOM 5171 O O . VAL B 1 207 ? 6.398 6.816 -2.754 1 98.75 207 VAL B O 1
ATOM 5174 N N . ALA B 1 208 ? 8.094 8.023 -2.107 1 98.69 208 ALA B N 1
ATOM 5175 C CA . ALA B 1 208 ? 7.43 8.664 -0.976 1 98.69 208 ALA B CA 1
ATOM 5176 C C . ALA B 1 208 ? 7.281 10.164 -1.199 1 98.69 208 ALA B C 1
ATOM 5178 O O . ALA B 1 208 ? 8.273 10.867 -1.387 1 98.69 208 ALA B O 1
ATOM 5179 N N . PHE B 1 209 ? 6.078 10.617 -1.168 1 98.62 209 PHE B N 1
ATOM 5180 C CA . PHE B 1 209 ? 5.801 12.016 -1.47 1 98.62 209 PHE B CA 1
ATOM 5181 C C . PHE B 1 209 ? 5.035 12.672 -0.328 1 98.62 209 PHE B C 1
ATOM 5183 O O . PHE B 1 209 ? 4.062 12.109 0.178 1 98.62 209 PHE B O 1
ATOM 5190 N N . THR B 1 210 ? 5.469 13.75 0.111 1 98.31 210 THR B N 1
ATOM 5191 C CA . THR B 1 210 ? 4.734 14.633 1.013 1 98.31 210 THR B CA 1
ATOM 5192 C C . THR B 1 210 ? 4.555 16.016 0.389 1 98.31 210 THR B C 1
ATOM 5194 O O . THR B 1 210 ? 5.531 16.672 0.038 1 98.31 210 THR B O 1
ATOM 5197 N N . GLY B 1 211 ? 3.35 16.469 0.231 1 97.19 211 GLY B N 1
ATOM 5198 C CA . GLY B 1 211 ? 3.072 17.766 -0.372 1 97.19 211 GLY B CA 1
ATOM 5199 C C . GLY B 1 211 ? 1.604 17.969 -0.696 1 97.19 211 GLY B C 1
ATOM 5200 O O . GLY B 1 211 ? 0.73 17.531 0.055 1 97.19 211 GLY B O 1
ATOM 5201 N N . SER B 1 212 ? 1.33 18.719 -1.754 1 95.94 212 SER B N 1
ATOM 5202 C CA . SER B 1 212 ? -0.038 19.047 -2.141 1 95.94 212 SER B CA 1
ATOM 5203 C C . SER B 1 212 ? -0.726 17.859 -2.797 1 95.94 212 SER B C 1
ATOM 5205 O O . SER B 1 212 ? -0.061 16.938 -3.281 1 95.94 212 SER B O 1
ATOM 5207 N N . VAL B 1 213 ? -2.07 17.875 -2.816 1 96.31 213 VAL B N 1
ATOM 5208 C CA . VAL B 1 213 ? -2.854 16.828 -3.475 1 96.31 213 VAL B CA 1
ATOM 5209 C C . VAL B 1 213 ? -2.494 16.781 -4.957 1 96.31 213 VAL B C 1
ATOM 5211 O O . VAL B 1 213 ? -2.246 15.695 -5.5 1 96.31 213 VAL B O 1
ATOM 5214 N N . ALA B 1 214 ? -2.385 17.906 -5.582 1 96.06 214 ALA B N 1
ATOM 5215 C CA . ALA B 1 214 ? -2.057 17.969 -7.004 1 96.06 214 ALA B CA 1
ATOM 5216 C C . ALA B 1 214 ? -0.688 17.359 -7.273 1 96.06 214 ALA B C 1
ATOM 5218 O O . ALA B 1 214 ? -0.527 16.578 -8.227 1 96.06 214 ALA B O 1
ATOM 5219 N N . GLY B 1 215 ? 0.27 17.734 -6.441 1 96.75 215 GLY B N 1
ATOM 5220 C CA . GLY B 1 215 ? 1.599 17.172 -6.586 1 96.75 215 GLY B CA 1
ATOM 5221 C C . GLY B 1 215 ? 1.626 15.664 -6.375 1 96.75 215 GLY B C 1
ATOM 5222 O O . GLY B 1 215 ? 2.289 14.938 -7.121 1 96.75 215 GLY B O 1
ATOM 5223 N N . GLY B 1 216 ? 0.935 15.195 -5.348 1 97.69 216 GLY B N 1
ATOM 5224 C CA . GLY B 1 216 ? 0.861 13.773 -5.07 1 97.69 216 GLY B CA 1
ATOM 5225 C C . GLY B 1 216 ? 0.245 12.977 -6.203 1 97.69 216 GLY B C 1
ATOM 5226 O O . GLY B 1 216 ? 0.755 11.914 -6.574 1 97.69 216 GLY B O 1
ATOM 5227 N N . LEU B 1 217 ? -0.841 13.492 -6.746 1 97.19 217 LEU B N 1
ATOM 5228 C CA . LEU B 1 217 ? -1.523 12.82 -7.848 1 97.19 217 LEU B CA 1
ATOM 5229 C C . LEU B 1 217 ? -0.644 12.789 -9.094 1 97.19 217 LEU B C 1
ATOM 5231 O O . LEU B 1 217 ? -0.649 11.812 -9.836 1 97.19 217 LEU B O 1
ATOM 5235 N N . ALA B 1 218 ? 0.131 13.828 -9.305 1 97.81 218 ALA B N 1
ATOM 5236 C CA . ALA B 1 218 ? 1.068 13.859 -10.422 1 97.81 218 ALA B CA 1
ATOM 5237 C C . ALA B 1 218 ? 2.117 12.758 -10.281 1 97.81 218 ALA B C 1
ATOM 5239 O O . ALA B 1 218 ? 2.438 12.07 -11.258 1 97.81 218 ALA B O 1
ATOM 5240 N N . VAL B 1 219 ? 2.629 12.617 -9.117 1 98.06 219 VAL B N 1
ATOM 5241 C CA . VAL B 1 219 ? 3.623 11.594 -8.836 1 98.06 219 VAL B CA 1
ATOM 5242 C C . VAL B 1 219 ? 3.012 10.211 -9.062 1 98.06 219 VAL B C 1
ATOM 5244 O O . VAL B 1 219 ? 3.617 9.352 -9.703 1 98.06 219 VAL B O 1
ATOM 5247 N N . GLN B 1 220 ? 1.843 10.016 -8.523 1 97.69 220 GLN B N 1
ATOM 5248 C CA . GLN B 1 220 ? 1.143 8.742 -8.68 1 97.69 220 GLN B CA 1
ATOM 5249 C C . GLN B 1 220 ? 0.897 8.422 -10.148 1 97.69 220 GLN B C 1
ATOM 5251 O O . GLN B 1 220 ? 1.079 7.277 -10.578 1 97.69 220 GLN B O 1
ATOM 5256 N N . GLN B 1 221 ? 0.456 9.375 -10.867 1 97.62 221 GLN B N 1
ATOM 5257 C CA . GLN B 1 221 ? 0.199 9.18 -12.289 1 97.62 221 GLN B CA 1
ATOM 5258 C C . GLN B 1 221 ? 1.483 8.836 -13.039 1 97.62 221 GLN B C 1
ATOM 5260 O O . GLN B 1 221 ? 1.486 7.953 -13.898 1 97.62 221 GLN B O 1
ATOM 5265 N N . ALA B 1 222 ? 2.562 9.5 -12.656 1 97.69 222 ALA B N 1
ATOM 5266 C CA . ALA B 1 222 ? 3.855 9.227 -13.281 1 97.69 222 ALA B CA 1
ATOM 5267 C C . ALA B 1 222 ? 4.305 7.797 -13.008 1 97.69 222 ALA B C 1
ATOM 5269 O O . ALA B 1 222 ? 5 7.191 -13.828 1 97.69 222 ALA B O 1
ATOM 5270 N N . ALA B 1 223 ? 3.898 7.258 -11.891 1 97.5 223 ALA B N 1
ATOM 5271 C CA . ALA B 1 223 ? 4.324 5.926 -11.477 1 97.5 223 ALA B CA 1
ATOM 5272 C C . ALA B 1 223 ? 3.352 4.855 -11.969 1 97.5 223 ALA B C 1
ATOM 5274 O O . ALA B 1 223 ? 3.574 3.662 -11.758 1 97.5 223 ALA B O 1
ATOM 5275 N N . SER B 1 224 ? 2.26 5.184 -12.672 1 96.44 224 SER B N 1
ATOM 5276 C CA . SER B 1 224 ? 1.118 4.297 -12.875 1 96.44 224 SER B CA 1
ATOM 5277 C C . SER B 1 224 ? 1.379 3.311 -14.008 1 96.44 224 SER B C 1
ATOM 5279 O O . SER B 1 224 ? 0.622 2.357 -14.195 1 96.44 224 SER B O 1
ATOM 5281 N N . ASP B 1 225 ? 2.486 3.445 -14.734 1 95 225 ASP B N 1
ATOM 5282 C CA . ASP B 1 225 ? 2.748 2.562 -15.867 1 95 225 ASP B CA 1
ATOM 5283 C C . ASP B 1 225 ? 3.699 1.435 -15.477 1 95 225 ASP B C 1
ATOM 5285 O O . ASP B 1 225 ? 4.109 0.64 -16.328 1 95 225 ASP B O 1
ATOM 5289 N N . ARG B 1 226 ? 4.062 1.348 -14.25 1 96.12 226 ARG B N 1
ATOM 5290 C CA . ARG B 1 226 ? 4.902 0.26 -13.758 1 96.12 226 ARG B CA 1
ATOM 5291 C C . ARG B 1 226 ? 4.414 -0.229 -12.398 1 96.12 226 ARG B C 1
ATOM 5293 O O . ARG B 1 226 ? 3.633 0.453 -11.727 1 96.12 226 ARG B O 1
ATOM 5300 N N . VAL B 1 227 ? 4.852 -1.35 -12 1 97 227 VAL B N 1
ATOM 5301 C CA . VAL B 1 227 ? 4.469 -1.915 -10.711 1 97 227 VAL B CA 1
ATOM 5302 C C . VAL B 1 227 ? 5.391 -1.373 -9.617 1 97 227 VAL B C 1
ATOM 5304 O O . VAL B 1 227 ? 6.508 -1.861 -9.445 1 97 227 VAL B O 1
ATOM 5307 N N . VAL B 1 228 ? 4.941 -0.289 -8.938 1 96.06 228 VAL B N 1
ATOM 5308 C CA . VAL B 1 228 ? 5.715 0.345 -7.879 1 96.06 228 VAL B CA 1
ATOM 5309 C C . VAL B 1 228 ? 4.773 0.984 -6.859 1 96.06 228 VAL B C 1
ATOM 5311 O O . VAL B 1 228 ? 3.697 1.471 -7.223 1 96.06 228 VAL B O 1
ATOM 5314 N N . ASN B 1 229 ? 5.141 0.94 -5.59 1 96.12 229 ASN B N 1
ATOM 5315 C CA . ASN B 1 229 ? 4.348 1.582 -4.547 1 96.12 229 ASN B CA 1
ATOM 5316 C C . ASN B 1 229 ? 4.645 3.076 -4.457 1 96.12 229 ASN B C 1
ATOM 5318 O O . ASN B 1 229 ? 5.785 3.502 -4.66 1 96.12 229 ASN B O 1
ATOM 5322 N N . VAL B 1 230 ? 3.623 3.83 -4.176 1 97.62 230 VAL B N 1
ATOM 5323 C CA . VAL B 1 230 ? 3.711 5.27 -3.945 1 97.62 230 VAL B CA 1
ATOM 5324 C C . VAL B 1 230 ? 3.049 5.621 -2.615 1 97.62 230 VAL B C 1
ATOM 5326 O O . VAL B 1 230 ? 1.869 5.332 -2.404 1 97.62 230 VAL B O 1
ATOM 5329 N N . GLY B 1 231 ? 3.842 6.137 -1.681 1 97.81 231 GLY B N 1
ATOM 5330 C CA . GLY B 1 231 ? 3.299 6.715 -0.461 1 97.81 231 GLY B CA 1
ATOM 5331 C C . GLY B 1 231 ? 2.996 8.195 -0.587 1 97.81 231 GLY B C 1
ATOM 5332 O O . GLY B 1 231 ? 3.814 8.961 -1.103 1 97.81 231 GLY B O 1
ATOM 5333 N N . LEU B 1 232 ? 1.795 8.57 -0.133 1 98.25 232 LEU B N 1
ATOM 5334 C CA . LEU B 1 232 ? 1.348 9.953 -0.272 1 98.25 232 LEU B CA 1
ATOM 5335 C C . LEU B 1 232 ? 0.919 10.523 1.075 1 98.25 232 LEU B C 1
ATOM 5337 O O . LEU B 1 232 ? 0.004 10 1.714 1 98.25 232 LEU B O 1
ATOM 5341 N N . GLU B 1 233 ? 1.602 11.453 1.542 1 97.88 233 GLU B N 1
ATOM 5342 C CA . GLU B 1 233 ? 1.158 12.32 2.625 1 97.88 233 GLU B CA 1
ATOM 5343 C C . GLU B 1 233 ? 0.782 13.703 2.102 1 97.88 233 GLU B C 1
ATOM 5345 O O . GLU B 1 233 ? 1.649 14.469 1.676 1 97.88 233 GLU B O 1
ATOM 5350 N N . LEU B 1 234 ? -0.502 14.031 2.195 1 97.5 234 LEU B N 1
ATOM 5351 C CA . LEU B 1 234 ? -0.993 15.203 1.477 1 97.5 234 LEU B CA 1
ATOM 5352 C C . LEU B 1 234 ? -1.704 16.156 2.424 1 97.5 234 LEU B C 1
ATOM 5354 O O . LEU B 1 234 ? -1.524 16.078 3.643 1 97.5 234 LEU B O 1
ATOM 5358 N N . GLY B 1 235 ? -2.328 17.125 1.861 1 94.06 235 GLY B N 1
ATOM 5359 C CA . GLY B 1 235 ? -2.887 18.203 2.646 1 94.06 235 GLY B CA 1
ATOM 5360 C C . GLY B 1 235 ? -4.09 17.797 3.473 1 94.06 235 GLY B C 1
ATOM 5361 O O . GLY B 1 235 ? -4.512 16.641 3.426 1 94.06 235 GLY B O 1
ATOM 5362 N N . GLY B 1 236 ? -4.531 18.703 4.328 1 95.31 236 GLY B N 1
ATOM 5363 C CA . GLY B 1 236 ? -5.699 18.5 5.176 1 95.31 236 GLY B CA 1
ATOM 5364 C C . GLY B 1 236 ? -6.566 19.734 5.293 1 95.31 236 GLY B C 1
ATOM 5365 O O . GLY B 1 236 ? -6.234 20.797 4.742 1 95.31 236 GLY B O 1
ATOM 5366 N N . LYS B 1 237 ? -7.695 19.641 5.805 1 98.12 237 LYS B N 1
ATOM 5367 C CA . LYS B 1 237 ? -8.625 20.688 6.254 1 98.12 237 LYS B CA 1
ATOM 5368 C C . LYS B 1 237 ? -9.195 20.344 7.629 1 98.12 237 LYS B C 1
ATOM 5370 O O . LYS B 1 237 ? -10.406 20.156 7.773 1 98.12 237 LYS B O 1
ATOM 5375 N N . ASP B 1 238 ? -8.344 20.344 8.602 1 98.69 238 ASP B N 1
ATOM 5376 C CA . ASP B 1 238 ? -8.5 19.641 9.875 1 98.69 238 ASP B CA 1
ATOM 5377 C C . ASP B 1 238 ? -9.492 20.375 10.781 1 98.69 238 ASP B C 1
ATOM 5379 O O . ASP B 1 238 ? -9.266 21.516 11.164 1 98.69 238 ASP B O 1
ATOM 5383 N N . PRO B 1 239 ? -10.578 19.734 11.188 1 98.88 239 PRO B N 1
ATOM 5384 C CA . PRO B 1 239 ? -11.633 20.344 12 1 98.88 239 PRO B CA 1
ATOM 5385 C C . PRO B 1 239 ? -11.383 20.219 13.5 1 98.88 239 PRO B C 1
ATOM 5387 O O . PRO B 1 239 ? -10.734 19.266 13.938 1 98.88 239 PRO B O 1
ATOM 5390 N N . ALA B 1 240 ? -11.852 21.156 14.211 1 98.94 240 ALA B N 1
ATOM 5391 C CA . ALA B 1 240 ? -11.969 21.109 15.664 1 98.94 240 ALA B CA 1
ATOM 5392 C C . ALA B 1 240 ? -13.414 21.344 16.109 1 98.94 240 ALA B C 1
ATOM 5394 O O . ALA B 1 240 ? -14.117 22.188 15.539 1 98.94 240 ALA B O 1
ATOM 5395 N N . TYR B 1 241 ? -13.875 20.609 17.078 1 98.94 241 TYR B N 1
ATOM 5396 C CA . TYR B 1 241 ? -15.188 20.828 17.656 1 98.94 241 TYR B CA 1
ATOM 5397 C C . TYR B 1 241 ? -15.078 21.141 19.141 1 98.94 241 TYR B C 1
ATOM 5399 O O . TYR B 1 241 ? -14.516 20.359 19.906 1 98.94 241 TYR B O 1
ATOM 5407 N N . ILE B 1 242 ? -15.602 22.266 19.5 1 98.94 242 ILE B N 1
ATOM 5408 C CA . ILE B 1 242 ? -15.602 22.734 20.891 1 98.94 242 ILE B CA 1
ATOM 5409 C C . ILE B 1 242 ? -16.969 22.516 21.516 1 98.94 242 ILE B C 1
ATOM 5411 O O . ILE B 1 242 ? -17.922 23.234 21.203 1 98.94 242 ILE B O 1
ATOM 5415 N N . ARG B 1 243 ? -17.031 21.625 22.391 1 98.56 243 ARG B N 1
ATOM 5416 C CA . ARG B 1 243 ? -18.281 21.328 23.078 1 98.56 243 ARG B CA 1
ATOM 5417 C C . ARG B 1 243 ? -18.578 22.359 24.156 1 98.56 243 ARG B C 1
ATOM 5419 O O . ARG B 1 243 ? -17.703 23.141 24.531 1 98.56 243 ARG B O 1
ATOM 5426 N N . ASP B 1 244 ? -19.797 22.359 24.75 1 98.06 244 ASP B N 1
ATOM 5427 C CA . ASP B 1 244 ? -20.25 23.469 25.594 1 98.06 244 ASP B CA 1
ATOM 5428 C C . ASP B 1 244 ? -19.781 23.266 27.031 1 98.06 244 ASP B C 1
ATOM 5430 O O . ASP B 1 244 ? -19.969 24.141 27.875 1 98.06 244 ASP B O 1
ATOM 5434 N N . ASP B 1 245 ? -19.094 22.172 27.328 1 97.69 245 ASP B N 1
ATOM 5435 C CA . ASP B 1 245 ? -18.703 21.891 28.719 1 97.69 245 ASP B CA 1
ATOM 5436 C C . ASP B 1 245 ? -17.234 22.219 28.938 1 97.69 245 ASP B C 1
ATOM 5438 O O . ASP B 1 245 ? -16.703 21.984 30.031 1 97.69 245 ASP B O 1
ATOM 5442 N N . VAL B 1 246 ? -16.547 22.797 28 1 96.81 246 VAL B N 1
ATOM 5443 C CA . VAL B 1 246 ? -15.117 23.016 28.094 1 96.81 246 VAL B CA 1
ATOM 5444 C C . VAL B 1 246 ? -14.844 24.281 28.906 1 96.81 246 VAL B C 1
ATOM 5446 O O . VAL B 1 246 ? -15.742 25.094 29.125 1 96.81 246 VAL B O 1
ATOM 5449 N N . ASP B 1 247 ? -13.602 24.328 29.391 1 97.5 247 ASP B N 1
ATOM 5450 C CA . ASP B 1 247 ? -13.07 25.625 29.781 1 97.5 247 ASP B CA 1
ATOM 5451 C C . ASP B 1 247 ? -12.805 26.5 28.562 1 97.5 247 ASP B C 1
ATOM 5453 O O . ASP B 1 247 ? -11.859 26.25 27.797 1 97.5 247 ASP B O 1
ATOM 5457 N N . ILE B 1 248 ? -13.562 27.484 28.453 1 98 248 ILE B N 1
ATOM 5458 C CA . ILE B 1 248 ? -13.609 28.266 27.219 1 98 248 ILE B CA 1
ATOM 5459 C C . ILE B 1 248 ? -12.258 28.953 26.984 1 98 248 ILE B C 1
ATOM 5461 O O . ILE B 1 248 ? -11.727 28.938 25.875 1 98 248 ILE B O 1
ATOM 5465 N N . ASP B 1 249 ? -11.703 29.531 28.047 1 97.88 249 ASP B N 1
ATOM 5466 C CA . ASP B 1 249 ? -10.43 30.25 27.922 1 97.88 249 ASP B CA 1
ATOM 5467 C C . ASP B 1 249 ? -9.305 29.297 27.516 1 97.88 249 ASP B C 1
ATOM 5469 O O . ASP B 1 249 ? -8.484 29.609 26.656 1 97.88 249 ASP B O 1
ATOM 5473 N N . TRP B 1 250 ? -9.328 28.188 28.125 1 97.75 250 TRP B N 1
ATOM 5474 C CA . TRP B 1 250 ? -8.328 27.188 27.812 1 97.75 250 TRP B CA 1
ATOM 5475 C C . TRP B 1 250 ? -8.469 26.703 26.375 1 97.75 250 TRP B C 1
ATOM 5477 O O . TRP B 1 250 ? -7.488 26.625 25.625 1 97.75 250 TRP B O 1
ATOM 5487 N N . ALA B 1 251 ? -9.664 26.344 25.984 1 98.06 251 ALA B N 1
ATOM 5488 C CA . ALA B 1 251 ? -9.914 25.859 24.625 1 98.06 251 ALA B CA 1
ATOM 5489 C C . ALA B 1 251 ? -9.516 26.906 23.578 1 98.06 251 ALA B C 1
ATOM 5491 O O . ALA B 1 251 ? -8.93 26.578 22.547 1 98.06 251 ALA B O 1
ATOM 5492 N N . ALA B 1 252 ? -9.859 28.125 23.859 1 98.62 252 ALA B N 1
ATOM 5493 C CA . ALA B 1 252 ? -9.539 29.219 22.938 1 98.62 252 ALA B CA 1
ATOM 5494 C C . ALA B 1 252 ? -8.031 29.328 22.719 1 98.62 252 ALA B C 1
ATOM 5496 O O . ALA B 1 252 ? -7.566 29.469 21.594 1 98.62 252 ALA B O 1
ATOM 5497 N N . ALA B 1 253 ? -7.301 29.281 23.859 1 98.12 253 ALA B N 1
ATOM 5498 C CA . ALA B 1 253 ? -5.844 29.359 23.75 1 98.12 253 ALA B CA 1
ATOM 5499 C C . ALA B 1 253 ? -5.285 28.219 22.922 1 98.12 253 ALA B C 1
ATOM 5501 O O . ALA B 1 253 ? -4.418 28.422 22.078 1 98.12 253 ALA B O 1
ATOM 5502 N N . GLU B 1 254 ? -5.758 27.016 23.141 1 97.69 254 GLU B N 1
ATOM 5503 C CA . GLU B 1 254 ? -5.293 25.828 22.422 1 97.69 254 GLU B CA 1
ATOM 5504 C C . GLU B 1 254 ? -5.641 25.906 20.938 1 97.69 254 GLU B C 1
ATOM 5506 O O . GLU B 1 254 ? -4.828 25.531 20.094 1 97.69 254 GLU B O 1
ATOM 5511 N N . ILE B 1 255 ? -6.805 26.328 20.641 1 98.56 255 ILE B N 1
ATOM 5512 C CA . ILE B 1 255 ? -7.277 26.391 19.266 1 98.56 255 ILE B CA 1
ATOM 5513 C C . ILE B 1 255 ? -6.496 27.438 18.484 1 98.56 255 ILE B C 1
ATOM 5515 O O . ILE B 1 255 ? -6.121 27.234 17.328 1 98.56 255 ILE B O 1
ATOM 5519 N N . VAL B 1 256 ? -6.273 28.625 19.141 1 98.69 256 VAL B N 1
ATOM 5520 C CA . VAL B 1 256 ? -5.488 29.672 18.484 1 98.69 256 VAL B CA 1
ATOM 5521 C C . VAL B 1 256 ? -4.09 29.141 18.172 1 98.69 256 VAL B C 1
ATOM 5523 O O . VAL B 1 256 ? -3.602 29.281 17.047 1 98.69 256 VAL B O 1
ATOM 5526 N N . ASP B 1 257 ? -3.496 28.531 19.125 1 97.75 257 ASP B N 1
ATOM 5527 C CA . ASP B 1 257 ? -2.174 27.953 18.922 1 97.75 257 ASP B CA 1
ATOM 5528 C C . ASP B 1 257 ? -2.201 26.922 17.781 1 97.75 257 ASP B C 1
ATOM 5530 O O . ASP B 1 257 ? -1.361 26.969 16.875 1 97.75 257 ASP B O 1
ATOM 5534 N N . GLY B 1 258 ? -3.152 26.031 17.781 1 98.06 258 GLY B N 1
ATOM 5535 C CA . GLY B 1 258 ? -3.279 24.984 16.781 1 98.06 258 GLY B CA 1
ATOM 5536 C C . GLY B 1 258 ? -3.527 25.516 15.391 1 98.06 258 GLY B C 1
ATOM 5537 O O . GLY B 1 258 ? -3.166 24.891 14.398 1 98.06 258 GLY B O 1
ATOM 5538 N N . ALA B 1 259 ? -4.117 26.672 15.281 1 98.38 259 ALA B N 1
ATOM 5539 C CA . ALA B 1 259 ? -4.512 27.219 13.984 1 98.38 259 ALA B CA 1
ATOM 5540 C C . ALA B 1 259 ? -3.422 28.125 13.422 1 98.38 259 ALA B C 1
ATOM 5542 O O . ALA B 1 259 ? -3.262 28.234 12.203 1 98.38 259 ALA B O 1
ATOM 5543 N N . VAL B 1 260 ? -2.68 28.766 14.367 1 97.69 260 VAL B N 1
ATOM 5544 C CA . VAL B 1 260 ? -1.861 29.891 13.945 1 97.69 260 VAL B CA 1
ATOM 5545 C C . VAL B 1 260 ? -0.383 29.516 14.016 1 97.69 260 VAL B C 1
ATOM 5547 O O . VAL B 1 260 ? 0.459 30.172 13.383 1 97.69 260 VAL B O 1
ATOM 5550 N N . PHE B 1 261 ? -0.062 28.453 14.797 1 96.62 261 PHE B N 1
ATOM 5551 C CA . PHE B 1 261 ? 1.324 28.016 14.898 1 96.62 261 PHE B CA 1
ATOM 5552 C C . PHE B 1 261 ? 1.928 27.797 13.516 1 96.62 261 PHE B C 1
ATOM 5554 O O . PHE B 1 261 ? 1.27 27.266 12.625 1 96.62 261 PHE B O 1
ATOM 5561 N N . ASN B 1 262 ? 3.201 28.312 13.336 1 97.31 262 ASN B N 1
ATOM 5562 C CA . ASN B 1 262 ? 3.898 28.281 12.055 1 97.31 262 ASN B CA 1
ATOM 5563 C C . ASN B 1 262 ? 3.123 29.047 10.984 1 97.31 262 ASN B C 1
ATOM 5565 O O . ASN B 1 262 ? 3.104 28.625 9.82 1 97.31 262 ASN B O 1
ATOM 5569 N N . SER B 1 263 ? 2.432 30.109 11.406 1 98.12 263 SER B N 1
ATOM 5570 C CA . SER B 1 263 ? 1.59 30.938 10.539 1 98.12 263 SER B CA 1
ATOM 5571 C C . SER B 1 263 ? 0.517 30.109 9.852 1 98.12 263 SER B C 1
ATOM 5573 O O . SER B 1 263 ? 0.17 30.359 8.695 1 98.12 263 SER B O 1
ATOM 5575 N N . GLY B 1 264 ? 0.119 29.047 10.492 1 98 264 GLY B N 1
ATOM 5576 C CA . GLY B 1 264 ? -0.917 28.156 9.984 1 98 264 GLY B CA 1
ATOM 5577 C C . GLY B 1 264 ? -0.426 27.234 8.883 1 98 264 GLY B C 1
ATOM 5578 O O . GLY B 1 264 ? -1.214 26.5 8.281 1 98 264 GLY B O 1
ATOM 5579 N N . GLN B 1 265 ? 0.886 27.219 8.594 1 97.81 265 GLN B N 1
ATOM 5580 C CA . GLN B 1 265 ? 1.451 26.438 7.504 1 97.81 265 GLN B CA 1
ATOM 5581 C C . GLN B 1 265 ? 1.905 25.062 7.996 1 97.81 265 GLN B C 1
ATOM 5583 O O . GLN B 1 265 ? 3.07 24.688 7.836 1 97.81 265 GLN B O 1
ATOM 5588 N N . SER B 1 266 ? 0.963 24.359 8.539 1 96.62 266 SER B N 1
ATOM 5589 C CA . SER B 1 266 ? 1.125 22.984 9.031 1 96.62 266 SER B CA 1
ATOM 5590 C C . SER B 1 266 ? 0.046 22.062 8.469 1 96.62 266 SER B C 1
ATOM 5592 O O . SER B 1 266 ? -1.124 22.453 8.391 1 96.62 266 SER B O 1
ATOM 5594 N N . CYS B 1 267 ? 0.422 20.906 8.102 1 95 267 CYS B N 1
ATOM 5595 C CA . CYS B 1 267 ? -0.533 19.969 7.512 1 95 267 CYS B CA 1
ATOM 5596 C C . CYS B 1 267 ? -1.642 19.625 8.5 1 95 267 CYS B C 1
ATOM 5598 O O . CYS B 1 267 ? -2.775 19.359 8.094 1 95 267 CYS B O 1
ATOM 5600 N N . CYS B 1 268 ? -1.314 19.625 9.797 1 95.56 268 CYS B N 1
ATOM 5601 C CA . CYS B 1 268 ? -2.309 19.219 10.789 1 95.56 268 CYS B CA 1
ATOM 5602 C C . CYS B 1 268 ? -2.803 20.422 11.578 1 95.56 268 CYS B C 1
ATOM 5604 O O . CYS B 1 268 ? -3.275 20.281 12.703 1 95.56 268 CYS B O 1
ATOM 5606 N N . SER B 1 269 ? -2.654 21.609 11.094 1 97.56 269 SER B N 1
ATOM 5607 C CA . SER B 1 269 ? -3.211 22.797 11.719 1 97.56 269 SER B CA 1
ATOM 5608 C C . SER B 1 269 ? -4.734 22.734 11.766 1 97.56 269 SER B C 1
ATOM 5610 O O . SER B 1 269 ? -5.367 22.188 10.867 1 97.56 269 SER B O 1
ATOM 5612 N N . VAL B 1 270 ? -5.344 23.344 12.805 1 98.56 270 VAL B N 1
ATOM 5613 C CA . VAL B 1 270 ? -6.793 23.5 12.852 1 98.56 270 VAL B CA 1
ATOM 5614 C C . VAL B 1 270 ? -7.238 24.516 11.797 1 98.56 270 VAL B C 1
ATOM 5616 O O . VAL B 1 270 ? -6.801 25.656 11.805 1 98.56 270 VAL B O 1
ATOM 5619 N N . GLU B 1 271 ? -8.133 24.109 10.914 1 98.38 271 GLU B N 1
ATOM 5620 C CA . GLU B 1 271 ? -8.484 24.984 9.805 1 98.38 271 GLU B CA 1
ATOM 5621 C C . GLU B 1 271 ? -9.992 25.25 9.773 1 98.38 271 GLU B C 1
ATOM 5623 O O . GLU B 1 271 ? -10.461 26.078 8.992 1 98.38 271 GLU B O 1
ATOM 5628 N N . ARG B 1 272 ? -10.758 24.516 10.508 1 98.69 272 ARG B N 1
ATOM 5629 C CA . ARG B 1 272 ? -12.188 24.688 10.711 1 98.69 272 ARG B CA 1
ATOM 5630 C C . ARG B 1 272 ? -12.57 24.469 12.172 1 98.69 272 ARG B C 1
ATOM 5632 O O . ARG B 1 272 ? -12.219 23.438 12.758 1 98.69 272 ARG B O 1
ATOM 5639 N N . VAL B 1 273 ? -13.305 25.422 12.688 1 98.94 273 VAL B N 1
ATOM 5640 C CA . VAL B 1 273 ? -13.656 25.297 14.094 1 98.94 273 VAL B CA 1
ATOM 5641 C C . VAL B 1 273 ? -15.18 25.312 14.258 1 98.94 273 VAL B C 1
ATOM 5643 O O . VAL B 1 273 ? -15.836 26.281 13.844 1 98.94 273 VAL B O 1
ATOM 5646 N N . TYR B 1 274 ? -15.719 24.25 14.75 1 98.94 274 TYR B N 1
ATOM 5647 C CA . TYR B 1 274 ? -17.141 24.172 15.109 1 98.94 274 TYR B CA 1
ATOM 5648 C C . TYR B 1 274 ? -17.328 24.344 16.609 1 98.94 274 TYR B C 1
ATOM 5650 O O . TYR B 1 274 ? -16.641 23.719 17.406 1 98.94 274 TYR B O 1
ATOM 5658 N N . VAL B 1 275 ? -18.25 25.219 17.016 1 98.94 275 VAL B N 1
ATOM 5659 C CA . VAL B 1 275 ? -18.438 25.531 18.438 1 98.94 275 VAL B CA 1
ATOM 5660 C C . VAL B 1 275 ? -19.906 25.359 18.797 1 98.94 275 VAL B C 1
ATOM 5662 O O . VAL B 1 275 ? -20.797 25.812 18.078 1 98.94 275 VAL B O 1
ATOM 5665 N N . ALA B 1 276 ? -20.141 24.719 19.906 1 98.81 276 ALA B N 1
ATOM 5666 C CA . ALA B 1 276 ? -21.5 24.562 20.406 1 98.81 276 ALA B CA 1
ATOM 5667 C C . ALA B 1 276 ? -22.203 25.906 20.547 1 98.81 276 ALA B C 1
ATOM 5669 O O . ALA B 1 276 ? -21.609 26.875 21 1 98.81 276 ALA B O 1
ATOM 5670 N N . ASP B 1 277 ? -23.438 25.938 20.234 1 98.38 277 ASP B N 1
ATOM 5671 C CA . ASP B 1 277 ? -24.25 27.156 20.141 1 98.38 277 ASP B CA 1
ATOM 5672 C C . ASP B 1 277 ? -24.203 27.938 21.453 1 98.38 277 ASP B C 1
ATOM 5674 O O . ASP B 1 277 ? -23.984 29.156 21.469 1 98.38 277 ASP B O 1
ATOM 5678 N N . LYS B 1 278 ? -24.312 27.312 22.516 1 98.06 278 LYS B N 1
ATOM 5679 C CA . LYS B 1 278 ? -24.453 27.906 23.844 1 98.06 278 LYS B CA 1
ATOM 5680 C C . LYS B 1 278 ? -23.219 28.734 24.203 1 98.06 278 LYS B C 1
ATOM 5682 O O . LYS B 1 278 ? -23.328 29.703 24.938 1 98.06 278 LYS B O 1
ATOM 5687 N N . ILE B 1 279 ? -22.094 28.375 23.672 1 98.5 279 ILE B N 1
ATOM 5688 C CA . ILE B 1 279 ? -20.875 29.031 24.156 1 98.5 279 ILE B CA 1
ATOM 5689 C C . ILE B 1 279 ? -20.188 29.75 22.984 1 98.5 279 ILE B C 1
ATOM 5691 O O . ILE B 1 279 ? -19.078 30.25 23.141 1 98.5 279 ILE B O 1
ATOM 5695 N N . HIS B 1 280 ? -20.797 29.766 21.844 1 98.62 280 HIS B N 1
ATOM 5696 C CA . HIS B 1 280 ? -20.172 30.25 20.625 1 98.62 280 HIS B CA 1
ATOM 5697 C C . HIS B 1 280 ? -19.625 31.672 20.812 1 98.62 280 HIS B C 1
ATOM 5699 O O . HIS B 1 280 ? -18.438 31.922 20.578 1 98.62 280 HIS B O 1
ATOM 5705 N N . ASP B 1 281 ? -20.469 32.625 21.328 1 98.69 281 ASP B N 1
ATOM 5706 C CA . ASP B 1 281 ? -20.078 34 21.422 1 98.69 281 ASP B CA 1
ATOM 5707 C C . ASP B 1 281 ? -18.984 34.188 22.469 1 98.69 281 ASP B C 1
ATOM 5709 O O . ASP B 1 281 ? -18.062 35 22.281 1 98.69 281 ASP B O 1
ATOM 5713 N N . ALA B 1 282 ? -19.141 33.438 23.562 1 98.75 282 ALA B N 1
ATOM 5714 C CA . ALA B 1 282 ? -18.109 33.5 24.609 1 98.75 282 ALA B CA 1
ATOM 5715 C C . ALA B 1 282 ? -16.781 32.969 24.094 1 98.75 282 ALA B C 1
ATOM 5717 O O . ALA B 1 282 ? -15.719 33.5 24.438 1 98.75 282 ALA B O 1
ATOM 5718 N N . PHE B 1 283 ? -16.859 31.922 23.328 1 98.81 283 PHE B N 1
ATOM 5719 C CA . PHE B 1 283 ? -15.656 31.344 22.75 1 98.81 283 PHE B CA 1
ATOM 5720 C C . PHE B 1 283 ? -14.992 32.312 21.781 1 98.81 283 PHE B C 1
ATOM 5722 O O . PHE B 1 283 ? -13.773 32.469 21.812 1 98.81 283 PHE B O 1
ATOM 5729 N N . VAL B 1 284 ? -15.742 32.938 20.891 1 98.81 284 VAL B N 1
ATOM 5730 C CA . VAL B 1 284 ? -15.211 33.906 19.938 1 98.81 284 VAL B CA 1
ATOM 5731 C C . VAL B 1 284 ? -14.516 35.031 20.703 1 98.81 284 VAL B C 1
ATOM 5733 O O . VAL B 1 284 ? -13.406 35.438 20.328 1 98.81 284 VAL B O 1
ATOM 5736 N N . ALA B 1 285 ? -15.164 35.5 21.766 1 98.81 285 ALA B N 1
ATOM 5737 C CA . ALA B 1 285 ? -14.57 36.562 22.594 1 98.81 285 ALA B CA 1
ATOM 5738 C C . ALA B 1 285 ? -13.25 36.125 23.203 1 98.81 285 ALA B C 1
ATOM 5740 O O . ALA B 1 285 ? -12.297 36.875 23.281 1 98.81 285 ALA B O 1
ATOM 5741 N N . ALA B 1 286 ? -13.266 34.906 23.656 1 98.81 286 ALA B N 1
ATOM 5742 C CA . ALA B 1 286 ? -12.055 34.344 24.25 1 98.81 286 ALA B CA 1
ATOM 5743 C C . ALA B 1 286 ? -10.938 34.25 23.219 1 98.81 286 ALA B C 1
ATOM 5745 O O . ALA B 1 286 ? -9.773 34.5 23.516 1 98.81 286 ALA B O 1
ATOM 5746 N N . VAL B 1 287 ? -11.266 33.812 22.016 1 98.88 287 VAL B N 1
ATOM 5747 C CA . VAL B 1 287 ? -10.281 33.719 20.938 1 98.88 287 VAL B CA 1
ATOM 5748 C C . VAL B 1 287 ? -9.734 35.125 20.625 1 98.88 287 VAL B C 1
ATOM 5750 O O . VAL B 1 287 ? -8.523 35.281 20.422 1 98.88 287 VAL B O 1
ATOM 5753 N N . GLN B 1 288 ? -10.625 36.125 20.594 1 98.81 288 GLN B N 1
ATOM 5754 C CA . GLN B 1 288 ? -10.195 37.5 20.359 1 98.81 288 GLN B CA 1
ATOM 5755 C C . GLN B 1 288 ? -9.18 37.938 21.422 1 98.81 288 GLN B C 1
ATOM 5757 O O . GLN B 1 288 ? -8.164 38.531 21.094 1 98.81 288 GLN B O 1
ATOM 5762 N N . LYS B 1 289 ? -9.516 37.594 22.641 1 98.69 289 LYS B N 1
ATOM 5763 C CA . LYS B 1 289 ? -8.625 37.969 23.734 1 98.69 289 LYS B CA 1
ATOM 5764 C C . LYS B 1 289 ? -7.238 37.344 23.547 1 98.69 289 LYS B C 1
ATOM 5766 O O . LYS B 1 289 ? -6.223 38 23.781 1 98.69 289 LYS B O 1
ATOM 5771 N N . VAL B 1 290 ? -7.191 36.125 23.172 1 98.62 290 VAL B N 1
ATOM 5772 C CA . VAL B 1 290 ? -5.922 35.438 22.938 1 98.62 290 VAL B CA 1
ATOM 5773 C C . VAL B 1 290 ? -5.176 36.094 21.797 1 98.62 290 VAL B C 1
ATOM 5775 O O . VAL B 1 290 ? -3.98 36.375 21.906 1 98.62 290 VAL B O 1
ATOM 5778 N N . LEU B 1 291 ? -5.824 36.406 20.688 1 98.5 291 LEU B N 1
ATOM 5779 C CA . LEU B 1 291 ? -5.227 37 19.484 1 98.5 291 LEU B CA 1
ATOM 5780 C C . LEU B 1 291 ? -4.672 38.375 19.766 1 98.5 291 LEU B C 1
ATOM 5782 O O . LEU B 1 291 ? -3.709 38.812 19.125 1 98.5 291 LEU B O 1
ATOM 5786 N N . GLU B 1 292 ? -5.309 39.062 20.719 1 98.12 292 GLU B N 1
ATOM 5787 C CA . GLU B 1 292 ? -4.809 40.375 21.094 1 98.12 292 GLU B CA 1
ATOM 5788 C C . GLU B 1 292 ? -3.369 40.312 21.594 1 98.12 292 GLU B C 1
ATOM 5790 O O . GLU B 1 292 ? -2.607 41.25 21.469 1 98.12 292 GLU B O 1
ATOM 5795 N N . GLY B 1 293 ? -2.998 39.156 22.109 1 96.88 293 GLY B N 1
ATOM 5796 C CA . GLY B 1 293 ? -1.672 39 22.688 1 96.88 293 GLY B CA 1
ATOM 5797 C C . GLY B 1 293 ? -0.661 38.438 21.703 1 96.88 293 GLY B C 1
ATOM 5798 O O . GLY B 1 293 ? 0.53 38.344 22.016 1 96.88 293 GLY B O 1
ATOM 5799 N N . TYR B 1 294 ? -1.065 38.094 20.516 1 97.94 294 TYR B N 1
ATOM 5800 C CA . TYR B 1 294 ? -0.167 37.531 19.516 1 97.94 294 TYR B CA 1
ATOM 5801 C C . TYR B 1 294 ? 0.624 38.625 18.797 1 97.94 294 TYR B C 1
ATOM 5803 O O . TYR B 1 294 ? 0.103 39.719 18.562 1 97.94 294 TYR B O 1
ATOM 5811 N N . LYS B 1 295 ? 1.853 38.344 18.484 1 98 295 LYS B N 1
ATOM 5812 C CA . LYS B 1 295 ? 2.709 39.281 17.781 1 98 295 LYS B CA 1
ATOM 5813 C C . LYS B 1 295 ? 3.047 38.781 16.375 1 98 295 LYS B C 1
ATOM 5815 O O . LYS B 1 295 ? 3.65 37.719 16.219 1 98 295 LYS B O 1
ATOM 5820 N N . LEU B 1 296 ? 2.619 39.5 15.352 1 98.25 296 LEU B N 1
ATOM 5821 C CA . LEU B 1 296 ? 3.006 39.312 13.953 1 98.25 296 LEU B CA 1
ATOM 5822 C C . LEU B 1 296 ? 4.23 40.156 13.617 1 98.25 296 LEU B C 1
ATOM 5824 O O . LEU B 1 296 ? 4.219 41.375 13.805 1 98.25 296 LEU B O 1
ATOM 5828 N N . GLY B 1 297 ? 5.285 39.5 13.203 1 97.75 297 GLY B N 1
ATOM 5829 C CA . GLY B 1 297 ? 6.43 40.344 12.945 1 97.75 297 GLY B CA 1
ATOM 5830 C C . GLY B 1 297 ? 7.652 39.594 12.477 1 97.75 297 GLY B C 1
ATOM 5831 O O . GLY B 1 297 ? 7.531 38.531 11.836 1 97.75 297 GLY B O 1
ATOM 5832 N N . ASP B 1 298 ? 8.82 40.156 12.719 1 97.19 298 ASP B N 1
ATOM 5833 C CA . ASP B 1 298 ? 10.117 39.625 12.312 1 97.19 298 ASP B CA 1
ATOM 5834 C C . ASP B 1 298 ? 10.352 38.25 12.938 1 97.19 298 ASP B C 1
ATOM 5836 O O . ASP B 1 298 ? 10.422 38.125 14.164 1 97.19 298 ASP B O 1
ATOM 5840 N N . PRO B 1 299 ? 10.516 37.219 12.094 1 98 299 PRO B N 1
ATOM 5841 C CA . PRO B 1 299 ? 10.656 35.875 12.641 1 98 299 PRO B CA 1
ATOM 5842 C C . PRO B 1 299 ? 11.945 35.688 13.453 1 98 299 PRO B C 1
ATOM 5844 O O . PRO B 1 299 ? 12.094 34.688 14.164 1 98 299 PRO B O 1
ATOM 5847 N N . PHE B 1 300 ? 12.852 36.594 13.383 1 96.75 300 PHE B N 1
ATOM 5848 C CA . PHE B 1 300 ? 14.094 36.5 14.133 1 96.75 300 PHE B CA 1
ATOM 5849 C C . PHE B 1 300 ? 13.961 37.125 15.508 1 96.75 300 PHE B C 1
ATOM 5851 O O . PHE B 1 300 ? 14.852 37 16.359 1 96.75 300 PHE B O 1
ATOM 5858 N N . ASP B 1 301 ? 12.852 37.875 15.727 1 97 301 ASP B N 1
ATOM 5859 C CA . ASP B 1 301 ? 12.516 38.344 17.078 1 97 301 ASP B CA 1
ATOM 5860 C C . ASP B 1 301 ? 11.945 37.188 17.906 1 97 301 ASP B C 1
ATOM 5862 O O . ASP B 1 301 ? 10.906 36.625 17.562 1 97 301 ASP B O 1
ATOM 5866 N N . LYS B 1 302 ? 12.508 36.875 19 1 95.88 302 LYS B N 1
ATOM 5867 C CA . LYS B 1 302 ? 12.133 35.75 19.844 1 95.88 302 LYS B CA 1
ATOM 5868 C C . LYS B 1 302 ? 10.711 35.906 20.375 1 95.88 302 LYS B C 1
ATOM 5870 O O . LYS B 1 302 ? 10.086 34.906 20.781 1 95.88 302 LYS B O 1
ATOM 5875 N N . GLY B 1 303 ? 10.219 37.094 20.375 1 96.31 303 GLY B N 1
ATOM 5876 C CA . GLY B 1 303 ? 8.875 37.375 20.875 1 96.31 303 GLY B CA 1
ATOM 5877 C C . GLY B 1 303 ? 7.805 37.219 19.812 1 96.31 303 GLY B C 1
ATOM 5878 O O . GLY B 1 303 ? 6.609 37.281 20.094 1 96.31 303 GLY B O 1
ATOM 5879 N N . THR B 1 304 ? 8.25 37 18.547 1 97.56 304 THR B N 1
ATOM 5880 C CA . THR B 1 304 ? 7.316 36.875 17.438 1 97.56 304 THR B CA 1
ATOM 5881 C C . THR B 1 304 ? 6.562 35.562 17.516 1 97.56 304 THR B C 1
ATOM 5883 O O . THR B 1 304 ? 7.176 34.5 17.672 1 97.56 304 THR B O 1
ATOM 5886 N N . HIS B 1 305 ? 5.25 35.594 17.438 1 97.38 305 HIS B N 1
ATOM 5887 C CA . HIS B 1 305 ? 4.41 34.406 17.422 1 97.38 305 HIS B CA 1
ATOM 5888 C C . HIS B 1 305 ? 4.133 33.969 15.984 1 97.38 305 HIS B C 1
ATOM 5890 O O . HIS B 1 305 ? 4.047 32.75 15.719 1 97.38 305 HIS B O 1
ATOM 5896 N N . VAL B 1 306 ? 3.928 34.906 15.125 1 98.06 306 VAL B N 1
ATOM 5897 C CA . VAL B 1 306 ? 3.516 34.625 13.758 1 98.06 306 VAL B CA 1
ATOM 5898 C C . VAL B 1 306 ? 4.477 35.281 12.781 1 98.06 306 VAL B C 1
ATOM 5900 O O . VAL B 1 306 ? 4.664 36.5 12.828 1 98.06 306 VAL B O 1
ATOM 5903 N N . GLY B 1 307 ? 5.16 34.5 12 1 98.38 307 GLY B N 1
ATOM 5904 C CA . GLY B 1 307 ? 6.004 35 10.922 1 98.38 307 GLY B CA 1
ATOM 5905 C C . GLY B 1 307 ? 5.281 35.094 9.594 1 98.38 307 GLY B C 1
ATOM 5906 O O . GLY B 1 307 ? 4.047 35.031 9.547 1 98.38 307 GLY B O 1
ATOM 5907 N N . PRO B 1 308 ? 6.031 35.312 8.539 1 98.56 308 PRO B N 1
ATOM 5908 C CA . PRO B 1 308 ? 5.418 35.375 7.207 1 98.56 308 PRO B CA 1
ATOM 5909 C C . PRO B 1 308 ? 4.969 34 6.719 1 98.56 308 PRO B C 1
ATOM 5911 O O . PRO B 1 308 ? 5.414 32.969 7.246 1 98.56 308 PRO B O 1
ATOM 5914 N N . VAL B 1 309 ? 4.004 34.031 5.793 1 98.5 309 VAL B N 1
ATOM 5915 C CA . VAL B 1 309 ? 3.73 32.781 5.047 1 98.5 309 VAL B CA 1
ATOM 5916 C C . VAL B 1 309 ? 4.766 32.625 3.936 1 98.5 309 VAL B C 1
ATOM 5918 O O . VAL B 1 309 ? 5.516 33.562 3.631 1 98.5 309 VAL B O 1
ATOM 5921 N N . ILE B 1 310 ? 4.816 31.516 3.324 1 98.12 310 ILE B N 1
ATOM 5922 C CA . ILE B 1 310 ? 5.984 30.984 2.635 1 98.12 310 ILE B CA 1
ATOM 5923 C C . ILE B 1 310 ? 6.266 31.812 1.381 1 98.12 310 ILE B C 1
ATOM 5925 O O . ILE B 1 310 ? 7.418 31.953 0.966 1 98.12 310 ILE B O 1
ATOM 5929 N N . SER B 1 311 ? 5.184 32.375 0.731 1 97.75 311 SER B N 1
ATOM 5930 C CA . SER B 1 311 ? 5.367 33.031 -0.56 1 97.75 311 SER B CA 1
ATOM 5931 C C . SER B 1 311 ? 4.289 34.094 -0.808 1 97.75 311 SER B C 1
ATOM 5933 O O . SER B 1 311 ? 3.285 34.125 -0.092 1 97.75 311 SER B O 1
ATOM 5935 N N . LYS B 1 312 ? 4.566 34.844 -1.854 1 97.31 312 LYS B N 1
ATOM 5936 C CA . LYS B 1 312 ? 3.568 35.844 -2.27 1 97.31 312 LYS B CA 1
ATOM 5937 C C . LYS B 1 312 ? 2.293 35.156 -2.758 1 97.31 312 LYS B C 1
ATOM 5939 O O . LYS B 1 312 ? 1.188 35.594 -2.438 1 97.31 312 LYS B O 1
ATOM 5944 N N . ARG B 1 313 ? 2.514 34.156 -3.463 1 97.25 313 ARG B N 1
ATOM 5945 C CA . ARG B 1 313 ? 1.37 33.406 -3.967 1 97.25 313 ARG B CA 1
ATOM 5946 C C . ARG B 1 313 ? 0.525 32.875 -2.818 1 97.25 313 ARG B C 1
ATOM 5948 O O . ARG B 1 313 ? -0.705 32.906 -2.875 1 97.25 313 ARG B O 1
ATOM 5955 N N . SER B 1 314 ? 1.164 32.281 -1.809 1 98 314 SER B N 1
ATOM 5956 C CA . SER B 1 314 ? 0.457 31.781 -0.635 1 98 314 SER B CA 1
ATOM 5957 C C . SER B 1 314 ? -0.307 32.906 0.07 1 98 314 SER B C 1
ATOM 5959 O O . SER B 1 314 ? -1.454 32.719 0.481 1 98 314 SER B O 1
ATOM 5961 N N . LYS B 1 315 ? 0.344 34.062 0.229 1 98.38 315 LYS B N 1
ATOM 5962 C CA . LYS B 1 315 ? -0.312 35.219 0.843 1 98.38 315 LYS B CA 1
ATOM 5963 C C . LYS B 1 315 ? -1.582 35.594 0.087 1 98.38 315 LYS B C 1
ATOM 5965 O O . LYS B 1 315 ? -2.646 35.719 0.689 1 98.38 315 LYS B O 1
ATOM 5970 N N . GLU B 1 316 ? -1.429 35.656 -1.198 1 98.25 316 GLU B N 1
ATOM 5971 C CA . GLU B 1 316 ? -2.559 36.031 -2.041 1 98.25 316 GLU B CA 1
ATOM 5972 C C . GLU B 1 316 ? -3.678 35 -1.963 1 98.25 316 GLU B C 1
ATOM 5974 O O . GLU B 1 316 ? -4.855 35.344 -1.917 1 98.25 316 GLU B O 1
ATOM 5979 N N . ALA B 1 317 ? -3.338 33.75 -1.962 1 98.25 317 ALA B N 1
ATOM 5980 C CA . ALA B 1 317 ? -4.328 32.688 -1.87 1 98.25 317 ALA B CA 1
ATOM 5981 C C . ALA B 1 317 ? -5.074 32.719 -0.541 1 98.25 317 ALA B C 1
ATOM 5983 O O . ALA B 1 317 ? -6.301 32.594 -0.503 1 98.25 317 ALA B O 1
ATOM 5984 N N . ILE B 1 318 ? -4.355 32.906 0.575 1 98.75 318 ILE B N 1
ATOM 5985 C CA . ILE B 1 318 ? -4.949 32.969 1.907 1 98.75 318 ILE B CA 1
ATOM 5986 C C . ILE B 1 318 ? -5.898 34.156 1.979 1 98.75 318 ILE B C 1
ATOM 5988 O O . ILE B 1 318 ? -7.035 34.031 2.447 1 98.75 318 ILE B O 1
ATOM 5992 N N . GLU B 1 319 ? -5.438 35.281 1.493 1 98.38 319 GLU B N 1
ATOM 5993 C CA . GLU B 1 319 ? -6.262 36.5 1.495 1 98.38 319 GLU B CA 1
ATOM 5994 C C . GLU B 1 319 ? -7.504 36.312 0.628 1 98.38 319 GLU B C 1
ATOM 5996 O O . GLU B 1 319 ? -8.578 36.844 0.957 1 98.38 319 GLU B O 1
ATOM 6001 N N . SER B 1 320 ? -7.34 35.625 -0.445 1 98.69 320 SER B N 1
ATOM 6002 C CA . SER B 1 320 ? -8.484 35.344 -1.312 1 98.69 320 SER B CA 1
ATOM 6003 C C . SER B 1 320 ? -9.523 34.5 -0.604 1 98.69 320 SER B C 1
ATOM 6005 O O . SER B 1 320 ? -10.727 34.688 -0.812 1 98.69 320 SER B O 1
ATOM 6007 N N . HIS B 1 321 ? -9.086 33.5 0.186 1 98.75 321 HIS B N 1
ATOM 6008 C CA . HIS B 1 321 ? -10.008 32.688 0.984 1 98.75 321 HIS B CA 1
ATOM 6009 C C . HIS B 1 321 ? -10.797 33.562 1.954 1 98.75 321 HIS B C 1
ATOM 6011 O O . HIS B 1 321 ? -12.008 33.406 2.098 1 98.75 321 HIS B O 1
ATOM 6017 N N . ILE B 1 322 ? -10.133 34.5 2.609 1 98.75 322 ILE B N 1
ATOM 6018 C CA . ILE B 1 322 ? -10.742 35.406 3.574 1 98.75 322 ILE B CA 1
ATOM 6019 C C . ILE B 1 322 ? -11.758 36.312 2.869 1 98.75 322 ILE B C 1
ATOM 6021 O O . ILE B 1 322 ? -12.891 36.438 3.334 1 98.75 322 ILE B O 1
ATOM 6025 N N . GLN B 1 323 ? -11.352 36.844 1.744 1 98.69 323 GLN B N 1
ATOM 6026 C CA . GLN B 1 323 ? -12.211 37.75 0.992 1 98.69 323 GLN B CA 1
ATOM 6027 C C . GLN B 1 323 ? -13.469 37.031 0.5 1 98.69 323 GLN B C 1
ATOM 6029 O O . GLN B 1 323 ? -14.562 37.594 0.542 1 98.69 323 GLN B O 1
ATOM 6034 N N . ASP B 1 324 ? -13.258 35.875 0.03 1 98.81 324 ASP B N 1
ATOM 6035 C CA . ASP B 1 324 ? -14.398 35.062 -0.389 1 98.81 324 ASP B CA 1
ATOM 6036 C C . ASP B 1 324 ? -15.391 34.875 0.752 1 98.81 324 ASP B C 1
ATOM 6038 O O . ASP B 1 324 ? -16.609 35.031 0.555 1 98.81 324 ASP B O 1
ATOM 6042 N N . ALA B 1 325 ? -14.938 34.531 1.943 1 98.81 325 ALA B N 1
ATOM 6043 C CA . ALA B 1 325 ? -15.797 34.344 3.107 1 98.81 325 ALA B CA 1
ATOM 6044 C C . ALA B 1 325 ? -16.562 35.594 3.447 1 98.81 325 ALA B C 1
ATOM 6046 O O . ALA B 1 325 ? -17.781 35.562 3.668 1 98.81 325 ALA B O 1
ATOM 6047 N N . ILE B 1 326 ? -15.891 36.75 3.434 1 98.69 326 ILE B N 1
ATOM 6048 C CA . ILE B 1 326 ? -16.516 38.031 3.766 1 98.69 326 ILE B CA 1
ATOM 6049 C C . ILE B 1 326 ? -17.562 38.375 2.713 1 98.69 326 ILE B C 1
ATOM 6051 O O . ILE B 1 326 ? -18.672 38.781 3.053 1 98.69 326 ILE B O 1
ATOM 6055 N N . ALA B 1 327 ? -17.172 38.188 1.496 1 98.69 327 ALA B N 1
ATOM 6056 C CA . ALA B 1 327 ? -18.094 38.469 0.4 1 98.69 327 ALA B CA 1
ATOM 6057 C C . ALA B 1 327 ? -19.359 37.594 0.518 1 98.69 327 ALA B C 1
ATOM 6059 O O . ALA B 1 327 ? -20.438 38.031 0.115 1 98.69 327 ALA B O 1
ATOM 6060 N N . LYS B 1 328 ? -19.234 36.5 1.131 1 98.69 328 LYS B N 1
ATOM 6061 C CA . LYS B 1 328 ? -20.359 35.594 1.233 1 98.69 328 LYS B CA 1
ATOM 6062 C C . LYS B 1 328 ? -21.062 35.719 2.584 1 98.69 328 LYS B C 1
ATOM 6064 O O . LYS B 1 328 ? -21.906 34.875 2.934 1 98.69 328 LYS B O 1
ATOM 6069 N N . GLY B 1 329 ? -20.641 36.625 3.375 1 98.56 329 GLY B N 1
ATOM 6070 C CA . GLY B 1 329 ? -21.453 37 4.535 1 98.56 329 GLY B CA 1
ATOM 6071 C C . GLY B 1 329 ? -20.734 36.75 5.852 1 98.56 329 GLY B C 1
ATOM 6072 O O . GLY B 1 329 ? -21.266 37.062 6.918 1 98.56 329 GLY B O 1
ATOM 6073 N N . ALA B 1 330 ? -19.531 36.25 5.859 1 98.81 330 ALA B N 1
ATOM 6074 C CA . ALA B 1 330 ? -18.766 36.094 7.09 1 98.81 330 ALA B CA 1
ATOM 6075 C C . ALA B 1 330 ? -18.344 37.438 7.676 1 98.81 330 ALA B C 1
ATOM 6077 O O . ALA B 1 330 ? -18.312 38.438 6.965 1 98.81 330 ALA B O 1
ATOM 6078 N N . THR B 1 331 ? -18.125 37.438 8.906 1 98.75 331 THR B N 1
ATOM 6079 C CA . THR B 1 331 ? -17.656 38.625 9.609 1 98.75 331 THR B CA 1
ATOM 6080 C C . THR B 1 331 ? -16.203 38.438 10.039 1 98.75 331 THR B C 1
ATOM 6082 O O . THR B 1 331 ? -15.836 37.438 10.641 1 98.75 331 THR B O 1
ATOM 6085 N N . ASP B 1 332 ? -15.367 39.406 9.664 1 98.69 332 ASP B N 1
ATOM 6086 C CA . ASP B 1 332 ? -14.023 39.469 10.227 1 98.69 332 ASP B CA 1
ATOM 6087 C C . ASP B 1 332 ? -14.055 39.938 11.68 1 98.69 332 ASP B C 1
ATOM 6089 O O . ASP B 1 332 ? -14.188 41.125 11.945 1 98.69 332 ASP B O 1
ATOM 6093 N N . ALA B 1 333 ? -13.891 39.031 12.562 1 98.69 333 ALA B N 1
ATOM 6094 C CA . ALA B 1 333 ? -13.969 39.312 13.992 1 98.69 333 ALA B CA 1
ATOM 6095 C C . ALA B 1 333 ? -12.578 39.438 14.609 1 98.69 333 ALA B C 1
ATOM 6097 O O . ALA B 1 333 ? -12.414 39.312 15.82 1 98.69 333 ALA B O 1
ATOM 6098 N N . THR B 1 334 ? -11.578 39.656 13.844 1 98.56 334 THR B N 1
ATOM 6099 C CA . THR B 1 334 ? -10.211 39.812 14.336 1 98.56 334 THR B CA 1
ATOM 6100 C C . THR B 1 334 ? -10.102 41.031 15.242 1 98.56 334 THR B C 1
ATOM 6102 O O . THR B 1 334 ? -10.586 42.125 14.898 1 98.56 334 THR B O 1
ATOM 6105 N N . PRO B 1 335 ? -9.57 40.812 16.406 1 98.25 335 PRO B N 1
ATOM 6106 C CA . PRO B 1 335 ? -9.453 42 17.297 1 98.25 335 PRO B CA 1
ATOM 6107 C C . PRO B 1 335 ? -8.398 42.969 16.828 1 98.25 335 PRO B C 1
ATOM 6109 O O . PRO B 1 335 ? -7.52 42.625 16.031 1 98.25 335 PRO B O 1
ATOM 6112 N N . ALA B 1 336 ? -8.523 44.188 17.406 1 96.38 336 ALA B N 1
ATOM 6113 C CA . ALA B 1 336 ? -7.465 45.156 17.156 1 96.38 336 ALA B CA 1
ATOM 6114 C C . ALA B 1 336 ? -6.133 44.656 17.719 1 96.38 336 ALA B C 1
ATOM 6116 O O . ALA B 1 336 ? -6.09 44.062 18.797 1 96.38 336 ALA B O 1
ATOM 6117 N N . ASN B 1 337 ? -5.156 44.812 16.969 1 96.38 337 ASN B N 1
ATOM 6118 C CA . ASN B 1 337 ? -3.787 44.406 17.297 1 96.38 337 ASN B CA 1
ATOM 6119 C C . ASN B 1 337 ? -2.768 45.219 16.484 1 96.38 337 ASN B C 1
ATOM 6121 O O . ASN B 1 337 ? -2.816 45.25 15.258 1 96.38 337 ASN B O 1
ATOM 6125 N N . GLU B 1 338 ? -1.919 45.938 17.172 1 96.62 338 GLU B N 1
ATOM 6126 C CA . GLU B 1 338 ? -0.986 46.844 16.531 1 96.62 338 GLU B CA 1
ATOM 6127 C C . GLU B 1 338 ? -0.119 46.125 15.5 1 96.62 338 GLU B C 1
ATOM 6129 O O . GLU B 1 338 ? 0.107 46.656 14.406 1 96.62 338 GLU B O 1
ATOM 6134 N N . SER B 1 339 ? 0.367 44.969 15.852 1 97.06 339 SER B N 1
ATOM 6135 C CA . SER B 1 339 ? 1.249 44.25 14.93 1 97.06 339 SER B CA 1
ATOM 6136 C C . SER B 1 339 ? 0.483 43.75 13.719 1 97.06 339 SER B C 1
ATOM 6138 O O . SER B 1 339 ? 1.051 43.594 12.633 1 97.06 339 SER B O 1
ATOM 6140 N N . PHE B 1 340 ? -0.792 43.438 13.922 1 96.94 340 PHE B N 1
ATOM 6141 C CA . PHE B 1 340 ? -1.621 42.969 12.812 1 96.94 340 PHE B CA 1
ATOM 6142 C C . PHE B 1 340 ? -1.863 44.094 11.82 1 96.94 340 PHE B C 1
ATOM 6144 O O . PHE B 1 340 ? -1.896 43.875 10.609 1 96.94 340 PHE B O 1
ATOM 6151 N N . ASN B 1 341 ? -2.025 45.25 12.328 1 94.69 341 ASN B N 1
ATOM 6152 C CA . ASN B 1 341 ? -2.357 46.438 11.523 1 94.69 341 ASN B CA 1
ATOM 6153 C C . ASN B 1 341 ? -1.121 47.031 10.852 1 94.69 341 ASN B C 1
ATOM 6155 O O . ASN B 1 341 ? -1.232 47.75 9.859 1 94.69 341 ASN B O 1
ATOM 6159 N N . ASN B 1 342 ? 0.002 46.75 11.43 1 95.19 342 ASN B N 1
ATOM 6160 C CA . ASN B 1 342 ? 1.256 47.281 10.906 1 95.19 342 ASN B CA 1
ATOM 6161 C C . ASN B 1 342 ? 2.303 46.188 10.734 1 95.19 342 ASN B C 1
ATOM 6163 O O . ASN B 1 342 ? 3.363 46.25 11.359 1 95.19 342 ASN B O 1
ATOM 6167 N N . PRO B 1 343 ? 2.01 45.312 9.875 1 94.12 343 PRO B N 1
ATOM 6168 C CA . PRO B 1 343 ? 3.01 44.25 9.633 1 94.12 343 PRO B CA 1
ATOM 6169 C C . PRO B 1 343 ? 4.273 44.812 8.969 1 94.12 343 PRO B C 1
ATOM 6171 O O . PRO B 1 343 ? 4.266 45.906 8.422 1 94.12 343 PRO B O 1
ATOM 6174 N N . PRO B 1 344 ? 5.352 44.031 9.094 1 93.81 344 PRO B N 1
ATOM 6175 C CA . PRO B 1 344 ? 6.547 44.438 8.359 1 93.81 344 PRO B CA 1
ATOM 6176 C C . PRO B 1 344 ? 6.258 44.75 6.895 1 93.81 344 PRO B C 1
ATOM 6178 O O . PRO B 1 344 ? 5.469 44.062 6.254 1 93.81 344 PRO B O 1
ATOM 6181 N N . PRO B 1 345 ? 6.848 45.812 6.457 1 89.81 345 PRO B N 1
ATOM 6182 C CA . PRO B 1 345 ? 6.504 46.281 5.113 1 89.81 345 PRO B CA 1
ATOM 6183 C C . PRO B 1 345 ? 6.969 45.312 4.016 1 89.81 345 PRO B C 1
ATOM 6185 O O . PRO B 1 345 ? 6.387 45.312 2.926 1 89.81 345 PRO B O 1
ATOM 6188 N N . LYS B 1 346 ? 7.961 44.656 4.254 1 92.94 346 LYS B N 1
ATOM 6189 C CA . LYS B 1 346 ? 8.461 43.688 3.285 1 92.94 346 LYS B CA 1
ATOM 6190 C C . LYS B 1 346 ? 8.086 42.281 3.684 1 92.94 346 LYS B C 1
ATOM 6192 O O . LYS B 1 346 ? 7.914 41.969 4.867 1 92.94 346 LYS B O 1
ATOM 6197 N N . GLY B 1 347 ? 7.867 41.406 2.717 1 95.31 347 GLY B N 1
ATOM 6198 C CA . GLY B 1 347 ? 7.645 40 2.986 1 95.31 347 GLY B CA 1
ATOM 6199 C C . GLY B 1 347 ? 6.184 39.594 2.9 1 95.31 347 GLY B C 1
ATOM 6200 O O . GLY B 1 347 ? 5.332 40.406 2.533 1 95.31 347 GLY B O 1
ATOM 6201 N N . ASN B 1 348 ? 5.93 38.312 3.18 1 98.19 348 ASN B N 1
ATOM 6202 C CA . ASN B 1 348 ? 4.613 37.719 2.975 1 98.19 348 ASN B CA 1
ATOM 6203 C C . ASN B 1 348 ? 3.863 37.562 4.293 1 98.19 348 ASN B C 1
ATOM 6205 O O . ASN B 1 348 ? 3.504 36.438 4.672 1 98.19 348 ASN B O 1
ATOM 6209 N N . PHE B 1 349 ? 3.592 38.688 4.965 1 98.44 349 PHE B N 1
ATOM 6210 C CA . PHE B 1 349 ? 2.936 38.656 6.266 1 98.44 349 PHE B CA 1
ATOM 6211 C C . PHE B 1 349 ? 1.419 38.688 6.109 1 98.44 349 PHE B C 1
ATOM 6213 O O . PHE B 1 349 ? 0.884 39.531 5.391 1 98.44 349 PHE B O 1
ATOM 6220 N N . VAL B 1 350 ? 0.757 37.719 6.688 1 98.19 350 VAL B N 1
ATOM 6221 C CA . VAL B 1 350 ? -0.698 37.656 6.762 1 98.19 350 VAL B CA 1
ATOM 6222 C C . VAL B 1 350 ? -1.146 37.656 8.219 1 98.19 350 VAL B C 1
ATOM 6224 O O . VAL B 1 350 ? -0.688 36.844 9.023 1 98.19 350 VAL B O 1
ATOM 6227 N N . LYS B 1 351 ? -1.956 38.625 8.602 1 97.75 351 LYS B N 1
ATOM 6228 C CA . LYS B 1 351 ? -2.412 38.656 9.984 1 97.75 351 LYS B CA 1
ATOM 6229 C C . LYS B 1 351 ? -3.312 37.469 10.305 1 97.75 351 LYS B C 1
ATOM 6231 O O . LYS B 1 351 ? -4.098 37.031 9.469 1 97.75 351 LYS B O 1
ATOM 6236 N N . PRO B 1 352 ? -3.162 36.969 11.562 1 98.56 352 PRO B N 1
ATOM 6237 C CA . PRO B 1 352 ? -4.184 36 12 1 98.56 352 PRO B CA 1
ATOM 6238 C C . PRO B 1 352 ? -5.602 36.562 11.859 1 98.56 352 PRO B C 1
ATOM 6240 O O . PRO B 1 352 ? -5.863 37.688 12.234 1 98.56 352 PRO B O 1
ATOM 6243 N N . THR B 1 353 ? -6.445 35.812 11.258 1 98.81 353 THR B N 1
ATOM 6244 C CA . THR B 1 353 ? -7.785 36.281 10.961 1 98.81 353 THR B CA 1
ATOM 6245 C C . THR B 1 353 ? -8.844 35.375 11.562 1 98.81 353 THR B C 1
ATOM 6247 O O . THR B 1 353 ? -8.844 34.156 11.297 1 98.81 353 THR B O 1
ATOM 6250 N N . LEU B 1 354 ? -9.633 35.938 12.438 1 98.88 354 LEU B N 1
ATOM 6251 C CA . LEU B 1 354 ? -10.781 35.25 13.016 1 98.88 354 LEU B CA 1
ATOM 6252 C C . LEU B 1 354 ? -12.055 35.562 12.227 1 98.88 354 LEU B C 1
ATOM 6254 O O . LEU B 1 354 ? -12.43 36.719 12.07 1 98.88 354 LEU B O 1
ATOM 6258 N N . LEU B 1 355 ? -12.656 34.531 11.656 1 98.94 355 LEU B N 1
ATOM 6259 C CA . LEU B 1 355 ? -13.891 34.688 10.898 1 98.94 355 LEU B CA 1
ATOM 6260 C C . LEU B 1 355 ? -15.062 34.031 11.609 1 98.94 355 LEU B C 1
ATOM 6262 O O . LEU B 1 355 ? -14.938 32.906 12.117 1 98.94 355 LEU B O 1
ATOM 6266 N N . THR B 1 356 ? -16.172 34.719 11.734 1 98.81 356 THR B N 1
ATOM 6267 C CA . THR B 1 356 ? -17.422 34.156 12.227 1 98.81 356 THR B CA 1
ATOM 6268 C C . THR B 1 356 ? -18.5 34.219 11.148 1 98.81 356 THR B C 1
ATOM 6270 O O . THR B 1 356 ? -18.328 34.875 10.125 1 98.81 356 THR B O 1
ATOM 6273 N N . GLY B 1 357 ? -19.578 33.469 11.352 1 98.38 357 GLY B N 1
ATOM 6274 C CA . GLY B 1 357 ? -20.625 33.438 10.352 1 98.38 357 GLY B CA 1
ATOM 6275 C C . GLY B 1 357 ? -20.219 32.688 9.094 1 98.38 357 GLY B C 1
ATOM 6276 O O . GLY B 1 357 ? -20.656 33.031 7.992 1 98.38 357 GLY B O 1
ATOM 6277 N N . VAL B 1 358 ? -19.344 31.75 9.234 1 98.75 358 VAL B N 1
ATOM 6278 C CA . VAL B 1 358 ? -18.859 30.984 8.094 1 98.75 358 VAL B CA 1
ATOM 6279 C C . VAL B 1 358 ? -19.719 29.734 7.91 1 98.75 358 VAL B C 1
ATOM 6281 O O . VAL B 1 358 ? -20.406 29.312 8.836 1 98.75 358 VAL B O 1
ATOM 6284 N N . ASP B 1 359 ? -19.672 29.172 6.719 1 98.5 359 ASP B N 1
ATOM 6285 C CA . ASP B 1 359 ? -20.312 27.891 6.418 1 98.5 359 ASP B CA 1
ATOM 6286 C C . ASP B 1 359 ? -19.625 27.203 5.246 1 98.5 359 ASP B C 1
ATOM 6288 O O . ASP B 1 359 ? -18.625 27.703 4.711 1 98.5 359 ASP B O 1
ATOM 6292 N N . HIS B 1 360 ? -20.109 26.094 4.875 1 98.56 360 HIS B N 1
ATOM 6293 C CA . HIS B 1 360 ? -19.391 25.219 3.947 1 98.56 360 HIS B CA 1
ATOM 6294 C C . HIS B 1 360 ? -19.594 25.672 2.506 1 98.56 360 HIS B C 1
ATOM 6296 O O . HIS B 1 360 ? -19.109 25.031 1.574 1 98.56 360 HIS B O 1
ATOM 6302 N N . SER B 1 361 ? -20.234 26.719 2.197 1 98.44 361 SER B N 1
ATOM 6303 C CA . SER B 1 361 ? -20.25 27.312 0.861 1 98.44 361 SER B CA 1
ATOM 6304 C C . SER B 1 361 ? -19.016 28.172 0.616 1 98.44 361 SER B C 1
ATOM 6306 O O . SER B 1 361 ? -18.734 28.562 -0.521 1 98.44 361 SER B O 1
ATOM 6308 N N . MET B 1 362 ? -18.328 28.469 1.638 1 98.75 362 MET B N 1
ATOM 6309 C CA . MET B 1 362 ? -17.156 29.344 1.598 1 98.75 362 MET B CA 1
ATOM 6310 C C . MET B 1 362 ? -15.875 28.547 1.41 1 98.75 362 MET B C 1
ATOM 6312 O O . MET B 1 362 ? -15.703 27.484 2.012 1 98.75 362 MET B O 1
ATOM 6316 N N . THR B 1 363 ? -14.867 29.047 0.694 1 98.56 363 THR B N 1
ATOM 6317 C CA . THR B 1 363 ? -13.617 28.359 0.362 1 98.56 363 THR B CA 1
ATOM 6318 C C . THR B 1 363 ? -12.805 28.078 1.621 1 98.56 363 THR B C 1
ATOM 6320 O O . THR B 1 363 ? -12.156 27.031 1.729 1 98.56 363 THR B O 1
ATOM 6323 N N . VAL B 1 364 ? -12.867 28.938 2.613 1 98.56 364 VAL B N 1
ATOM 6324 C CA . VAL B 1 364 ? -12.102 28.812 3.85 1 98.56 364 VAL B CA 1
ATOM 6325 C C . VAL B 1 364 ? -12.578 27.594 4.637 1 98.56 364 VAL B C 1
ATOM 6327 O O . VAL B 1 364 ? -11.867 27.109 5.516 1 98.56 364 VAL B O 1
ATOM 6330 N N . MET B 1 365 ? -13.773 27.031 4.25 1 98.75 365 MET B N 1
ATOM 6331 C CA . MET B 1 365 ? -14.328 25.906 4.98 1 98.75 365 MET B CA 1
ATOM 6332 C C . MET B 1 365 ? -14.18 24.609 4.176 1 98.75 365 MET B C 1
ATOM 6334 O O . MET B 1 365 ? -14.469 23.531 4.684 1 98.75 365 MET B O 1
ATOM 6338 N N . THR B 1 366 ? -13.68 24.719 2.918 1 98.12 366 THR B N 1
ATOM 6339 C CA . THR B 1 366 ? -13.703 23.531 2.074 1 98.12 366 THR B CA 1
ATOM 6340 C C . THR B 1 366 ? -12.32 23.234 1.5 1 98.12 366 THR B C 1
ATOM 6342 O O . THR B 1 366 ? -11.938 22.078 1.346 1 98.12 366 THR B O 1
ATOM 6345 N N . GLU B 1 367 ? -11.523 24.25 1.193 1 97.81 367 GLU B N 1
ATOM 6346 C CA . GLU B 1 367 ? -10.195 24.094 0.62 1 97.81 367 GLU B CA 1
ATOM 6347 C C . GLU B 1 367 ? -9.109 24.344 1.665 1 97.81 367 GLU B C 1
ATOM 6349 O O . GLU B 1 367 ? -9.32 25.094 2.619 1 97.81 367 GLU B O 1
ATOM 6354 N N . GLU B 1 368 ? -8.016 23.688 1.514 1 97.88 368 GLU B N 1
ATOM 6355 C CA . GLU B 1 368 ? -6.902 23.938 2.42 1 97.88 368 GLU B CA 1
ATOM 6356 C C . GLU B 1 368 ? -6.402 25.375 2.301 1 97.88 368 GLU B C 1
ATOM 6358 O O . GLU B 1 368 ? -6.012 25.812 1.217 1 97.88 368 GLU B O 1
ATOM 6363 N N . THR B 1 369 ? -6.461 26.062 3.393 1 98.38 369 THR B N 1
ATOM 6364 C CA . THR B 1 369 ? -6.004 27.453 3.414 1 98.38 369 THR B CA 1
ATOM 6365 C C . THR B 1 369 ? -4.492 27.516 3.625 1 98.38 369 THR B C 1
ATOM 6367 O O . THR B 1 369 ? -3.801 28.281 2.961 1 98.38 369 THR B O 1
ATOM 6370 N N . PHE B 1 370 ? -4.016 26.656 4.547 1 98.31 370 PHE B N 1
ATOM 6371 C CA . PHE B 1 370 ? -2.598 26.609 4.883 1 98.31 370 PHE B CA 1
ATOM 6372 C C . PHE B 1 370 ? -2.076 27.984 5.262 1 98.31 370 PHE B C 1
ATOM 6374 O O . PHE B 1 370 ? -1.071 28.438 4.719 1 98.31 370 PHE B O 1
ATOM 6381 N N . GLY B 1 371 ? -2.736 28.656 6.137 1 98.62 371 GLY B N 1
ATOM 6382 C CA . GLY B 1 371 ? -2.479 30 6.648 1 98.62 371 GLY B CA 1
ATOM 6383 C C . GLY B 1 371 ? -3.135 30.266 7.992 1 98.62 371 GLY B C 1
ATOM 6384 O O . GLY B 1 371 ? -3.865 29.406 8.508 1 98.62 371 GLY B O 1
ATOM 6385 N N . PRO B 1 372 ? -2.84 31.391 8.586 1 98.69 372 PRO B N 1
ATOM 6386 C CA . PRO B 1 372 ? -3.303 31.656 9.953 1 98.69 372 PRO B CA 1
ATOM 6387 C C . PRO B 1 372 ? -4.73 32.188 9.992 1 98.69 372 PRO B C 1
ATOM 6389 O O . PRO B 1 372 ? -4.957 33.312 10.461 1 98.69 372 PRO B O 1
ATOM 6392 N N . VAL B 1 373 ? -5.695 31.406 9.539 1 98.88 373 VAL B N 1
ATOM 6393 C CA . VAL B 1 373 ? -7.113 31.766 9.508 1 98.88 373 VAL B CA 1
ATOM 6394 C C . VAL B 1 373 ? -7.895 30.844 10.438 1 98.88 373 VAL B C 1
ATOM 6396 O O . VAL B 1 373 ? -7.641 29.625 10.477 1 98.88 373 VAL B O 1
ATOM 6399 N N . ILE B 1 374 ? -8.789 31.391 11.219 1 98.88 374 ILE B N 1
ATOM 6400 C CA . ILE B 1 374 ? -9.594 30.641 12.18 1 98.88 374 ILE B CA 1
ATOM 6401 C C . ILE B 1 374 ? -11.078 30.844 11.891 1 98.88 374 ILE B C 1
ATOM 6403 O O . ILE B 1 374 ? -11.734 31.672 12.531 1 98.88 374 ILE B O 1
ATOM 6407 N N . PRO B 1 375 ? -11.586 30.141 10.984 1 98.88 375 PRO B N 1
ATOM 6408 C CA . PRO B 1 375 ? -13.031 30.203 10.75 1 98.88 375 PRO B CA 1
ATOM 6409 C C . PRO B 1 375 ? -13.836 29.453 11.812 1 98.88 375 PRO B C 1
ATOM 6411 O O . PRO B 1 375 ? -13.562 28.281 12.086 1 98.88 375 PRO B O 1
ATOM 6414 N N . VAL B 1 376 ? -14.805 30.094 12.406 1 98.94 376 VAL B N 1
ATOM 6415 C CA . VAL B 1 376 ? -15.578 29.516 13.508 1 98.94 376 VAL B CA 1
ATOM 6416 C C . VAL B 1 376 ? -17.062 29.438 13.109 1 98.94 376 VAL B C 1
ATOM 6418 O O . VAL B 1 376 ? -17.672 30.453 12.758 1 98.94 376 VAL B O 1
ATOM 6421 N N . GLN B 1 377 ? -17.578 28.328 13.109 1 98.88 377 GLN B N 1
ATOM 6422 C CA . GLN B 1 377 ? -18.984 28.078 12.781 1 98.88 377 GLN B CA 1
ATOM 6423 C C . GLN B 1 377 ? -19.734 27.531 13.992 1 98.88 377 GLN B C 1
ATOM 6425 O O . GLN B 1 377 ? -19.25 26.641 14.688 1 98.88 377 GLN B O 1
ATOM 6430 N N . ARG B 1 378 ? -20.891 28.141 14.211 1 98.25 378 ARG B N 1
ATOM 6431 C CA . ARG B 1 378 ? -21.797 27.703 15.266 1 98.25 378 ARG B CA 1
ATOM 6432 C C . ARG B 1 378 ? -22.5 26.406 14.875 1 98.25 378 ARG B C 1
ATOM 6434 O O . ARG B 1 378 ? -22.938 26.25 13.734 1 98.25 378 ARG B O 1
ATOM 6441 N N . VAL B 1 379 ? -22.625 25.422 15.844 1 98.81 379 VAL B N 1
ATOM 6442 C CA . VAL B 1 379 ? -23.375 24.203 15.602 1 98.81 379 VAL B CA 1
ATOM 6443 C C . VAL B 1 379 ? -24.359 23.969 16.75 1 98.81 379 VAL B C 1
ATOM 6445 O O . VAL B 1 379 ? -24.109 24.391 17.875 1 98.81 379 VAL B O 1
ATOM 6448 N N . LYS B 1 380 ? -25.406 23.172 16.5 1 98.25 380 LYS B N 1
ATOM 6449 C CA . LYS B 1 380 ? -26.516 23.047 17.438 1 98.25 380 LYS B CA 1
ATOM 6450 C C . LYS B 1 380 ? -26.438 21.75 18.234 1 98.25 380 LYS B C 1
ATOM 6452 O O . LYS B 1 380 ? -27.109 21.594 19.234 1 98.25 380 LYS B O 1
ATOM 6457 N N . SER B 1 381 ? -25.578 20.797 17.766 1 98.38 381 SER B N 1
ATOM 6458 C CA . SER B 1 381 ? -25.516 19.5 18.422 1 98.38 381 SER B CA 1
ATOM 6459 C C . SER B 1 381 ? -24.203 18.781 18.078 1 98.38 381 SER B C 1
ATOM 6461 O O . SER B 1 381 ? -23.5 19.172 17.141 1 98.38 381 SER B O 1
ATOM 6463 N N . ASP B 1 382 ? -23.938 17.781 18.922 1 98.62 382 ASP B N 1
ATOM 6464 C CA . ASP B 1 382 ? -22.797 16.906 18.641 1 98.62 382 ASP B CA 1
ATOM 6465 C C . ASP B 1 382 ? -22.922 16.266 17.25 1 98.62 382 ASP B C 1
ATOM 6467 O O . ASP B 1 382 ? -21.953 16.203 16.5 1 98.62 382 ASP B O 1
ATOM 6471 N N . ASP B 1 383 ? -24.109 15.852 16.875 1 98.5 383 ASP B N 1
ATOM 6472 C CA . ASP B 1 383 ? -24.344 15.188 15.602 1 98.5 383 ASP B CA 1
ATOM 6473 C C . ASP B 1 383 ? -24.062 16.125 14.43 1 98.5 383 ASP B C 1
ATOM 6475 O O . ASP B 1 383 ? -23.453 15.727 13.438 1 98.5 383 ASP B O 1
ATOM 6479 N N . GLU B 1 384 ? -24.547 17.328 14.562 1 98.69 384 GLU B N 1
ATOM 6480 C CA . GLU B 1 384 ? -24.297 18.312 13.516 1 98.69 384 GLU B CA 1
ATOM 6481 C C . GLU B 1 384 ? -22.797 18.578 13.367 1 98.69 384 GLU B C 1
ATOM 6483 O O . GLU B 1 384 ? -22.297 18.719 12.25 1 98.69 384 GLU B O 1
ATOM 6488 N N . ALA B 1 385 ? -22.094 18.703 14.508 1 98.81 385 ALA B N 1
ATOM 6489 C CA . ALA B 1 385 ? -20.656 18.938 14.484 1 98.81 385 ALA B CA 1
ATOM 6490 C C . ALA B 1 385 ? -19.922 17.844 13.734 1 98.81 385 ALA B C 1
ATOM 6492 O O . ALA B 1 385 ? -19.141 18.109 12.82 1 98.81 385 ALA B O 1
ATOM 6493 N N . VAL B 1 386 ? -20.219 16.625 14.062 1 98.75 386 VAL B N 1
ATOM 6494 C CA . VAL B 1 386 ? -19.547 15.492 13.445 1 98.75 386 VAL B CA 1
ATOM 6495 C C . VAL B 1 386 ? -19.875 15.445 11.953 1 98.75 386 VAL B C 1
ATOM 6497 O O . VAL B 1 386 ? -19.016 15.164 11.125 1 98.75 386 VAL B O 1
ATOM 6500 N N . GLN B 1 387 ? -21.141 15.664 11.617 1 98.56 387 GLN B N 1
ATOM 6501 C CA . GLN B 1 387 ? -21.547 15.695 10.219 1 98.56 387 GLN B CA 1
ATOM 6502 C C . GLN B 1 387 ? -20.734 16.719 9.43 1 98.56 387 GLN B C 1
ATOM 6504 O O . GLN B 1 387 ? -20.25 16.422 8.336 1 98.56 387 GLN B O 1
ATOM 6509 N N . LEU B 1 388 ? -20.594 17.875 9.961 1 98.81 388 LEU B N 1
ATOM 6510 C CA . LEU B 1 388 ? -19.875 18.953 9.289 1 98.81 388 LEU B CA 1
ATOM 6511 C C . LEU B 1 388 ? -18.375 18.656 9.266 1 98.81 388 LEU B C 1
ATOM 6513 O O . LEU B 1 388 ? -17.688 18.984 8.297 1 98.81 388 LEU B O 1
ATOM 6517 N N . MET B 1 389 ? -17.828 18.125 10.352 1 98.88 389 MET B N 1
ATOM 6518 C CA . MET B 1 389 ? -16.422 17.719 10.383 1 98.88 389 MET B CA 1
ATOM 6519 C C . MET B 1 389 ? -16.109 16.719 9.258 1 98.88 389 MET B C 1
ATOM 6521 O O . MET B 1 389 ? -15.047 16.781 8.656 1 98.88 389 MET B O 1
ATOM 6525 N N . ASN B 1 390 ? -17.062 15.875 8.953 1 98.44 390 ASN B N 1
ATOM 6526 C CA . ASN B 1 390 ? -16.859 14.836 7.945 1 98.44 390 ASN B CA 1
ATOM 6527 C C . ASN B 1 390 ? -17.141 15.352 6.535 1 98.44 390 ASN B C 1
ATOM 6529 O O . ASN B 1 390 ? -16.781 14.711 5.551 1 98.44 390 ASN B O 1
ATOM 6533 N N . ASP B 1 391 ? -17.828 16.5 6.449 1 98.44 391 ASP B N 1
ATOM 6534 C CA . ASP B 1 391 ? -18.125 17.109 5.16 1 98.44 391 ASP B CA 1
ATOM 6535 C C . ASP B 1 391 ? -16.891 17.812 4.586 1 98.44 391 ASP B C 1
ATOM 6537 O O . ASP B 1 391 ? -16.828 19.031 4.523 1 98.44 391 ASP B O 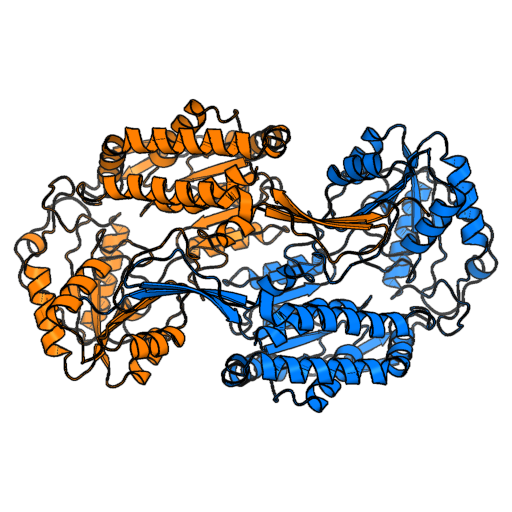1
ATOM 6541 N N . SER B 1 392 ? -15.93 17 4.168 1 98.06 392 SER B N 1
ATOM 6542 C CA . SER B 1 392 ? -14.648 17.438 3.621 1 98.06 392 SER B CA 1
ATOM 6543 C C . SER B 1 392 ? -14.039 16.359 2.719 1 98.06 392 SER B C 1
ATOM 6545 O O . SER B 1 392 ? -14.258 15.172 2.926 1 98.06 392 SER B O 1
ATOM 6547 N N . GLU B 1 393 ? -13.305 16.781 1.694 1 97.12 393 GLU B N 1
ATOM 6548 C CA . GLU B 1 393 ? -12.578 15.828 0.86 1 97.12 393 GLU B CA 1
ATOM 6549 C C . GLU B 1 393 ? -11.273 15.391 1.528 1 97.12 393 GLU B C 1
ATOM 6551 O O . GLU B 1 393 ? -10.562 14.539 1.003 1 97.12 393 GLU B O 1
ATOM 6556 N N . PHE B 1 394 ? -10.984 15.945 2.688 1 98.06 394 PHE B N 1
ATOM 6557 C CA . PHE B 1 394 ? -9.758 15.648 3.42 1 98.06 394 PHE B CA 1
ATOM 6558 C C . PHE B 1 394 ? -10.062 14.867 4.691 1 98.06 394 PHE B C 1
ATOM 6560 O O . PHE B 1 394 ? -11.211 14.789 5.121 1 98.06 394 PHE B O 1
ATOM 6567 N N . GLY B 1 395 ? -9.078 14.211 5.25 1 98.38 395 GLY B N 1
ATOM 6568 C CA . GLY B 1 395 ? -9.195 13.453 6.488 1 98.38 395 GLY B CA 1
ATOM 6569 C C . GLY B 1 395 ? -7.855 13.195 7.156 1 98.38 395 GLY B C 1
ATOM 6570 O O . GLY B 1 395 ? -7.547 12.062 7.523 1 98.38 395 GLY B O 1
ATOM 6571 N N . LEU B 1 396 ? -7.059 14.258 7.387 1 98.19 396 LEU B N 1
ATOM 6572 C CA . LEU B 1 396 ? -5.75 14.078 8 1 98.19 396 LEU B CA 1
ATOM 6573 C C . LEU B 1 396 ? -5.875 13.992 9.523 1 98.19 396 LEU B C 1
ATOM 6575 O O . LEU B 1 396 ? -5.637 12.93 10.102 1 98.19 396 LEU B O 1
ATOM 6579 N N . THR B 1 397 ? -6.324 15.109 10.18 1 98.56 397 THR B N 1
ATOM 6580 C CA . THR B 1 397 ? -6.535 15.078 11.625 1 98.56 397 THR B CA 1
ATOM 6581 C C . THR B 1 397 ? -7.867 15.719 11.992 1 98.56 397 THR B C 1
ATOM 6583 O O . THR B 1 397 ? -8.531 16.328 11.141 1 98.56 397 THR B O 1
ATOM 6586 N N . ALA B 1 398 ? -8.273 15.547 13.195 1 98.81 398 ALA B N 1
ATOM 6587 C CA . ALA B 1 398 ? -9.43 16.203 13.805 1 98.81 398 ALA B CA 1
ATOM 6588 C C . ALA B 1 398 ? -9.297 16.266 15.32 1 98.81 398 ALA B C 1
ATOM 6590 O O . ALA B 1 398 ? -8.609 15.43 15.922 1 98.81 398 ALA B O 1
ATOM 6591 N N . SER B 1 399 ? -9.945 17.203 15.938 1 98.81 399 SER B N 1
ATOM 6592 C CA . SER B 1 399 ? -9.859 17.312 17.391 1 98.81 399 SER B CA 1
ATOM 6593 C C . SER B 1 399 ? -11.211 17.641 18 1 98.81 399 SER B C 1
ATOM 6595 O O . SER B 1 399 ? -11.992 18.406 17.422 1 98.81 399 SER B O 1
ATOM 6597 N N . ILE B 1 400 ? -11.477 17.031 19.109 1 98.81 400 ILE B N 1
ATOM 6598 C CA . ILE B 1 400 ? -12.656 17.297 19.922 1 98.81 400 ILE B CA 1
ATOM 6599 C C . ILE B 1 400 ? -12.227 17.844 21.281 1 98.81 400 ILE B C 1
ATOM 6601 O O . ILE B 1 400 ? -11.32 17.281 21.922 1 98.81 400 ILE B O 1
ATOM 6605 N N . TRP B 1 401 ? -12.875 18.891 21.734 1 98.69 401 TRP B N 1
ATOM 6606 C CA . TRP B 1 401 ? -12.547 19.547 23 1 98.69 401 TRP B CA 1
ATOM 6607 C C . TRP B 1 401 ? -13.734 19.516 23.953 1 98.69 401 TRP B C 1
ATOM 6609 O O . TRP B 1 401 ? -14.789 20.078 23.656 1 98.69 401 TRP B O 1
ATOM 6619 N N . THR B 1 402 ? -13.555 18.875 25.078 1 98.5 402 THR B N 1
ATOM 6620 C CA . THR B 1 402 ? -14.672 18.625 25.984 1 98.5 402 THR B CA 1
ATOM 6621 C C . THR B 1 402 ? -14.156 18.188 27.359 1 98.5 402 THR B C 1
ATOM 6623 O O . THR B 1 402 ? -13.094 17.578 27.469 1 98.5 402 THR B O 1
ATOM 6626 N N . LYS B 1 403 ? -14.859 18.5 28.375 1 97.75 403 LYS B N 1
ATOM 6627 C CA . LYS B 1 403 ? -14.594 18 29.734 1 97.75 403 LYS B CA 1
ATOM 6628 C C . LYS B 1 403 ? -14.906 16.516 29.828 1 97.75 403 LYS B C 1
ATOM 6630 O O . LYS B 1 403 ? -14.258 15.781 30.594 1 97.75 403 LYS B O 1
ATOM 6635 N N . ASP B 1 404 ? -15.875 16.062 29.156 1 97.69 404 ASP B N 1
ATOM 6636 C CA . ASP B 1 404 ? -16.266 14.656 29.109 1 97.69 404 ASP B CA 1
ATOM 6637 C C . ASP B 1 404 ? -15.43 13.875 28.109 1 97.69 404 ASP B C 1
ATOM 6639 O O . ASP B 1 404 ? -15.875 13.617 26.984 1 97.69 404 ASP B O 1
ATOM 6643 N N . THR B 1 405 ? -14.312 13.375 28.562 1 97.31 405 THR B N 1
ATOM 6644 C CA . THR B 1 405 ? -13.336 12.758 27.672 1 97.31 405 THR B CA 1
ATOM 6645 C C . THR B 1 405 ? -13.906 11.477 27.047 1 97.31 405 THR B C 1
ATOM 6647 O O . THR B 1 405 ? -13.578 11.133 25.922 1 97.31 405 THR B O 1
ATOM 6650 N N . ASP B 1 406 ? -14.789 10.781 27.766 1 97.81 406 ASP B N 1
ATOM 6651 C CA . ASP B 1 406 ? -15.438 9.594 27.203 1 97.81 406 ASP B CA 1
ATOM 6652 C C . ASP B 1 406 ? -16.328 9.961 26.016 1 97.81 406 ASP B C 1
ATOM 6654 O O . ASP B 1 406 ? -16.328 9.266 25 1 97.81 406 ASP B O 1
ATOM 6658 N N . GLN B 1 407 ? -17.078 11.055 26.234 1 97.94 407 GLN B N 1
ATOM 6659 C CA . GLN B 1 407 ? -17.891 11.539 25.125 1 97.94 407 GLN B CA 1
ATOM 6660 C C . GLN B 1 407 ? -17.016 12.031 23.984 1 97.94 407 GLN B C 1
ATOM 6662 O O . GLN B 1 407 ? -17.359 11.859 22.812 1 97.94 407 GLN B O 1
ATOM 6667 N N . GLY B 1 408 ? -15.914 12.719 24.359 1 98.5 408 GLY B N 1
ATOM 6668 C CA . GLY B 1 408 ? -14.961 13.109 23.328 1 98.5 408 GLY B CA 1
ATOM 6669 C C . GLY B 1 408 ? -14.477 11.945 22.484 1 98.5 408 GLY B C 1
ATOM 6670 O O . GLY B 1 408 ? -14.398 12.047 21.266 1 98.5 408 GLY B O 1
ATOM 6671 N N . TYR B 1 409 ? -14.18 10.867 23.141 1 98.5 409 TYR B N 1
ATOM 6672 C CA . TYR B 1 409 ? -13.75 9.656 22.453 1 98.5 409 TYR B CA 1
ATOM 6673 C C . TYR B 1 409 ? -14.844 9.141 21.516 1 98.5 409 TYR B C 1
ATOM 6675 O O . TYR B 1 409 ? -14.578 8.812 20.359 1 98.5 409 TYR B O 1
ATOM 6683 N N . ALA B 1 410 ? -16.047 9.055 22 1 98.5 410 ALA B N 1
ATOM 6684 C CA . ALA B 1 410 ? -17.172 8.555 21.203 1 98.5 410 ALA B CA 1
ATOM 6685 C C . ALA B 1 410 ? -17.359 9.391 19.938 1 98.5 410 ALA B C 1
ATOM 6687 O O . ALA B 1 410 ? -17.625 8.852 18.859 1 98.5 410 ALA B O 1
ATOM 6688 N N . LEU B 1 411 ? -17.266 10.711 20.062 1 98.69 411 LEU B N 1
ATOM 6689 C CA . LEU B 1 411 ? -17.406 11.609 18.922 1 98.69 411 LEU B CA 1
ATOM 6690 C C . LEU B 1 411 ? -16.234 11.461 17.953 1 98.69 411 LEU B C 1
ATOM 6692 O O . LEU B 1 411 ? -16.422 11.383 16.734 1 98.69 411 LEU B O 1
ATOM 6696 N N . ALA B 1 412 ? -14.992 11.414 18.516 1 98.44 412 ALA B N 1
ATOM 6697 C CA . ALA B 1 412 ? -13.789 11.266 17.703 1 98.44 412 ALA B CA 1
ATOM 6698 C C . ALA B 1 412 ? -13.844 9.992 16.875 1 98.44 412 ALA B C 1
ATOM 6700 O O . ALA B 1 412 ? -13.344 9.953 15.75 1 98.44 412 ALA B O 1
ATOM 6701 N N . ASP B 1 413 ? -14.406 8.984 17.438 1 98 413 ASP B N 1
ATOM 6702 C CA . ASP B 1 413 ? -14.508 7.691 16.766 1 98 413 ASP B CA 1
ATOM 6703 C C . ASP B 1 413 ? -15.367 7.789 15.516 1 98 413 ASP B C 1
ATOM 6705 O O . ASP B 1 413 ? -15.211 7.004 14.578 1 98 413 ASP B O 1
ATOM 6709 N N . GLN B 1 414 ? -16.25 8.758 15.453 1 97.94 414 GLN B N 1
ATOM 6710 C CA . GLN B 1 414 ? -17.172 8.93 14.336 1 97.94 414 GLN B CA 1
ATOM 6711 C C . GLN B 1 414 ? -16.562 9.836 13.258 1 97.94 414 GLN B C 1
ATOM 6713 O O . GLN B 1 414 ? -17.109 9.93 12.148 1 97.94 414 GLN B O 1
ATOM 6718 N N . VAL B 1 415 ? -15.469 10.461 13.578 1 98.62 415 VAL B N 1
ATOM 6719 C CA . VAL B 1 415 ? -14.875 11.414 12.656 1 98.62 415 VAL B CA 1
ATOM 6720 C C . VAL B 1 415 ? -14 10.68 11.641 1 98.62 415 VAL B C 1
ATOM 6722 O O . VAL B 1 415 ? -13.258 9.758 12.008 1 98.62 415 VAL B O 1
ATOM 6725 N N . GLU B 1 416 ? -14.078 11.062 10.375 1 98.06 416 GLU B N 1
ATOM 6726 C CA . GLU B 1 416 ? -13.336 10.422 9.289 1 98.06 416 GLU B CA 1
ATOM 6727 C C . GLU B 1 416 ? -11.977 11.086 9.094 1 98.06 416 GLU B C 1
ATOM 6729 O O . GLU B 1 416 ? -11.781 11.852 8.148 1 98.06 416 GLU B O 1
ATOM 6734 N N . ALA B 1 417 ? -10.984 10.695 9.93 1 98.56 417 ALA B N 1
ATOM 6735 C CA . ALA B 1 417 ? -9.625 11.227 9.852 1 98.56 417 ALA B CA 1
ATOM 6736 C C . ALA B 1 417 ? -8.609 10.188 10.312 1 98.56 417 ALA B C 1
ATOM 6738 O O . ALA B 1 417 ? -8.93 9.305 11.109 1 98.56 417 ALA B O 1
ATOM 6739 N N . GLY B 1 418 ? -7.414 10.344 9.812 1 98.38 418 GLY B N 1
ATOM 6740 C CA . GLY B 1 418 ? -6.355 9.406 10.141 1 98.38 418 GLY B CA 1
ATOM 6741 C C . GLY B 1 418 ? -5.875 9.523 11.578 1 98.38 418 GLY B C 1
ATOM 6742 O O . GLY B 1 418 ? -5.461 8.531 12.188 1 98.38 418 GLY B O 1
ATOM 6743 N N . THR B 1 419 ? -5.887 10.719 12.109 1 98.69 419 THR B N 1
ATOM 6744 C CA . THR B 1 419 ? -5.547 10.969 13.508 1 98.69 419 THR B CA 1
ATOM 6745 C C . THR B 1 419 ? -6.621 11.82 14.18 1 98.69 419 THR B C 1
ATOM 6747 O O . THR B 1 419 ? -7.008 12.867 13.656 1 98.69 419 THR B O 1
ATOM 6750 N N . VAL B 1 420 ? -7.082 11.344 15.305 1 98.81 420 VAL B N 1
ATOM 6751 C CA . VAL B 1 420 ? -8.094 12.086 16.047 1 98.81 420 VAL B CA 1
ATOM 6752 C C . VAL B 1 420 ? -7.59 12.391 17.453 1 98.81 420 VAL B C 1
ATOM 6754 O O . VAL B 1 420 ? -6.922 11.555 18.078 1 98.81 420 VAL B O 1
ATOM 6757 N N . PHE B 1 421 ? -7.898 13.586 17.891 1 98.62 421 PHE B N 1
ATOM 6758 C CA . PHE B 1 421 ? -7.469 14.102 19.188 1 98.62 421 PHE B CA 1
ATOM 6759 C C . PHE B 1 421 ? -8.672 14.438 20.062 1 98.62 421 PHE B C 1
ATOM 6761 O O . PHE B 1 421 ? -9.703 14.898 19.562 1 98.62 421 PHE B O 1
ATOM 6768 N N . VAL B 1 422 ? -8.547 14.164 21.312 1 98.56 422 VAL B N 1
ATOM 6769 C CA . VAL B 1 422 ? -9.398 14.758 22.328 1 98.56 422 VAL B CA 1
ATOM 6770 C C . VAL B 1 422 ? -8.555 15.633 23.266 1 98.56 422 VAL B C 1
ATOM 6772 O O . VAL B 1 422 ? -7.547 15.18 23.812 1 98.56 422 VAL B O 1
ATOM 6775 N N . ASN B 1 423 ? -8.898 16.906 23.328 1 98.25 423 ASN B N 1
ATOM 6776 C CA . ASN B 1 423 ? -8.289 17.891 24.203 1 98.25 423 ASN B CA 1
ATOM 6777 C C . ASN B 1 423 ? -6.82 18.125 23.859 1 98.25 423 ASN B C 1
ATOM 6779 O O . ASN B 1 423 ? -5.996 18.359 24.75 1 98.25 423 ASN B O 1
ATOM 6783 N N . ARG B 1 424 ? -6.551 17.984 22.594 1 96.12 424 ARG B N 1
ATOM 6784 C CA . ARG B 1 424 ? -5.25 18.266 22 1 96.12 424 ARG B CA 1
ATOM 6785 C C . ARG B 1 424 ? -5.367 18.422 20.484 1 96.12 424 ARG B C 1
ATOM 6787 O O . ARG B 1 424 ? -6.367 18.031 19.891 1 96.12 424 ARG B O 1
ATOM 6794 N N . CYS B 1 425 ? -4.406 18.969 19.906 1 95.75 425 CYS B N 1
ATOM 6795 C CA . CYS B 1 425 ? -4.293 19.031 18.453 1 95.75 425 CYS B CA 1
ATOM 6796 C C . CYS B 1 425 ? -2.844 19.219 18.016 1 95.75 425 CYS B C 1
ATOM 6798 O O . CYS B 1 425 ? -1.965 19.422 18.859 1 95.75 425 CYS B O 1
ATOM 6800 N N . ASP B 1 426 ? -2.594 18.953 16.719 1 92.44 426 ASP B N 1
ATOM 6801 C CA . ASP B 1 426 ? -1.322 19.281 16.094 1 92.44 426 ASP B CA 1
ATOM 6802 C C . ASP B 1 426 ? -0.155 18.609 16.797 1 92.44 426 ASP B C 1
ATOM 6804 O O . ASP B 1 426 ? 0.825 19.266 17.156 1 92.44 426 ASP B O 1
ATOM 6808 N N . TYR B 1 427 ? -0.317 17.297 17.031 1 92.25 427 TYR B N 1
ATOM 6809 C CA . TYR B 1 427 ? 0.717 16.578 17.766 1 92.25 427 TYR B CA 1
ATOM 6810 C C . TYR B 1 427 ? 0.949 15.195 17.172 1 92.25 427 TYR B C 1
ATOM 6812 O O . TYR B 1 427 ? 0.502 14.188 17.719 1 92.25 427 TYR B O 1
ATOM 6820 N N . PRO B 1 428 ? 1.696 15.07 16.062 1 93.38 428 PRO B N 1
ATOM 6821 C CA . PRO B 1 428 ? 2.094 13.742 15.586 1 93.38 428 PRO B CA 1
ATOM 6822 C C . PRO B 1 428 ? 3.055 13.039 16.547 1 93.38 428 PRO B C 1
ATOM 6824 O O . PRO B 1 428 ? 4.098 13.594 16.891 1 93.38 428 PRO B O 1
ATOM 6827 N N . SER B 1 429 ? 2.684 11.938 17.016 1 95.88 429 SER B N 1
ATOM 6828 C CA . SER B 1 429 ? 3.506 11.164 17.938 1 95.88 429 SER B CA 1
ATOM 6829 C C . SER B 1 429 ? 4.262 10.055 17.203 1 95.88 429 SER B C 1
ATOM 6831 O O . SER B 1 429 ? 3.691 9.352 16.359 1 95.88 429 SER B O 1
ATOM 6833 N N . PRO B 1 430 ? 5.527 9.875 17.562 1 97.19 430 PRO B N 1
ATOM 6834 C CA . PRO B 1 430 ? 6.328 8.883 16.844 1 97.19 430 PRO B CA 1
ATOM 6835 C C . PRO B 1 430 ? 5.773 7.469 16.984 1 97.19 430 PRO B C 1
ATOM 6837 O O . PRO B 1 430 ? 5.984 6.629 16.109 1 97.19 430 PRO B O 1
ATOM 6840 N N . ASP B 1 431 ? 5.086 7.199 18.062 1 97.94 431 ASP B N 1
ATOM 6841 C CA . ASP B 1 431 ? 4.637 5.844 18.359 1 97.94 431 ASP B CA 1
ATOM 6842 C C . ASP B 1 431 ? 3.252 5.586 17.766 1 97.94 431 ASP B C 1
ATOM 6844 O O . ASP B 1 431 ? 2.715 4.48 17.891 1 97.94 431 ASP B O 1
ATOM 6848 N N . LEU B 1 432 ? 2.645 6.539 17.141 1 98.31 432 LEU B N 1
ATOM 6849 C CA . LEU B 1 432 ? 1.354 6.379 16.484 1 98.31 432 LEU B CA 1
ATOM 6850 C C . LEU B 1 432 ? 1.489 6.578 14.969 1 98.31 432 LEU B C 1
ATOM 6852 O O . LEU B 1 432 ? 2.412 7.254 14.516 1 98.31 432 LEU B O 1
ATOM 6856 N N . ALA B 1 433 ? 0.583 5.992 14.297 1 98.19 433 ALA B N 1
ATOM 6857 C CA . ALA B 1 433 ? 0.622 6.066 12.836 1 98.19 433 ALA B CA 1
ATOM 6858 C C . ALA B 1 433 ? 0.244 7.461 12.352 1 98.19 433 ALA B C 1
ATOM 6860 O O . ALA B 1 433 ? -0.686 8.078 12.875 1 98.19 433 ALA B O 1
ATOM 6861 N N . TRP B 1 434 ? 1.026 7.969 11.477 1 98 434 TRP B N 1
ATOM 6862 C CA . TRP B 1 434 ? 0.7 9.195 10.758 1 98 434 TRP B CA 1
ATOM 6863 C C . TRP B 1 434 ? 0.207 8.875 9.352 1 98 434 TRP B C 1
ATOM 6865 O O . TRP B 1 434 ? 0.977 8.414 8.5 1 98 434 TRP B O 1
ATOM 6875 N N . THR B 1 435 ? -1.101 9.023 9.18 1 96.19 435 THR B N 1
ATOM 6876 C CA . THR B 1 435 ? -1.723 8.656 7.91 1 96.19 435 THR B CA 1
ATOM 6877 C C . THR B 1 435 ? -2.906 9.57 7.605 1 96.19 435 THR B C 1
ATOM 6879 O O . THR B 1 435 ? -3.557 10.086 8.516 1 96.19 435 THR B O 1
ATOM 6882 N N . GLY B 1 436 ? -3.123 9.898 6.352 1 96.94 436 GLY B N 1
ATOM 6883 C CA . GLY B 1 436 ? -4.273 10.664 5.902 1 96.94 436 GLY B CA 1
ATOM 6884 C C . GLY B 1 436 ? -5.359 9.805 5.285 1 96.94 436 GLY B C 1
ATOM 6885 O O . GLY B 1 436 ? -5.07 8.836 4.582 1 96.94 436 GLY B O 1
ATOM 6886 N N . TRP B 1 437 ? -6.59 10.148 5.652 1 97.81 437 TRP B N 1
ATOM 6887 C CA . TRP B 1 437 ? -7.75 9.547 5 1 97.81 437 TRP B CA 1
ATOM 6888 C C . TRP B 1 437 ? -8.234 10.414 3.84 1 97.81 437 TRP B C 1
ATOM 6890 O O . TRP B 1 437 ? -7.887 11.594 3.75 1 97.81 437 TRP B O 1
ATOM 6900 N N . LYS B 1 438 ? -9.055 9.812 2.879 1 97.5 438 LYS B N 1
ATOM 6901 C CA . LYS B 1 438 ? -9.602 10.547 1.741 1 97.5 438 LYS B CA 1
ATOM 6902 C C . LYS B 1 438 ? -8.492 11.18 0.909 1 97.5 438 LYS B C 1
ATOM 6904 O O . LYS B 1 438 ? -7.512 10.516 0.561 1 97.5 438 LYS B O 1
ATOM 6909 N N . ASN B 1 439 ? -8.578 12.438 0.538 1 97.56 439 ASN B N 1
ATOM 6910 C CA . ASN B 1 439 ? -7.574 13.07 -0.316 1 97.56 439 ASN B CA 1
ATOM 6911 C C . ASN B 1 439 ? -6.352 13.508 0.484 1 97.56 439 ASN B C 1
ATOM 6913 O O . ASN B 1 439 ? -5.41 14.078 -0.073 1 97.56 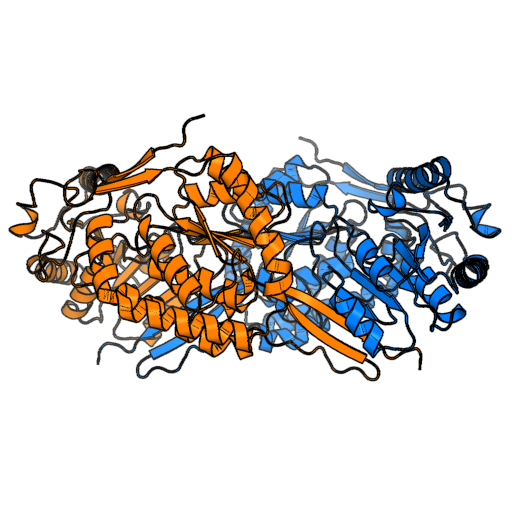439 ASN B O 1
ATOM 6917 N N . SER B 1 440 ? -6.312 13.164 1.77 1 98.12 440 SER B N 1
ATOM 6918 C CA . SER B 1 440 ? -5.164 13.531 2.592 1 98.12 440 SER B CA 1
ATOM 6919 C C . SER B 1 440 ? -4.027 12.531 2.438 1 98.12 440 SER B C 1
ATOM 6921 O O . SER B 1 440 ? -2.918 12.758 2.922 1 98.12 440 SER B O 1
ATOM 6923 N N . GLY B 1 441 ? -4.34 11.406 1.799 1 96.62 441 GLY B N 1
ATOM 6924 C CA . GLY B 1 441 ? -3.176 10.602 1.467 1 96.62 441 GLY B CA 1
ATOM 6925 C C . GLY B 1 441 ? -3.469 9.109 1.448 1 96.62 441 GLY B C 1
ATOM 6926 O O . GLY B 1 441 ? -4.629 8.703 1.514 1 96.62 441 GLY B O 1
ATOM 6927 N N . LYS B 1 442 ? -2.449 8.32 1.161 1 96.19 442 LYS B N 1
ATOM 6928 C CA . LYS B 1 442 ? -2.4 6.867 1.27 1 96.19 442 LYS B CA 1
ATOM 6929 C C . LYS B 1 442 ? -1.02 6.395 1.711 1 96.19 442 LYS B C 1
ATOM 6931 O O . LYS B 1 442 ? -0.005 6.984 1.333 1 96.19 442 LYS B O 1
ATOM 6936 N N . GLY B 1 443 ? -0.992 5.355 2.479 1 94.69 443 GLY B N 1
ATOM 6937 C CA . GLY B 1 443 ? 0.211 4.926 3.174 1 94.69 443 GLY B CA 1
ATOM 6938 C C . GLY B 1 443 ? 0.324 5.5 4.574 1 94.69 443 GLY B C 1
ATOM 6939 O O . GLY B 1 443 ? -0.639 6.062 5.102 1 94.69 443 GLY B O 1
ATOM 6940 N N . GLN B 1 444 ? 1.39 5.203 5.227 1 96.31 444 GLN B N 1
ATOM 6941 C CA . GLN B 1 444 ? 1.582 5.668 6.598 1 96.31 444 GLN B CA 1
ATOM 6942 C C . GLN B 1 444 ? 3.064 5.848 6.914 1 96.31 444 GLN B C 1
ATOM 6944 O O . GLN B 1 444 ? 3.916 5.191 6.312 1 96.31 444 GLN B O 1
ATOM 6949 N N . THR B 1 445 ? 3.307 6.707 7.734 1 97.56 445 THR B N 1
ATOM 6950 C CA . THR B 1 445 ? 4.613 6.895 8.352 1 97.56 445 THR B CA 1
ATOM 6951 C C . THR B 1 445 ? 4.5 6.867 9.875 1 97.56 445 THR B C 1
ATOM 6953 O O . THR B 1 445 ? 3.398 6.789 10.422 1 97.56 445 THR B O 1
ATOM 6956 N N . LEU B 1 446 ? 5.676 6.836 10.539 1 98.12 446 LEU B N 1
ATOM 6957 C CA . LEU B 1 446 ? 5.789 6.762 11.992 1 98.12 446 LEU B CA 1
ATOM 6958 C C . LEU B 1 446 ? 5.223 5.445 12.516 1 98.12 446 LEU B C 1
ATOM 6960 O O . LEU B 1 446 ? 4.75 4.613 11.734 1 98.12 446 LEU B O 1
ATOM 6964 N N . SER B 1 447 ? 5.395 5.184 13.859 1 98.19 447 SER B N 1
ATOM 6965 C CA . SER B 1 447 ? 4.957 3.961 14.531 1 98.19 447 SER B CA 1
ATOM 6966 C C . SER B 1 447 ? 5.617 2.73 13.914 1 98.19 447 SER B C 1
ATOM 6968 O O . SER B 1 447 ? 6.504 2.854 13.062 1 98.19 447 SER B O 1
ATOM 6970 N N . ARG B 1 448 ? 5.258 1.618 14.352 1 97.62 448 ARG B N 1
ATOM 6971 C CA . ARG B 1 448 ? 5.738 0.359 13.797 1 97.62 448 ARG B CA 1
ATOM 6972 C C . ARG B 1 448 ? 5.262 0.179 12.359 1 97.62 448 ARG B C 1
ATOM 6974 O O . ARG B 1 448 ? 5.945 -0.448 11.547 1 97.62 448 ARG B O 1
ATOM 6981 N N . PHE B 1 449 ? 4.121 0.769 11.992 1 98 449 PHE B N 1
ATOM 6982 C CA . PHE B 1 449 ? 3.525 0.59 10.68 1 98 449 PHE B CA 1
ATOM 6983 C C . PHE B 1 449 ? 4.242 1.447 9.641 1 98 449 PHE B C 1
ATOM 6985 O O . PHE B 1 449 ? 4.105 1.215 8.438 1 98 449 PHE B O 1
ATOM 6992 N N . GLY B 1 450 ? 4.996 2.438 10.102 1 98 450 GLY B N 1
ATOM 6993 C CA . GLY B 1 450 ? 5.719 3.314 9.195 1 98 450 GLY B CA 1
ATOM 6994 C C . GLY B 1 450 ? 6.848 2.617 8.461 1 98 450 GLY B C 1
ATOM 6995 O O . GLY B 1 450 ? 7.363 3.135 7.473 1 98 450 GLY B O 1
ATOM 6996 N N . PHE B 1 451 ? 7.293 1.419 8.891 1 98.5 451 PHE B N 1
ATOM 6997 C CA . PHE B 1 451 ? 8.344 0.633 8.25 1 98.5 451 PHE B CA 1
ATOM 6998 C C . PHE B 1 451 ? 7.793 -0.124 7.047 1 98.5 451 PHE B C 1
ATOM 7000 O O . PHE B 1 451 ? 8.555 -0.549 6.172 1 98.5 451 PHE B O 1
ATOM 7007 N N . ASP B 1 452 ? 6.492 -0.283 7 1 97.62 452 ASP B N 1
ATOM 7008 C CA . ASP B 1 452 ? 5.879 -1.253 6.098 1 97.62 452 ASP B CA 1
ATOM 7009 C C . ASP B 1 452 ? 6.141 -0.887 4.641 1 97.62 452 ASP B C 1
ATOM 7011 O O . ASP B 1 452 ? 6.316 -1.768 3.795 1 97.62 452 ASP B O 1
ATOM 7015 N N . GLN B 1 453 ? 6.109 0.386 4.32 1 97.44 453 GLN B N 1
ATOM 7016 C CA . GLN B 1 453 ? 6.258 0.766 2.922 1 97.44 453 GLN B CA 1
ATOM 7017 C C . GLN B 1 453 ? 7.699 0.582 2.451 1 97.44 453 GLN B C 1
ATOM 7019 O O . GLN B 1 453 ? 7.969 0.561 1.249 1 97.44 453 GLN B O 1
ATOM 7024 N N . PHE B 1 454 ? 8.617 0.348 3.381 1 98.69 454 PHE B N 1
ATOM 7025 C CA . PHE B 1 454 ? 10.031 0.314 3.023 1 98.69 454 PHE B CA 1
ATOM 7026 C C . PHE B 1 454 ? 10.539 -1.12 2.979 1 98.69 454 PHE B C 1
ATOM 7028 O O . PHE B 1 454 ? 11.742 -1.351 2.838 1 98.69 454 PHE B O 1
ATOM 7035 N N . VAL B 1 455 ? 9.602 -2.035 3.156 1 98.38 455 VAL B N 1
ATOM 7036 C CA . VAL B 1 455 ? 9.953 -3.449 3.064 1 98.38 455 VAL B CA 1
ATOM 7037 C C . VAL B 1 455 ? 8.984 -4.164 2.131 1 98.38 455 VAL B C 1
ATOM 7039 O O . VAL B 1 455 ? 7.883 -3.668 1.87 1 98.38 455 VAL B O 1
ATOM 7042 N N . LYS B 1 456 ? 9.383 -5.195 1.579 1 98.06 456 LYS B N 1
ATOM 7043 C CA . LYS B 1 456 ? 8.539 -6.188 0.923 1 98.06 456 LYS B CA 1
ATOM 7044 C C . LYS B 1 456 ? 8.695 -7.562 1.569 1 98.06 456 LYS B C 1
ATOM 7046 O O . LYS B 1 456 ? 9.75 -7.871 2.129 1 98.06 456 LYS B O 1
ATOM 7051 N N . LEU B 1 457 ? 7.656 -8.328 1.509 1 98.56 457 LEU B N 1
ATOM 7052 C CA . LEU B 1 457 ? 7.637 -9.594 2.227 1 98.56 457 LEU B CA 1
ATOM 7053 C C . LEU B 1 457 ? 8.195 -10.719 1.356 1 98.56 457 LEU B C 1
ATOM 7055 O O . LEU B 1 457 ? 8.008 -10.719 0.137 1 98.56 457 LEU B O 1
ATOM 7059 N N . LYS B 1 458 ? 8.906 -11.547 1.936 1 98.69 458 LYS B N 1
ATOM 7060 C CA . LYS B 1 458 ? 9.375 -12.797 1.335 1 98.69 458 LYS B CA 1
ATOM 7061 C C . LYS B 1 458 ? 8.992 -13.992 2.199 1 98.69 458 LYS B C 1
ATOM 7063 O O . LYS B 1 458 ? 9.375 -14.062 3.371 1 98.69 458 LYS B O 1
ATOM 7068 N N . SER B 1 459 ? 8.234 -14.891 1.653 1 98.75 459 SER B N 1
ATOM 7069 C CA . SER B 1 459 ? 7.828 -16.109 2.359 1 98.75 459 SER B CA 1
ATOM 7070 C C . SER B 1 459 ? 8.789 -17.25 2.086 1 98.75 459 SER B C 1
ATOM 7072 O O . SER B 1 459 ? 9.141 -17.516 0.935 1 98.75 459 SER B O 1
ATOM 7074 N N . TYR B 1 460 ? 9.219 -17.938 3.117 1 98.62 460 TYR B N 1
ATOM 7075 C CA . TYR B 1 460 ? 10.125 -19.078 3.027 1 98.62 460 TYR B CA 1
ATOM 7076 C C . TYR B 1 460 ? 9.406 -20.375 3.396 1 98.62 460 TYR B C 1
ATOM 7078 O O . TYR B 1 460 ? 8.797 -20.469 4.465 1 98.62 460 TYR B O 1
ATOM 7086 N N . HIS B 1 461 ? 9.398 -21.328 2.492 1 97.81 461 HIS B N 1
ATOM 7087 C CA . HIS B 1 461 ? 8.945 -22.703 2.695 1 97.81 461 HIS B CA 1
ATOM 7088 C C . HIS B 1 461 ? 10.109 -23.688 2.582 1 97.81 461 HIS B C 1
ATOM 7090 O O . HIS B 1 461 ? 10.383 -24.219 1.498 1 97.81 461 HIS B O 1
ATOM 7096 N N . LEU B 1 462 ? 10.766 -23.953 3.688 1 98.06 462 LEU B N 1
ATOM 7097 C CA . LEU B 1 462 ? 11.938 -24.828 3.688 1 98.06 462 LEU B CA 1
ATOM 7098 C C . LEU B 1 462 ? 11.562 -26.219 4.18 1 98.06 462 LEU B C 1
ATOM 7100 O O . LEU B 1 462 ? 11.367 -26.438 5.375 1 98.06 462 LEU B O 1
ATOM 7104 N N . LYS B 1 463 ? 11.445 -27.047 3.281 1 97.5 463 LYS B N 1
ATOM 7105 C CA . LYS B 1 463 ? 11.094 -28.438 3.582 1 97.5 463 LYS B CA 1
ATOM 7106 C C . LYS B 1 463 ? 12.344 -29.312 3.725 1 97.5 463 LYS B C 1
ATOM 7108 O O . LYS B 1 463 ? 13.258 -29.219 2.906 1 97.5 463 LYS B O 1
ATOM 7113 N N . ASP B 1 464 ? 12.305 -30.078 4.773 1 95.81 464 ASP B N 1
ATOM 7114 C CA . ASP B 1 464 ? 13.367 -31.062 4.91 1 95.81 464 ASP B CA 1
ATOM 7115 C C . ASP B 1 464 ? 13.414 -31.984 3.699 1 95.81 464 ASP B C 1
ATOM 7117 O O . ASP B 1 464 ? 12.383 -32.25 3.072 1 95.81 464 ASP B O 1
ATOM 7121 N N . TYR B 1 465 ? 14.703 -32.188 3.256 1 90.44 465 TYR B N 1
ATOM 7122 C CA . TYR B 1 465 ? 14.883 -33.031 2.094 1 90.44 465 TYR B CA 1
ATOM 7123 C C . TYR B 1 465 ? 14.164 -34.375 2.285 1 90.44 465 TYR B C 1
ATOM 7125 O O . TYR B 1 465 ? 14.141 -34.906 3.389 1 90.44 465 TYR B O 1
ATOM 7133 N N . PRO B 1 466 ? 13.594 -34.719 1.151 1 66.5 466 PRO B N 1
ATOM 7134 C CA . PRO B 1 466 ? 12.648 -35.844 1.172 1 66.5 466 PRO B CA 1
ATOM 7135 C C . PRO B 1 466 ? 12.938 -36.844 2.285 1 66.5 466 PRO B C 1
ATOM 7137 O O . PRO B 1 466 ? 14.055 -37.344 2.385 1 66.5 466 PRO B O 1
ATOM 7140 N N . LYS B 1 467 ? 12.328 -36.625 3.584 1 47.88 467 LYS B N 1
ATOM 7141 C CA . LYS B 1 467 ? 12.203 -37.781 4.473 1 47.88 467 LYS B CA 1
ATOM 7142 C C . LYS B 1 467 ? 11.094 -38.719 3.998 1 47.88 467 LYS B C 1
ATOM 7144 O O . LYS B 1 467 ? 10.18 -38.281 3.279 1 47.88 467 LYS B O 1
#

Organism: Colletotrichum higginsianum (strain IMI 349063) (NCBI:txid759273)

Sequence (934 aa):
MSVEVLKTISPTTNEPIITRNGVSQADLDELPNTATKAFESWSKTSLADRQAIVKKALNLLLEKKDELAEELTVQMGRPIAYTGVEVATAVKRGEYLLKISDEVLKDTDGEPEKGFKRFIRKVPVGPVLVLFAWNYPYLILVNSLIPALLAGNTVILKPSPQTPTIVEHVAKVFEAAGLPAGVLQYFHCGSPIMIESIVRNPKVKLVAFTGSVAGGLAVQQAASDRVVNVGLELGGKDPAYIRDDVDIDWAAAEIVDGAVFNSGQSCCSVERVYVADKIHDAFVAAVQKVLEGYKLGDPFDKGTHVGPVISKRSKEAIESHIQDAIAKGATDATPANESFNNPPPKGNFVKPTLLTGVDHSMTVMTEETFGPVIPVQRVKSDDEAVQLMNDSEFGLTASIWTKDTDQGYALADQVEAGTVFVNRCDYPSPDLAWTGWKNSGKGQTLSRFGFDQFVKLKSYHLKDYPKMSVEVLKTISPTTNEPIITRNGVSQADLDELPNTATKAFESWSKTSLADRQAIVKKALNLLLEKKDELAEELTVQMGRPIAYTGVEVATAVKRGEYLLKISDEVLKDTDGEPEKGFKRFIRKVPVGPVLVLFAWNYPYLILVNSLIPALLAGNTVILKPSPQTPTIVEHVAKVFEAAGLPAGVLQYFHCGSPIMIESIVRNPKVKLVAFTGSVAGGLAVQQAASDRVVNVGLELGGKDPAYIRDDVDIDWAAAEIVDGAVFNSGQSCCSVERVYVADKIHDAFVAAVQKVLEGYKLGDPFDKGTHVGPVISKRSKEAIESHIQDAIAKGATDATPANESFNNPPPKGNFVKPTLLTGVDHSMTVMTEETFGPVIPVQRVKSDDEAVQLMNDSEFGLTASIWTKDTDQGYALADQVEAGTVFVNRCDYPSPDLAWTGWKNSGKGQTLSRFGFDQFVKLKSYHLKDYPK